Protein 5FRF (pdb70)

Foldseek 3Di:
DDDDDDDDDAVPDDVVVLVVLLVCLVVVDDLPVLVVVVSNVPPAPVHDDPDHRCLRVVLNVCQVDDSVDDPDCVNVVSSVVVVVVVVQQVVQDDDPPTHSDDDDDDDD

Nearest PDB structures (foldseek):
  5frf-assembly1_A  TM=7.522E-01  e=8.250E-15  Streptomyces coelicolor
  5frf-assembly1_A  TM=7.547E-01  e=1.580E-13  Streptomyces coelicolor
  5frf-assembly1_A  TM=8.088E-01  e=1.129E-13  Streptomyces coelicolor
  5frf-assembly1_A  TM=7.939E-01  e=5.176E-14  Streptomyces coelicolor
  5frf-assembly1_A  TM=7.568E-01  e=3.259E-13  Streptomyces coelicolor

Sequence (108 aa):
GSHMSAGEPHETDCSEILDHLYEFLDKEMPDSDAVKFEHHFEESSPCLEKYGLEQAVKKLVKRAAGQDDVPGDLRAKVMGRLDLIRSGQSVPEHDVAAAPSSSAPQESGSHMSAGEPHETDCSEILDHLYEFLDKEMPDSDAVKFEHHFEESSPCLEKYGLEQAVKKLVKRAAGQDDVPGDLRAKVMGRLDLIRSGQSVPEHDVAAAPSSSAPQESGSHMSAGEPHETDCSEILDHLYEFLDKEMPDSDAVKFEHHFEESSPCLEKYGLEQAVKKLVKRAAGQDDVPGDLRAKVMGRLDLIRSGQSVPEHDVAAAPSSSAPQESGSHMSAGEPHETDCSEILDHLYEFLDKEMPDSDAVKFEHHFEESSPCLEKYGLEQAVKKLVKRAAGQDDVPGDLRAKVMGRLDLIRSGQSVPEHDVAAAPSSSAPQESGSHMSAGEPHETDCSEILDHLYEFLDKEMPDSDAVKFEHHFEESSPCLEKYGLEQAVKKLVKRAAGQDDVPGDLRAKVMGRLDLIRSGQSVPEHDVAAAPSSSAPQESGSHMSAGEPHETDCSEILDHLYEFLDKEMPDSDAVKFEHHFEESSPCLEKYGLEQAVKKLVKRAAGQDDVPGDLRAKVMGRLDLIRSGQSVPEHDVAAAPSSSAPQESGSHMSAGEPHETDCSEILDHLYEFLDKEMPDSDAVKFEHHFEESSPCLEKYGLEQAVKKLVKRAAGQDDVPGDLRAKVMGRLDLIRSGQSVPEHDVAAAPSSSAPQESGSHMSAGEPHETDCSEILDHLYEFLDKEMPDSDAVKFEHHFEESSPCLEKYGLEQAVKKLVKRAAGQDDVPGDLRAKVMGRLDLIRSGQSVPEHDVAAAPSSSAPQESGSHMSAGEPHETDCSEILDHLYEFLDKEMPDSDAVKFEHHFEESSPCLEKYGLEQAVKKLVKRAAGQDDVPGDLRAKVMGRLDLIRSGQSVPEHDVAAAPSSSAPQESGSHMSAGEPHETDCSEILDHLYEFLDKEMPDSDAVKFEHHFEESSPCLEKYGLEQAVKKLVKRAAGQDDVPGDLRAKVMGRLDLIRSGQSVPEHDVAAAPSSSAPQES

GO terms:
  GO:0016989 sigma factor antagonist activity (F, IDA)
  GO:0051775 response to redox state (P, IDA)
  GO:0043934 sporulation (P, IMP)
  GO:0008270 zinc ion binding (F, IMP)
  GO:0051776 detection of redox state (P, IMP)

Solvent-accessible surface area: 8862 Å² total; per-residue (Å²): 128,95,185,186,86,119,65,113,60,74,43,128,66,21,73,77,14,28,71,70,6,21,92,21,8,100,123,91,102,84,37,78,95,8,92,105,14,84,94,21,124,132,122,9,96,110,45,156,117,207,150,27,17,91,44,0,17,111,18,10,82,134,44,51,73,68,65,83,82,138,50,72,92,116,102,66,130,27,43,36,152,14,65,61,62,164,70,18,114,70,73,39,98,157,117,161,102,67,58,62,58,123,100,89,132,171,168,170

InterPro domains:
  IPR024020 Anti sigma-R factor, mycothiol system,RsrA [TIGR03988] (10-84)
  IPR027383 Putative zinc-finger [PF13490] (11-44)

Secondary structure (DSSP, 8-state):
-----SS----S-HHHHHHHHHHHHHHT--HHHHTTSGGGGT-SSPPPSSSS-HHHHHHHHHHSSSTTS---SHHHHHTHHHHHHHHTSTTT-SSSSS-S-SSPPP--

Structure (mmCIF, N/CA/C/O backbone):
data_5FRF
#
_entry.id   5FRF
#
_cell.length_a   1.000
_cell.length_b   1.000
_cell.length_c   1.000
_cell.angle_alpha   90.00
_cell.angle_beta   90.00
_cell.angle_gamma   90.00
#
_symmetry.space_group_name_H-M   'P 1'
#
loop_
_entity.id
_entity.type
_entity.pdbx_description
1 polymer 'ANTI-SIGMA FACTOR RSRA'
2 non-polymer 'ZINC ION'
#
loop_
_atom_site.group_PDB
_atom_site.id
_atom_site.type_symbol
_atom_site.label_atom_id
_atom_site.label_alt_id
_atom_site.label_comp_id
_atom_site.label_asym_id
_atom_site.label_entity_id
_atom_site.label_seq_id
_atom_site.pdbx_PDB_ins_code
_atom_site.Cartn_x
_atom_site.Cartn_y
_atom_site.Cartn_z
_atom_site.occupancy
_atom_site.B_iso_or_equiv
_atom_site.auth_seq_id
_atom_site.auth_comp_id
_atom_site.auth_asym_id
_atom_site.auth_atom_id
_atom_site.pdbx_PDB_model_num
ATOM 1 N N . GLY A 1 1 ? 6.611 -137.433 -140.945 1.00 0.00 -2 GLY A N 1
ATOM 2 C CA . GLY A 1 1 ? 7.953 -138.061 -140.789 1.00 0.00 -2 GLY A CA 1
ATOM 3 C C . GLY A 1 1 ? 7.904 -139.349 -139.987 1.00 0.00 -2 GLY A C 1
ATOM 4 O O . GLY A 1 1 ? 7.989 -140.441 -140.552 1.00 0.00 -2 GLY A O 1
ATOM 10 N N . SER A 1 2 ? 7.766 -139.221 -138.666 1.00 0.00 -1 SER A N 1
ATOM 11 C CA . SER A 1 2 ? 7.704 -140.381 -137.777 1.00 0.00 -1 SER A CA 1
ATOM 12 C C . SER A 1 2 ? 6.260 -140.690 -137.380 1.00 0.00 -1 SER A C 1
ATOM 13 O O . SER A 1 2 ? 5.478 -139.780 -137.100 1.00 0.00 -1 SER A O 1
ATOM 21 N N . HIS A 1 3 ? 5.916 -141.980 -137.359 1.00 0.00 0 HIS A N 1
ATOM 22 C CA . HIS A 1 3 ? 4.566 -142.416 -136.997 1.00 0.00 0 HIS A CA 1
ATOM 23 C C . HIS A 1 3 ? 4.518 -142.897 -135.546 1.00 0.00 0 HIS A C 1
ATOM 24 O O . HIS A 1 3 ? 3.683 -142.441 -134.762 1.00 0.00 0 HIS A O 1
ATOM 39 N N . MET A 1 4 ? 5.418 -143.819 -135.196 1.00 0.00 1 MET A N 1
ATOM 40 C CA . MET A 1 4 ? 5.481 -144.364 -133.839 1.00 0.00 1 MET A CA 1
ATOM 41 C C . MET A 1 4 ? 6.593 -143.692 -133.033 1.00 0.00 1 MET A C 1
ATOM 42 O O . MET A 1 4 ? 7.683 -143.443 -133.552 1.00 0.00 1 MET A O 1
ATOM 56 N N . SER A 1 5 ? 6.307 -143.400 -131.761 1.00 0.00 2 SER A N 1
ATOM 57 C CA . SER A 1 5 ? 7.280 -142.755 -130.878 1.00 0.00 2 SER A CA 1
ATOM 58 C C . SER A 1 5 ? 7.250 -143.382 -129.484 1.00 0.00 2 SER A C 1
ATOM 59 O O . SER A 1 5 ? 6.181 -143.703 -128.962 1.00 0.00 2 SER A O 1
ATOM 67 N N . ALA A 1 6 ? 8.432 -143.551 -128.886 1.00 0.00 3 ALA A N 1
ATOM 68 C CA . ALA A 1 6 ? 8.548 -144.138 -127.551 1.00 0.00 3 ALA A CA 1
ATOM 69 C C . ALA A 1 6 ? 8.707 -143.056 -126.483 1.00 0.00 3 ALA A C 1
ATOM 70 O O . ALA A 1 6 ? 7.968 -143.036 -125.497 1.00 0.00 3 ALA A O 1
ATOM 77 N N . GLY A 1 7 ? 9.674 -142.158 -126.686 1.00 0.00 4 GLY A N 1
ATOM 78 C CA . GLY A 1 7 ? 9.911 -141.086 -125.732 1.00 0.00 4 GLY A CA 1
ATOM 79 C C . GLY A 1 7 ? 11.006 -140.135 -126.180 1.00 0.00 4 GLY A C 1
ATOM 80 O O . GLY A 1 7 ? 12.132 -140.201 -125.686 1.00 0.00 4 GLY A O 1
ATOM 84 N N . GLU A 1 8 ? 10.673 -139.247 -127.121 1.00 0.00 5 GLU A N 1
ATOM 85 C CA . GLU A 1 8 ? 11.633 -138.273 -127.642 1.00 0.00 5 GLU A CA 1
ATOM 86 C C . GLU A 1 8 ? 11.379 -136.886 -127.046 1.00 0.00 5 GLU A C 1
ATOM 87 O O . GLU A 1 8 ? 10.245 -136.553 -126.695 1.00 0.00 5 GLU A O 1
ATOM 99 N N . PRO A 1 9 ? 12.436 -136.052 -126.921 1.00 0.00 6 PRO A N 1
ATOM 100 C CA . PRO A 1 9 ? 12.315 -134.698 -126.363 1.00 0.00 6 PRO A CA 1
ATOM 101 C C . PRO A 1 9 ? 11.651 -133.721 -127.335 1.00 0.00 6 PRO A C 1
ATOM 102 O O . PRO A 1 9 ? 11.679 -133.925 -128.550 1.00 0.00 6 PRO A O 1
ATOM 113 N N . HIS A 1 10 ? 11.055 -132.658 -126.789 1.00 0.00 7 HIS A N 1
ATOM 114 C CA . HIS A 1 10 ? 10.382 -131.645 -127.603 1.00 0.00 7 HIS A CA 1
ATOM 115 C C . HIS A 1 10 ? 11.336 -130.497 -127.940 1.00 0.00 7 HIS A C 1
ATOM 116 O O . HIS A 1 10 ? 11.310 -129.445 -127.298 1.00 0.00 7 HIS A O 1
ATOM 131 N N . GLU A 1 11 ? 12.181 -130.712 -128.951 1.00 0.00 8 GLU A N 1
ATOM 132 C CA . GLU A 1 11 ? 13.152 -129.701 -129.380 1.00 0.00 8 GLU A CA 1
ATOM 133 C C . GLU A 1 11 ? 12.839 -129.181 -130.781 1.00 0.00 8 GLU A C 1
ATOM 134 O O . GLU A 1 11 ? 13.444 -128.202 -131.223 1.00 0.00 8 GLU A O 1
ATOM 146 N N . THR A 1 12 ? 11.879 -129.811 -131.473 1.00 0.00 9 THR A N 1
ATOM 147 C CA . THR A 1 12 ? 11.492 -129.361 -132.812 1.00 0.00 9 THR A CA 1
ATOM 148 C C . THR A 1 12 ? 11.211 -127.862 -132.769 1.00 0.00 9 THR A C 1
ATOM 149 O O . THR A 1 12 ? 11.690 -127.100 -133.610 1.00 0.00 9 THR A O 1
ATOM 160 N N . ASP A 1 13 ? 10.453 -127.454 -131.749 1.00 0.00 10 ASP A N 1
ATOM 161 C CA . ASP A 1 13 ? 10.118 -126.062 -131.533 1.00 0.00 10 ASP A CA 1
ATOM 162 C C . ASP A 1 13 ? 10.182 -125.721 -130.049 1.00 0.00 10 ASP A C 1
ATOM 163 O O . ASP A 1 13 ? 9.523 -126.354 -129.221 1.00 0.00 10 ASP A O 1
ATOM 172 N N . CYS A 1 14 ? 10.987 -124.716 -129.733 1.00 0.00 11 CYS A N 1
ATOM 173 C CA . CYS A 1 14 ? 11.170 -124.254 -128.352 1.00 0.00 11 CYS A CA 1
ATOM 174 C C . CYS A 1 14 ? 9.842 -123.937 -127.683 1.00 0.00 11 CYS A C 1
ATOM 175 O O . CYS A 1 14 ? 9.623 -124.297 -126.531 1.00 0.00 11 CYS A O 1
ATOM 182 N N . SER A 1 15 ? 8.969 -123.249 -128.409 1.00 0.00 12 SER A N 1
ATOM 183 C CA . SER A 1 15 ? 7.657 -122.865 -127.881 1.00 0.00 12 SER A CA 1
ATOM 184 C C . SER A 1 15 ? 7.029 -124.001 -127.063 1.00 0.00 12 SER A C 1
ATOM 185 O O . SER A 1 15 ? 6.667 -123.808 -125.906 1.00 0.00 12 SER A O 1
ATOM 193 N N . GLU A 1 16 ? 6.874 -125.170 -127.687 1.00 0.00 13 GLU A N 1
ATOM 194 C CA . GLU A 1 16 ? 6.258 -126.328 -127.036 1.00 0.00 13 GLU A CA 1
ATOM 195 C C . GLU A 1 16 ? 6.885 -126.627 -125.677 1.00 0.00 13 GLU A C 1
ATOM 196 O O . GLU A 1 16 ? 6.178 -126.721 -124.675 1.00 0.00 13 GLU A O 1
ATOM 208 N N . ILE A 1 17 ? 8.207 -126.766 -125.641 1.00 0.00 14 ILE A N 1
ATOM 209 C CA . ILE A 1 17 ? 8.901 -127.046 -124.379 1.00 0.00 14 ILE A CA 1
ATOM 210 C C . ILE A 1 17 ? 8.907 -125.800 -123.486 1.00 0.00 14 ILE A C 1
ATOM 211 O O . ILE A 1 17 ? 8.812 -125.894 -122.263 1.00 0.00 14 ILE A O 1
ATOM 227 N N . LEU A 1 18 ? 8.994 -124.635 -124.122 1.00 0.00 15 LEU A N 1
ATOM 228 C CA . LEU A 1 18 ? 8.978 -123.357 -123.423 1.00 0.00 15 LEU A CA 1
ATOM 229 C C . LEU A 1 18 ? 7.623 -123.150 -122.742 1.00 0.00 15 LEU A C 1
ATOM 230 O O . LEU A 1 18 ? 7.549 -122.682 -121.605 1.00 0.00 15 LEU A O 1
ATOM 246 N N . ASP A 1 19 ? 6.559 -123.560 -123.437 1.00 0.00 16 ASP A N 1
ATOM 247 C CA . ASP A 1 19 ? 5.206 -123.482 -122.893 1.00 0.00 16 ASP A CA 1
ATOM 248 C C . ASP A 1 19 ? 5.072 -124.515 -121.776 1.00 0.00 16 ASP A C 1
ATOM 249 O O . ASP A 1 19 ? 4.344 -124.310 -120.804 1.00 0.00 16 ASP A O 1
ATOM 258 N N . HIS A 1 20 ? 5.828 -125.614 -121.916 1.00 0.00 17 HIS A N 1
ATOM 259 C CA . HIS A 1 20 ? 5.857 -126.679 -120.918 1.00 0.00 17 HIS A CA 1
ATOM 260 C C . HIS A 1 20 ? 6.467 -126.147 -119.624 1.00 0.00 17 HIS A C 1
ATOM 261 O O . HIS A 1 20 ? 6.047 -126.518 -118.528 1.00 0.00 17 HIS A O 1
ATOM 276 N N . LEU A 1 21 ? 7.463 -125.265 -119.772 1.00 0.00 18 LEU A N 1
ATOM 277 C CA . LEU A 1 21 ? 8.145 -124.660 -118.631 1.00 0.00 18 LEU A CA 1
ATOM 278 C C . LEU A 1 21 ? 7.183 -123.799 -117.814 1.00 0.00 18 LEU A C 1
ATOM 279 O O . LEU A 1 21 ? 7.268 -123.758 -116.586 1.00 0.00 18 LEU A O 1
ATOM 295 N N . TYR A 1 22 ? 6.265 -123.116 -118.504 1.00 0.00 19 TYR A N 1
ATOM 296 C CA . TYR A 1 22 ? 5.290 -122.266 -117.847 1.00 0.00 19 TYR A CA 1
ATOM 297 C C . TYR A 1 22 ? 4.138 -123.090 -117.290 1.00 0.00 19 TYR A C 1
ATOM 298 O O . TYR A 1 22 ? 3.779 -122.958 -116.119 1.00 0.00 19 TYR A O 1
ATOM 316 N N . GLU A 1 23 ? 3.567 -123.948 -118.137 1.00 0.00 20 GLU A N 1
ATOM 317 C CA . GLU A 1 23 ? 2.456 -124.811 -117.726 1.00 0.00 20 GLU A CA 1
ATOM 318 C C . GLU A 1 23 ? 2.831 -125.569 -116.452 1.00 0.00 20 GLU A C 1
ATOM 319 O O . GLU A 1 23 ? 2.007 -125.748 -115.554 1.00 0.00 20 GLU A O 1
ATOM 331 N N . PHE A 1 24 ? 4.101 -125.977 -116.382 1.00 0.00 21 PHE A N 1
ATOM 332 C CA . PHE A 1 24 ? 4.644 -126.683 -115.224 1.00 0.00 21 PHE A CA 1
ATOM 333 C C . PHE A 1 24 ? 4.564 -125.789 -113.986 1.00 0.00 21 PHE A C 1
ATOM 334 O O . PHE A 1 24 ? 4.095 -126.207 -112.927 1.00 0.00 21 PHE A O 1
ATOM 351 N N . LEU A 1 25 ? 5.028 -124.549 -114.151 1.00 0.00 22 LEU A N 1
ATOM 352 C CA . LEU A 1 25 ? 5.026 -123.551 -113.077 1.00 0.00 22 LEU A CA 1
ATOM 353 C C . LEU A 1 25 ? 3.604 -123.248 -112.581 1.00 0.00 22 LEU A C 1
ATOM 354 O O . LEU A 1 25 ? 3.409 -122.925 -111.408 1.00 0.00 22 LEU A O 1
ATOM 370 N N . ASP A 1 26 ? 2.621 -123.342 -113.483 1.00 0.00 23 ASP A N 1
ATOM 371 C CA . ASP A 1 26 ? 1.220 -123.065 -113.141 1.00 0.00 23 ASP A CA 1
ATOM 372 C C . ASP A 1 26 ? 0.720 -123.969 -112.010 1.00 0.00 23 ASP A C 1
ATOM 373 O O . ASP A 1 26 ? 0.344 -123.484 -110.941 1.00 0.00 23 ASP A O 1
ATOM 382 N N . LYS A 1 27 ? 0.714 -125.279 -112.253 1.00 0.00 24 LYS A N 1
ATOM 383 C CA . LYS A 1 27 ? 0.258 -126.250 -111.257 1.00 0.00 24 LYS A CA 1
ATOM 384 C C . LYS A 1 27 ? 1.316 -126.491 -110.179 1.00 0.00 24 LYS A C 1
ATOM 385 O O . LYS A 1 27 ? 1.011 -127.018 -109.107 1.00 0.00 24 LYS A O 1
ATOM 404 N N . GLU A 1 28 ? 2.559 -126.111 -110.481 1.00 0.00 25 GLU A N 1
ATOM 405 C CA . GLU A 1 28 ? 3.679 -126.289 -109.563 1.00 0.00 25 GLU A CA 1
ATOM 406 C C . GLU A 1 28 ? 3.757 -127.730 -109.049 1.00 0.00 25 GLU A C 1
ATOM 407 O O . GLU A 1 28 ? 3.536 -127.996 -107.865 1.00 0.00 25 GLU A O 1
ATOM 419 N N . MET A 1 29 ? 4.079 -128.654 -109.956 1.00 0.00 26 MET A N 1
ATOM 420 C CA . MET A 1 29 ? 4.198 -130.072 -109.616 1.00 0.00 26 MET A CA 1
ATOM 421 C C . MET A 1 29 ? 5.619 -130.391 -109.138 1.00 0.00 26 MET A C 1
ATOM 422 O O . MET A 1 29 ? 6.516 -129.554 -109.257 1.00 0.00 26 MET A O 1
ATOM 436 N N . PRO A 1 30 ? 5.847 -131.606 -108.584 1.00 0.00 27 PRO A N 1
ATOM 437 C CA . PRO A 1 30 ? 7.171 -132.019 -108.088 1.00 0.00 27 PRO A CA 1
ATOM 438 C C . PRO A 1 30 ? 8.290 -131.784 -109.108 1.00 0.00 27 PRO A C 1
ATOM 439 O O . PRO A 1 30 ? 8.027 -131.502 -110.276 1.00 0.00 27 PRO A O 1
ATOM 450 N N . ASP A 1 3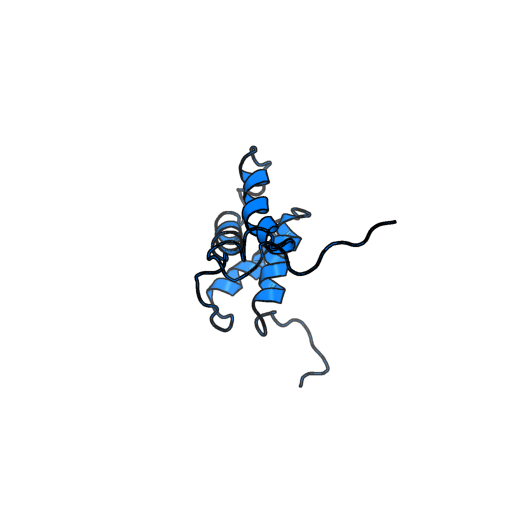1 ? 9.538 -131.908 -108.653 1.00 0.00 28 ASP A N 1
ATOM 451 C CA . ASP A 1 31 ? 10.713 -131.712 -109.513 1.00 0.00 28 ASP A CA 1
ATOM 452 C C . ASP A 1 31 ? 11.048 -132.976 -110.310 1.00 0.00 28 ASP A C 1
ATOM 453 O O . ASP A 1 31 ? 12.190 -133.170 -110.735 1.00 0.00 28 ASP A O 1
ATOM 462 N N . SER A 1 32 ? 10.050 -133.823 -110.512 1.00 0.00 29 SER A N 1
ATOM 463 C CA . SER A 1 32 ? 10.217 -135.069 -111.257 1.00 0.00 29 SER A CA 1
ATOM 464 C C . SER A 1 32 ? 10.221 -134.813 -112.758 1.00 0.00 29 SER A C 1
ATOM 465 O O . SER A 1 32 ? 11.225 -135.057 -113.428 1.00 0.00 29 SER A O 1
ATOM 473 N N . ASP A 1 33 ? 9.106 -134.293 -113.282 1.00 0.00 30 ASP A N 1
ATOM 474 C CA . ASP A 1 33 ? 9.021 -133.982 -114.704 1.00 0.00 30 ASP A CA 1
ATOM 475 C C . ASP A 1 33 ? 10.046 -132.904 -115.014 1.00 0.00 30 ASP A C 1
ATOM 476 O O . ASP A 1 33 ? 10.799 -133.010 -115.983 1.00 0.00 30 ASP A O 1
ATOM 485 N N . ALA A 1 34 ? 10.062 -131.866 -114.166 1.00 0.00 31 ALA A N 1
ATOM 486 C CA . ALA A 1 34 ? 10.989 -130.745 -114.303 1.00 0.00 31 ALA A CA 1
ATOM 487 C C . ALA A 1 34 ? 12.334 -131.190 -114.878 1.00 0.00 31 ALA A C 1
ATOM 488 O O . ALA A 1 34 ? 12.884 -130.528 -115.756 1.00 0.00 31 ALA A O 1
ATOM 495 N N . VAL A 1 35 ? 12.876 -132.299 -114.352 1.00 0.00 32 VAL A N 1
ATOM 496 C CA . VAL A 1 35 ? 14.174 -132.842 -114.769 1.00 0.00 32 VAL A CA 1
ATOM 497 C C . VAL A 1 35 ? 14.380 -132.948 -116.292 1.00 0.00 32 VAL A C 1
ATOM 498 O O . VAL A 1 35 ? 15.520 -133.082 -116.740 1.00 0.00 32 VAL A O 1
ATOM 511 N N . LYS A 1 36 ? 13.312 -132.861 -117.095 1.00 0.00 33 LYS A N 1
ATOM 512 C CA . LYS A 1 36 ? 13.449 -132.920 -118.550 1.00 0.00 33 LYS A CA 1
ATOM 513 C C . LYS A 1 36 ? 13.616 -131.511 -119.127 1.00 0.00 33 LYS A C 1
ATOM 514 O O . LYS A 1 36 ? 13.592 -131.315 -120.344 1.00 0.00 33 LYS A O 1
ATOM 533 N N . PHE A 1 37 ? 13.813 -130.543 -118.232 1.00 0.00 34 PHE A N 1
ATOM 534 C CA . PHE A 1 37 ? 14.019 -129.158 -118.611 1.00 0.00 34 PHE A CA 1
ATOM 535 C C . PHE A 1 37 ? 15.514 -128.849 -118.640 1.00 0.00 34 PHE A C 1
ATOM 536 O O . PHE A 1 37 ? 15.960 -127.975 -119.385 1.00 0.00 34 PHE A O 1
ATOM 553 N N . GLU A 1 38 ? 16.289 -129.593 -117.836 1.00 0.00 35 GLU A N 1
ATOM 554 C CA . GLU A 1 38 ? 17.741 -129.417 -117.786 1.00 0.00 35 GLU A CA 1
ATOM 555 C C . GLU A 1 38 ? 18.370 -129.745 -119.142 1.00 0.00 35 GLU A C 1
ATOM 556 O O . GLU A 1 38 ? 19.413 -129.195 -119.499 1.00 0.00 35 GLU A O 1
ATOM 568 N N . HIS A 1 39 ? 17.722 -130.642 -119.897 1.00 0.00 36 HIS A N 1
ATOM 569 C CA . HIS A 1 39 ? 18.211 -131.039 -121.219 1.00 0.00 36 HIS A CA 1
ATOM 570 C C . HIS A 1 39 ? 18.120 -129.883 -122.226 1.00 0.00 36 HIS A C 1
ATOM 571 O O . HIS A 1 39 ? 18.795 -129.901 -123.257 1.00 0.00 36 HIS A O 1
ATOM 586 N N . HIS A 1 40 ? 17.278 -128.883 -121.930 1.00 0.00 37 HIS A N 1
ATOM 587 C CA . HIS A 1 40 ? 17.099 -127.730 -122.819 1.00 0.00 37 HIS A CA 1
ATOM 588 C C . HIS A 1 40 ? 18.351 -126.844 -122.897 1.00 0.00 37 HIS A C 1
ATOM 589 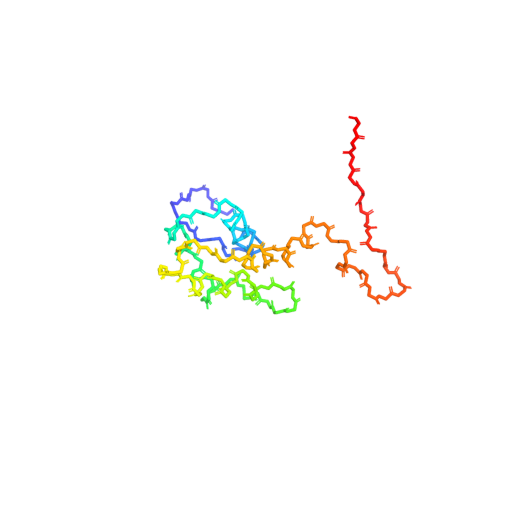O O . HIS A 1 40 ? 18.438 -125.975 -123.766 1.00 0.00 37 HIS A O 1
ATOM 603 N N . PHE A 1 41 ? 19.323 -127.061 -122.008 1.00 0.00 38 PHE A N 1
ATOM 604 C CA . PHE A 1 41 ? 20.560 -126.275 -122.008 1.00 0.00 38 PHE A CA 1
ATOM 605 C C . PHE A 1 41 ? 21.584 -126.856 -122.989 1.00 0.00 38 PHE A C 1
ATOM 606 O O . PHE A 1 41 ? 22.660 -126.292 -123.197 1.00 0.00 38 PHE A O 1
ATOM 623 N N . GLU A 1 42 ? 21.217 -127.979 -123.588 1.00 0.00 39 GLU A N 1
ATOM 624 C CA . GLU A 1 42 ? 22.052 -128.668 -124.557 1.00 0.00 39 GLU A CA 1
ATOM 625 C C . GLU A 1 42 ? 21.673 -128.272 -125.988 1.00 0.00 39 GLU A C 1
ATOM 626 O O . GLU A 1 42 ? 22.403 -127.527 -126.644 1.00 0.00 39 GLU A O 1
ATOM 638 N N . GLU A 1 43 ? 20.532 -128.781 -126.465 1.00 0.00 40 GLU A N 1
ATOM 639 C CA . GLU A 1 43 ? 20.055 -128.488 -127.821 1.00 0.00 40 GLU A CA 1
ATOM 640 C C . GLU A 1 43 ? 18.611 -127.975 -127.804 1.00 0.00 40 GLU A C 1
ATOM 641 O O . GLU A 1 43 ? 17.879 -128.184 -126.834 1.00 0.00 40 GLU A O 1
ATOM 653 N N . SER A 1 44 ? 18.209 -127.313 -128.894 1.00 0.00 41 SER A N 1
ATOM 654 C CA . SER A 1 44 ? 16.848 -126.771 -129.029 1.00 0.00 41 SER A CA 1
ATOM 655 C C . SER A 1 44 ? 16.601 -126.211 -130.433 1.00 0.00 41 SER A C 1
ATOM 656 O O . SER A 1 44 ? 15.478 -126.263 -130.936 1.00 0.00 41 SER A O 1
ATOM 663 N N . SER A 1 45 ? 17.651 -125.666 -131.058 1.00 0.00 42 SER A N 1
ATOM 664 C CA . SER A 1 45 ? 17.536 -125.088 -132.400 1.00 0.00 42 SER A CA 1
ATOM 665 C C . SER A 1 45 ? 18.895 -124.632 -132.965 1.00 0.00 42 SER A C 1
ATOM 666 O O . SER A 1 45 ? 19.244 -125.003 -134.086 1.00 0.00 42 SER A O 1
ATOM 674 N N . PRO A 1 46 ? 19.684 -123.813 -132.222 1.00 0.00 43 PRO A N 1
ATOM 675 C CA . PRO A 1 46 ? 19.345 -123.327 -130.882 1.00 0.00 43 PRO A CA 1
ATOM 676 C C . PRO A 1 46 ? 18.549 -122.022 -130.889 1.00 0.00 43 PRO A C 1
ATOM 677 O O . PRO A 1 46 ? 18.659 -121.214 -131.813 1.00 0.00 43 PRO A O 1
ATOM 688 N N . CYS A 1 47 ? 17.744 -121.835 -129.841 1.00 0.00 44 CYS A N 1
ATOM 689 C CA . CYS A 1 47 ? 16.914 -120.644 -129.694 1.00 0.00 44 CYS A CA 1
ATOM 690 C C . CYS A 1 47 ? 17.755 -119.427 -129.301 1.00 0.00 44 CYS A C 1
ATOM 691 O O . CYS A 1 47 ? 18.674 -119.534 -128.486 1.00 0.00 44 CYS A O 1
ATOM 698 N N . LEU A 1 48 ? 17.437 -118.274 -129.894 1.00 0.00 45 LEU A N 1
ATOM 699 C CA . LEU A 1 48 ? 18.164 -117.032 -129.619 1.00 0.00 45 LEU A CA 1
ATOM 700 C C . LEU A 1 48 ? 17.563 -116.287 -128.424 1.00 0.00 45 LEU A C 1
ATOM 701 O O . LEU A 1 48 ? 16.492 -116.645 -127.930 1.00 0.00 45 LEU A O 1
ATOM 717 N N . GLU A 1 49 ? 18.267 -115.247 -127.968 1.00 0.00 46 GLU A N 1
ATOM 718 C CA . GLU A 1 49 ? 17.818 -114.439 -126.831 1.00 0.00 46 GLU A CA 1
ATOM 719 C C . GLU A 1 49 ? 16.861 -113.332 -127.292 1.00 0.00 46 GLU A C 1
ATOM 720 O O . GLU A 1 49 ? 16.430 -113.320 -128.446 1.00 0.00 46 GLU A O 1
ATOM 732 N N . LYS A 1 50 ? 16.530 -112.407 -126.378 1.00 0.00 47 LYS A N 1
ATOM 733 C CA . LYS A 1 50 ? 15.622 -111.293 -126.675 1.00 0.00 47 LYS A CA 1
ATOM 734 C C . LYS A 1 50 ? 14.195 -111.794 -126.915 1.00 0.00 47 LYS A C 1
ATOM 735 O O . LYS A 1 50 ? 13.664 -111.692 -128.023 1.00 0.00 47 LYS A O 1
ATOM 754 N N . TYR A 1 51 ? 13.581 -112.334 -125.859 1.00 0.00 48 TYR A N 1
ATOM 755 C CA . TYR A 1 51 ? 12.214 -112.856 -125.934 1.00 0.00 48 TYR A CA 1
ATOM 756 C C . TYR A 1 51 ? 11.648 -113.123 -124.536 1.00 0.00 48 TYR A C 1
ATOM 757 O O . TYR A 1 51 ? 10.489 -112.812 -124.259 1.00 0.00 48 TYR A O 1
ATOM 775 N N . GLY A 1 52 ? 12.479 -113.699 -123.664 1.00 0.00 49 GLY A N 1
ATOM 776 C CA . GLY A 1 52 ? 12.057 -114.001 -122.304 1.00 0.00 49 GLY A CA 1
ATOM 777 C C . GLY A 1 52 ? 12.152 -115.480 -121.980 1.00 0.00 49 GLY A C 1
ATOM 778 O O . GLY A 1 52 ? 11.152 -116.107 -121.625 1.00 0.00 49 GLY A O 1
ATOM 782 N N . LEU A 1 53 ? 13.358 -116.040 -122.102 1.00 0.00 50 LEU A N 1
ATOM 783 C CA . LEU A 1 53 ? 13.585 -117.458 -121.820 1.00 0.00 50 LEU A CA 1
ATOM 784 C C . LEU A 1 53 ? 14.309 -117.651 -120.485 1.00 0.00 50 LEU A C 1
ATOM 785 O O . LEU A 1 53 ? 14.060 -118.630 -119.781 1.00 0.00 50 LEU A O 1
ATOM 801 N N . GLU A 1 54 ? 15.202 -116.712 -120.141 1.00 0.00 51 GLU A N 1
ATOM 802 C CA . GLU A 1 54 ? 15.961 -116.777 -118.884 1.00 0.00 51 GLU A CA 1
ATOM 803 C C . GLU A 1 54 ? 15.047 -117.116 -117.701 1.00 0.00 51 GLU A C 1
ATOM 804 O O . GLU A 1 54 ? 15.394 -117.933 -116.852 1.00 0.00 51 GLU A O 1
ATOM 816 N N . GLN A 1 55 ? 13.882 -116.473 -117.664 1.00 0.00 52 GLN A N 1
ATOM 817 C CA . GLN A 1 55 ? 12.903 -116.689 -116.597 1.00 0.00 52 GLN A CA 1
ATOM 818 C C . GLN A 1 55 ? 12.592 -118.176 -116.387 1.00 0.00 52 GLN A C 1
ATOM 819 O O . GLN A 1 55 ? 12.837 -118.727 -115.312 1.00 0.00 52 GLN A O 1
ATOM 833 N N . ALA A 1 56 ? 12.018 -118.800 -117.411 1.00 0.00 53 ALA A N 1
ATOM 834 C CA . ALA A 1 56 ? 11.622 -120.210 -117.353 1.00 0.00 53 ALA A CA 1
ATOM 835 C C . ALA A 1 56 ? 12.806 -121.188 -117.297 1.00 0.00 53 ALA A C 1
ATOM 836 O O . ALA A 1 56 ? 12.680 -122.267 -116.718 1.00 0.00 53 ALA A O 1
ATOM 843 N N . VAL A 1 57 ? 13.939 -120.839 -117.913 1.00 0.00 54 VAL A N 1
ATOM 844 C CA . VAL A 1 57 ? 15.097 -121.735 -117.929 1.00 0.00 54 VAL A CA 1
ATOM 845 C C . VAL A 1 57 ? 15.967 -121.615 -116.674 1.00 0.00 54 VAL A C 1
ATOM 846 O O . VAL A 1 57 ? 16.547 -122.605 -116.231 1.00 0.00 54 VAL A O 1
ATOM 859 N N . LYS A 1 58 ? 16.053 -120.420 -116.092 1.00 0.00 55 LYS A N 1
ATOM 860 C CA . LYS A 1 58 ? 16.851 -120.228 -114.878 1.00 0.00 55 LYS A CA 1
ATOM 861 C C . LYS A 1 58 ? 16.182 -120.935 -113.697 1.00 0.00 55 LYS A C 1
ATOM 862 O O . LYS A 1 58 ? 16.853 -121.517 -112.845 1.00 0.00 55 LYS A O 1
ATOM 881 N N . LYS A 1 59 ? 14.847 -120.877 -113.672 1.00 0.00 56 LYS A N 1
ATOM 882 C CA . LYS A 1 59 ? 14.041 -121.503 -112.625 1.00 0.00 56 LYS A CA 1
ATOM 883 C C . LYS A 1 59 ? 14.342 -122.996 -112.479 1.00 0.00 56 LYS A C 1
ATOM 884 O O . LYS A 1 59 ? 14.559 -123.492 -111.373 1.00 0.00 56 LYS A O 1
ATOM 903 N N . LEU A 1 60 ? 14.343 -123.697 -113.610 1.00 0.00 57 LEU A N 1
ATOM 904 C CA . LEU A 1 60 ? 14.605 -125.136 -113.635 1.00 0.00 57 LEU A CA 1
ATOM 905 C C . LEU A 1 60 ? 15.965 -125.463 -113.016 1.00 0.00 57 LEU A C 1
ATOM 906 O O . LEU A 1 60 ? 16.096 -126.422 -112.253 1.00 0.00 57 LEU A O 1
ATOM 922 N N . VAL A 1 61 ? 16.970 -124.654 -113.348 1.00 0.00 58 VAL A N 1
ATOM 923 C CA . VAL A 1 61 ? 18.325 -124.846 -112.826 1.00 0.00 58 VAL A CA 1
ATOM 924 C C . VAL A 1 61 ? 18.397 -124.493 -111.339 1.00 0.00 58 VAL A C 1
ATOM 925 O O . VAL A 1 61 ? 19.053 -125.188 -110.561 1.00 0.00 58 VAL A O 1
ATOM 938 N N . LYS A 1 62 ? 17.713 -123.414 -110.952 1.00 0.00 59 LYS A N 1
ATOM 939 C CA . LYS A 1 62 ? 17.689 -122.969 -109.560 1.00 0.00 59 LYS A CA 1
ATOM 940 C C . LYS A 1 62 ? 16.978 -123.991 -108.671 1.00 0.00 59 LYS A C 1
ATOM 941 O O . LYS A 1 62 ? 17.341 -124.170 -107.507 1.00 0.00 59 LYS A O 1
ATOM 960 N N . ARG A 1 63 ? 15.966 -124.662 -109.230 1.00 0.00 60 ARG A N 1
ATOM 961 C CA . ARG A 1 63 ? 15.206 -125.668 -108.499 1.00 0.00 60 ARG A CA 1
ATOM 962 C C . ARG A 1 63 ? 16.054 -126.917 -108.252 1.00 0.00 60 ARG A C 1
ATOM 963 O O . ARG A 1 63 ? 16.874 -126.945 -107.333 1.00 0.00 60 ARG A O 1
ATOM 984 N N . ALA A 1 64 ? 15.853 -127.945 -109.086 1.00 0.00 61 ALA A N 1
ATOM 985 C CA . ALA A 1 64 ? 16.598 -129.204 -108.975 1.00 0.00 61 ALA A CA 1
ATOM 986 C C . ALA A 1 64 ? 16.655 -129.704 -107.527 1.00 0.00 61 ALA A C 1
ATOM 987 O O . ALA A 1 64 ? 17.735 -129.957 -106.989 1.00 0.00 61 ALA A O 1
ATOM 994 N N . ALA A 1 65 ? 15.479 -129.837 -106.901 1.00 0.00 62 ALA A N 1
ATOM 995 C CA . ALA A 1 65 ? 15.372 -130.299 -105.512 1.00 0.00 62 ALA A CA 1
ATOM 996 C C . ALA A 1 65 ? 15.948 -129.272 -104.536 1.00 0.00 62 ALA A C 1
ATOM 997 O O . ALA A 1 65 ? 16.853 -128.510 -104.882 1.00 0.00 62 ALA A O 1
ATOM 1004 N N . GLY A 1 66 ? 15.409 -129.253 -103.315 1.00 0.00 63 GLY A N 1
ATOM 1005 C CA . GLY A 1 66 ? 15.869 -128.312 -102.305 1.00 0.00 63 GLY A CA 1
ATOM 1006 C C . GLY A 1 66 ? 15.000 -127.069 -102.246 1.00 0.00 63 GLY A C 1
ATOM 1007 O O . GLY A 1 66 ? 14.503 -126.703 -101.180 1.00 0.00 63 GLY A O 1
ATOM 1011 N N . GLN A 1 67 ? 14.814 -126.422 -103.400 1.00 0.00 64 GLN A N 1
ATOM 1012 C CA . GLN A 1 67 ? 13.994 -125.213 -103.491 1.00 0.00 64 GLN A CA 1
ATOM 1013 C C . GLN A 1 67 ? 12.504 -125.549 -103.576 1.00 0.00 64 GLN A C 1
ATOM 1014 O O . GLN A 1 67 ? 11.656 -124.670 -103.410 1.00 0.00 64 GLN A O 1
ATOM 1028 N N . ASP A 1 68 ? 12.193 -126.825 -103.832 1.00 0.00 65 ASP A N 1
ATOM 1029 C CA . ASP A 1 68 ? 10.804 -127.289 -103.934 1.00 0.00 65 ASP A CA 1
ATOM 1030 C C . ASP A 1 68 ? 9.938 -126.760 -102.785 1.00 0.00 65 ASP A C 1
ATOM 1031 O O . ASP A 1 68 ? 8.738 -126.543 -102.957 1.00 0.00 65 ASP A O 1
ATOM 1040 N N . ASP A 1 69 ? 10.558 -126.569 -101.613 1.00 0.00 66 ASP A N 1
ATOM 1041 C CA . ASP A 1 69 ? 9.866 -126.080 -100.423 1.00 0.00 66 ASP A CA 1
ATOM 1042 C C . ASP A 1 69 ? 8.931 -124.903 -100.737 1.00 0.00 66 ASP A C 1
ATOM 1043 O O . ASP A 1 69 ? 9.029 -124.283 -101.798 1.00 0.00 66 ASP A O 1
ATOM 1052 N N . VAL A 1 70 ? 8.028 -124.600 -99.799 1.00 0.00 67 VAL A N 1
ATOM 1053 C CA . VAL A 1 70 ? 7.074 -123.500 -99.966 1.00 0.00 67 VAL A CA 1
ATOM 1054 C C . VAL A 1 70 ? 7.801 -122.172 -100.227 1.00 0.00 67 VAL A C 1
ATOM 1055 O O . VAL A 1 70 ? 8.656 -121.764 -99.440 1.00 0.00 67 VAL A O 1
ATOM 1068 N N . PRO A 1 71 ? 7.473 -121.483 -101.344 1.00 0.00 68 PRO A N 1
ATOM 1069 C CA . PRO A 1 71 ? 8.105 -120.205 -101.701 1.00 0.00 68 PRO A CA 1
ATOM 1070 C C . PRO A 1 71 ? 7.598 -119.036 -100.853 1.00 0.00 68 PRO A C 1
ATOM 1071 O O . PRO A 1 71 ? 6.643 -119.181 -100.087 1.00 0.00 68 PRO A O 1
ATOM 1082 N N . GLY A 1 72 ? 8.247 -117.877 -100.998 1.00 0.00 69 GLY A N 1
ATOM 1083 C CA . GLY A 1 72 ? 7.854 -116.696 -100.245 1.00 0.00 69 GLY A CA 1
ATOM 1084 C C . GLY A 1 72 ? 6.636 -116.004 -100.833 1.00 0.00 69 GLY A C 1
ATOM 1085 O O . GLY A 1 72 ? 5.501 -116.381 -100.537 1.00 0.00 69 GLY A O 1
ATOM 1089 N N . ASP A 1 73 ? 6.872 -114.989 -101.669 1.00 0.00 70 ASP A N 1
ATOM 1090 C CA . ASP A 1 73 ? 5.782 -114.242 -102.301 1.00 0.00 70 ASP A CA 1
ATOM 1091 C C . ASP A 1 73 ? 6.179 -113.747 -103.690 1.00 0.00 70 ASP A C 1
ATOM 1092 O O . ASP A 1 73 ? 5.426 -113.925 -104.648 1.00 0.00 70 ASP A O 1
ATOM 1101 N N . LEU A 1 74 ? 7.363 -113.135 -103.803 1.00 0.00 71 LEU A N 1
ATOM 1102 C CA . LEU A 1 74 ? 7.839 -112.639 -105.093 1.00 0.00 71 LEU A CA 1
ATOM 1103 C C . LEU A 1 74 ? 7.828 -113.754 -106.127 1.00 0.00 71 LEU A C 1
ATOM 1104 O O . LEU A 1 74 ? 7.379 -113.556 -107.254 1.00 0.00 71 LEU A O 1
ATOM 1120 N N . ARG A 1 75 ? 8.313 -114.927 -105.723 1.00 0.00 72 ARG A N 1
ATOM 1121 C CA . ARG A 1 75 ? 8.344 -116.097 -106.605 1.00 0.00 72 ARG A CA 1
ATOM 1122 C C . ARG A 1 75 ? 7.038 -116.161 -107.388 1.00 0.00 72 ARG A C 1
ATOM 1123 O O . ARG A 1 75 ? 7.029 -116.274 -108.614 1.00 0.00 72 ARG A O 1
ATOM 1144 N N . ALA A 1 76 ? 5.937 -116.095 -106.640 1.00 0.00 73 ALA A N 1
ATOM 1145 C CA . ALA A 1 76 ? 4.597 -116.147 -107.208 1.00 0.00 73 ALA A CA 1
ATOM 1146 C C . ALA A 1 76 ? 4.377 -115.043 -108.242 1.00 0.00 73 ALA A C 1
ATOM 1147 O O . ALA A 1 76 ? 3.610 -115.216 -109.192 1.00 0.00 73 ALA A O 1
ATOM 1154 N N . LYS A 1 77 ? 5.055 -113.909 -108.052 1.00 0.00 74 LYS A N 1
ATOM 1155 C CA . LYS A 1 77 ? 4.938 -112.772 -108.967 1.00 0.00 74 LYS A CA 1
ATOM 1156 C C . LYS A 1 77 ? 5.900 -112.887 -110.158 1.00 0.00 74 LYS A C 1
ATOM 1157 O O . LYS A 1 77 ? 5.752 -112.168 -111.149 1.00 0.00 74 LYS A O 1
ATOM 1176 N N . VAL A 1 78 ? 6.876 -113.796 -110.064 1.00 0.00 75 VAL A N 1
ATOM 1177 C CA . VAL A 1 78 ? 7.850 -114.012 -111.130 1.00 0.00 75 VAL A CA 1
ATOM 1178 C C . VAL A 1 78 ? 7.190 -114.629 -112.358 1.00 0.00 75 VAL A C 1
ATOM 1179 O O . VAL A 1 78 ? 7.554 -114.330 -113.495 1.00 0.00 75 VAL A O 1
ATOM 1192 N N . MET A 1 79 ? 6.210 -115.488 -112.103 1.00 0.00 76 MET A N 1
ATOM 1193 C CA . MET A 1 79 ? 5.466 -116.167 -113.163 1.00 0.00 76 MET A CA 1
ATOM 1194 C C . MET A 1 79 ? 4.666 -115.184 -114.034 1.00 0.00 76 MET A C 1
ATOM 1195 O O . MET A 1 79 ? 4.258 -115.532 -115.141 1.00 0.00 76 MET A O 1
ATOM 1209 N N . GLY A 1 80 ? 4.429 -113.964 -113.533 1.00 0.00 77 GLY A N 1
ATOM 1210 C CA . GLY A 1 80 ? 3.666 -112.983 -114.295 1.00 0.00 77 GLY A CA 1
ATOM 1211 C C . GLY A 1 80 ? 4.455 -112.332 -115.426 1.00 0.00 77 GLY A C 1
ATOM 1212 O O . GLY A 1 80 ? 3.862 -111.867 -116.400 1.00 0.00 77 GLY A O 1
ATOM 1216 N N . ARG A 1 81 ? 5.790 -112.299 -115.311 1.00 0.00 78 ARG A N 1
ATOM 1217 C CA . ARG A 1 81 ? 6.637 -111.700 -116.354 1.00 0.00 78 ARG A CA 1
ATOM 1218 C C . ARG A 1 81 ? 6.580 -112.528 -117.641 1.00 0.00 78 ARG A C 1
ATOM 1219 O O . ARG A 1 81 ? 6.847 -112.021 -118.731 1.00 0.00 78 ARG A O 1
ATOM 1240 N N . LEU A 1 82 ? 6.148 -113.777 -117.511 1.00 0.00 79 LEU A N 1
ATOM 1241 C CA . LEU A 1 82 ? 5.958 -114.648 -118.661 1.00 0.00 79 LEU A CA 1
ATOM 1242 C C . LEU A 1 82 ? 4.489 -114.563 -119.070 1.00 0.00 79 LEU A C 1
ATOM 1243 O O . LEU A 1 82 ? 4.141 -114.691 -120.245 1.00 0.00 79 LEU A O 1
ATOM 1259 N N . ASP A 1 83 ? 3.638 -114.324 -118.060 1.00 0.00 80 ASP A N 1
ATOM 1260 C CA . ASP A 1 83 ? 2.206 -114.189 -118.238 1.00 0.00 80 ASP A CA 1
ATOM 1261 C C . ASP A 1 83 ? 1.860 -113.036 -119.184 1.00 0.00 80 ASP A C 1
ATOM 1262 O O . ASP A 1 83 ? 0.846 -113.087 -119.881 1.00 0.00 80 ASP A O 1
ATOM 1271 N N . LEU A 1 84 ? 2.697 -111.987 -119.200 1.00 0.00 81 LEU A N 1
ATOM 1272 C CA . LEU A 1 84 ? 2.452 -110.830 -120.061 1.00 0.00 81 LEU A CA 1
ATOM 1273 C C . LEU A 1 84 ? 2.329 -111.241 -121.534 1.00 0.00 81 LEU A C 1
ATOM 1274 O O . LEU A 1 84 ? 1.542 -110.658 -122.280 1.00 0.00 81 LEU A O 1
ATOM 1290 N N . ILE A 1 85 ? 3.112 -112.243 -121.947 1.00 0.00 82 ILE A N 1
ATOM 1291 C CA . ILE A 1 85 ? 3.092 -112.729 -123.329 1.00 0.00 82 ILE A CA 1
ATOM 1292 C C . ILE A 1 85 ? 1.766 -113.418 -123.647 1.00 0.00 82 ILE A C 1
ATOM 1293 O O . ILE A 1 85 ? 1.240 -113.284 -124.753 1.00 0.00 82 ILE A O 1
ATOM 1309 N N . ARG A 1 86 ? 1.233 -114.158 -122.667 1.00 0.00 83 ARG A N 1
ATOM 1310 C CA . ARG A 1 86 ? -0.030 -114.872 -122.829 1.00 0.00 83 ARG A CA 1
ATOM 1311 C C . ARG A 1 86 ? -1.151 -113.953 -123.330 1.00 0.00 83 ARG A C 1
ATOM 1312 O O . ARG A 1 86 ? -2.119 -114.419 -123.934 1.00 0.00 83 ARG A O 1
ATOM 1333 N N . SER A 1 87 ? -1.000 -112.646 -123.093 1.00 0.00 84 SER A N 1
ATOM 1334 C CA . SER A 1 87 ? -1.978 -111.654 -123.535 1.00 0.00 84 SER A CA 1
ATOM 1335 C C . SER A 1 87 ? -1.384 -110.779 -124.641 1.00 0.00 84 SER A C 1
ATOM 1336 O O . SER A 1 87 ? -2.088 -110.373 -125.568 1.00 0.00 84 SER A O 1
ATOM 1344 N N . GLY A 1 88 ? -0.078 -110.504 -124.538 1.00 0.00 85 GLY A N 1
ATOM 1345 C CA . GLY A 1 88 ? 0.609 -109.692 -125.531 1.00 0.00 85 GLY A CA 1
ATOM 1346 C C . GLY A 1 88 ? 0.079 -108.269 -125.612 1.00 0.00 85 GLY A C 1
ATOM 1347 O O . GLY A 1 88 ? -0.020 -107.702 -126.701 1.00 0.00 85 GLY A O 1
ATOM 1351 N N . GLN A 1 89 ? -0.264 -107.693 -124.458 1.00 0.00 86 GLN A N 1
ATOM 1352 C CA . GLN A 1 89 ? -0.787 -106.330 -124.399 1.00 0.00 86 GLN A CA 1
ATOM 1353 C C . GLN A 1 89 ? 0.341 -105.297 -124.440 1.00 0.00 86 GLN A C 1
ATOM 1354 O O . GLN A 1 89 ? 0.240 -104.286 -125.137 1.00 0.00 86 GLN A O 1
ATOM 1368 N N . SER A 1 90 ? 1.410 -105.554 -123.682 1.00 0.00 87 SER A N 1
ATOM 1369 C CA . SER A 1 90 ? 2.555 -104.648 -123.621 1.00 0.00 87 SER A CA 1
ATOM 1370 C C . SER A 1 90 ? 3.633 -105.018 -124.645 1.00 0.00 87 SER A C 1
ATOM 1371 O O . SER A 1 90 ? 4.431 -104.166 -125.038 1.00 0.00 87 SER A O 1
ATOM 1379 N N . VAL A 1 91 ? 3.666 -106.292 -125.062 1.00 0.00 88 VAL A N 1
ATOM 1380 C CA . VAL A 1 91 ? 4.657 -106.767 -126.025 1.00 0.00 88 VAL A CA 1
ATOM 1381 C C . VAL A 1 91 ? 4.796 -105.822 -127.230 1.00 0.00 88 VAL A C 1
ATOM 1382 O O . VAL A 1 91 ? 5.910 -105.420 -127.569 1.00 0.00 88 VAL A O 1
ATOM 1395 N N . PRO A 1 92 ? 3.676 -105.442 -127.896 1.00 0.00 89 PRO A N 1
ATOM 1396 C CA . PRO A 1 92 ? 3.718 -104.536 -129.054 1.00 0.00 89 PRO A CA 1
ATOM 1397 C C . PRO A 1 92 ? 4.107 -103.111 -128.653 1.00 0.00 89 PRO A C 1
ATOM 1398 O O . PRO A 1 92 ? 5.058 -102.550 -129.200 1.00 0.00 89 PRO A O 1
ATOM 1409 N N . GLU A 1 93 ? 3.363 -102.536 -127.696 1.00 0.00 90 GLU A N 1
ATOM 1410 C CA . GLU A 1 93 ? 3.609 -101.183 -127.204 1.00 0.00 90 GLU A CA 1
ATOM 1411 C C . GLU A 1 93 ? 5.102 -100.836 -127.177 1.00 0.00 90 GLU A C 1
ATOM 1412 O O . GLU A 1 93 ? 5.831 -101.261 -126.279 1.00 0.00 90 GLU A O 1
ATOM 1424 N N . HIS A 1 94 ? 5.547 -100.058 -128.169 1.00 0.00 91 HIS A N 1
ATOM 1425 C CA . HIS A 1 94 ? 6.951 -99.648 -128.264 1.00 0.00 91 HIS A CA 1
ATOM 1426 C C . HIS A 1 94 ? 7.089 -98.369 -129.093 1.00 0.00 91 HIS A C 1
ATOM 1427 O O . HIS A 1 94 ? 7.608 -97.361 -128.610 1.00 0.00 91 HIS A O 1
ATOM 1442 N N . ASP A 1 95 ? 6.622 -98.422 -130.343 1.00 0.00 92 ASP A N 1
ATOM 1443 C CA . ASP A 1 95 ? 6.689 -97.273 -131.248 1.00 0.00 92 ASP A CA 1
ATOM 1444 C C . ASP A 1 95 ? 5.287 -96.809 -131.643 1.00 0.00 92 ASP A C 1
ATOM 1445 O O . ASP A 1 95 ? 4.293 -97.459 -131.312 1.00 0.00 92 ASP A O 1
ATOM 1454 N N . VAL A 1 96 ? 5.214 -95.681 -132.354 1.00 0.00 93 VAL A N 1
ATOM 1455 C CA . VAL A 1 96 ? 3.934 -95.126 -132.798 1.00 0.00 93 VAL A CA 1
ATOM 1456 C C . VAL A 1 96 ? 3.521 -95.711 -134.158 1.00 0.00 93 VAL A C 1
ATOM 1457 O O . VAL A 1 96 ? 3.330 -94.984 -135.135 1.00 0.00 93 VAL A O 1
ATOM 1470 N N . ALA A 1 97 ? 3.384 -97.038 -134.206 1.00 0.00 94 ALA A N 1
ATOM 1471 C CA . ALA A 1 97 ? 2.994 -97.735 -135.432 1.00 0.00 94 ALA A CA 1
ATOM 1472 C C . ALA A 1 97 ? 2.078 -98.921 -135.125 1.00 0.00 94 ALA A C 1
ATOM 1473 O O . ALA A 1 97 ? 0.980 -99.023 -135.675 1.00 0.00 94 ALA A O 1
ATOM 1480 N N . ALA A 1 98 ? 2.535 -99.812 -134.240 1.00 0.00 95 ALA A N 1
ATOM 1481 C CA . ALA A 1 98 ? 1.757 -100.990 -133.856 1.00 0.00 95 ALA A CA 1
ATOM 1482 C C . ALA A 1 98 ? 0.853 -100.686 -132.661 1.00 0.00 95 ALA A C 1
ATOM 1483 O O . ALA A 1 98 ? 1.152 -99.803 -131.855 1.00 0.00 95 ALA A O 1
ATOM 1490 N N . ALA A 1 99 ? -0.255 -101.423 -132.555 1.00 0.00 96 ALA A N 1
ATOM 1491 C CA . ALA A 1 99 ? -1.207 -101.234 -131.461 1.00 0.00 96 ALA A CA 1
ATOM 1492 C C . ALA A 1 99 ? -0.900 -102.172 -130.290 1.00 0.00 96 ALA A C 1
ATOM 1493 O O . ALA A 1 99 ? -0.369 -103.266 -130.489 1.00 0.00 96 ALA A O 1
ATOM 1500 N N . PRO A 1 100 ? -1.235 -101.756 -129.046 1.00 0.00 97 PRO A N 1
ATOM 1501 C CA . PRO A 1 100 ? -0.994 -102.567 -127.838 1.00 0.00 97 PRO A CA 1
ATOM 1502 C C . PRO A 1 100 ? -1.639 -103.954 -127.919 1.00 0.00 97 PRO A C 1
ATOM 1503 O O . PRO A 1 100 ? -1.080 -104.934 -127.424 1.00 0.00 97 PRO A O 1
ATOM 1514 N N . SER A 1 101 ? -2.820 -104.027 -128.540 1.00 0.00 98 SER A N 1
ATOM 1515 C CA . SER A 1 101 ? -3.542 -105.292 -128.683 1.00 0.00 98 SER A CA 1
ATOM 1516 C C . SER A 1 101 ? -4.125 -105.431 -130.090 1.00 0.00 98 SER A C 1
ATOM 1517 O O . SER A 1 101 ? -4.646 -104.466 -130.653 1.00 0.00 98 SER A O 1
ATOM 1525 N N . SER A 1 102 ? -4.034 -106.639 -130.651 1.00 0.00 99 SER A N 1
ATOM 1526 C CA . SER A 1 102 ? -4.551 -106.911 -131.993 1.00 0.00 99 SER A CA 1
ATOM 1527 C C . SER A 1 102 ? -5.926 -107.577 -131.925 1.00 0.00 99 SER A C 1
ATOM 1528 O O . SER A 1 102 ? -6.879 -107.111 -132.552 1.00 0.00 99 SER A O 1
ATOM 1536 N N . SER A 1 103 ? -6.020 -108.670 -131.162 1.00 0.00 100 SER A N 1
ATOM 1537 C CA . SER A 1 103 ? -7.277 -109.403 -131.010 1.00 0.00 100 SER A CA 1
ATOM 1538 C C . SER A 1 103 ? -7.840 -109.234 -129.599 1.00 0.00 100 SER A C 1
ATOM 1539 O O . SER A 1 103 ? -7.097 -109.279 -128.616 1.00 0.00 100 SER A O 1
ATOM 1547 N N . ALA A 1 104 ? -9.158 -109.042 -129.507 1.00 0.00 101 ALA A N 1
ATOM 1548 C CA . ALA A 1 104 ? -9.828 -108.867 -128.218 1.00 0.00 101 ALA A CA 1
ATOM 1549 C C . ALA A 1 104 ? -10.571 -110.141 -127.807 1.00 0.00 101 ALA A C 1
ATOM 1550 O O . ALA A 1 104 ? -11.025 -110.903 -128.662 1.00 0.00 101 ALA A O 1
ATOM 1557 N N . PRO A 1 105 ? -10.705 -110.391 -126.485 1.00 0.00 102 PRO A N 1
ATOM 1558 C CA . PRO A 1 105 ? -11.397 -111.582 -125.972 1.00 0.00 102 PRO A CA 1
ATOM 1559 C C . PRO A 1 105 ? -12.917 -111.485 -126.119 1.00 0.00 102 PRO A C 1
ATOM 1560 O O . PRO A 1 105 ? -13.490 -110.398 -126.017 1.00 0.00 102 PRO A O 1
ATOM 1571 N N . GLN A 1 106 ? -13.562 -112.629 -126.358 1.00 0.00 103 GLN A N 1
ATOM 1572 C CA . GLN A 1 106 ? -15.015 -112.681 -126.520 1.00 0.00 103 GLN A CA 1
ATOM 1573 C C . GLN A 1 106 ? -15.687 -113.200 -125.248 1.00 0.00 103 GLN A C 1
ATOM 1574 O O . GLN A 1 106 ? -15.204 -114.146 -124.623 1.00 0.00 103 GLN A O 1
ATOM 1588 N N . GLU A 1 107 ? -16.806 -112.575 -124.874 1.00 0.00 104 GLU A N 1
ATOM 1589 C CA . GLU A 1 107 ? -17.551 -112.973 -123.681 1.00 0.00 104 GLU A CA 1
ATOM 1590 C C . GLU A 1 107 ? -19.014 -112.535 -123.775 1.00 0.00 104 GLU A C 1
ATOM 1591 O O . GLU A 1 107 ? -19.309 -111.423 -124.217 1.00 0.00 104 GLU A O 1
ATOM 1603 N N . SER A 1 108 ? -19.923 -113.418 -123.355 1.00 0.00 105 SER A N 1
ATOM 1604 C CA . SER A 1 108 ? -21.357 -113.128 -123.388 1.00 0.00 105 SER A CA 1
ATOM 1605 C C . SER A 1 108 ? -22.029 -113.546 -122.082 1.00 0.00 105 SER A C 1
ATOM 1606 O O . SER A 1 108 ? -21.780 -114.682 -121.625 1.00 0.00 105 SER A O 1
ATOM 1616 N N . GLY A 1 1 ? -11.811 -126.317 -118.318 1.00 0.00 -2 GLY A N 2
ATOM 1617 C CA . GLY A 1 1 ? -10.528 -126.570 -119.034 1.00 0.00 -2 GLY A CA 2
ATOM 1618 C C . GLY A 1 1 ? -9.887 -127.885 -118.632 1.00 0.00 -2 GLY A C 2
ATOM 1619 O O . GLY A 1 1 ? -8.914 -127.901 -117.877 1.00 0.00 -2 GLY A O 2
ATOM 1625 N N . SER A 1 2 ? -10.433 -128.992 -119.142 1.00 0.00 -1 SER A N 2
ATOM 1626 C CA . SER A 1 2 ? -9.911 -130.324 -118.837 1.00 0.00 -1 SER A CA 2
ATOM 1627 C C . SER A 1 2 ? -9.015 -130.832 -119.966 1.00 0.00 -1 SER A C 2
ATOM 1628 O O . SER A 1 2 ? -9.332 -130.662 -121.144 1.00 0.00 -1 SER A O 2
ATOM 1636 N N . HIS A 1 3 ? -7.894 -131.457 -119.596 1.00 0.00 0 HIS A N 2
ATOM 1637 C CA . HIS A 1 3 ? -6.945 -131.993 -120.573 1.00 0.00 0 HIS A CA 2
ATOM 1638 C C . HIS A 1 3 ? -6.884 -133.519 -120.491 1.00 0.00 0 HIS A C 2
ATOM 1639 O O . HIS A 1 3 ? -6.945 -134.093 -119.402 1.00 0.00 0 HIS A O 2
ATOM 1654 N N . MET A 1 4 ? -6.762 -134.168 -121.652 1.00 0.00 1 MET A N 2
ATOM 1655 C CA . MET A 1 4 ? -6.691 -135.629 -121.717 1.00 0.00 1 MET A CA 2
ATOM 1656 C C . MET A 1 4 ? -5.240 -136.103 -121.795 1.00 0.00 1 MET A C 2
ATOM 1657 O O . MET A 1 4 ? -4.816 -136.954 -121.012 1.00 0.00 1 MET A O 2
ATOM 1671 N N . SER A 1 5 ? -4.483 -135.546 -122.745 1.00 0.00 2 SER A N 2
ATOM 1672 C CA . SER A 1 5 ? -3.078 -135.910 -122.930 1.00 0.00 2 SER A CA 2
ATOM 1673 C C . SER A 1 5 ? -2.213 -134.664 -123.129 1.00 0.00 2 SER A C 2
ATOM 1674 O O . SER A 1 5 ? -2.607 -133.733 -123.835 1.00 0.00 2 SER A O 2
ATOM 1682 N N . ALA A 1 6 ? -1.034 -134.656 -122.504 1.00 0.00 3 ALA A N 2
ATOM 1683 C CA . ALA A 1 6 ? -0.110 -133.528 -122.609 1.00 0.00 3 ALA A CA 2
ATOM 1684 C C . ALA A 1 6 ? 0.999 -133.815 -123.622 1.00 0.00 3 ALA A C 2
ATOM 1685 O O . ALA A 1 6 ? 1.238 -133.020 -124.533 1.00 0.00 3 ALA A O 2
ATOM 1692 N N . GLY A 1 7 ? 1.676 -134.956 -123.456 1.00 0.00 4 GLY A N 2
ATOM 1693 C CA . GLY A 1 7 ? 2.752 -135.330 -124.361 1.00 0.00 4 GLY A CA 2
ATOM 1694 C C . GLY A 1 7 ? 4.101 -134.786 -123.923 1.00 0.00 4 GLY A C 2
ATOM 1695 O O . GLY A 1 7 ? 4.181 -133.989 -122.986 1.00 0.00 4 GLY A O 2
ATOM 1699 N N . GLU A 1 8 ? 5.163 -135.219 -124.604 1.00 0.00 5 GLU A N 2
ATOM 1700 C CA . GLU A 1 8 ? 6.522 -134.775 -124.285 1.00 0.00 5 GLU A CA 2
ATOM 1701 C C . GLU A 1 8 ? 6.929 -133.583 -125.160 1.00 0.00 5 GLU A C 2
ATOM 1702 O O . GLU A 1 8 ? 6.473 -133.459 -126.298 1.00 0.00 5 GLU A O 2
ATOM 1714 N N . PRO A 1 9 ? 7.796 -132.687 -124.640 1.00 0.00 6 PRO A N 2
ATOM 1715 C CA . PRO A 1 9 ? 8.257 -131.508 -125.383 1.00 0.00 6 PRO A CA 2
ATOM 1716 C C . PRO A 1 9 ? 9.284 -131.855 -126.462 1.00 0.00 6 PRO A C 2
ATOM 1717 O O . PRO A 1 9 ? 9.949 -132.891 -126.387 1.00 0.00 6 PRO A O 2
ATOM 1728 N N . HIS A 1 10 ? 9.406 -130.982 -127.463 1.00 0.00 7 HIS A N 2
ATOM 1729 C CA . HIS A 1 10 ? 10.350 -131.188 -128.562 1.00 0.00 7 HIS A CA 2
ATOM 1730 C C . HIS A 1 10 ? 11.157 -129.917 -128.837 1.00 0.00 7 HIS A C 2
ATOM 1731 O O . HIS A 1 10 ? 10.737 -128.815 -128.478 1.00 0.00 7 HIS A O 2
ATOM 1746 N N . GLU A 1 11 ? 12.315 -130.081 -129.481 1.00 0.00 8 GLU A N 2
ATOM 1747 C CA . GLU A 1 11 ? 13.185 -128.949 -129.814 1.00 0.00 8 GLU A CA 2
ATOM 1748 C C . GLU A 1 11 ? 12.768 -128.294 -131.127 1.00 0.00 8 GLU A C 2
ATOM 1749 O O . GLU A 1 11 ? 13.232 -127.198 -131.444 1.00 0.00 8 GLU A O 2
ATOM 1761 N N . THR A 1 12 ? 11.870 -128.947 -131.880 1.00 0.00 9 THR A N 2
ATOM 1762 C CA . THR A 1 12 ? 11.383 -128.382 -133.139 1.00 0.00 9 THR A CA 2
ATOM 1763 C C . THR A 1 12 ? 10.948 -126.940 -132.901 1.00 0.00 9 THR A C 2
ATOM 1764 O O . THR A 1 12 ? 11.249 -126.044 -133.691 1.00 0.00 9 THR A O 2
ATOM 1775 N N . ASP A 1 13 ? 10.257 -126.731 -131.776 1.00 0.00 10 ASP A N 2
ATOM 1776 C CA . ASP A 1 13 ? 9.796 -125.417 -131.378 1.00 0.00 10 ASP A CA 2
ATOM 1777 C C . ASP A 1 13 ? 10.003 -125.196 -129.884 1.00 0.00 10 ASP A C 2
ATOM 1778 O O . ASP A 1 13 ? 9.513 -125.959 -129.050 1.00 0.00 10 ASP A O 2
ATOM 1787 N N . CYS A 1 14 ? 10.731 -124.135 -129.570 1.00 0.00 11 CYS A N 2
ATOM 1788 C CA . CYS A 1 14 ? 11.031 -123.755 -128.187 1.00 0.00 11 CYS A CA 2
ATOM 1789 C C . CYS A 1 14 ? 9.758 -123.420 -127.420 1.00 0.00 11 CYS A C 2
ATOM 1790 O O . CYS A 1 14 ? 9.657 -123.702 -126.229 1.00 0.00 11 CYS A O 2
ATOM 1797 N N . SER A 1 15 ? 8.788 -122.822 -128.111 1.00 0.00 12 SER A N 2
ATOM 1798 C CA . SER A 1 15 ? 7.515 -122.454 -127.489 1.00 0.00 12 SER A CA 2
ATOM 1799 C C . SER A 1 15 ? 6.922 -123.631 -126.706 1.00 0.00 12 SER A C 2
ATOM 1800 O O . SER A 1 15 ? 6.565 -123.487 -125.541 1.00 0.00 12 SER A O 2
ATOM 1808 N N . GLU A 1 16 ? 6.792 -124.781 -127.372 1.00 0.00 13 GLU A N 2
ATOM 1809 C CA . GLU A 1 16 ? 6.212 -125.979 -126.761 1.00 0.00 13 GLU A CA 2
ATOM 1810 C C . GLU A 1 16 ? 6.852 -126.299 -125.415 1.00 0.00 13 GLU A C 2
ATOM 1811 O O . GLU A 1 16 ? 6.154 -126.427 -124.410 1.00 0.00 13 GLU A O 2
ATOM 1823 N N . ILE A 1 17 ? 8.175 -126.413 -125.392 1.00 0.00 14 ILE A N 2
ATOM 1824 C CA . ILE A 1 17 ? 8.884 -126.708 -124.144 1.00 0.00 14 ILE A CA 2
ATOM 1825 C C . ILE A 1 17 ? 8.853 -125.487 -123.218 1.00 0.00 14 ILE A C 2
ATOM 1826 O O . ILE A 1 17 ? 8.766 -125.616 -121.997 1.00 0.00 14 ILE A O 2
ATOM 1842 N N . LEU A 1 18 ? 8.902 -124.306 -123.827 1.00 0.00 15 LEU A N 2
ATOM 1843 C CA . LEU A 1 18 ? 8.850 -123.043 -123.102 1.00 0.00 15 LEU A CA 2
ATOM 1844 C C . LEU A 1 18 ? 7.504 -122.898 -122.390 1.00 0.00 15 LEU A C 2
ATOM 1845 O O . LEU A 1 18 ? 7.437 -122.452 -121.244 1.00 0.00 15 LEU A O 2
ATOM 1861 N N . ASP A 1 19 ? 6.441 -123.336 -123.069 1.00 0.00 16 ASP A N 2
ATOM 1862 C CA . ASP A 1 19 ? 5.099 -123.318 -122.497 1.00 0.00 16 ASP A CA 2
ATOM 1863 C C . ASP A 1 19 ? 5.017 -124.393 -121.417 1.00 0.00 16 ASP A C 2
ATOM 1864 O O . ASP A 1 19 ? 4.310 -124.242 -120.422 1.00 0.00 16 ASP A O 2
ATOM 1873 N N . HIS A 1 20 ? 5.793 -125.467 -121.618 1.00 0.00 17 HIS A N 2
ATOM 1874 C CA . HIS A 1 20 ? 5.871 -126.567 -120.662 1.00 0.00 17 HIS A CA 2
ATOM 1875 C C . HIS A 1 20 ? 6.517 -126.076 -119.371 1.00 0.00 17 HIS A C 2
ATOM 1876 O O . HIS A 1 20 ? 6.149 -126.506 -118.279 1.00 0.00 17 HIS A O 2
ATOM 1891 N N . LEU A 1 21 ? 7.484 -125.161 -119.514 1.00 0.00 18 LEU A N 2
ATOM 1892 C CA . LEU A 1 21 ? 8.191 -124.594 -118.369 1.00 0.00 18 LEU A CA 2
ATOM 1893 C C . LEU A 1 21 ? 7.245 -123.764 -117.506 1.00 0.00 18 LEU A C 2
ATOM 1894 O O . LEU A 1 21 ? 7.354 -123.765 -116.278 1.00 0.00 18 LEU A O 2
ATOM 1910 N N . TYR A 1 22 ? 6.312 -123.061 -118.153 1.00 0.00 19 TYR A N 2
ATOM 1911 C CA . TYR A 1 22 ? 5.350 -122.240 -117.444 1.00 0.00 19 TYR A CA 2
ATOM 1912 C C . TYR A 1 22 ? 4.213 -123.092 -116.895 1.00 0.00 19 TYR A C 2
ATOM 1913 O O . TYR A 1 22 ? 3.873 -123.000 -115.715 1.00 0.00 19 TYR A O 2
ATOM 1931 N N . GLU A 1 23 ? 3.638 -123.930 -117.759 1.00 0.00 20 GLU A N 2
ATOM 1932 C CA . GLU A 1 23 ? 2.544 -124.819 -117.357 1.00 0.00 20 GLU A CA 2
ATOM 1933 C C . GLU A 1 23 ? 2.950 -125.613 -116.116 1.00 0.00 20 GLU A C 2
ATOM 1934 O O . GLU A 1 23 ? 2.147 -125.831 -115.209 1.00 0.00 20 GLU A O 2
ATOM 1946 N N . PHE A 1 24 ? 4.225 -126.011 -116.083 1.00 0.00 21 PHE A N 2
ATOM 1947 C CA . PHE A 1 24 ? 4.797 -126.748 -114.960 1.00 0.00 21 PHE A CA 2
ATOM 1948 C C . PHE A 1 24 ? 4.736 -125.892 -113.694 1.00 0.00 21 PHE A C 2
ATOM 1949 O O . PHE A 1 24 ? 4.285 -126.343 -112.640 1.00 0.00 21 PHE A O 2
ATOM 1966 N N . LEU A 1 25 ? 5.192 -124.644 -113.830 1.00 0.00 22 LEU A N 2
ATOM 1967 C CA . LEU A 1 25 ? 5.202 -123.677 -112.726 1.00 0.00 22 LEU A CA 2
ATOM 1968 C C . LEU A 1 25 ? 3.789 -123.412 -112.185 1.00 0.00 22 LEU A C 2
ATOM 1969 O O . LEU A 1 25 ? 3.619 -123.130 -110.997 1.00 0.00 22 LEU A O 2
ATOM 1985 N N . ASP A 1 26 ? 2.784 -123.489 -113.065 1.00 0.00 23 ASP A N 2
ATOM 1986 C CA . ASP A 1 26 ? 1.389 -123.242 -112.682 1.00 0.00 23 ASP A CA 2
ATOM 1987 C C . ASP A 1 26 ? 0.924 -124.186 -111.569 1.00 0.00 23 ASP A C 2
ATOM 1988 O O . ASP A 1 26 ? 0.584 -123.740 -110.472 1.00 0.00 23 ASP A O 2
ATOM 1997 N N . LYS A 1 27 ? 0.908 -125.487 -111.859 1.00 0.00 24 LYS A N 2
ATOM 1998 C CA . LYS A 1 27 ? 0.481 -126.491 -110.884 1.00 0.00 24 LYS A CA 2
ATOM 1999 C C . LYS A 1 27 ? 1.550 -126.733 -109.818 1.00 0.00 24 LYS A C 2
ATOM 2000 O O . LYS A 1 27 ? 1.264 -127.293 -108.758 1.00 0.00 24 LYS A O 2
ATOM 2019 N N . GLU A 1 28 ? 2.782 -126.316 -110.116 1.00 0.00 25 GLU A N 2
ATOM 2020 C CA . GLU A 1 28 ? 3.911 -126.488 -109.208 1.00 0.00 25 GLU A CA 2
ATOM 2021 C C . GLU A 1 28 ? 4.025 -127.939 -108.729 1.00 0.00 25 GLU A C 2
ATOM 2022 O O . GLU A 1 28 ? 3.958 -128.219 -107.529 1.00 0.00 25 GLU A O 2
ATOM 2034 N N . MET A 1 29 ? 4.204 -128.854 -109.682 1.00 0.00 26 MET A N 2
ATOM 2035 C CA . MET A 1 29 ? 4.337 -130.279 -109.378 1.00 0.00 26 MET A CA 2
ATOM 2036 C C . MET A 1 29 ? 5.778 -130.606 -108.972 1.00 0.00 26 MET A C 2
ATOM 2037 O O . MET A 1 29 ? 6.667 -129.763 -109.107 1.00 0.00 26 MET A O 2
ATOM 2051 N N . PRO A 1 30 ? 6.033 -131.834 -108.460 1.00 0.00 27 PRO A N 2
ATOM 2052 C CA . PRO A 1 30 ? 7.378 -132.254 -108.033 1.00 0.00 27 PRO A CA 2
ATOM 2053 C C . PRO A 1 30 ? 8.457 -131.951 -109.077 1.00 0.00 27 PRO A C 2
ATOM 2054 O O . PRO A 1 30 ? 8.152 -131.678 -110.237 1.00 0.00 27 PRO A O 2
ATOM 2065 N N . ASP A 1 31 ? 9.721 -132.008 -108.651 1.00 0.00 28 ASP A N 2
ATOM 2066 C CA . ASP A 1 31 ? 10.863 -131.743 -109.535 1.00 0.00 28 ASP A CA 2
ATOM 2067 C C . ASP A 1 31 ? 11.248 -132.983 -110.345 1.00 0.00 28 ASP A C 2
ATOM 2068 O O . ASP A 1 31 ? 12.394 -133.125 -110.778 1.00 0.00 28 ASP A O 2
ATOM 2077 N N . SER A 1 32 ? 10.284 -133.869 -110.548 1.00 0.00 29 SER A N 2
ATOM 2078 C CA . SER A 1 32 ? 10.497 -135.101 -111.304 1.00 0.00 29 SER A CA 2
ATOM 2079 C C . SER A 1 32 ? 10.461 -134.837 -112.804 1.00 0.00 29 SER A C 2
ATOM 2080 O O . SER A 1 32 ? 11.462 -135.032 -113.493 1.00 0.00 29 SER A O 2
ATOM 2088 N N . ASP A 1 33 ? 9.313 -134.369 -113.305 1.00 0.00 30 ASP A N 2
ATOM 2089 C CA . ASP A 1 33 ? 9.187 -134.056 -114.723 1.00 0.00 30 ASP A CA 2
ATOM 2090 C C . ASP A 1 33 ? 10.188 -132.963 -115.056 1.00 0.00 30 ASP A C 2
ATOM 2091 O O . ASP A 1 33 ? 10.915 -133.053 -116.047 1.00 0.00 30 ASP A O 2
ATOM 2100 N N . ALA A 1 34 ? 10.214 -131.929 -114.203 1.00 0.00 31 ALA A N 2
ATOM 2101 C CA . ALA A 1 34 ? 11.121 -130.795 -114.359 1.00 0.00 31 ALA A CA 2
ATOM 2102 C C . ALA A 1 34 ? 12.453 -131.215 -114.982 1.00 0.00 31 ALA A C 2
ATOM 2103 O O . ALA A 1 34 ? 12.962 -130.543 -115.877 1.00 0.00 31 ALA A O 2
ATOM 2110 N N . VAL A 1 35 ? 13.030 -132.313 -114.474 1.00 0.00 32 VAL A N 2
ATOM 2111 C CA . VAL A 1 35 ? 14.321 -132.834 -114.935 1.00 0.00 32 VAL A CA 2
ATOM 2112 C C . VAL A 1 35 ? 14.475 -132.945 -116.463 1.00 0.00 32 VAL A C 2
ATOM 2113 O O . VAL A 1 35 ? 15.603 -133.065 -116.948 1.00 0.00 32 VAL A O 2
ATOM 2126 N N . LYS A 1 36 ? 13.381 -132.881 -117.231 1.00 0.00 33 LYS A N 2
ATOM 2127 C CA . LYS A 1 36 ? 13.476 -132.953 -118.689 1.00 0.00 33 LYS A CA 2
ATOM 2128 C C . LYS A 1 36 ? 13.621 -131.549 -119.286 1.00 0.00 33 LYS A C 2
ATOM 2129 O O . LYS A 1 36 ? 13.536 -131.363 -120.502 1.00 0.00 33 LYS A O 2
ATOM 2148 N N . PHE A 1 37 ? 13.870 -130.573 -118.411 1.00 0.00 34 PHE A N 2
ATOM 2149 C CA . PHE A 1 37 ? 14.064 -129.192 -118.812 1.00 0.00 34 PHE A CA 2
ATOM 2150 C C . PHE A 1 37 ? 15.558 -128.889 -118.920 1.00 0.00 34 PHE A C 2
ATOM 2151 O O . PHE A 1 37 ? 15.972 -128.049 -119.722 1.00 0.00 34 PHE A O 2
ATOM 2168 N N . GLU A 1 38 ? 16.366 -129.594 -118.115 1.00 0.00 35 GLU A N 2
ATOM 2169 C CA . GLU A 1 38 ? 17.819 -129.418 -118.127 1.00 0.00 35 GLU A CA 2
ATOM 2170 C C . GLU A 1 38 ? 18.424 -129.893 -119.453 1.00 0.00 35 GLU A C 2
ATOM 2171 O O . GLU A 1 38 ? 19.501 -129.442 -119.846 1.00 0.00 35 GLU A O 2
ATOM 2183 N N . HIS A 1 39 ? 17.727 -130.809 -120.135 1.00 0.00 36 HIS A N 2
ATOM 2184 C CA . HIS A 1 39 ? 18.200 -131.349 -121.414 1.00 0.00 36 HIS A CA 2
ATOM 2185 C C . HIS A 1 39 ? 18.141 -130.304 -122.537 1.00 0.00 36 HIS A C 2
ATOM 2186 O O . HIS A 1 39 ? 18.829 -130.444 -123.550 1.00 0.00 36 HIS A O 2
ATOM 2201 N N . HIS A 1 40 ? 17.319 -129.262 -122.361 1.00 0.00 37 HIS A N 2
ATOM 2202 C CA . HIS A 1 40 ? 17.185 -128.212 -123.376 1.00 0.00 37 HIS A CA 2
ATOM 2203 C C . HIS A 1 40 ? 18.269 -127.132 -123.242 1.00 0.00 37 HIS A C 2
ATOM 2204 O O . HIS A 1 40 ? 18.327 -126.208 -124.055 1.00 0.00 37 HIS A O 2
ATOM 2218 N N . PHE A 1 41 ? 19.146 -127.257 -122.237 1.00 0.00 38 PHE A N 2
ATOM 2219 C CA . PHE A 1 41 ? 20.241 -126.301 -122.030 1.00 0.00 38 PHE A CA 2
ATOM 2220 C C . PHE A 1 41 ? 21.454 -126.686 -122.883 1.00 0.00 38 PHE A C 2
ATOM 2221 O O . PHE A 1 41 ? 22.462 -125.976 -122.922 1.00 0.00 38 PHE A O 2
ATOM 2238 N N . GLU A 1 42 ? 21.324 -127.816 -123.565 1.00 0.00 39 GLU A N 2
ATOM 2239 C CA . GLU A 1 42 ? 22.367 -128.339 -124.437 1.00 0.00 39 GLU A CA 2
ATOM 2240 C C . GLU A 1 42 ? 22.377 -127.599 -125.776 1.00 0.00 39 GLU A C 2
ATOM 2241 O O . GLU A 1 42 ? 23.312 -126.853 -126.074 1.00 0.00 39 GLU A O 2
ATOM 2253 N N . GLU A 1 43 ? 21.330 -127.812 -126.575 1.00 0.00 40 GLU A N 2
ATOM 2254 C CA . GLU A 1 43 ? 21.208 -127.171 -127.884 1.00 0.00 40 GLU A CA 2
ATOM 2255 C C . GLU A 1 43 ? 19.800 -126.603 -128.085 1.00 0.00 40 GLU A C 2
ATOM 2256 O O . GLU A 1 43 ? 18.844 -127.352 -128.291 1.00 0.00 40 GLU A O 2
ATOM 2268 N N . SER A 1 44 ? 19.681 -125.273 -128.025 1.00 0.00 41 SER A N 2
ATOM 2269 C CA . SER A 1 44 ? 18.391 -124.603 -128.205 1.00 0.00 41 SER A CA 2
ATOM 2270 C C . SER A 1 44 ? 18.420 -123.696 -129.433 1.00 0.00 41 SER A C 2
ATOM 2271 O O . SER A 1 44 ? 17.732 -123.956 -130.420 1.00 0.00 41 SER A O 2
ATOM 2278 N N . SER A 1 45 ? 19.221 -122.634 -129.366 1.00 0.00 42 SER A N 2
ATOM 2279 C CA . SER A 1 45 ? 19.341 -121.685 -130.472 1.00 0.00 42 SER A CA 2
ATOM 2280 C C . SER A 1 45 ? 20.283 -122.221 -131.558 1.00 0.00 42 SER A C 2
ATOM 2281 O O . SER A 1 45 ? 21.386 -122.676 -131.251 1.00 0.00 42 SER A O 2
ATOM 2289 N N . PRO A 1 46 ? 19.867 -122.180 -132.846 1.00 0.00 43 PRO A N 2
ATOM 2290 C CA . PRO A 1 46 ? 18.566 -121.650 -133.272 1.00 0.00 43 PRO A CA 2
ATOM 2291 C C . PRO A 1 46 ? 17.440 -122.683 -133.147 1.00 0.00 43 PRO A C 2
ATOM 2292 O O . PRO A 1 46 ? 17.498 -123.752 -133.758 1.00 0.00 43 PRO A O 2
ATOM 2303 N N . CYS A 1 47 ? 16.417 -122.354 -132.353 1.00 0.00 44 CYS A N 2
ATOM 2304 C CA . CYS A 1 47 ? 15.280 -123.247 -132.148 1.00 0.00 44 CYS A CA 2
ATOM 2305 C C . CYS A 1 47 ? 14.199 -123.003 -133.204 1.00 0.00 44 CYS A C 2
ATOM 2306 O O . CYS A 1 47 ? 13.823 -123.917 -133.939 1.00 0.00 44 CYS A O 2
ATOM 2313 N N . LEU A 1 48 ? 13.706 -121.762 -133.273 1.00 0.00 45 LEU A N 2
ATOM 2314 C CA . LEU A 1 48 ? 12.669 -121.396 -134.240 1.00 0.00 45 LEU A CA 2
ATOM 2315 C C . LEU A 1 48 ? 12.636 -119.881 -134.469 1.00 0.00 45 LEU A C 2
ATOM 2316 O O . LEU A 1 48 ? 12.790 -119.415 -135.599 1.00 0.00 45 LEU A O 2
ATOM 2332 N N . GLU A 1 49 ? 12.428 -119.119 -133.390 1.00 0.00 46 GLU A N 2
ATOM 2333 C CA . GLU A 1 49 ? 12.368 -117.656 -133.473 1.00 0.00 46 GLU A CA 2
ATOM 2334 C C . GLU A 1 49 ? 13.200 -117.008 -132.363 1.00 0.00 46 GLU A C 2
ATOM 2335 O O . GLU A 1 49 ? 13.666 -117.688 -131.447 1.00 0.00 46 GLU A O 2
ATOM 2347 N N . LYS A 1 50 ? 13.380 -115.687 -132.454 1.00 0.00 47 LYS A N 2
ATOM 2348 C CA . LYS A 1 50 ? 14.154 -114.941 -131.461 1.00 0.00 47 LYS A CA 2
ATOM 2349 C C . LYS A 1 50 ? 13.297 -114.606 -130.237 1.00 0.00 47 LYS A C 2
ATOM 2350 O O . LYS A 1 50 ? 12.350 -113.823 -130.327 1.00 0.00 47 LYS A O 2
ATOM 2369 N N . TYR A 1 51 ? 13.637 -115.212 -129.097 1.00 0.00 48 TYR A N 2
ATOM 2370 C CA . TYR A 1 51 ? 12.906 -114.989 -127.848 1.00 0.00 48 TYR A CA 2
ATOM 2371 C C . TYR A 1 51 ? 13.859 -115.063 -126.649 1.00 0.00 48 TYR A C 2
ATOM 2372 O O . TYR A 1 51 ? 15.073 -115.186 -126.824 1.00 0.00 48 TYR A O 2
ATOM 2390 N N . GLY A 1 52 ? 13.306 -114.998 -125.434 1.00 0.00 49 GLY A N 2
ATOM 2391 C CA . GLY A 1 52 ? 14.121 -115.070 -124.229 1.00 0.00 49 GLY A CA 2
ATOM 2392 C C . GLY A 1 52 ? 13.524 -116.015 -123.200 1.00 0.00 49 GLY A C 2
ATOM 2393 O O . GLY A 1 52 ? 12.453 -115.742 -122.654 1.00 0.00 49 GLY A O 2
ATOM 2397 N N . LEU A 1 53 ? 14.203 -117.136 -122.951 1.00 0.00 50 LEU A N 2
ATOM 2398 C CA . LEU A 1 53 ? 13.719 -118.137 -121.998 1.00 0.00 50 LEU A CA 2
ATOM 2399 C C . LEU A 1 53 ? 14.387 -118.011 -120.624 1.00 0.00 50 LEU A C 2
ATOM 2400 O O . LEU A 1 53 ? 14.152 -118.847 -119.752 1.00 0.00 50 LEU A O 2
ATOM 2416 N N . GLU A 1 54 ? 15.214 -116.976 -120.431 1.00 0.00 51 GLU A N 2
ATOM 2417 C CA . GLU A 1 54 ? 15.911 -116.763 -119.153 1.00 0.00 51 GLU A CA 2
ATOM 2418 C C . GLU A 1 54 ? 15.024 -117.125 -117.955 1.00 0.00 51 GLU A C 2
ATOM 2419 O O . GLU A 1 54 ? 15.397 -117.951 -117.126 1.00 0.00 51 GLU A O 2
ATOM 2431 N N . GLN A 1 55 ? 13.853 -116.492 -117.874 1.00 0.00 52 GLN A N 2
ATOM 2432 C CA . GLN A 1 55 ? 12.912 -116.740 -116.777 1.00 0.00 52 GLN A CA 2
ATOM 2433 C C . GLN A 1 55 ? 12.585 -118.229 -116.618 1.00 0.00 52 GLN A C 2
ATOM 2434 O O . GLN A 1 55 ? 12.836 -118.822 -115.567 1.00 0.00 52 GLN A O 2
ATOM 2448 N N . ALA A 1 56 ? 11.994 -118.806 -117.660 1.00 0.00 53 ALA A N 2
ATOM 2449 C CA . ALA A 1 56 ? 11.582 -120.213 -117.656 1.00 0.00 53 ALA A CA 2
ATOM 2450 C C . ALA A 1 56 ? 12.738 -121.200 -117.447 1.00 0.00 53 ALA A C 2
ATOM 2451 O O . ALA A 1 56 ? 12.547 -122.243 -116.819 1.00 0.00 53 ALA A O 2
ATOM 2458 N N . VAL A 1 57 ? 13.923 -120.904 -117.989 1.00 0.00 54 VAL A N 2
ATOM 2459 C CA . VAL A 1 57 ? 15.061 -121.815 -117.864 1.00 0.00 54 VAL A CA 2
ATOM 2460 C C . VAL A 1 57 ? 15.863 -121.612 -116.576 1.00 0.00 54 VAL A C 2
ATOM 2461 O O . VAL A 1 57 ? 16.416 -122.571 -116.039 1.00 0.00 54 VAL A O 2
ATOM 2474 N N . LYS A 1 58 ? 15.930 -120.381 -116.074 1.00 0.00 55 LYS A N 2
ATOM 2475 C CA . LYS A 1 58 ? 16.670 -120.106 -114.841 1.00 0.00 55 LYS A CA 2
ATOM 2476 C C . LYS A 1 58 ? 16.000 -120.798 -113.648 1.00 0.00 55 LYS A C 2
ATOM 2477 O O . LYS A 1 58 ? 16.674 -121.314 -112.756 1.00 0.00 55 LYS A O 2
ATOM 2496 N N . LYS A 1 59 ? 14.664 -120.798 -113.651 1.00 0.00 56 LYS A N 2
ATOM 2497 C CA . LYS A 1 59 ? 13.864 -121.415 -112.592 1.00 0.00 56 LYS A CA 2
ATOM 2498 C C . LYS A 1 59 ? 14.187 -122.900 -112.408 1.00 0.00 56 LYS A C 2
ATOM 2499 O O . LYS A 1 59 ? 14.418 -123.364 -111.291 1.00 0.00 56 LYS A O 2
ATOM 2518 N N . LEU A 1 60 ? 14.185 -123.631 -113.520 1.00 0.00 57 LEU A N 2
ATOM 2519 C CA . LEU A 1 60 ? 14.463 -125.068 -113.510 1.00 0.00 57 LEU A CA 2
ATOM 2520 C C . LEU A 1 60 ? 15.827 -125.367 -112.883 1.00 0.00 57 LEU A C 2
ATOM 2521 O O . LEU A 1 60 ? 15.965 -126.304 -112.094 1.00 0.00 57 LEU A O 2
ATOM 2537 N N . VAL A 1 61 ? 16.826 -124.559 -113.236 1.00 0.00 58 VAL A N 2
ATOM 2538 C CA . VAL A 1 61 ? 18.181 -124.727 -112.708 1.00 0.00 58 VAL A CA 2
ATOM 2539 C C . VAL A 1 61 ? 18.249 -124.339 -111.230 1.00 0.00 58 VAL A C 2
ATOM 2540 O O . VAL A 1 61 ? 18.901 -125.016 -110.434 1.00 0.00 58 VAL A O 2
ATOM 2553 N N . LYS A 1 62 ? 17.566 -123.249 -110.871 1.00 0.00 59 LYS A N 2
ATOM 2554 C CA . LYS A 1 62 ? 17.538 -122.774 -109.489 1.00 0.00 59 LYS A CA 2
ATOM 2555 C C . LYS A 1 62 ? 16.867 -123.803 -108.575 1.00 0.00 59 LYS A C 2
ATOM 2556 O O . LYS A 1 62 ? 17.266 -123.973 -107.422 1.00 0.00 59 LYS A O 2
ATOM 2575 N N . ARG A 1 63 ? 15.851 -124.489 -109.106 1.00 0.00 60 ARG A N 2
ATOM 2576 C CA . ARG A 1 63 ? 15.125 -125.505 -108.355 1.00 0.00 60 ARG A CA 2
ATOM 2577 C C . ARG A 1 63 ? 15.990 -126.752 -108.152 1.00 0.00 60 ARG A C 2
ATOM 2578 O O . ARG A 1 63 ? 16.946 -126.730 -107.375 1.00 0.00 60 ARG A O 2
ATOM 2599 N N . ALA A 1 64 ? 15.651 -127.833 -108.861 1.00 0.00 61 ALA A N 2
ATOM 2600 C CA . ALA A 1 64 ? 16.393 -129.093 -108.771 1.00 0.00 61 ALA A CA 2
ATOM 2601 C C . ALA A 1 64 ? 16.526 -129.567 -107.320 1.00 0.00 61 ALA A C 2
ATOM 2602 O O . ALA A 1 64 ? 17.635 -129.714 -106.803 1.00 0.00 61 ALA A O 2
ATOM 2609 N N . ALA A 1 65 ? 15.378 -129.798 -106.670 1.00 0.00 62 ALA A N 2
ATOM 2610 C CA . ALA A 1 65 ? 15.340 -130.253 -105.274 1.00 0.00 62 ALA A CA 2
ATOM 2611 C C . ALA A 1 65 ? 15.845 -129.170 -104.319 1.00 0.00 62 ALA A C 2
ATOM 2612 O O . ALA A 1 65 ? 16.682 -128.344 -104.686 1.00 0.00 62 ALA A O 2
ATOM 2619 N N . GLY A 1 66 ? 15.320 -129.178 -103.090 1.00 0.00 63 GLY A N 2
ATOM 2620 C CA . GLY A 1 66 ? 15.719 -128.191 -102.098 1.00 0.00 63 GLY A CA 2
ATOM 2621 C C . GLY A 1 66 ? 14.778 -127.000 -102.068 1.00 0.00 63 GLY A C 2
ATOM 2622 O O . GLY A 1 66 ? 14.238 -126.654 -101.015 1.00 0.00 63 GLY A O 2
ATOM 2626 N N . GLN A 1 67 ? 14.579 -126.374 -103.231 1.00 0.00 64 GLN A N 2
ATOM 2627 C CA . GLN A 1 67 ? 13.693 -125.215 -103.348 1.00 0.00 64 GLN A CA 2
ATOM 2628 C C . GLN A 1 67 ? 12.227 -125.635 -103.470 1.00 0.00 64 GLN A C 2
ATOM 2629 O O . GLN A 1 67 ? 11.328 -124.803 -103.332 1.00 0.00 64 GLN A O 2
ATOM 2643 N N . ASP A 1 68 ? 11.993 -126.926 -103.725 1.00 0.00 65 ASP A N 2
ATOM 2644 C CA . ASP A 1 68 ? 10.635 -127.467 -103.860 1.00 0.00 65 ASP A CA 2
ATOM 2645 C C . ASP A 1 68 ? 9.705 -126.954 -102.755 1.00 0.00 65 ASP A C 2
ATOM 2646 O O . ASP A 1 68 ? 8.504 -126.789 -102.976 1.00 0.00 65 ASP A O 2
ATOM 2655 N N . ASP A 1 69 ? 10.271 -126.717 -101.565 1.00 0.00 66 ASP A N 2
ATOM 2656 C CA . ASP A 1 69 ? 9.516 -126.234 -100.413 1.00 0.00 66 ASP A CA 2
ATOM 2657 C C . ASP A 1 69 ? 8.575 -125.081 -100.784 1.00 0.00 66 ASP A C 2
ATOM 2658 O O . ASP A 1 69 ? 8.714 -124.469 -101.845 1.00 0.00 66 ASP A O 2
ATOM 2667 N N . VAL A 1 70 ? 7.619 -124.790 -99.896 1.00 0.00 67 VAL A N 2
ATOM 2668 C CA . VAL A 1 70 ? 6.650 -123.712 -100.123 1.00 0.00 67 VAL A CA 2
ATOM 2669 C C . VAL A 1 70 ? 7.359 -122.364 -100.326 1.00 0.00 67 VAL A C 2
ATOM 2670 O O . VAL A 1 70 ? 8.146 -121.940 -99.477 1.00 0.00 67 VAL A O 2
ATOM 2683 N N . PRO A 1 71 ? 7.092 -121.675 -101.459 1.00 0.00 68 PRO A N 2
ATOM 2684 C CA . PRO A 1 71 ? 7.713 -120.379 -101.764 1.00 0.00 68 PRO A CA 2
ATOM 2685 C C . PRO A 1 71 ? 7.097 -119.226 -100.968 1.00 0.00 68 PRO A C 2
ATOM 2686 O O . PRO A 1 71 ? 6.100 -119.407 -100.265 1.00 0.00 68 PRO A O 2
ATOM 2697 N N . GLY A 1 72 ? 7.702 -118.040 -101.085 1.00 0.00 69 GLY A N 2
ATOM 2698 C CA . GLY A 1 72 ? 7.205 -116.870 -100.375 1.00 0.00 69 GLY A CA 2
ATOM 2699 C C . GLY A 1 72 ? 6.042 -116.203 -101.087 1.00 0.00 69 GLY A C 2
ATOM 2700 O O . GLY A 1 72 ? 4.899 -116.647 -100.965 1.00 0.00 69 GLY A O 2
ATOM 2704 N N . ASP A 1 73 ? 6.331 -115.132 -101.832 1.00 0.00 70 ASP A N 2
ATOM 2705 C CA . ASP A 1 73 ? 5.297 -114.400 -102.567 1.00 0.00 70 ASP A CA 2
ATOM 2706 C C . ASP A 1 73 ? 5.824 -113.896 -103.909 1.00 0.00 70 ASP A C 2
ATOM 2707 O O . ASP A 1 73 ? 5.192 -114.114 -104.944 1.00 0.00 70 ASP A O 2
ATOM 2716 N N . LEU A 1 74 ? 6.984 -113.229 -103.896 1.00 0.00 71 LEU A N 2
ATOM 2717 C CA . LEU A 1 74 ? 7.582 -112.713 -105.128 1.00 0.00 71 LEU A CA 2
ATOM 2718 C C . LEU A 1 74 ? 7.733 -113.821 -106.166 1.00 0.00 71 LEU A C 2
ATOM 2719 O O . LEU A 1 74 ? 7.510 -113.595 -107.354 1.00 0.00 71 LEU A O 2
ATOM 2735 N N . ARG A 1 75 ? 8.073 -115.023 -105.700 1.00 0.00 72 ARG A N 2
ATOM 2736 C CA . ARG A 1 75 ? 8.210 -116.180 -106.587 1.00 0.00 72 ARG A CA 2
ATOM 2737 C C . ARG A 1 75 ? 6.985 -116.247 -107.492 1.00 0.00 72 ARG A C 2
ATOM 2738 O O . ARG A 1 75 ? 7.092 -116.286 -108.718 1.00 0.00 72 ARG A O 2
ATOM 2759 N N . ALA A 1 76 ? 5.819 -116.267 -106.847 1.00 0.00 73 ALA A N 2
ATOM 2760 C CA . ALA A 1 76 ? 4.539 -116.332 -107.533 1.00 0.00 73 ALA A CA 2
ATOM 2761 C C . ALA A 1 76 ? 4.376 -115.189 -108.532 1.00 0.00 73 ALA A C 2
ATOM 2762 O O . ALA A 1 76 ? 3.662 -115.323 -109.528 1.00 0.00 73 ALA A O 2
ATOM 2769 N N . LYS A 1 77 ? 5.042 -114.063 -108.263 1.00 0.00 74 LYS A N 2
ATOM 2770 C CA . LYS A 1 77 ? 4.972 -112.895 -109.143 1.00 0.00 74 LYS A CA 2
ATOM 2771 C C . LYS A 1 77 ? 5.997 -112.969 -110.283 1.00 0.00 74 LYS A C 2
ATOM 2772 O O . LYS A 1 77 ? 5.876 -112.247 -111.274 1.00 0.00 74 LYS A O 2
ATOM 2791 N N . VAL A 1 78 ? 6.997 -113.848 -110.145 1.00 0.00 75 VAL A N 2
ATOM 2792 C CA . VAL A 1 78 ? 8.029 -114.024 -111.163 1.00 0.00 75 VAL A CA 2
ATOM 2793 C C . VAL A 1 78 ? 7.431 -114.569 -112.455 1.00 0.00 75 VAL A C 2
ATOM 2794 O O . VAL A 1 78 ? 7.836 -114.189 -113.555 1.00 0.00 75 VAL A O 2
ATOM 2807 N N . MET A 1 79 ? 6.454 -115.456 -112.296 1.00 0.00 76 MET A N 2
ATOM 2808 C CA . MET A 1 79 ? 5.756 -116.073 -113.425 1.00 0.00 76 MET A CA 2
ATOM 2809 C C . MET A 1 79 ? 5.082 -115.026 -114.327 1.00 0.00 76 MET A C 2
ATOM 2810 O O . MET A 1 79 ? 4.815 -115.295 -115.496 1.00 0.00 76 MET A O 2
ATOM 2824 N N . GLY A 1 80 ? 4.802 -113.833 -113.790 1.00 0.00 77 GLY A N 2
ATOM 2825 C CA . GLY A 1 80 ? 4.155 -112.795 -114.585 1.00 0.00 77 GLY A CA 2
ATOM 2826 C C . GLY A 1 80 ? 4.957 -112.371 -115.811 1.00 0.00 77 GLY A C 2
ATOM 2827 O O . GLY A 1 80 ? 4.375 -111.926 -116.802 1.00 0.00 77 GLY A O 2
ATOM 2831 N N . ARG A 1 81 ? 6.290 -112.515 -115.762 1.00 0.00 78 ARG A N 2
ATOM 2832 C CA . ARG A 1 81 ? 7.144 -112.147 -116.903 1.00 0.00 78 ARG A CA 2
ATOM 2833 C C . ARG A 1 81 ? 6.840 -113.032 -118.110 1.00 0.00 78 ARG A C 2
ATOM 2834 O O . ARG A 1 81 ? 7.063 -112.640 -119.256 1.00 0.00 78 ARG A O 2
ATOM 2855 N N . LEU A 1 82 ? 6.274 -114.200 -117.839 1.00 0.00 79 LEU A N 2
ATOM 2856 C CA . LEU A 1 82 ? 5.868 -115.122 -118.885 1.00 0.00 79 LEU A CA 2
ATOM 2857 C C . LEU A 1 82 ? 4.405 -114.843 -119.209 1.00 0.00 79 LEU A C 2
ATOM 2858 O O . LEU A 1 82 ? 3.970 -114.938 -120.357 1.00 0.00 79 LEU A O 2
ATOM 2874 N N . ASP A 1 83 ? 3.662 -114.484 -118.154 1.00 0.00 80 ASP A N 2
ATOM 2875 C CA . ASP A 1 83 ? 2.254 -114.165 -118.239 1.00 0.00 80 ASP A CA 2
ATOM 2876 C C . ASP A 1 83 ? 1.989 -113.003 -119.203 1.00 0.00 80 ASP A C 2
ATOM 2877 O O . ASP A 1 83 ? 0.943 -112.962 -119.851 1.00 0.00 80 ASP A O 2
ATOM 2886 N N . LEU A 1 84 ? 2.932 -112.053 -119.287 1.00 0.00 81 LEU A N 2
ATOM 2887 C CA . LEU A 1 84 ? 2.769 -110.896 -120.169 1.00 0.00 81 LEU A CA 2
ATOM 2888 C C . LEU A 1 84 ? 2.571 -111.320 -121.630 1.00 0.00 81 LEU A C 2
ATOM 2889 O O . LEU A 1 84 ? 1.776 -110.715 -122.351 1.00 0.00 81 LEU A O 2
ATOM 2905 N N . ILE A 1 85 ? 3.295 -112.358 -122.060 1.00 0.00 82 ILE A N 2
ATOM 2906 C CA . ILE A 1 85 ? 3.194 -112.852 -123.432 1.00 0.00 82 ILE A CA 2
ATOM 2907 C C . ILE A 1 85 ? 1.823 -113.479 -123.683 1.00 0.00 82 ILE A C 2
ATOM 2908 O O . ILE A 1 85 ? 1.225 -113.281 -124.741 1.00 0.00 82 ILE A O 2
ATOM 2924 N N . ARG A 1 86 ? 1.340 -114.243 -122.700 1.00 0.00 83 ARG A N 2
ATOM 2925 C CA . ARG A 1 86 ? 0.050 -114.914 -122.794 1.00 0.00 83 ARG A CA 2
ATOM 2926 C C . ARG A 1 86 ? -1.096 -113.945 -123.109 1.00 0.00 83 ARG A C 2
ATOM 2927 O O . ARG A 1 86 ? -2.112 -114.346 -123.680 1.00 0.00 83 ARG A O 2
ATOM 2948 N N . SER A 1 87 ? -0.929 -112.671 -122.738 1.00 0.00 84 SER A N 2
ATOM 2949 C CA . SER A 1 87 ? -1.952 -111.653 -122.988 1.00 0.00 84 SER A CA 2
ATOM 2950 C C . SER A 1 87 ? -1.680 -110.907 -124.297 1.00 0.00 84 SER A C 2
ATOM 2951 O O . SER A 1 87 ? -2.614 -110.523 -125.003 1.00 0.00 84 SER A O 2
ATOM 2959 N N . GLY A 1 88 ? -0.398 -110.706 -124.613 1.00 0.00 85 GLY A N 2
ATOM 2960 C CA . GLY A 1 88 ? -0.024 -110.010 -125.834 1.00 0.00 85 GLY A CA 2
ATOM 2961 C C . GLY A 1 88 ? -0.211 -108.504 -125.740 1.00 0.00 85 GLY A C 2
ATOM 2962 O O . GLY A 1 88 ? -0.628 -107.867 -126.706 1.00 0.00 85 GLY A O 2
ATOM 2966 N N . GLN A 1 89 ? 0.089 -107.938 -124.569 1.00 0.00 86 GLN A N 2
ATOM 2967 C CA . GLN A 1 89 ? -0.050 -106.515 -124.335 1.00 0.00 86 GLN A CA 2
ATOM 2968 C C . GLN A 1 89 ? 1.110 -105.722 -124.948 1.00 0.00 86 GLN A C 2
ATOM 2969 O O . GLN A 1 89 ? 0.888 -104.769 -125.697 1.00 0.00 86 GLN A O 2
ATOM 2983 N N . SER A 1 90 ? 2.343 -106.114 -124.613 1.00 0.00 87 SER A N 2
ATOM 2984 C CA . SER A 1 90 ? 3.535 -105.435 -125.116 1.00 0.00 87 SER A CA 2
ATOM 2985 C C . SER A 1 90 ? 4.149 -106.160 -126.318 1.00 0.00 87 SER A C 2
ATOM 2986 O O . SER A 1 90 ? 4.835 -105.538 -127.130 1.00 0.00 87 SER A O 2
ATOM 2994 N N . VAL A 1 91 ? 3.916 -107.475 -126.422 1.00 0.00 88 VAL A N 2
ATOM 2995 C CA . VAL A 1 91 ? 4.461 -108.274 -127.517 1.00 0.00 88 VAL A CA 2
ATOM 2996 C C . VAL A 1 91 ? 4.262 -107.601 -128.885 1.00 0.00 88 VAL A C 2
ATOM 2997 O O . VAL A 1 91 ? 5.213 -107.489 -129.660 1.00 0.00 88 VAL A O 2
ATOM 3010 N N . PRO A 1 92 ? 3.029 -107.132 -129.208 1.00 0.00 89 PRO A N 2
ATOM 3011 C CA . PRO A 1 92 ? 2.750 -106.469 -130.490 1.00 0.00 89 PRO A CA 2
ATOM 3012 C C . PRO A 1 92 ? 3.433 -105.102 -130.589 1.00 0.00 89 PRO A C 2
ATOM 3013 O O . PRO A 1 92 ? 4.109 -104.810 -131.576 1.00 0.00 89 PRO A O 2
ATOM 3024 N N . GLU A 1 93 ? 3.244 -104.273 -129.554 1.00 0.00 90 GLU A N 2
ATOM 3025 C CA . GLU A 1 93 ? 3.825 -102.934 -129.486 1.00 0.00 90 GLU A CA 2
ATOM 3026 C C . GLU A 1 93 ? 5.240 -102.877 -130.075 1.00 0.00 90 GLU A C 2
ATOM 3027 O O . GLU A 1 93 ? 5.561 -101.968 -130.842 1.00 0.00 90 GLU A O 2
ATOM 3039 N N . HIS A 1 94 ? 6.081 -103.850 -129.708 1.00 0.00 91 HIS A N 2
ATOM 3040 C CA . HIS A 1 94 ? 7.463 -103.907 -130.196 1.00 0.00 91 HIS A CA 2
ATOM 3041 C C . HIS A 1 94 ? 7.508 -104.217 -131.694 1.00 0.00 91 HIS A C 2
ATOM 3042 O O . HIS A 1 94 ? 6.709 -105.010 -132.195 1.00 0.00 91 HIS A O 2
ATOM 3057 N N . ASP A 1 95 ? 8.455 -103.586 -132.399 1.00 0.00 92 ASP A N 2
ATOM 3058 C CA . ASP A 1 95 ? 8.625 -103.785 -133.844 1.00 0.00 92 ASP A CA 2
ATOM 3059 C C . ASP A 1 95 ? 7.440 -103.213 -134.629 1.00 0.00 92 ASP A C 2
ATOM 3060 O O . ASP A 1 95 ? 6.344 -103.051 -134.089 1.00 0.00 92 ASP A O 2
ATOM 3069 N N . VAL A 1 96 ? 7.672 -102.910 -135.909 1.00 0.00 93 VAL A N 2
ATOM 3070 C CA . VAL A 1 96 ? 6.630 -102.357 -136.776 1.00 0.00 93 VAL A CA 2
ATOM 3071 C C . VAL A 1 96 ? 6.046 -103.441 -137.687 1.00 0.00 93 VAL A C 2
ATOM 3072 O O . VAL A 1 96 ? 6.175 -103.377 -138.912 1.00 0.00 93 VAL A O 2
ATOM 3085 N N . ALA A 1 97 ? 5.404 -104.438 -137.075 1.00 0.00 94 ALA A N 2
ATOM 3086 C CA . ALA A 1 97 ? 4.796 -105.542 -137.818 1.00 0.00 94 ALA A CA 2
ATOM 3087 C C . ALA A 1 97 ? 3.384 -105.836 -137.310 1.00 0.00 94 ALA A C 2
ATOM 3088 O O . ALA A 1 97 ? 2.428 -105.834 -138.086 1.00 0.00 94 ALA A O 2
ATOM 3095 N N . ALA A 1 98 ? 3.263 -106.082 -136.003 1.00 0.00 95 ALA A N 2
ATOM 3096 C CA . ALA A 1 98 ? 1.968 -106.372 -135.387 1.00 0.00 95 ALA A CA 2
ATOM 3097 C C . ALA A 1 98 ? 1.306 -105.094 -134.871 1.00 0.00 95 ALA A C 2
ATOM 3098 O O . ALA A 1 98 ? 1.953 -104.050 -134.768 1.00 0.00 95 ALA A O 2
ATOM 3105 N N . ALA A 1 99 ? 0.014 -105.185 -134.550 1.00 0.00 96 ALA A N 2
ATOM 3106 C CA . ALA A 1 99 ? -0.739 -104.036 -134.045 1.00 0.00 96 ALA A CA 2
ATOM 3107 C C . ALA A 1 99 ? -0.575 -103.888 -132.529 1.00 0.00 96 ALA A C 2
ATOM 3108 O O . ALA A 1 99 ? -0.995 -104.765 -131.771 1.00 0.00 96 ALA A O 2
ATOM 3115 N N . PRO A 1 100 ? 0.037 -102.774 -132.061 1.00 0.00 97 PRO A N 2
ATOM 3116 C CA . PRO A 1 100 ? 0.249 -102.520 -130.624 1.00 0.00 97 PRO A CA 2
ATOM 3117 C C . PRO A 1 100 ? -1.040 -102.645 -129.809 1.00 0.00 97 PRO A C 2
ATOM 3118 O O . PRO A 1 100 ? -2.093 -102.155 -130.221 1.00 0.00 97 PRO A O 2
ATOM 3129 N N . SER A 1 101 ? -0.949 -103.306 -128.652 1.00 0.00 98 SER A N 2
ATOM 3130 C CA . SER A 1 101 ? -2.107 -103.497 -127.777 1.00 0.00 98 SER A CA 2
ATOM 3131 C C . SER A 1 101 ? -2.002 -102.616 -126.532 1.00 0.00 98 SER A C 2
ATOM 3132 O O . SER A 1 101 ? -0.921 -102.462 -125.959 1.00 0.00 98 SER A O 2
ATOM 3140 N N . SER A 1 102 ? -3.133 -102.038 -126.121 1.00 0.00 99 SER A N 2
ATOM 3141 C CA . SER A 1 102 ? -3.177 -101.170 -124.943 1.00 0.00 99 SER A CA 2
ATOM 3142 C C . SER A 1 102 ? -4.372 -101.516 -124.056 1.00 0.00 99 SER A C 2
ATOM 3143 O O . SER A 1 102 ? -5.495 -101.665 -124.543 1.00 0.00 99 SER A O 2
ATOM 3151 N N . SER A 1 103 ? -4.123 -101.641 -122.750 1.00 0.00 100 SER A N 2
ATOM 3152 C CA . SER A 1 103 ? -5.177 -101.969 -121.789 1.00 0.00 100 SER A CA 2
ATOM 3153 C C . SER A 1 103 ? -5.574 -100.740 -120.969 1.00 0.00 100 SER A C 2
ATOM 3154 O O . SER A 1 103 ? -6.752 -100.386 -120.903 1.00 0.00 100 SER A O 2
ATOM 3162 N N . ALA A 1 104 ? -4.583 -100.095 -120.347 1.00 0.00 101 ALA A N 2
ATOM 3163 C CA . ALA A 1 104 ? -4.825 -98.905 -119.532 1.00 0.00 101 ALA A CA 2
ATOM 3164 C C . ALA A 1 104 ? -4.266 -97.650 -120.208 1.00 0.00 101 ALA A C 2
ATOM 3165 O O . ALA A 1 104 ? -3.337 -97.738 -121.015 1.00 0.00 101 ALA A O 2
ATOM 3172 N N . PRO A 1 105 ? -4.823 -96.458 -119.890 1.00 0.00 102 PRO A N 2
ATOM 3173 C CA . PRO A 1 105 ? -4.371 -95.186 -120.475 1.00 0.00 102 PRO A CA 2
ATOM 3174 C C . PRO A 1 105 ? -2.893 -94.903 -120.197 1.00 0.00 102 PRO A C 2
ATOM 3175 O O . PRO A 1 105 ? -2.362 -95.302 -119.159 1.00 0.00 102 PRO A O 2
ATOM 3186 N N . GLN A 1 106 ? -2.237 -94.212 -121.132 1.00 0.00 103 GLN A N 2
ATOM 3187 C CA . GLN A 1 106 ? -0.820 -93.872 -120.991 1.00 0.00 103 GLN A CA 2
ATOM 3188 C C . GLN A 1 106 ? -0.645 -92.475 -120.395 1.00 0.00 103 GLN A C 2
ATOM 3189 O O . GLN A 1 106 ? 0.117 -92.291 -119.444 1.00 0.00 103 GLN A O 2
ATOM 3203 N N . GLU A 1 107 ? -1.350 -91.498 -120.964 1.00 0.00 104 GLU A N 2
ATOM 3204 C CA . GLU A 1 107 ? -1.270 -90.116 -120.495 1.00 0.00 104 GLU A CA 2
ATOM 3205 C C . GLU A 1 107 ? -1.991 -89.944 -119.156 1.00 0.00 104 GLU A C 2
ATOM 3206 O O . GLU A 1 107 ? -3.061 -90.518 -118.941 1.00 0.00 104 GLU A O 2
ATOM 3218 N N . SER A 1 108 ? -1.398 -89.149 -118.262 1.00 0.00 105 SER A N 2
ATOM 3219 C CA . SER A 1 108 ? -1.980 -88.898 -116.943 1.00 0.00 105 SER A CA 2
ATOM 3220 C C . SER A 1 108 ? -2.710 -87.557 -116.916 1.00 0.00 105 SER A C 2
ATOM 3221 O O . SER A 1 108 ? -3.859 -87.519 -116.429 1.00 0.00 105 SER A O 2
ATOM 3231 N N . GLY A 1 1 ? 6.662 -151.340 -138.078 1.00 0.00 -2 GLY A N 3
ATOM 3232 C CA . GLY A 1 1 ? 5.227 -151.721 -137.950 1.00 0.00 -2 GLY A CA 3
ATOM 3233 C C . GLY A 1 1 ? 4.315 -150.516 -137.800 1.00 0.00 -2 GLY A C 3
ATOM 3234 O O . GLY A 1 1 ? 3.616 -150.141 -138.743 1.00 0.00 -2 GLY A O 3
ATOM 3240 N N . SER A 1 2 ? 4.321 -149.911 -136.610 1.00 0.00 -1 SER A N 3
ATOM 3241 C CA . SER A 1 2 ? 3.490 -148.740 -136.333 1.00 0.00 -1 SER A CA 3
ATOM 3242 C C . SER A 1 2 ? 4.303 -147.451 -136.451 1.00 0.00 -1 SER A C 3
ATOM 3243 O O . SER A 1 2 ? 5.463 -147.400 -136.035 1.00 0.00 -1 SER A O 3
ATOM 3251 N N . HIS A 1 3 ? 3.687 -146.413 -137.021 1.00 0.00 0 HIS A N 3
ATOM 3252 C CA . HIS A 1 3 ? 4.351 -145.120 -137.196 1.00 0.00 0 HIS A CA 3
ATOM 3253 C C . HIS A 1 3 ? 3.936 -144.143 -136.096 1.00 0.00 0 HIS A C 3
ATOM 3254 O O . HIS A 1 3 ? 2.757 -144.048 -135.750 1.00 0.00 0 HIS A O 3
ATOM 3269 N N . MET A 1 4 ? 4.916 -143.417 -135.550 1.00 0.00 1 MET A N 3
ATOM 3270 C CA . MET A 1 4 ? 4.659 -142.444 -134.487 1.00 0.00 1 MET A CA 3
ATOM 3271 C C . MET A 1 4 ? 4.842 -141.016 -135.003 1.00 0.00 1 MET A C 3
ATOM 3272 O O . MET A 1 4 ? 5.754 -140.742 -135.785 1.00 0.00 1 MET A O 3
ATOM 3286 N N . SER A 1 5 ? 3.970 -140.109 -134.556 1.00 0.00 2 SER A N 3
ATOM 3287 C CA . SER A 1 5 ? 4.031 -138.707 -134.969 1.00 0.00 2 SER A CA 3
ATOM 3288 C C . SER A 1 5 ? 4.759 -137.859 -133.925 1.00 0.00 2 SER A C 3
ATOM 3289 O O . SER A 1 5 ? 5.679 -137.110 -134.257 1.00 0.00 2 SER A O 3
ATOM 3297 N N . ALA A 1 6 ? 4.341 -137.981 -132.662 1.00 0.00 3 ALA A N 3
ATOM 3298 C CA . ALA A 1 6 ? 4.951 -137.227 -131.568 1.00 0.00 3 ALA A CA 3
ATOM 3299 C C . ALA A 1 6 ? 4.924 -138.029 -130.266 1.00 0.00 3 ALA A C 3
ATOM 3300 O O . ALA A 1 6 ? 4.003 -137.890 -129.458 1.00 0.00 3 ALA A O 3
ATOM 3307 N N . GLY A 1 7 ? 5.942 -138.869 -130.072 1.00 0.00 4 GLY A N 3
ATOM 3308 C CA . GLY A 1 7 ? 6.023 -139.686 -128.870 1.00 0.00 4 GLY A CA 3
ATOM 3309 C C . GLY A 1 7 ? 6.733 -138.978 -127.729 1.00 0.00 4 GLY A C 3
ATOM 3310 O O . GLY A 1 7 ? 6.100 -138.593 -126.743 1.00 0.00 4 GLY A O 3
ATOM 3314 N N . GLU A 1 8 ? 8.049 -138.807 -127.863 1.00 0.00 5 GLU A N 3
ATOM 3315 C CA . GLU A 1 8 ? 8.854 -138.141 -126.838 1.00 0.00 5 GLU A CA 3
ATOM 3316 C C . GLU A 1 8 ? 9.718 -137.037 -127.457 1.00 0.00 5 GLU A C 3
ATOM 3317 O O . GLU A 1 8 ? 10.909 -137.237 -127.707 1.00 0.00 5 GLU A O 3
ATOM 3329 N N . PRO A 1 9 ? 9.125 -135.850 -127.717 1.00 0.00 6 PRO A N 3
ATOM 3330 C CA . PRO A 1 9 ? 9.849 -134.719 -128.312 1.00 0.00 6 PRO A CA 3
ATOM 3331 C C . PRO A 1 9 ? 10.775 -134.024 -127.312 1.00 0.00 6 PRO A C 3
ATOM 3332 O O . PRO A 1 9 ? 10.476 -133.960 -126.118 1.00 0.00 6 PRO A O 3
ATOM 3343 N N . HIS A 1 10 ? 11.899 -133.503 -127.810 1.00 0.00 7 HIS A N 3
ATOM 3344 C CA . HIS A 1 10 ? 12.874 -132.808 -126.967 1.00 0.00 7 HIS A CA 3
ATOM 3345 C C . HIS A 1 10 ? 13.177 -131.413 -127.515 1.00 0.00 7 HIS A C 3
ATOM 3346 O O . HIS A 1 10 ? 12.974 -130.412 -126.826 1.00 0.00 7 HIS A O 3
ATOM 3361 N N . GLU A 1 11 ? 13.666 -131.357 -128.757 1.00 0.00 8 GLU A N 3
ATOM 3362 C CA . GLU A 1 11 ? 14.003 -130.086 -129.405 1.00 0.00 8 GLU A CA 3
ATOM 3363 C C . GLU A 1 11 ? 13.236 -129.903 -130.713 1.00 0.00 8 GLU A C 3
ATOM 3364 O O . GLU A 1 11 ? 13.513 -128.965 -131.463 1.00 0.00 8 GLU A O 3
ATOM 3376 N N . THR A 1 12 ? 12.249 -130.772 -130.975 1.00 0.00 9 THR A N 3
ATOM 3377 C CA . THR A 1 12 ? 11.436 -130.645 -132.185 1.00 0.00 9 THR A CA 3
ATOM 3378 C C . THR A 1 12 ? 10.916 -129.214 -132.263 1.00 0.00 9 THR A C 3
ATOM 3379 O O . THR A 1 12 ? 11.002 -128.559 -133.303 1.00 0.00 9 THR A O 3
ATOM 3390 N N . ASP A 1 13 ? 10.417 -128.734 -131.123 1.00 0.00 10 ASP A N 3
ATOM 3391 C CA . ASP A 1 13 ? 9.922 -127.384 -130.993 1.00 0.00 10 ASP A CA 3
ATOM 3392 C C . ASP A 1 13 ? 10.253 -126.828 -129.614 1.00 0.00 10 ASP A C 3
ATOM 3393 O O . ASP A 1 13 ? 10.011 -127.470 -128.589 1.00 0.00 10 ASP A O 3
ATOM 3402 N N . CYS A 1 14 ? 10.805 -125.630 -129.613 1.00 0.00 11 CYS A N 3
ATOM 3403 C CA . CYS A 1 14 ? 11.190 -124.935 -128.390 1.00 0.00 11 CYS A CA 3
ATOM 3404 C C . CYS A 1 14 ? 9.978 -124.341 -127.690 1.00 0.00 11 CYS A C 3
ATOM 3405 O O . CYS A 1 14 ? 9.865 -124.421 -126.469 1.00 0.00 11 CYS A O 3
ATOM 3412 N N . SER A 1 15 ? 9.068 -123.761 -128.465 1.00 0.00 12 SER A N 3
ATOM 3413 C CA . SER A 1 15 ? 7.851 -123.174 -127.906 1.00 0.00 12 SER A CA 3
ATOM 3414 C C . SER A 1 15 ? 7.131 -124.193 -127.015 1.00 0.00 12 SER A C 3
ATOM 3415 O O . SER A 1 15 ? 6.862 -123.924 -125.847 1.00 0.00 12 SER A O 3
ATOM 3423 N N . GLU A 1 16 ? 6.798 -125.352 -127.592 1.00 0.00 13 GLU A N 3
ATOM 3424 C CA . GLU A 1 16 ? 6.086 -126.412 -126.874 1.00 0.00 13 GLU A CA 3
ATOM 3425 C C . GLU A 1 16 ? 6.725 -126.711 -125.522 1.00 0.00 13 GLU A C 3
ATOM 3426 O O . GLU A 1 16 ? 6.039 -126.727 -124.500 1.00 0.00 13 GLU A O 3
ATOM 3438 N N . ILE A 1 17 ? 8.038 -126.933 -125.514 1.00 0.00 14 ILE A N 3
ATOM 3439 C CA . ILE A 1 17 ? 8.748 -127.218 -124.263 1.00 0.00 14 ILE A CA 3
ATOM 3440 C C . ILE A 1 17 ? 8.853 -125.947 -123.410 1.00 0.00 14 ILE A C 3
ATOM 3441 O O . ILE A 1 17 ? 8.808 -126.000 -122.181 1.00 0.00 14 ILE A O 3
ATOM 3457 N N . LEU A 1 18 ? 8.962 -124.806 -124.088 1.00 0.00 15 LEU A N 3
ATOM 3458 C CA . LEU A 1 18 ? 9.033 -123.504 -123.435 1.00 0.00 15 LEU A CA 3
ATOM 3459 C C . LEU A 1 18 ? 7.711 -123.207 -122.725 1.00 0.00 15 LEU A C 3
ATOM 3460 O O . LEU A 1 18 ? 7.692 -122.704 -121.601 1.00 0.00 15 LEU A O 3
ATOM 3476 N N . ASP A 1 19 ? 6.610 -123.584 -123.378 1.00 0.00 16 ASP A N 3
ATOM 3477 C CA . ASP A 1 19 ? 5.277 -123.426 -122.805 1.00 0.00 16 ASP A CA 3
ATOM 3478 C C . ASP A 1 19 ? 5.131 -124.414 -121.652 1.00 0.00 16 ASP A C 3
ATOM 3479 O O . ASP A 1 19 ? 4.482 -124.126 -120.647 1.00 0.00 16 ASP A O 3
ATOM 3488 N N . HIS A 1 20 ? 5.790 -125.572 -121.802 1.00 0.00 17 HIS A N 3
ATOM 3489 C CA . HIS A 1 20 ? 5.798 -126.609 -120.774 1.00 0.00 17 HIS A CA 3
ATOM 3490 C C . HIS A 1 20 ? 6.451 -126.061 -119.508 1.00 0.00 17 HIS A C 3
ATOM 3491 O O . HIS A 1 20 ? 6.041 -126.388 -118.395 1.00 0.00 17 HIS A O 3
ATOM 3506 N N . LEU A 1 21 ? 7.472 -125.215 -119.698 1.00 0.00 18 LEU A N 3
ATOM 3507 C CA . LEU A 1 21 ? 8.193 -124.604 -118.585 1.00 0.00 18 LEU A CA 3
ATOM 3508 C C . LEU A 1 21 ? 7.265 -123.724 -117.752 1.00 0.00 18 LEU A C 3
ATOM 3509 O O . LEU A 1 21 ? 7.393 -123.658 -116.528 1.00 0.00 18 LEU A O 3
ATOM 3525 N N . TYR A 1 22 ? 6.325 -123.053 -118.422 1.00 0.00 19 TYR A N 3
ATOM 3526 C CA . TYR A 1 22 ? 5.375 -122.188 -117.749 1.00 0.00 19 TYR A CA 3
ATOM 3527 C C . TYR A 1 22 ? 4.232 -123.000 -117.152 1.00 0.00 19 TYR A C 3
ATOM 3528 O O . TYR A 1 22 ? 3.927 -122.876 -115.965 1.00 0.00 19 TYR A O 3
ATOM 3546 N N . GLU A 1 23 ? 3.611 -123.837 -117.984 1.00 0.00 20 GLU A N 3
ATOM 3547 C CA . GLU A 1 23 ? 2.505 -124.687 -117.538 1.00 0.00 20 GLU A CA 3
ATOM 3548 C C . GLU A 1 23 ? 2.913 -125.459 -116.284 1.00 0.00 20 GLU A C 3
ATOM 3549 O O . GLU A 1 23 ? 2.123 -125.620 -115.352 1.00 0.00 20 GLU A O 3
ATOM 3561 N N . PHE A 1 24 ? 4.175 -125.899 -116.264 1.00 0.00 21 PHE A N 3
ATOM 3562 C CA . PHE A 1 24 ? 4.745 -126.621 -115.129 1.00 0.00 21 PHE A CA 3
ATOM 3563 C C . PHE A 1 24 ? 4.697 -125.738 -113.882 1.00 0.00 21 PHE A C 3
ATOM 3564 O O . PHE A 1 24 ? 4.252 -126.164 -112.814 1.00 0.00 21 PHE A O 3
ATOM 3581 N N . LEU A 1 25 ? 5.158 -124.497 -114.049 1.00 0.00 22 LEU A N 3
ATOM 3582 C CA . LEU A 1 25 ? 5.181 -123.505 -112.969 1.00 0.00 22 LEU A CA 3
ATOM 3583 C C . LEU A 1 25 ? 3.770 -123.198 -112.445 1.00 0.00 22 LEU A C 3
ATOM 3584 O O . LEU A 1 25 ? 3.600 -122.858 -111.273 1.00 0.00 22 LEU A O 3
ATOM 3600 N N . ASP A 1 26 ? 2.766 -123.306 -113.324 1.00 0.00 23 ASP A N 3
ATOM 3601 C CA . ASP A 1 26 ? 1.373 -123.025 -112.954 1.00 0.00 23 ASP A CA 3
ATOM 3602 C C . ASP A 1 26 ? 0.879 -123.953 -111.840 1.00 0.00 23 ASP A C 3
ATOM 3603 O O . ASP A 1 26 ? 0.537 -123.494 -110.748 1.00 0.00 23 ASP A O 3
ATOM 3612 N N . LYS A 1 27 ? 0.839 -125.256 -112.123 1.00 0.00 24 LYS A N 3
ATOM 3613 C CA . LYS A 1 27 ? 0.383 -126.246 -111.147 1.00 0.00 24 LYS A CA 3
ATOM 3614 C C . LYS A 1 27 ? 1.438 -126.507 -110.071 1.00 0.00 24 LYS A C 3
ATOM 3615 O O . LYS A 1 27 ? 1.132 -127.056 -109.010 1.00 0.00 24 LYS A O 3
ATOM 3634 N N . GLU A 1 28 ? 2.682 -126.119 -110.362 1.00 0.00 25 GLU A N 3
ATOM 3635 C CA . GLU A 1 28 ? 3.798 -126.313 -109.445 1.00 0.00 25 GLU A CA 3
ATOM 3636 C C . GLU A 1 28 ? 3.883 -127.766 -108.966 1.00 0.00 25 GLU A C 3
ATOM 3637 O O . GLU A 1 28 ? 3.706 -128.057 -107.781 1.00 0.00 25 GLU A O 3
ATOM 3649 N N . MET A 1 29 ? 4.164 -128.672 -109.905 1.00 0.00 26 MET A N 3
ATOM 3650 C CA . MET A 1 29 ? 4.285 -130.097 -109.601 1.00 0.00 26 MET A CA 3
ATOM 3651 C C . MET A 1 29 ? 5.716 -130.431 -109.166 1.00 0.00 26 MET A C 3
ATOM 3652 O O . MET A 1 29 ? 6.612 -129.593 -109.284 1.00 0.00 26 MET A O 3
ATOM 3666 N N . PRO A 1 30 ? 5.955 -131.660 -108.649 1.00 0.00 27 PRO A N 3
ATOM 3667 C CA . PRO A 1 30 ? 7.290 -132.087 -108.196 1.00 0.00 27 PRO A CA 3
ATOM 3668 C C . PRO A 1 30 ? 8.388 -131.794 -109.221 1.00 0.00 27 PRO A C 3
ATOM 3669 O O . PRO A 1 30 ? 8.105 -131.529 -110.388 1.00 0.00 27 PRO A O 3
ATOM 3680 N N . ASP A 1 31 ? 9.644 -131.852 -108.772 1.00 0.00 28 ASP A N 3
ATOM 3681 C CA . ASP A 1 31 ? 10.803 -131.596 -109.638 1.00 0.00 28 ASP A CA 3
ATOM 3682 C C . ASP A 1 31 ? 11.200 -132.841 -110.436 1.00 0.00 28 ASP A C 3
ATOM 3683 O O . ASP A 1 31 ? 12.352 -132.985 -110.851 1.00 0.00 28 ASP A O 3
ATOM 3692 N N . SER A 1 32 ? 10.239 -133.728 -110.647 1.00 0.00 29 SER A N 3
ATOM 3693 C CA . SER A 1 32 ? 10.464 -134.965 -111.393 1.00 0.00 29 SER A CA 3
ATOM 3694 C C . SER A 1 32 ? 10.441 -134.711 -112.895 1.00 0.00 29 SER A C 3
ATOM 3695 O O . SER A 1 32 ? 11.451 -134.906 -113.573 1.00 0.00 29 SER A O 3
ATOM 3703 N N . ASP A 1 33 ? 9.297 -134.249 -113.410 1.00 0.00 30 ASP A N 3
ATOM 3704 C CA . ASP A 1 33 ? 9.185 -133.944 -114.831 1.00 0.00 30 ASP A CA 3
ATOM 3705 C C . ASP A 1 33 ? 10.183 -132.845 -115.159 1.00 0.00 30 ASP A C 3
ATOM 3706 O O . ASP A 1 33 ? 10.921 -132.936 -116.141 1.00 0.00 30 ASP A O 3
ATOM 3715 N N . ALA A 1 34 ? 10.191 -131.808 -114.311 1.00 0.00 31 ALA A N 3
ATOM 3716 C CA . ALA A 1 34 ? 11.091 -130.667 -114.463 1.00 0.00 31 ALA A CA 3
ATOM 3717 C C . ALA A 1 34 ? 12.433 -131.080 -115.068 1.00 0.00 31 ALA A C 3
ATOM 3718 O O . ALA A 1 34 ? 12.953 -130.402 -115.951 1.00 0.00 31 ALA A O 3
ATOM 3725 N N . VAL A 1 35 ? 13.007 -132.180 -114.559 1.00 0.00 32 VAL A N 3
ATOM 3726 C CA . VAL A 1 35 ? 14.307 -132.693 -115.004 1.00 0.00 32 VAL A CA 3
ATOM 3727 C C . VAL A 1 35 ? 14.483 -132.798 -116.530 1.00 0.00 32 VAL A C 3
ATOM 3728 O O . VAL A 1 35 ? 15.617 -132.908 -117.001 1.00 0.00 32 VAL A O 3
ATOM 3741 N N . LYS A 1 36 ? 13.396 -132.739 -117.313 1.00 0.00 33 LYS A N 3
ATOM 3742 C CA . LYS A 1 36 ? 13.507 -132.801 -118.770 1.00 0.00 33 LYS A CA 3
ATOM 3743 C C . LYS A 1 36 ? 13.636 -131.392 -119.355 1.00 0.00 33 LYS A C 3
ATOM 3744 O O . LYS A 1 36 ? 13.570 -131.198 -120.571 1.00 0.00 33 LYS A O 3
ATOM 3763 N N . PHE A 1 37 ? 13.848 -130.418 -118.469 1.00 0.00 34 PHE A N 3
ATOM 3764 C CA . PHE A 1 37 ? 14.021 -129.031 -118.855 1.00 0.00 34 PHE A CA 3
ATOM 3765 C C . PHE A 1 37 ? 15.510 -128.703 -118.939 1.00 0.00 34 PHE A C 3
ATOM 3766 O O . PHE A 1 37 ? 15.920 -127.833 -119.711 1.00 0.00 34 PHE A O 3
ATOM 3783 N N . GLU A 1 38 ? 16.319 -129.423 -118.148 1.00 0.00 35 GLU A N 3
ATOM 3784 C CA . GLU A 1 38 ? 17.769 -129.228 -118.142 1.00 0.00 35 GLU A CA 3
ATOM 3785 C C . GLU A 1 38 ? 18.377 -129.584 -119.503 1.00 0.00 35 GLU A C 3
ATOM 3786 O O . GLU A 1 38 ? 19.429 -129.062 -119.873 1.00 0.00 35 GLU A O 3
ATOM 3798 N N . HIS A 1 39 ? 17.707 -130.478 -120.242 1.00 0.00 36 HIS A N 3
ATOM 3799 C CA . HIS A 1 39 ? 18.184 -130.904 -121.562 1.00 0.00 36 HIS A CA 3
ATOM 3800 C C . HIS A 1 39 ? 18.109 -129.770 -122.595 1.00 0.00 36 HIS A C 3
ATOM 3801 O O . HIS A 1 39 ? 18.793 -129.820 -123.620 1.00 0.00 36 HIS A O 3
ATOM 3816 N N . HIS A 1 40 ? 17.275 -128.756 -122.332 1.00 0.00 37 HIS A N 3
ATOM 3817 C CA . HIS A 1 40 ? 17.121 -127.625 -123.255 1.00 0.00 37 HIS A CA 3
ATOM 3818 C C . HIS A 1 40 ? 18.249 -126.591 -123.097 1.00 0.00 37 HIS A C 3
ATOM 3819 O O . HIS A 1 40 ? 18.308 -125.620 -123.852 1.00 0.00 37 HIS A O 3
ATOM 3833 N N . PHE A 1 41 ? 19.154 -126.799 -122.133 1.00 0.00 38 PHE A N 3
ATOM 3834 C CA . PHE A 1 41 ? 20.281 -125.883 -121.908 1.00 0.00 38 PHE A CA 3
ATOM 3835 C C . PHE A 1 41 ? 21.485 -126.278 -122.771 1.00 0.00 38 PHE A C 3
ATOM 3836 O O . PHE A 1 41 ? 22.502 -125.583 -122.803 1.00 0.00 38 PHE A O 3
ATOM 3853 N N . GLU A 1 42 ? 21.338 -127.396 -123.468 1.00 0.00 39 GLU A N 3
ATOM 3854 C CA . GLU A 1 42 ? 22.374 -127.916 -124.346 1.00 0.00 39 GLU A CA 3
ATOM 3855 C C . GLU A 1 42 ? 22.258 -127.294 -125.746 1.00 0.00 39 GLU A C 3
ATOM 3856 O O . GLU A 1 42 ? 22.679 -126.153 -125.953 1.00 0.00 39 GLU A O 3
ATOM 3868 N N . GLU A 1 43 ? 21.690 -128.038 -126.702 1.00 0.00 40 GLU A N 3
ATOM 3869 C CA . GLU A 1 43 ? 21.522 -127.552 -128.067 1.00 0.00 40 GLU A CA 3
ATOM 3870 C C . GLU A 1 43 ? 20.103 -127.829 -128.571 1.00 0.00 40 GLU A C 3
ATOM 3871 O O . GLU A 1 43 ? 19.528 -128.876 -128.269 1.00 0.00 40 GLU A O 3
ATOM 3883 N N . SER A 1 44 ? 19.541 -126.890 -129.336 1.00 0.00 41 SER A N 3
ATOM 3884 C CA . SER A 1 44 ? 18.189 -127.053 -129.870 1.00 0.00 41 SER A CA 3
ATOM 3885 C C . SER A 1 44 ? 18.069 -126.462 -131.285 1.00 0.00 41 SER A C 3
ATOM 3886 O O . SER A 1 44 ? 18.619 -127.020 -132.234 1.00 0.00 41 SER A O 3
ATOM 3893 N N . SER A 1 45 ? 17.344 -125.344 -131.430 1.00 0.00 42 SER A N 3
ATOM 3894 C CA . SER A 1 45 ? 17.158 -124.710 -132.740 1.00 0.00 42 SER A CA 3
ATOM 3895 C C . SER A 1 45 ? 18.472 -124.155 -133.317 1.00 0.00 42 SER A C 3
ATOM 3896 O O . SER A 1 45 ? 18.807 -124.444 -134.467 1.00 0.00 42 SER A O 3
ATOM 3904 N N . PRO A 1 46 ? 19.238 -123.345 -132.546 1.00 0.00 43 PRO A N 3
ATOM 3905 C CA . PRO A 1 46 ? 18.905 -122.958 -131.176 1.00 0.00 43 PRO A CA 3
ATOM 3906 C C . PRO A 1 46 ? 18.044 -121.695 -131.100 1.00 0.00 43 PRO A C 3
ATOM 3907 O O . PRO A 1 46 ? 18.330 -120.697 -131.764 1.00 0.00 43 PRO A O 3
ATOM 3918 N N . CYS A 1 47 ? 16.989 -121.755 -130.282 1.00 0.00 44 CYS A N 3
ATOM 3919 C CA . CYS A 1 47 ? 16.070 -120.629 -130.099 1.00 0.00 44 CYS A CA 3
ATOM 3920 C C . CYS A 1 47 ? 16.821 -119.332 -129.776 1.00 0.00 44 CYS A C 3
ATOM 3921 O O . CYS A 1 47 ? 17.925 -119.361 -129.230 1.00 0.00 44 CYS A O 3
ATOM 3928 N N . LEU A 1 48 ? 16.210 -118.195 -130.121 1.00 0.00 45 LEU A N 3
ATOM 3929 C CA . LEU A 1 48 ? 16.812 -116.883 -129.875 1.00 0.00 45 LEU A CA 3
ATOM 3930 C C . LEU A 1 48 ? 16.745 -116.510 -128.393 1.00 0.00 45 LEU A C 3
ATOM 3931 O O . LEU A 1 48 ? 15.981 -117.103 -127.628 1.00 0.00 45 LEU A O 3
ATOM 3947 N N . GLU A 1 49 ? 17.553 -115.523 -127.997 1.00 0.00 46 GLU A N 3
ATOM 3948 C CA . GLU A 1 49 ? 17.594 -115.064 -126.606 1.00 0.00 46 GLU A CA 3
ATOM 3949 C C . GLU A 1 49 ? 16.587 -113.937 -126.363 1.00 0.00 46 GLU A C 3
ATOM 3950 O O . GLU A 1 49 ? 15.966 -113.873 -125.300 1.00 0.00 46 GLU A O 3
ATOM 3962 N N . LYS A 1 50 ? 16.431 -113.050 -127.350 1.00 0.00 47 LYS A N 3
ATOM 3963 C CA . LYS A 1 50 ? 15.500 -111.924 -127.237 1.00 0.00 47 LYS A CA 3
ATOM 3964 C C . LYS A 1 50 ? 14.052 -112.392 -127.405 1.00 0.00 47 LYS A C 3
ATOM 3965 O O . LYS A 1 50 ? 13.486 -112.319 -12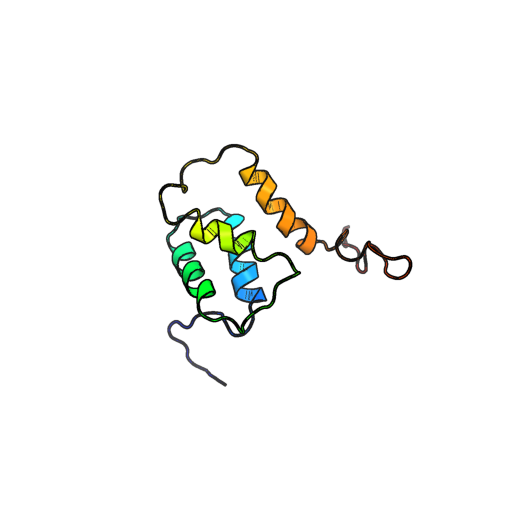8.498 1.00 0.00 47 LYS A O 3
ATOM 3984 N N . TYR A 1 51 ? 13.461 -112.875 -126.309 1.00 0.00 48 TYR A N 3
ATOM 3985 C CA . TYR A 1 51 ? 12.077 -113.361 -126.320 1.00 0.00 48 TYR A CA 3
ATOM 3986 C C . TYR A 1 51 ? 11.558 -113.599 -124.898 1.00 0.00 48 TYR A C 3
ATOM 3987 O O . TYR A 1 51 ? 10.396 -113.318 -124.602 1.00 0.00 48 TYR A O 3
ATOM 4005 N N . GLY A 1 52 ? 12.429 -114.115 -124.026 1.00 0.00 49 GLY A N 3
ATOM 4006 C CA . GLY A 1 52 ? 12.048 -114.383 -122.648 1.00 0.00 49 GLY A CA 3
ATOM 4007 C C . GLY A 1 52 ? 12.231 -115.840 -122.265 1.00 0.00 49 GLY A C 3
ATOM 4008 O O . GLY A 1 52 ? 11.262 -116.526 -121.940 1.00 0.00 49 GLY A O 3
ATOM 4012 N N . LEU A 1 53 ? 13.480 -116.311 -122.307 1.00 0.00 50 LEU A N 3
ATOM 4013 C CA . LEU A 1 53 ? 13.795 -117.700 -121.963 1.00 0.00 50 LEU A CA 3
ATOM 4014 C C . LEU A 1 53 ? 14.447 -117.795 -120.582 1.00 0.00 50 LEU A C 3
ATOM 4015 O O . LEU A 1 53 ? 14.189 -118.743 -119.840 1.00 0.00 50 LEU A O 3
ATOM 4031 N N . GLU A 1 54 ? 15.293 -116.812 -120.248 1.00 0.00 51 GLU A N 3
ATOM 4032 C CA . GLU A 1 54 ? 15.991 -116.784 -118.955 1.00 0.00 51 GLU A CA 3
ATOM 4033 C C . GLU A 1 54 ? 15.049 -117.127 -117.797 1.00 0.00 51 GLU A C 3
ATOM 4034 O O . GLU A 1 54 ? 15.374 -117.953 -116.951 1.00 0.00 51 GLU A O 3
ATOM 4046 N N . GLN A 1 55 ? 13.884 -116.482 -117.772 1.00 0.00 52 GLN A N 3
ATOM 4047 C CA . GLN A 1 55 ? 12.892 -116.715 -116.720 1.00 0.00 52 GLN A CA 3
ATOM 4048 C C . GLN A 1 55 ? 12.552 -118.200 -116.564 1.00 0.00 52 GLN A C 3
ATOM 4049 O O . GLN A 1 55 ? 12.755 -118.787 -115.501 1.00 0.00 52 GLN A O 3
ATOM 4063 N N . ALA A 1 56 ? 12.004 -118.783 -117.627 1.00 0.00 53 ALA A N 3
ATOM 4064 C CA . ALA A 1 56 ? 11.589 -120.187 -117.631 1.00 0.00 53 ALA A CA 3
ATOM 4065 C C . ALA A 1 56 ? 12.746 -121.173 -117.417 1.00 0.00 53 ALA A C 3
ATOM 4066 O O . ALA A 1 56 ? 12.554 -122.217 -116.795 1.00 0.00 53 ALA A O 3
ATOM 4073 N N . VAL A 1 57 ? 13.933 -120.866 -117.946 1.00 0.00 54 VAL A N 3
ATOM 4074 C CA . VAL A 1 57 ? 15.077 -121.770 -117.816 1.00 0.00 54 VAL A CA 3
ATOM 4075 C C . VAL A 1 57 ? 15.851 -121.580 -116.506 1.00 0.00 54 VAL A C 3
ATOM 4076 O O . VAL A 1 57 ? 16.381 -122.547 -115.960 1.00 0.00 54 VAL A O 3
ATOM 4089 N N . LYS A 1 58 ? 15.913 -120.352 -115.996 1.00 0.00 55 LYS A N 3
ATOM 4090 C CA . LYS A 1 58 ? 16.622 -120.086 -114.744 1.00 0.00 55 LYS A CA 3
ATOM 4091 C C . LYS A 1 58 ? 15.907 -120.765 -113.571 1.00 0.00 55 LYS A C 3
ATOM 4092 O O . LYS A 1 58 ? 16.547 -121.278 -112.653 1.00 0.00 55 LYS A O 3
ATOM 4111 N N . LYS A 1 59 ? 14.574 -120.759 -113.622 1.00 0.00 56 LYS A N 3
ATOM 4112 C CA . LYS A 1 59 ? 13.735 -121.365 -112.588 1.00 0.00 56 LYS A CA 3
ATOM 4113 C C . LYS A 1 59 ? 14.019 -122.857 -112.405 1.00 0.00 56 LYS A C 3
ATOM 4114 O O . LYS A 1 59 ? 14.224 -123.327 -111.288 1.00 0.00 56 LYS A O 3
ATOM 4133 N N . LEU A 1 60 ? 14.011 -123.589 -113.517 1.00 0.00 57 LEU A N 3
ATOM 4134 C CA . LEU A 1 60 ? 14.248 -125.033 -113.501 1.00 0.00 57 LEU A CA 3
ATOM 4135 C C . LEU A 1 60 ? 15.556 -125.381 -112.785 1.00 0.00 57 LEU A C 3
ATOM 4136 O O . LEU A 1 60 ? 15.603 -126.313 -111.980 1.00 0.00 57 LEU A O 3
ATOM 4152 N N . VAL A 1 61 ? 16.610 -124.622 -113.081 1.00 0.00 58 VAL A N 3
ATOM 4153 C CA . VAL A 1 61 ? 17.919 -124.843 -112.464 1.00 0.00 58 VAL A CA 3
ATOM 4154 C C . VAL A 1 61 ? 17.930 -124.353 -111.017 1.00 0.00 58 VAL A C 3
ATOM 4155 O O . VAL A 1 61 ? 18.447 -125.033 -110.128 1.00 0.00 58 VAL A O 3
ATOM 4168 N N . LYS A 1 62 ? 17.346 -123.175 -110.786 1.00 0.00 59 LYS A N 3
ATOM 4169 C CA . LYS A 1 62 ? 17.274 -122.597 -109.445 1.00 0.00 59 LYS A CA 3
ATOM 4170 C C . LYS A 1 62 ? 16.476 -123.503 -108.507 1.00 0.00 59 LYS A C 3
ATOM 4171 O O . LYS A 1 62 ? 16.776 -123.597 -107.316 1.00 0.00 59 LYS A O 3
ATOM 4190 N N . ARG A 1 63 ? 15.458 -124.172 -109.060 1.00 0.00 60 ARG A N 3
ATOM 4191 C CA . ARG A 1 63 ? 14.617 -125.077 -108.290 1.00 0.00 60 ARG A CA 3
ATOM 4192 C C . ARG A 1 63 ? 15.391 -126.338 -107.898 1.00 0.00 60 ARG A C 3
ATOM 4193 O O . ARG A 1 63 ? 16.305 -126.276 -107.074 1.00 0.00 60 ARG A O 3
ATOM 4214 N N . ALA A 1 64 ? 15.023 -127.477 -108.493 1.00 0.00 61 ALA A N 3
ATOM 4215 C CA . ALA A 1 64 ? 15.684 -128.753 -108.207 1.00 0.00 61 ALA A CA 3
ATOM 4216 C C . ALA A 1 64 ? 15.791 -128.993 -106.696 1.00 0.00 61 ALA A C 3
ATOM 4217 O O . ALA A 1 64 ? 16.833 -129.419 -106.193 1.00 0.00 61 ALA A O 3
ATOM 4224 N N . ALA A 1 65 ? 14.701 -128.699 -105.980 1.00 0.00 62 ALA A N 3
ATOM 4225 C CA . ALA A 1 65 ? 14.653 -128.857 -104.527 1.00 0.00 62 ALA A CA 3
ATOM 4226 C C . ALA A 1 65 ? 13.511 -129.773 -104.102 1.00 0.00 62 ALA A C 3
ATOM 4227 O O . ALA A 1 65 ? 13.744 -130.830 -103.514 1.00 0.00 62 ALA A O 3
ATOM 4234 N N . GLY A 1 66 ? 12.274 -129.356 -104.386 1.00 0.00 63 GLY A N 3
ATOM 4235 C CA . GLY A 1 66 ? 11.117 -130.147 -104.004 1.00 0.00 63 GLY A CA 3
ATOM 4236 C C . GLY A 1 66 ? 10.830 -130.027 -102.519 1.00 0.00 63 GLY A C 3
ATOM 4237 O O . GLY A 1 66 ? 9.857 -129.386 -102.120 1.00 0.00 63 GLY A O 3
ATOM 4241 N N . GLN A 1 67 ? 11.690 -130.640 -101.701 1.00 0.00 64 GLN A N 3
ATOM 4242 C CA . GLN A 1 67 ? 11.545 -130.597 -100.252 1.00 0.00 64 GLN A CA 3
ATOM 4243 C C . GLN A 1 67 ? 12.386 -129.477 -99.647 1.00 0.00 64 GLN A C 3
ATOM 4244 O O . GLN A 1 67 ? 11.990 -128.865 -98.654 1.00 0.00 64 GLN A O 3
ATOM 4258 N N . ASP A 1 68 ? 13.538 -129.197 -100.260 1.00 0.00 65 ASP A N 3
ATOM 4259 C CA . ASP A 1 68 ? 14.417 -128.130 -99.790 1.00 0.00 65 ASP A CA 3
ATOM 4260 C C . ASP A 1 68 ? 13.739 -126.768 -99.943 1.00 0.00 65 ASP A C 3
ATOM 4261 O O . ASP A 1 68 ? 14.126 -125.793 -99.296 1.00 0.00 65 ASP A O 3
ATOM 4270 N N . ASP A 1 69 ? 12.739 -126.723 -100.830 1.00 0.00 66 ASP A N 3
ATOM 4271 C CA . ASP A 1 69 ? 11.985 -125.503 -101.131 1.00 0.00 66 ASP A CA 3
ATOM 4272 C C . ASP A 1 69 ? 11.818 -124.587 -99.911 1.00 0.00 66 ASP A C 3
ATOM 4273 O O . ASP A 1 69 ? 11.664 -125.059 -98.782 1.00 0.00 66 ASP A O 3
ATOM 4282 N N . VAL A 1 70 ? 11.842 -123.276 -100.160 1.00 0.00 67 VAL A N 3
ATOM 4283 C CA . VAL A 1 70 ? 11.691 -122.279 -99.106 1.00 0.00 67 VAL A CA 3
ATOM 4284 C C . VAL A 1 70 ? 10.525 -121.333 -99.421 1.00 0.00 67 VAL A C 3
ATOM 4285 O O . VAL A 1 70 ? 10.420 -120.829 -100.541 1.00 0.00 67 VAL A O 3
ATOM 4298 N N . PRO A 1 71 ? 9.628 -121.082 -98.439 1.00 0.00 68 PRO A N 3
ATOM 4299 C CA . PRO A 1 71 ? 8.467 -120.195 -98.625 1.00 0.00 68 PRO A CA 3
ATOM 4300 C C . PRO A 1 71 ? 8.840 -118.840 -99.235 1.00 0.00 68 PRO A C 3
ATOM 4301 O O . PRO A 1 71 ? 9.895 -118.281 -98.930 1.00 0.00 68 PRO A O 3
ATOM 4312 N N . GLY A 1 72 ? 7.962 -118.322 -100.098 1.00 0.00 69 GLY A N 3
ATOM 4313 C CA . GLY A 1 72 ? 8.208 -117.039 -100.741 1.00 0.00 69 GLY A CA 3
ATOM 4314 C C . GLY A 1 72 ? 6.976 -116.488 -101.440 1.00 0.00 69 GLY A C 3
ATOM 4315 O O . GLY A 1 72 ? 6.091 -117.248 -101.836 1.00 0.00 69 GLY A O 3
ATOM 4319 N N . ASP A 1 73 ? 6.917 -115.162 -101.589 1.00 0.00 70 ASP A N 3
ATOM 4320 C CA . ASP A 1 73 ? 5.781 -114.507 -102.243 1.00 0.00 70 ASP A CA 3
ATOM 4321 C C . ASP A 1 73 ? 6.167 -113.968 -103.618 1.00 0.00 70 ASP A C 3
ATOM 4322 O O . ASP A 1 73 ? 5.409 -114.120 -104.577 1.00 0.00 70 ASP A O 3
ATOM 4331 N N . LEU A 1 74 ? 7.347 -113.347 -103.719 1.00 0.00 71 LEU A N 3
ATOM 4332 C CA . LEU A 1 74 ? 7.814 -112.807 -104.995 1.00 0.00 71 LEU A CA 3
ATOM 4333 C C . LEU A 1 74 ? 7.808 -113.891 -106.067 1.00 0.00 71 LEU A C 3
ATOM 4334 O O . LEU A 1 74 ? 7.359 -113.656 -107.186 1.00 0.00 71 LEU A O 3
ATOM 4350 N N . ARG A 1 75 ? 8.297 -115.080 -105.708 1.00 0.00 72 ARG A N 3
ATOM 4351 C CA . ARG A 1 75 ? 8.331 -116.216 -106.635 1.00 0.00 72 ARG A CA 3
ATOM 4352 C C . ARG A 1 75 ? 7.026 -116.262 -107.422 1.00 0.00 72 ARG A C 3
ATOM 4353 O O . ARG A 1 75 ? 7.023 -116.344 -108.652 1.00 0.00 72 ARG A O 3
ATOM 4374 N N . ALA A 1 76 ? 5.918 -116.219 -106.681 1.00 0.00 73 ALA A N 3
ATOM 4375 C CA . ALA A 1 76 ? 4.582 -116.260 -107.259 1.00 0.00 73 ALA A CA 3
ATOM 4376 C C . ALA A 1 76 ? 4.363 -115.125 -108.260 1.00 0.00 73 ALA A C 3
ATOM 4377 O O . ALA A 1 76 ? 3.593 -115.266 -109.212 1.00 0.00 73 ALA A O 3
ATOM 4384 N N . LYS A 1 77 ? 5.046 -114.000 -108.036 1.00 0.00 74 LYS A N 3
ATOM 4385 C CA . LYS A 1 77 ? 4.933 -112.835 -108.914 1.00 0.00 74 LYS A CA 3
ATOM 4386 C C . LYS A 1 77 ? 5.907 -112.906 -110.097 1.00 0.00 74 LYS A C 3
ATOM 4387 O O . LYS A 1 77 ? 5.755 -112.171 -111.073 1.00 0.00 74 LYS A O 3
ATOM 4406 N N . VAL A 1 78 ? 6.900 -113.799 -110.012 1.00 0.00 75 VAL A N 3
ATOM 4407 C CA . VAL A 1 78 ? 7.887 -113.976 -111.072 1.00 0.00 75 VAL A CA 3
ATOM 4408 C C . VAL A 1 78 ? 7.245 -114.561 -112.323 1.00 0.00 75 VAL A C 3
ATOM 4409 O O . VAL A 1 78 ? 7.625 -114.233 -113.449 1.00 0.00 75 VAL A O 3
ATOM 4422 N N . MET A 1 79 ? 6.264 -115.429 -112.102 1.00 0.00 76 MET A N 3
ATOM 4423 C CA . MET A 1 79 ? 5.535 -116.086 -113.187 1.00 0.00 76 MET A CA 3
ATOM 4424 C C . MET A 1 79 ? 4.796 -115.080 -114.085 1.00 0.00 76 MET A C 3
ATOM 4425 O O . MET A 1 79 ? 4.477 -115.396 -115.231 1.00 0.00 76 MET A O 3
ATOM 4439 N N . GLY A 1 80 ? 4.516 -113.875 -113.572 1.00 0.00 77 GLY A N 3
ATOM 4440 C CA . GLY A 1 80 ? 3.809 -112.876 -114.369 1.00 0.00 77 GLY A CA 3
ATOM 4441 C C . GLY A 1 80 ? 4.636 -112.318 -115.523 1.00 0.00 77 GLY A C 3
ATOM 4442 O O . GLY A 1 80 ? 4.074 -111.872 -116.524 1.00 0.00 77 GLY A O 3
ATOM 4446 N N . ARG A 1 81 ? 5.968 -112.342 -115.393 1.00 0.00 78 ARG A N 3
ATOM 4447 C CA . ARG A 1 81 ? 6.859 -111.834 -116.446 1.00 0.00 78 ARG A CA 3
ATOM 4448 C C . ARG A 1 81 ? 6.748 -112.682 -117.717 1.00 0.00 78 ARG A C 3
ATOM 4449 O O . ARG A 1 81 ? 6.994 -112.193 -118.822 1.00 0.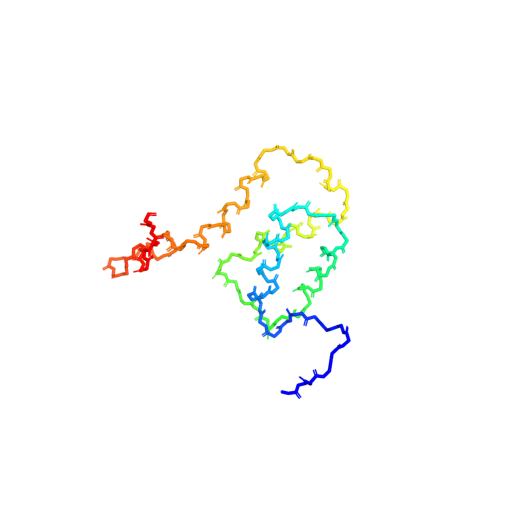00 78 ARG A O 3
ATOM 4470 N N . LEU A 1 82 ? 6.302 -113.922 -117.558 1.00 0.00 79 LEU A N 3
ATOM 4471 C CA . LEU A 1 82 ? 6.075 -114.806 -118.695 1.00 0.00 79 LEU A CA 3
ATOM 4472 C C . LEU A 1 82 ? 4.608 -114.687 -119.091 1.00 0.00 79 LEU A C 3
ATOM 4473 O O . LEU A 1 82 ? 4.252 -114.789 -120.267 1.00 0.00 79 LEU A O 3
ATOM 4489 N N . ASP A 1 83 ? 3.771 -114.424 -118.079 1.00 0.00 80 ASP A N 3
ATOM 4490 C CA . ASP A 1 83 ? 2.348 -114.228 -118.255 1.00 0.00 80 ASP A CA 3
ATOM 4491 C C . ASP A 1 83 ? 2.085 -113.055 -119.195 1.00 0.00 80 ASP A C 3
ATOM 4492 O O . ASP A 1 83 ? 1.067 -113.014 -119.887 1.00 0.00 80 ASP A O 3
ATOM 4501 N N . LEU A 1 84 ? 3.025 -112.104 -119.210 1.00 0.00 81 LEU A N 3
ATOM 4502 C CA . LEU A 1 84 ? 2.927 -110.918 -120.061 1.00 0.00 81 LEU A CA 3
ATOM 4503 C C . LEU A 1 84 ? 2.695 -111.302 -121.525 1.00 0.00 81 LEU A C 3
ATOM 4504 O O . LEU A 1 84 ? 1.893 -110.671 -122.217 1.00 0.00 81 LEU A O 3
ATOM 4520 N N . ILE A 1 85 ? 3.402 -112.335 -121.992 1.00 0.00 82 ILE A N 3
ATOM 4521 C CA . ILE A 1 85 ? 3.274 -112.798 -123.374 1.00 0.00 82 ILE A CA 3
ATOM 4522 C C . ILE A 1 85 ? 1.893 -113.406 -123.618 1.00 0.00 82 ILE A C 3
ATOM 4523 O O . ILE A 1 85 ? 1.284 -113.186 -124.665 1.00 0.00 82 ILE A O 3
ATOM 4539 N N . ARG A 1 86 ? 1.414 -114.182 -122.642 1.00 0.00 83 ARG A N 3
ATOM 4540 C CA . ARG A 1 86 ? 0.117 -114.841 -122.733 1.00 0.00 83 ARG A CA 3
ATOM 4541 C C . ARG A 1 86 ? -1.026 -113.858 -123.025 1.00 0.00 83 ARG A C 3
ATOM 4542 O O . ARG A 1 86 ? -2.044 -114.242 -123.603 1.00 0.00 83 ARG A O 3
ATOM 4563 N N . SER A 1 87 ? -0.851 -112.593 -122.627 1.00 0.00 84 SER A N 3
ATOM 4564 C CA . SER A 1 87 ? -1.871 -111.567 -122.856 1.00 0.00 84 SER A CA 3
ATOM 4565 C C . SER A 1 87 ? -1.726 -110.948 -124.248 1.00 0.00 84 SER A C 3
ATOM 4566 O O . SER A 1 87 ? -2.721 -110.598 -124.885 1.00 0.00 84 SER A O 3
ATOM 4574 N N . GLY A 1 88 ? -0.480 -110.821 -124.715 1.00 0.00 85 GLY A N 3
ATOM 4575 C CA . GLY A 1 88 ? -0.219 -110.254 -126.025 1.00 0.00 85 GLY A CA 3
ATOM 4576 C C . GLY A 1 88 ? 0.384 -108.857 -125.967 1.00 0.00 85 GLY A C 3
ATOM 4577 O O . GLY A 1 88 ? 0.868 -108.350 -126.979 1.00 0.00 85 GLY A O 3
ATOM 4581 N N . GLN A 1 89 ? 0.352 -108.231 -124.786 1.00 0.00 86 GLN A N 3
ATOM 4582 C CA . GLN A 1 89 ? 0.895 -106.891 -124.609 1.00 0.00 86 GLN A CA 3
ATOM 4583 C C . GLN A 1 89 ? 2.344 -106.939 -124.122 1.00 0.00 86 GLN A C 3
ATOM 4584 O O . GLN A 1 89 ? 2.867 -108.009 -123.806 1.00 0.00 86 GLN A O 3
ATOM 4598 N N . SER A 1 90 ? 2.983 -105.765 -124.068 1.00 0.00 87 SER A N 3
ATOM 4599 C CA . SER A 1 90 ? 4.372 -105.635 -123.623 1.00 0.00 87 SER A CA 3
ATOM 4600 C C . SER A 1 90 ? 5.350 -106.229 -124.639 1.00 0.00 87 SER A C 3
ATOM 4601 O O . SER A 1 90 ? 6.544 -106.358 -124.361 1.00 0.00 87 SER A O 3
ATOM 4609 N N . VAL A 1 91 ? 4.837 -106.587 -125.818 1.00 0.00 88 VAL A N 3
ATOM 4610 C CA . VAL A 1 91 ? 5.653 -107.163 -126.871 1.00 0.00 88 VAL A CA 3
ATOM 4611 C C . VAL A 1 91 ? 6.543 -106.108 -127.545 1.00 0.00 88 VAL A C 3
ATOM 4612 O O . VAL A 1 91 ? 7.752 -106.310 -127.671 1.00 0.00 88 VAL A O 3
ATOM 4625 N N . PRO A 1 92 ? 5.966 -104.966 -127.994 1.00 0.00 89 PRO A N 3
ATOM 4626 C CA . PRO A 1 92 ? 6.739 -103.906 -128.654 1.00 0.00 89 PRO A CA 3
ATOM 4627 C C . PRO A 1 92 ? 7.537 -103.047 -127.665 1.00 0.00 89 PRO A C 3
ATOM 4628 O O . PRO A 1 92 ? 8.665 -102.647 -127.959 1.00 0.00 89 PRO A O 3
ATOM 4639 N N . GLU A 1 93 ? 6.937 -102.765 -126.501 1.00 0.00 90 GLU A N 3
ATOM 4640 C CA . GLU A 1 93 ? 7.562 -101.958 -125.455 1.00 0.00 90 GLU A CA 3
ATOM 4641 C C . GLU A 1 93 ? 9.085 -102.131 -125.407 1.00 0.00 90 GLU A C 3
ATOM 4642 O O . GLU A 1 93 ? 9.828 -101.151 -125.480 1.00 0.00 90 GLU A O 3
ATOM 4654 N N . HIS A 1 94 ? 9.542 -103.382 -125.285 1.00 0.00 91 HIS A N 3
ATOM 4655 C CA . HIS A 1 94 ? 10.976 -103.679 -125.230 1.00 0.00 91 HIS A CA 3
ATOM 4656 C C . HIS A 1 94 ? 11.426 -104.454 -126.473 1.00 0.00 91 HIS A C 3
ATOM 4657 O O . HIS A 1 94 ? 11.982 -105.550 -126.370 1.00 0.00 91 HIS A O 3
ATOM 4672 N N . ASP A 1 95 ? 11.179 -103.872 -127.649 1.00 0.00 92 ASP A N 3
ATOM 4673 C CA . ASP A 1 95 ? 11.556 -104.497 -128.918 1.00 0.00 92 ASP A CA 3
ATOM 4674 C C . ASP A 1 95 ? 11.786 -103.441 -129.999 1.00 0.00 92 ASP A C 3
ATOM 4675 O O . ASP A 1 95 ? 11.169 -102.374 -129.977 1.00 0.00 92 ASP A O 3
ATOM 4684 N N . VAL A 1 96 ? 12.679 -103.745 -130.945 1.00 0.00 93 VAL A N 3
ATOM 4685 C CA . VAL A 1 96 ? 12.995 -102.823 -132.038 1.00 0.00 93 VAL A CA 3
ATOM 4686 C C . VAL A 1 96 ? 12.238 -103.204 -133.319 1.00 0.00 93 VAL A C 3
ATOM 4687 O O . VAL A 1 96 ? 12.840 -103.507 -134.350 1.00 0.00 93 VAL A O 3
ATOM 4700 N N . ALA A 1 97 ? 10.905 -103.185 -133.240 1.00 0.00 94 ALA A N 3
ATOM 4701 C CA . ALA A 1 97 ? 10.056 -103.523 -134.382 1.00 0.00 94 ALA A CA 3
ATOM 4702 C C . ALA A 1 97 ? 8.836 -102.605 -134.458 1.00 0.00 94 ALA A C 3
ATOM 4703 O O . ALA A 1 97 ? 8.611 -101.944 -135.474 1.00 0.00 94 ALA A O 3
ATOM 4710 N N . ALA A 1 98 ? 8.052 -102.568 -133.377 1.00 0.00 95 ALA A N 3
ATOM 4711 C CA . ALA A 1 98 ? 6.853 -101.732 -133.316 1.00 0.00 95 ALA A CA 3
ATOM 4712 C C . ALA A 1 98 ? 6.891 -100.804 -132.100 1.00 0.00 95 ALA A C 3
ATOM 4713 O O . ALA A 1 98 ? 7.736 -100.959 -131.217 1.00 0.00 95 ALA A O 3
ATOM 4720 N N . ALA A 1 99 ? 5.971 -99.836 -132.064 1.00 0.00 96 ALA A N 3
ATOM 4721 C CA . ALA A 1 99 ? 5.899 -98.880 -130.958 1.00 0.00 96 ALA A CA 3
ATOM 4722 C C . ALA A 1 99 ? 5.254 -99.509 -129.719 1.00 0.00 96 ALA A C 3
ATOM 4723 O O . ALA A 1 99 ? 4.345 -100.333 -129.839 1.00 0.00 96 ALA A O 3
ATOM 4730 N N . PRO A 1 100 ? 5.716 -99.126 -128.505 1.00 0.00 97 PRO A N 3
ATOM 4731 C CA . PRO A 1 100 ? 5.180 -99.655 -127.237 1.00 0.00 97 PRO A CA 3
ATOM 4732 C C . PRO A 1 100 ? 3.652 -99.589 -127.166 1.00 0.00 97 PRO A C 3
ATOM 4733 O O . PRO A 1 100 ? 3.035 -98.677 -127.719 1.00 0.00 97 PRO A O 3
ATOM 4744 N N . SER A 1 101 ? 3.050 -100.563 -126.479 1.00 0.00 98 SER A N 3
ATOM 4745 C CA . SER A 1 101 ? 1.595 -100.620 -126.330 1.00 0.00 98 SER A CA 3
ATOM 4746 C C . SER A 1 101 ? 1.170 -100.138 -124.943 1.00 0.00 98 SER A C 3
ATOM 4747 O O . SER A 1 101 ? 1.730 -100.565 -123.931 1.00 0.00 98 SER A O 3
ATOM 4755 N N . SER A 1 102 ? 0.177 -99.246 -124.905 1.00 0.00 99 SER A N 3
ATOM 4756 C CA . SER A 1 102 ? -0.325 -98.701 -123.643 1.00 0.00 99 SER A CA 3
ATOM 4757 C C . SER A 1 102 ? -1.843 -98.515 -123.694 1.00 0.00 99 SER A C 3
ATOM 4758 O O . SER A 1 102 ? -2.387 -98.066 -124.705 1.00 0.00 99 SER A O 3
ATOM 4766 N N . SER A 1 103 ? -2.517 -98.861 -122.594 1.00 0.00 100 SER A N 3
ATOM 4767 C CA . SER A 1 103 ? -3.972 -98.734 -122.506 1.00 0.00 100 SER A CA 3
ATOM 4768 C C . SER A 1 103 ? -4.363 -97.619 -121.536 1.00 0.00 100 SER A C 3
ATOM 4769 O O . SER A 1 103 ? -3.757 -97.468 -120.474 1.00 0.00 100 SER A O 3
ATOM 4777 N N . ALA A 1 104 ? -5.379 -96.838 -121.911 1.00 0.00 101 ALA A N 3
ATOM 4778 C CA . ALA A 1 104 ? -5.856 -95.734 -121.078 1.00 0.00 101 ALA A CA 3
ATOM 4779 C C . ALA A 1 104 ? -7.384 -95.735 -120.981 1.00 0.00 101 ALA A C 3
ATOM 4780 O O . ALA A 1 104 ? -8.068 -96.168 -121.910 1.00 0.00 101 ALA A O 3
ATOM 4787 N N . PRO A 1 105 ? -7.943 -95.250 -119.851 1.00 0.00 102 PRO A N 3
ATOM 4788 C CA . PRO A 1 105 ? -9.398 -95.202 -119.644 1.00 0.00 102 PRO A CA 3
ATOM 4789 C C . PRO A 1 105 ? -10.068 -94.090 -120.453 1.00 0.00 102 PRO A C 3
ATOM 4790 O O . PRO A 1 105 ? -9.437 -93.083 -120.782 1.00 0.00 102 PRO A O 3
ATOM 4801 N N . GLN A 1 106 ? -11.351 -94.281 -120.769 1.00 0.00 103 GLN A N 3
ATOM 4802 C CA . GLN A 1 106 ? -12.113 -93.296 -121.539 1.00 0.00 103 GLN A CA 3
ATOM 4803 C C . GLN A 1 106 ? -12.883 -92.355 -120.611 1.00 0.00 103 GLN A C 3
ATOM 4804 O O . GLN A 1 106 ? -13.445 -92.788 -119.602 1.00 0.00 103 GLN A O 3
ATOM 4818 N N . GLU A 1 107 ? -12.908 -91.068 -120.964 1.00 0.00 104 GLU A N 3
ATOM 4819 C CA . GLU A 1 107 ? -13.612 -90.062 -120.169 1.00 0.00 104 GLU A CA 3
ATOM 4820 C C . GLU A 1 107 ? -13.913 -88.814 -121.001 1.00 0.00 104 GLU A C 3
ATOM 4821 O O . GLU A 1 107 ? -13.256 -88.560 -122.013 1.00 0.00 104 GLU A O 3
ATOM 4833 N N . SER A 1 108 ? -14.910 -88.040 -120.565 1.00 0.00 105 SER A N 3
ATOM 4834 C CA . SER A 1 108 ? -15.303 -86.816 -121.265 1.00 0.00 105 SER A CA 3
ATOM 4835 C C . SER A 1 108 ? -14.689 -85.586 -120.600 1.00 0.00 105 SER A C 3
ATOM 4836 O O . SER A 1 108 ? -14.780 -85.476 -119.359 1.00 0.00 105 SER A O 3
ATOM 4846 N N . GLY A 1 1 ? 32.235 -137.717 -136.998 1.00 0.00 -2 GLY A N 4
ATOM 4847 C CA . GLY A 1 1 ? 32.905 -138.492 -135.916 1.00 0.00 -2 GLY A CA 4
ATOM 4848 C C . GLY A 1 1 ? 32.155 -139.763 -135.560 1.00 0.00 -2 GLY A C 4
ATOM 4849 O O . GLY A 1 1 ? 32.586 -140.862 -135.912 1.00 0.00 -2 GLY A O 4
ATOM 4855 N N . SER A 1 2 ? 31.030 -139.612 -134.858 1.00 0.00 -1 SER A N 4
ATOM 4856 C CA . SER A 1 2 ? 30.212 -140.755 -134.450 1.00 0.00 -1 SER A CA 4
ATOM 4857 C C . SER A 1 2 ? 29.031 -140.950 -135.402 1.00 0.00 -1 SER A C 4
ATOM 4858 O O . SER A 1 2 ? 28.439 -139.978 -135.876 1.00 0.00 -1 SER A O 4
ATOM 4866 N N . HIS A 1 3 ? 28.695 -142.212 -135.675 1.00 0.00 0 HIS A N 4
ATOM 4867 C CA . HIS A 1 3 ? 27.583 -142.540 -136.570 1.00 0.00 0 HIS A CA 4
ATOM 4868 C C . HIS A 1 3 ? 26.302 -142.802 -135.778 1.00 0.00 0 HIS A C 4
ATOM 4869 O O . HIS A 1 3 ? 25.258 -142.213 -136.063 1.00 0.00 0 HIS A O 4
ATOM 4884 N N . MET A 1 4 ? 26.389 -143.688 -134.781 1.00 0.00 1 MET A N 4
ATOM 4885 C CA . MET A 1 4 ? 25.237 -144.028 -133.945 1.00 0.00 1 MET A CA 4
ATOM 4886 C C . MET A 1 4 ? 25.250 -143.220 -132.647 1.00 0.00 1 MET A C 4
ATOM 4887 O O . MET A 1 4 ? 26.284 -143.106 -131.988 1.00 0.00 1 MET A O 4
ATOM 4901 N N . SER A 1 5 ? 24.091 -142.661 -132.287 1.00 0.00 2 SER A N 4
ATOM 4902 C CA . SER A 1 5 ? 23.963 -141.862 -131.068 1.00 0.00 2 SER A CA 4
ATOM 4903 C C . SER A 1 5 ? 22.623 -142.124 -130.380 1.00 0.00 2 SER A C 4
ATOM 4904 O O . SER A 1 5 ? 21.592 -142.253 -131.043 1.00 0.00 2 SER A O 4
ATOM 4912 N N . ALA A 1 6 ? 22.649 -142.202 -129.047 1.00 0.00 3 ALA A N 4
ATOM 4913 C CA . ALA A 1 6 ? 21.439 -142.448 -128.264 1.00 0.00 3 ALA A CA 4
ATOM 4914 C C . ALA A 1 6 ? 20.888 -141.151 -127.671 1.00 0.00 3 ALA A C 4
ATOM 4915 O O . ALA A 1 6 ? 19.707 -140.839 -127.834 1.00 0.00 3 ALA A O 4
ATOM 4922 N N . GLY A 1 7 ? 21.754 -140.397 -126.986 1.00 0.00 4 GLY A N 4
ATOM 4923 C CA . GLY A 1 7 ? 21.339 -139.142 -126.379 1.00 0.00 4 GLY A CA 4
ATOM 4924 C C . GLY A 1 7 ? 21.423 -137.971 -127.344 1.00 0.00 4 GLY A C 4
ATOM 4925 O O . GLY A 1 7 ? 22.467 -137.327 -127.455 1.00 0.00 4 GLY A O 4
ATOM 4929 N N . GLU A 1 8 ? 20.318 -137.696 -128.042 1.00 0.00 5 GLU A N 4
ATOM 4930 C CA . GLU A 1 8 ? 20.265 -136.594 -129.004 1.00 0.00 5 GLU A CA 4
ATOM 4931 C C . GLU A 1 8 ? 19.723 -135.321 -128.346 1.00 0.00 5 GLU A C 4
ATOM 4932 O O . GLU A 1 8 ? 18.938 -135.393 -127.399 1.00 0.00 5 GLU A O 4
ATOM 4944 N N . PRO A 1 9 ? 20.136 -134.134 -128.841 1.00 0.00 6 PRO A N 4
ATOM 4945 C CA . PRO A 1 9 ? 19.685 -132.847 -128.293 1.00 0.00 6 PRO A CA 4
ATOM 4946 C C . PRO A 1 9 ? 18.243 -132.517 -128.682 1.00 0.00 6 PRO A C 4
ATOM 4947 O O . PRO A 1 9 ? 17.782 -132.896 -129.760 1.00 0.00 6 PRO A O 4
ATOM 4958 N N . HIS A 1 10 ? 17.539 -131.808 -127.797 1.00 0.00 7 HIS A N 4
ATOM 4959 C CA . HIS A 1 10 ? 16.149 -131.422 -128.043 1.00 0.00 7 HIS A CA 4
ATOM 4960 C C . HIS A 1 10 ? 16.055 -129.940 -128.411 1.00 0.00 7 HIS A C 4
ATOM 4961 O O . HIS A 1 10 ? 16.274 -129.067 -127.569 1.00 0.00 7 HIS A O 4
ATOM 4976 N N . GLU A 1 11 ? 15.732 -129.663 -129.677 1.00 0.00 8 GLU A N 4
ATOM 4977 C CA . GLU A 1 11 ? 15.611 -128.286 -130.163 1.00 0.00 8 GLU A CA 4
ATOM 4978 C C . GLU A 1 11 ? 14.650 -128.192 -131.350 1.00 0.00 8 GLU A C 4
ATOM 4979 O O . GLU A 1 11 ? 14.737 -127.256 -132.150 1.00 0.00 8 GLU A O 4
ATOM 4991 N N . THR A 1 12 ? 13.712 -129.140 -131.447 1.00 0.00 9 THR A N 4
ATOM 4992 C CA . THR A 1 12 ? 12.723 -129.119 -132.524 1.00 0.00 9 THR A CA 4
ATOM 4993 C C . THR A 1 12 ? 11.916 -127.831 -132.423 1.00 0.00 9 THR A C 4
ATOM 4994 O O . THR A 1 12 ? 11.824 -127.060 -133.379 1.00 0.00 9 THR A O 4
ATOM 5005 N N . ASP A 1 13 ? 11.361 -127.598 -131.233 1.00 0.00 10 ASP A N 4
ATOM 5006 C CA . ASP A 1 13 ? 10.591 -126.405 -130.955 1.00 0.00 10 ASP A CA 4
ATOM 5007 C C . ASP A 1 13 ? 10.804 -125.939 -129.521 1.00 0.00 10 ASP A C 4
ATOM 5008 O O . ASP A 1 13 ? 10.536 -126.669 -128.565 1.00 0.00 10 ASP A O 4
ATOM 5017 N N . CYS A 1 14 ? 11.281 -124.712 -129.396 1.00 0.00 11 CYS A N 4
ATOM 5018 C CA . CYS A 1 14 ? 11.539 -124.098 -128.090 1.00 0.00 11 CYS A CA 4
ATOM 5019 C C . CYS A 1 14 ? 10.246 -123.633 -127.444 1.00 0.00 11 CYS A C 4
ATOM 5020 O O . CYS A 1 14 ? 10.077 -123.756 -126.234 1.00 0.00 11 CYS A O 4
ATOM 5027 N N . SER A 1 15 ? 9.331 -123.112 -128.255 1.00 0.00 12 SER A N 4
ATOM 5028 C CA . SER A 1 15 ? 8.040 -122.645 -127.750 1.00 0.00 12 SER A CA 4
ATOM 5029 C C . SER A 1 15 ? 7.350 -123.750 -126.941 1.00 0.00 12 SER A C 4
ATOM 5030 O O . SER A 1 15 ? 7.028 -123.561 -125.771 1.00 0.00 12 SER A O 4
ATOM 5038 N N . GLU A 1 16 ? 7.099 -124.889 -127.591 1.00 0.00 13 GLU A N 4
ATOM 5039 C CA . GLU A 1 16 ? 6.420 -126.024 -126.959 1.00 0.00 13 GLU A CA 4
ATOM 5040 C C . GLU A 1 16 ? 7.007 -126.357 -125.591 1.00 0.00 13 GLU A C 4
ATOM 5041 O O . GLU A 1 16 ? 6.270 -126.489 -124.615 1.00 0.00 13 GLU A O 4
ATOM 5053 N N . ILE A 1 17 ? 8.330 -126.478 -125.518 1.00 0.00 14 ILE A N 4
ATOM 5054 C CA . ILE A 1 17 ? 8.987 -126.784 -124.244 1.00 0.00 14 ILE A CA 4
ATOM 5055 C C . ILE A 1 17 ? 8.974 -125.552 -123.332 1.00 0.00 14 ILE A C 4
ATOM 5056 O O . ILE A 1 17 ? 8.871 -125.665 -122.111 1.00 0.00 14 ILE A O 4
ATOM 5072 N N . LEU A 1 18 ? 9.051 -124.377 -123.953 1.00 0.00 15 LEU A N 4
ATOM 5073 C CA . LEU A 1 18 ? 9.015 -123.108 -123.239 1.00 0.00 15 LEU A CA 4
ATOM 5074 C C . LEU A 1 18 ? 7.654 -122.926 -122.564 1.00 0.00 15 LEU A C 4
ATOM 5075 O O . LEU A 1 18 ? 7.570 -122.485 -121.417 1.00 0.00 15 LEU A O 4
ATOM 5091 N N . ASP A 1 19 ? 6.599 -123.330 -123.274 1.00 0.00 16 ASP A N 4
ATOM 5092 C CA . ASP A 1 19 ? 5.242 -123.274 -122.736 1.00 0.00 16 ASP A CA 4
ATOM 5093 C C . ASP A 1 19 ? 5.113 -124.327 -121.638 1.00 0.00 16 ASP A C 4
ATOM 5094 O O . ASP A 1 19 ? 4.385 -124.142 -120.662 1.00 0.00 16 ASP A O 4
ATOM 5103 N N . HIS A 1 20 ? 5.874 -125.419 -121.797 1.00 0.00 17 HIS A N 4
ATOM 5104 C CA . HIS A 1 20 ? 5.909 -126.502 -120.817 1.00 0.00 17 HIS A CA 4
ATOM 5105 C C . HIS A 1 20 ? 6.512 -125.988 -119.514 1.00 0.00 17 HIS A C 4
ATOM 5106 O O . HIS A 1 20 ? 6.089 -126.374 -118.424 1.00 0.00 17 HIS A O 4
ATOM 5121 N N . LEU A 1 21 ? 7.508 -125.104 -119.647 1.00 0.00 18 LEU A N 4
ATOM 5122 C CA . LEU A 1 21 ? 8.187 -124.517 -118.496 1.00 0.00 18 LEU A CA 4
ATOM 5123 C C . LEU A 1 21 ? 7.227 -123.655 -117.677 1.00 0.00 18 LEU A C 4
ATOM 5124 O O . LEU A 1 21 ? 7.311 -123.624 -116.449 1.00 0.00 18 LEU A O 4
ATOM 5140 N N . TYR A 1 22 ? 6.305 -122.968 -118.361 1.00 0.00 19 TYR A N 4
ATOM 5141 C CA . TYR A 1 22 ? 5.333 -122.130 -117.684 1.00 0.00 19 TYR A CA 4
ATOM 5142 C C . TYR A 1 22 ? 4.197 -122.975 -117.121 1.00 0.00 19 TYR A C 4
ATOM 5143 O O . TYR A 1 22 ? 3.851 -122.858 -115.946 1.00 0.00 19 TYR A O 4
ATOM 5161 N N . GLU A 1 23 ? 3.633 -123.837 -117.969 1.00 0.00 20 GLU A N 4
ATOM 5162 C CA . GLU A 1 23 ? 2.541 -124.726 -117.554 1.00 0.00 20 GLU A CA 4
ATOM 5163 C C . GLU A 1 23 ? 2.935 -125.467 -116.278 1.00 0.00 20 GLU A C 4
ATOM 5164 O O . GLU A 1 23 ? 2.133 -125.614 -115.356 1.00 0.00 20 GLU A O 4
ATOM 5176 N N . PHE A 1 24 ? 4.197 -125.897 -116.232 1.00 0.00 21 PHE A N 4
ATOM 5177 C CA . PHE A 1 24 ? 4.755 -126.590 -115.072 1.00 0.00 21 PHE A CA 4
ATOM 5178 C C . PHE A 1 24 ? 4.648 -125.698 -113.834 1.00 0.00 21 PHE A C 4
ATOM 5179 O O . PHE A 1 24 ? 4.201 -126.133 -112.772 1.00 0.00 21 PHE A O 4
ATOM 5196 N N . LEU A 1 25 ? 5.057 -124.439 -114.003 1.00 0.00 22 LEU A N 4
ATOM 5197 C CA . LEU A 1 25 ? 5.015 -123.440 -112.929 1.00 0.00 22 LEU A CA 4
ATOM 5198 C C . LEU A 1 25 ? 3.573 -123.129 -112.506 1.00 0.00 22 LEU A C 4
ATOM 5199 O O . LEU A 1 25 ? 3.320 -122.794 -111.347 1.00 0.00 22 LEU A O 4
ATOM 5215 N N . ASP A 1 26 ? 2.636 -123.228 -113.456 1.00 0.00 23 ASP A N 4
ATOM 5216 C CA . ASP A 1 26 ? 1.221 -122.944 -113.191 1.00 0.00 23 ASP A CA 4
ATOM 5217 C C . ASP A 1 26 ? 0.642 -123.879 -112.124 1.00 0.00 23 ASP A C 4
ATOM 5218 O O . ASP A 1 26 ? 0.228 -123.427 -111.055 1.00 0.00 23 ASP A O 4
ATOM 5227 N N . LYS A 1 27 ? 0.616 -125.179 -112.419 1.00 0.00 24 LYS A N 4
ATOM 5228 C CA . LYS A 1 27 ? 0.085 -126.173 -111.484 1.00 0.00 24 LYS A CA 4
ATOM 5229 C C . LYS A 1 27 ? 1.064 -126.447 -110.340 1.00 0.00 24 LYS A C 4
ATOM 5230 O O . LYS A 1 27 ? 0.682 -126.997 -109.305 1.00 0.00 24 LYS A O 4
ATOM 5249 N N . GLU A 1 28 ? 2.327 -126.067 -110.545 1.00 0.00 25 GLU A N 4
ATOM 5250 C CA . GLU A 1 28 ? 3.381 -126.269 -109.559 1.00 0.00 25 GLU A CA 4
ATOM 5251 C C . GLU A 1 28 ? 3.456 -127.731 -109.104 1.00 0.00 25 GLU A C 4
ATOM 5252 O O . GLU A 1 28 ? 2.847 -128.117 -108.104 1.00 0.00 25 GLU A O 4
ATOM 5264 N N . MET A 1 29 ? 4.213 -128.533 -109.854 1.00 0.00 26 MET A N 4
ATOM 5265 C CA . MET A 1 29 ? 4.389 -129.953 -109.549 1.00 0.00 26 MET A CA 4
ATOM 5266 C C . MET A 1 29 ? 5.803 -130.216 -109.019 1.00 0.00 26 MET A C 4
ATOM 5267 O O . MET A 1 29 ? 6.680 -129.359 -109.143 1.00 0.00 26 MET A O 4
ATOM 5281 N N . PRO A 1 30 ? 6.047 -131.403 -108.415 1.00 0.00 27 PRO A N 4
ATOM 5282 C CA . PRO A 1 30 ? 7.367 -131.763 -107.866 1.00 0.00 27 PRO A CA 4
ATOM 5283 C C . PRO A 1 30 ? 8.509 -131.543 -108.864 1.00 0.00 27 PRO A C 4
ATOM 5284 O O . PRO A 1 30 ? 8.275 -131.248 -110.034 1.00 0.00 27 PRO A O 4
ATOM 5295 N N . ASP A 1 31 ? 9.747 -131.693 -108.387 1.00 0.00 28 ASP A N 4
ATOM 5296 C CA . ASP A 1 31 ? 10.940 -131.511 -109.225 1.00 0.00 28 ASP A CA 4
ATOM 5297 C C . ASP A 1 31 ? 11.264 -132.769 -110.038 1.00 0.00 28 ASP A C 4
ATOM 5298 O O . ASP A 1 31 ? 12.397 -132.953 -110.488 1.00 0.00 28 ASP A O 4
ATOM 5307 N N . SER A 1 32 ? 10.266 -133.623 -110.226 1.00 0.00 29 SER A N 4
ATOM 5308 C CA . SER A 1 32 ? 10.429 -134.863 -110.986 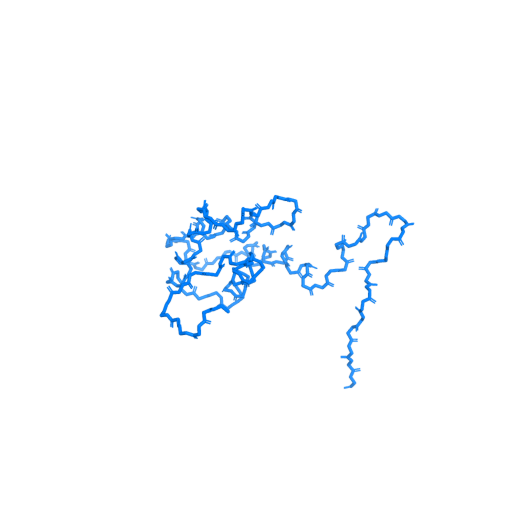1.00 0.00 29 SER A CA 4
ATOM 5309 C C . SER A 1 32 ? 10.399 -134.596 -112.484 1.00 0.00 29 SER A C 4
ATOM 5310 O O . SER A 1 32 ? 11.388 -134.831 -113.179 1.00 0.00 29 SER A O 4
ATOM 5318 N N . ASP A 1 33 ? 9.269 -134.081 -112.979 1.00 0.00 30 ASP A N 4
ATOM 5319 C CA . ASP A 1 33 ? 9.144 -133.763 -114.396 1.00 0.00 30 ASP A CA 4
ATOM 5320 C C . ASP A 1 33 ? 10.191 -132.716 -114.742 1.00 0.00 30 ASP A C 4
ATOM 5321 O O . ASP A 1 33 ? 10.898 -132.839 -115.743 1.00 0.00 30 ASP A O 4
ATOM 5330 N N . ALA A 1 34 ? 10.276 -131.687 -113.888 1.00 0.00 31 ALA A N 4
ATOM 5331 C CA . ALA A 1 34 ? 11.232 -130.596 -114.059 1.00 0.00 31 ALA A CA 4
ATOM 5332 C C . ALA A 1 34 ? 12.538 -131.082 -114.687 1.00 0.00 31 ALA A C 4
ATOM 5333 O O . ALA A 1 34 ? 13.058 -130.451 -115.605 1.00 0.00 31 ALA A O 4
ATOM 5340 N N . VAL A 1 35 ? 13.083 -132.190 -114.163 1.00 0.00 32 VAL A N 4
ATOM 5341 C CA . VAL A 1 35 ? 14.348 -132.770 -114.628 1.00 0.00 32 VAL A CA 4
ATOM 5342 C C . VAL A 1 35 ? 14.493 -132.894 -116.157 1.00 0.00 32 VAL A C 4
ATOM 5343 O O . VAL A 1 35 ? 15.614 -133.039 -116.647 1.00 0.00 32 VAL A O 4
ATOM 5356 N N . LYS A 1 36 ? 13.394 -132.816 -116.919 1.00 0.00 33 LYS A N 4
ATOM 5357 C CA . LYS A 1 36 ? 13.477 -132.902 -118.378 1.00 0.00 33 LYS A CA 4
ATOM 5358 C C . LYS A 1 36 ? 13.647 -131.505 -118.990 1.00 0.00 33 LYS A C 4
ATOM 5359 O O . LYS A 1 36 ? 13.582 -131.334 -120.208 1.00 0.00 33 LYS A O 4
ATOM 5378 N N . PHE A 1 37 ? 13.892 -130.522 -118.122 1.00 0.00 34 PHE A N 4
ATOM 5379 C CA . PHE A 1 37 ? 14.105 -129.147 -118.538 1.00 0.00 34 PHE A CA 4
ATOM 5380 C C . PHE A 1 37 ? 15.603 -128.848 -118.609 1.00 0.00 34 PHE A C 4
ATOM 5381 O O . PHE A 1 37 ? 16.038 -128.016 -119.408 1.00 0.00 34 PHE A O 4
ATOM 5398 N N . GLU A 1 38 ? 16.390 -129.544 -117.775 1.00 0.00 35 GLU A N 4
ATOM 5399 C CA . GLU A 1 38 ? 17.843 -129.365 -117.752 1.00 0.00 35 GLU A CA 4
ATOM 5400 C C . GLU A 1 38 ? 18.482 -129.886 -119.042 1.00 0.00 35 GLU A C 4
ATOM 5401 O O . GLU A 1 38 ? 19.546 -129.417 -119.446 1.00 0.00 35 GLU A O 4
ATOM 5413 N N . HIS A 1 39 ? 17.825 -130.859 -119.685 1.00 0.00 36 HIS A N 4
ATOM 5414 C CA . HIS A 1 39 ? 18.331 -131.440 -120.931 1.00 0.00 36 HIS A CA 4
ATOM 5415 C C . HIS A 1 39 ? 18.294 -130.425 -122.082 1.00 0.00 36 HIS A C 4
ATOM 5416 O O . HIS A 1 39 ? 19.032 -130.562 -123.058 1.00 0.00 36 HIS A O 4
ATOM 5431 N N . HIS A 1 40 ? 17.431 -129.409 -121.961 1.00 0.00 37 HIS A N 4
ATOM 5432 C CA . HIS A 1 40 ? 17.301 -128.377 -122.993 1.00 0.00 37 HIS A CA 4
ATOM 5433 C C . HIS A 1 40 ? 18.319 -127.241 -122.801 1.00 0.00 37 HIS A C 4
ATOM 5434 O O . HIS A 1 40 ? 18.374 -126.316 -123.612 1.00 0.00 37 HIS A O 4
ATOM 5448 N N . PHE A 1 41 ? 19.140 -127.316 -121.745 1.00 0.00 38 PHE A N 4
ATOM 5449 C CA . PHE A 1 41 ? 20.160 -126.309 -121.469 1.00 0.00 38 PHE A CA 4
ATOM 5450 C C . PHE A 1 41 ? 21.454 -126.641 -122.219 1.00 0.00 38 PHE A C 4
ATOM 5451 O O . PHE A 1 41 ? 22.432 -125.893 -122.172 1.00 0.00 38 PHE A O 4
ATOM 5468 N N . GLU A 1 42 ? 21.421 -127.769 -122.916 1.00 0.00 39 GLU A N 4
ATOM 5469 C CA . GLU A 1 42 ? 22.552 -128.244 -123.706 1.00 0.00 39 GLU A CA 4
ATOM 5470 C C . GLU A 1 42 ? 22.737 -127.372 -124.951 1.00 0.00 39 GLU A C 4
ATOM 5471 O O . GLU A 1 42 ? 23.695 -126.603 -125.044 1.00 0.00 39 GLU A O 4
ATOM 5483 N N . GLU A 1 43 ? 21.804 -127.496 -125.897 1.00 0.00 40 GLU A N 4
ATOM 5484 C CA . GLU A 1 43 ? 21.837 -126.722 -127.137 1.00 0.00 40 GLU A CA 4
ATOM 5485 C C . GLU A 1 43 ? 20.453 -126.136 -127.424 1.00 0.00 40 GLU A C 4
ATOM 5486 O O . GLU A 1 43 ? 19.573 -126.830 -127.939 1.00 0.00 40 GLU A O 4
ATOM 5498 N N . SER A 1 44 ? 20.256 -124.863 -127.068 1.00 0.00 41 SER A N 4
ATOM 5499 C CA . SER A 1 44 ? 18.967 -124.202 -127.272 1.00 0.00 41 SER A CA 4
ATOM 5500 C C . SER A 1 44 ? 19.084 -122.990 -128.200 1.00 0.00 41 SER A C 4
ATOM 5501 O O . SER A 1 44 ? 18.870 -123.105 -129.407 1.00 0.00 41 SER A O 4
ATOM 5508 N N . SER A 1 45 ? 19.403 -121.826 -127.626 1.00 0.00 42 SER A N 4
ATOM 5509 C CA . SER A 1 45 ? 19.520 -120.587 -128.395 1.00 0.00 42 SER A CA 4
ATOM 5510 C C . SER A 1 45 ? 20.601 -120.691 -129.477 1.00 0.00 42 SER A C 4
ATOM 5511 O O . SER A 1 45 ? 21.756 -120.995 -129.175 1.00 0.00 42 SER A O 4
ATOM 5519 N N . PRO A 1 46 ? 20.247 -120.444 -130.761 1.00 0.00 43 PRO A N 4
ATOM 5520 C CA . PRO A 1 46 ? 18.896 -120.079 -131.194 1.00 0.00 43 PRO A CA 4
ATOM 5521 C C . PRO A 1 46 ? 18.083 -121.288 -131.676 1.00 0.00 43 PRO A C 4
ATOM 5522 O O . PRO A 1 46 ? 18.483 -121.968 -132.624 1.00 0.00 43 PRO A O 4
ATOM 5533 N N . CYS A 1 47 ? 16.938 -121.551 -131.034 1.00 0.00 44 CYS A N 4
ATOM 5534 C CA . CYS A 1 47 ? 16.089 -122.673 -131.426 1.00 0.00 44 CYS A CA 4
ATOM 5535 C C . CYS A 1 47 ? 15.235 -122.297 -132.637 1.00 0.00 44 CYS A C 4
ATOM 5536 O O . CYS A 1 47 ? 15.122 -123.066 -133.593 1.00 0.00 44 CYS A O 4
ATOM 5543 N N . LEU A 1 48 ? 14.639 -121.103 -132.585 1.00 0.00 45 LEU A N 4
ATOM 5544 C CA . LEU A 1 48 ? 13.795 -120.602 -133.671 1.00 0.00 45 LEU A CA 4
ATOM 5545 C C . LEU A 1 48 ? 13.816 -119.072 -133.707 1.00 0.00 45 LEU A C 4
ATOM 5546 O O . LEU A 1 48 ? 14.134 -118.472 -134.736 1.00 0.00 45 LEU A O 4
ATOM 5562 N N . GLU A 1 49 ? 13.475 -118.447 -132.575 1.00 0.00 46 GLU A N 4
ATOM 5563 C CA . GLU A 1 49 ? 13.454 -116.985 -132.468 1.00 0.00 46 GLU A CA 4
ATOM 5564 C C . GLU A 1 49 ? 13.404 -116.549 -131.001 1.00 0.00 46 GLU A C 4
ATOM 5565 O O . GLU A 1 49 ? 12.929 -117.295 -130.142 1.00 0.00 46 GLU A O 4
ATOM 5577 N N . LYS A 1 50 ? 13.892 -115.337 -130.721 1.00 0.00 47 LYS A N 4
ATOM 5578 C CA . LYS A 1 50 ? 13.896 -114.801 -129.356 1.00 0.00 47 LYS A CA 4
ATOM 5579 C C . LYS A 1 50 ? 12.465 -114.597 -128.855 1.00 0.00 47 LYS A C 4
ATOM 5580 O O . LYS A 1 50 ? 11.743 -113.730 -129.351 1.00 0.00 47 LYS A O 4
ATOM 5599 N N . TYR A 1 51 ? 12.057 -115.413 -127.880 1.00 0.00 48 TYR A N 4
ATOM 5600 C CA . TYR A 1 51 ? 10.705 -115.336 -127.323 1.00 0.00 48 TYR A CA 4
ATOM 5601 C C . TYR A 1 51 ? 10.711 -115.116 -125.804 1.00 0.00 48 TYR A C 4
ATOM 5602 O O . TYR A 1 51 ? 9.670 -114.804 -125.223 1.00 0.00 48 TYR A O 4
ATOM 5620 N N . GLY A 1 52 ? 11.872 -115.282 -125.158 1.00 0.00 49 GLY A N 4
ATOM 5621 C CA . GLY A 1 52 ? 11.957 -115.102 -123.716 1.00 0.00 49 GLY A CA 4
ATOM 5622 C C . GLY A 1 52 ? 12.111 -116.420 -122.980 1.00 0.00 49 GLY A C 4
ATOM 5623 O O . GLY A 1 52 ? 11.125 -116.995 -122.517 1.00 0.00 49 GLY A O 4
ATOM 5627 N N . LEU A 1 53 ? 13.352 -116.906 -122.885 1.00 0.00 50 LEU A N 4
ATOM 5628 C CA . LEU A 1 53 ? 13.636 -118.180 -122.216 1.00 0.00 50 LEU A CA 4
ATOM 5629 C C . LEU A 1 53 ? 14.185 -117.973 -120.802 1.00 0.00 50 LEU A C 4
ATOM 5630 O O . LEU A 1 53 ? 13.873 -118.751 -119.902 1.00 0.00 50 LEU A O 4
ATOM 5646 N N . GLU A 1 54 ? 15.012 -116.936 -120.618 1.00 0.00 51 GLU A N 4
ATOM 5647 C CA . GLU A 1 54 ? 15.626 -116.633 -119.313 1.00 0.00 51 GLU A CA 4
ATOM 5648 C C . GLU A 1 54 ? 14.714 -117.011 -118.139 1.00 0.00 51 GLU A C 4
ATOM 5649 O O . GLU A 1 54 ? 15.090 -117.818 -117.290 1.00 0.00 51 GLU A O 4
ATOM 5661 N N . GLN A 1 55 ? 13.523 -116.415 -118.095 1.00 0.00 52 GLN A N 4
ATOM 5662 C CA . GLN A 1 55 ? 12.562 -116.684 -117.018 1.00 0.00 52 GLN A CA 4
ATOM 5663 C C . GLN A 1 55 ? 12.286 -118.179 -116.850 1.00 0.00 52 GLN A C 4
ATOM 5664 O O . GLN A 1 55 ? 12.475 -118.740 -115.769 1.00 0.00 52 GLN A O 4
ATOM 5678 N N . ALA A 1 56 ? 11.800 -118.799 -117.919 1.00 0.00 53 ALA A N 4
ATOM 5679 C CA . ALA A 1 56 ? 11.445 -120.220 -117.911 1.00 0.00 53 ALA A CA 4
ATOM 5680 C C . ALA A 1 56 ? 12.636 -121.156 -117.675 1.00 0.00 53 ALA A C 4
ATOM 5681 O O . ALA A 1 56 ? 12.480 -122.202 -117.046 1.00 0.00 53 ALA A O 4
ATOM 5688 N N . VAL A 1 57 ? 13.813 -120.811 -118.199 1.00 0.00 54 VAL A N 4
ATOM 5689 C CA . VAL A 1 57 ? 14.988 -121.667 -118.055 1.00 0.00 54 VAL A CA 4
ATOM 5690 C C . VAL A 1 57 ? 15.739 -121.446 -116.738 1.00 0.00 54 VAL A C 4
ATOM 5691 O O . VAL A 1 57 ? 16.224 -122.402 -116.137 1.00 0.00 54 VAL A O 4
ATOM 5704 N N . LYS A 1 58 ? 15.833 -120.198 -116.287 1.00 0.00 55 LYS A N 4
ATOM 5705 C CA . LYS A 1 58 ? 16.525 -119.891 -115.036 1.00 0.00 55 LYS A CA 4
ATOM 5706 C C . LYS A 1 58 ? 15.832 -120.575 -113.850 1.00 0.00 55 LYS A C 4
ATOM 5707 O O . LYS A 1 58 ? 16.486 -121.007 -112.900 1.00 0.00 55 LYS A O 4
ATOM 5726 N N . LYS A 1 59 ? 14.501 -120.661 -113.923 1.00 0.00 56 LYS A N 4
ATOM 5727 C CA . LYS A 1 59 ? 13.685 -121.278 -112.879 1.00 0.00 56 LYS A CA 4
ATOM 5728 C C . LYS A 1 59 ? 14.000 -122.765 -112.687 1.00 0.00 56 LYS A C 4
ATOM 5729 O O . LYS A 1 59 ? 14.245 -123.215 -111.569 1.00 0.00 56 LYS A O 4
ATOM 5748 N N . LEU A 1 60 ? 13.976 -123.512 -113.790 1.00 0.00 57 LEU A N 4
ATOM 5749 C CA . LEU A 1 60 ? 14.240 -124.953 -113.766 1.00 0.00 57 LEU A CA 4
ATOM 5750 C C . LEU A 1 60 ? 15.531 -125.270 -113.009 1.00 0.00 57 LEU A C 4
ATOM 5751 O O . LEU A 1 60 ? 15.585 -126.219 -112.225 1.00 0.00 57 LEU A O 4
ATOM 5767 N N . VAL A 1 61 ? 16.560 -124.461 -113.249 1.00 0.00 58 VAL A N 4
ATOM 5768 C CA . VAL A 1 61 ? 17.856 -124.640 -112.590 1.00 0.00 58 VAL A CA 4
ATOM 5769 C C . VAL A 1 61 ? 17.749 -124.379 -111.083 1.00 0.00 58 VAL A C 4
ATOM 5770 O O . VAL A 1 61 ? 18.351 -125.091 -110.278 1.00 0.00 58 VAL A O 4
ATOM 5783 N N . LYS A 1 62 ? 16.977 -123.354 -110.715 1.00 0.00 59 LYS A N 4
ATOM 5784 C CA . LYS A 1 62 ? 16.781 -122.991 -109.311 1.00 0.00 59 LYS A CA 4
ATOM 5785 C C . LYS A 1 62 ? 15.903 -124.014 -108.583 1.00 0.00 59 LYS A C 4
ATOM 5786 O O . LYS A 1 62 ? 16.094 -124.269 -107.393 1.00 0.00 59 LYS A O 4
ATOM 5805 N N . ARG A 1 63 ? 14.941 -124.597 -109.305 1.00 0.00 60 ARG A N 4
ATOM 5806 C CA . ARG A 1 63 ? 14.034 -125.589 -108.738 1.00 0.00 60 ARG A CA 4
ATOM 5807 C C . ARG A 1 63 ? 14.772 -126.883 -108.418 1.00 0.00 60 ARG A C 4
ATOM 5808 O O . ARG A 1 63 ? 14.820 -127.319 -107.266 1.00 0.00 60 ARG A O 4
ATOM 5829 N N . ALA A 1 64 ? 15.341 -127.490 -109.456 1.00 0.00 61 ALA A N 4
ATOM 5830 C CA . ALA A 1 64 ? 16.083 -128.744 -109.315 1.00 0.00 61 ALA A CA 4
ATOM 5831 C C . ALA A 1 64 ? 17.424 -128.522 -108.610 1.00 0.00 61 ALA A C 4
ATOM 5832 O O . ALA A 1 64 ? 18.467 -128.411 -109.259 1.00 0.00 61 ALA A O 4
ATOM 5839 N N . ALA A 1 65 ? 17.385 -128.460 -107.273 1.00 0.00 62 ALA A N 4
ATOM 5840 C CA . ALA A 1 65 ? 18.586 -128.254 -106.458 1.00 0.00 62 ALA A CA 4
ATOM 5841 C C . ALA A 1 65 ? 19.277 -126.928 -106.790 1.00 0.00 62 ALA A C 4
ATOM 5842 O O . ALA A 1 65 ? 18.810 -126.168 -107.640 1.00 0.00 62 ALA A O 4
ATOM 5849 N N . GLY A 1 66 ? 20.388 -126.653 -106.099 1.00 0.00 63 GLY A N 4
ATOM 5850 C CA . GLY A 1 66 ? 21.123 -125.416 -106.319 1.00 0.00 63 GLY A CA 4
ATOM 5851 C C . GLY A 1 66 ? 20.755 -124.351 -105.303 1.00 0.00 63 GLY A C 4
ATOM 5852 O O . GLY A 1 66 ? 21.632 -123.717 -104.713 1.00 0.00 63 GLY A O 4
ATOM 5856 N N . GLN A 1 67 ? 19.450 -124.160 -105.096 1.00 0.00 64 GLN A N 4
ATOM 5857 C CA . GLN A 1 67 ? 18.950 -123.174 -104.143 1.00 0.00 64 GLN A CA 4
ATOM 5858 C C . GLN A 1 67 ? 18.677 -123.813 -102.790 1.00 0.00 64 GLN A C 4
ATOM 5859 O O . GLN A 1 67 ? 19.181 -123.344 -101.769 1.00 0.00 64 GLN A O 4
ATOM 5873 N N . ASP A 1 68 ? 17.890 -124.896 -102.789 1.00 0.00 65 ASP A N 4
ATOM 5874 C CA . ASP A 1 68 ? 17.547 -125.623 -101.570 1.00 0.00 65 ASP A CA 4
ATOM 5875 C C . ASP A 1 68 ? 16.769 -124.763 -100.558 1.00 0.00 65 ASP A C 4
ATOM 5876 O O . ASP A 1 68 ? 15.819 -125.247 -99.940 1.00 0.00 65 ASP A O 4
ATOM 5885 N N . ASP A 1 69 ? 17.179 -123.499 -100.382 1.00 0.00 66 ASP A N 4
ATOM 5886 C CA . ASP A 1 69 ? 16.532 -122.588 -99.446 1.00 0.00 66 ASP A CA 4
ATOM 5887 C C . ASP A 1 69 ? 15.010 -122.553 -99.629 1.00 0.00 66 ASP A C 4
ATOM 5888 O O . ASP A 1 69 ? 14.491 -122.940 -100.677 1.00 0.00 66 ASP A O 4
ATOM 5897 N N . VAL A 1 70 ? 14.305 -122.077 -98.599 1.00 0.00 67 VAL A N 4
ATOM 5898 C CA . VAL A 1 70 ? 12.845 -121.982 -98.637 1.00 0.00 67 VAL A CA 4
ATOM 5899 C C . VAL A 1 70 ? 12.397 -120.852 -99.574 1.00 0.00 67 VAL A C 4
ATOM 5900 O O . VAL A 1 70 ? 12.892 -119.728 -99.476 1.00 0.00 67 VAL A O 4
ATOM 5913 N N . PRO A 1 71 ? 11.453 -121.135 -100.503 1.00 0.00 68 PRO A N 4
ATOM 5914 C CA . PRO A 1 71 ? 10.953 -120.130 -101.454 1.00 0.00 68 PRO A CA 4
ATOM 5915 C C . PRO A 1 71 ? 10.046 -119.091 -100.791 1.00 0.00 68 PRO A C 4
ATOM 5916 O O . PRO A 1 71 ? 9.368 -119.386 -99.805 1.00 0.00 68 PRO A O 4
ATOM 5927 N N . GLY A 1 72 ? 10.042 -117.875 -101.344 1.00 0.00 69 GLY A N 4
ATOM 5928 C CA . GLY A 1 72 ? 9.218 -116.805 -100.802 1.00 0.00 69 GLY A CA 4
ATOM 5929 C C . GLY A 1 72 ? 7.890 -116.660 -101.527 1.00 0.00 69 GLY A C 4
ATOM 5930 O O . GLY A 1 72 ? 7.355 -117.640 -102.050 1.00 0.00 69 GLY A O 4
ATOM 5934 N N . ASP A 1 73 ? 7.357 -115.436 -101.554 1.00 0.00 70 ASP A N 4
ATOM 5935 C CA . ASP A 1 73 ? 6.080 -115.161 -102.216 1.00 0.00 70 ASP A CA 4
ATOM 5936 C C . ASP A 1 73 ? 6.287 -114.453 -103.555 1.00 0.00 70 ASP A C 4
ATOM 5937 O O . ASP A 1 73 ? 5.468 -114.596 -104.464 1.00 0.00 70 ASP A O 4
ATOM 5946 N N . LEU A 1 74 ? 7.385 -113.698 -103.682 1.00 0.00 71 LEU A N 4
ATOM 5947 C CA . LEU A 1 74 ? 7.682 -112.991 -104.925 1.00 0.00 71 LEU A CA 4
ATOM 5948 C C . LEU A 1 74 ? 7.759 -113.970 -106.089 1.00 0.00 71 LEU A C 4
ATOM 5949 O O . LEU A 1 74 ? 7.172 -113.729 -107.139 1.00 0.00 71 LEU A O 4
ATOM 5965 N N . ARG A 1 75 ? 8.488 -115.071 -105.893 1.00 0.00 72 ARG A N 4
ATOM 5966 C CA . ARG A 1 75 ? 8.635 -116.099 -106.931 1.00 0.00 72 ARG A CA 4
ATOM 5967 C C . ARG A 1 75 ? 7.307 -116.282 -107.660 1.00 0.00 72 ARG A C 4
ATOM 5968 O O . ARG A 1 75 ? 7.253 -116.302 -108.890 1.00 0.00 72 ARG A O 4
ATOM 5989 N N . ALA A 1 76 ? 6.242 -116.419 -106.871 1.00 0.00 73 ALA A N 4
ATOM 5990 C CA . ALA A 1 76 ? 4.896 -116.606 -107.398 1.00 0.00 73 ALA A CA 4
ATOM 5991 C C . ALA A 1 76 ? 4.493 -115.454 -108.320 1.00 0.00 73 ALA A C 4
ATOM 5992 O O . ALA A 1 76 ? 3.738 -115.646 -109.276 1.00 0.00 73 ALA A O 4
ATOM 5999 N N . LYS A 1 77 ? 5.011 -114.260 -108.026 1.00 0.00 74 LYS A N 4
ATOM 6000 C CA . LYS A 1 77 ? 4.724 -113.064 -108.820 1.00 0.00 74 LYS A CA 4
ATOM 6001 C C . LYS A 1 77 ? 5.682 -112.926 -110.013 1.00 0.00 74 LYS A C 4
ATOM 6002 O O . LYS A 1 77 ? 5.408 -112.172 -110.948 1.00 0.00 74 LYS A O 4
ATOM 6021 N N . VAL A 1 78 ? 6.794 -113.667 -109.979 1.00 0.00 75 VAL A N 4
ATOM 6022 C CA . VAL A 1 78 ? 7.783 -113.648 -111.049 1.00 0.00 75 VAL A CA 4
ATOM 6023 C C . VAL A 1 78 ? 7.232 -114.297 -112.313 1.00 0.00 75 VAL A C 4
ATOM 6024 O O . VAL A 1 78 ? 7.578 -113.913 -113.432 1.00 0.00 75 VAL A O 4
ATOM 6037 N N . MET A 1 79 ? 6.357 -115.273 -112.108 1.00 0.00 76 MET A N 4
ATOM 6038 C CA . MET A 1 79 ? 5.712 -115.995 -113.205 1.00 0.00 76 MET A CA 4
ATOM 6039 C C . MET A 1 79 ? 4.924 -115.047 -114.119 1.00 0.00 76 MET A C 4
ATOM 6040 O O . MET A 1 79 ? 4.761 -115.325 -115.305 1.00 0.00 76 MET A O 4
ATOM 6054 N N . GLY A 1 80 ? 4.430 -113.930 -113.570 1.00 0.00 77 GLY A N 4
ATOM 6055 C CA . GLY A 1 80 ? 3.662 -112.982 -114.372 1.00 0.00 77 GLY A CA 4
ATOM 6056 C C . GLY A 1 80 ? 4.433 -112.413 -115.560 1.00 0.00 77 GLY A C 4
ATOM 6057 O O . GLY A 1 80 ? 3.820 -111.975 -116.534 1.00 0.00 77 GLY A O 4
ATOM 6061 N N . ARG A 1 81 ? 5.773 -112.427 -115.496 1.00 0.00 78 ARG A N 4
ATOM 6062 C CA . ARG A 1 81 ? 6.598 -111.916 -116.602 1.00 0.00 78 ARG A CA 4
ATOM 6063 C C . ARG A 1 81 ? 6.428 -112.786 -117.844 1.00 0.00 78 ARG A C 4
ATOM 6064 O O . ARG A 1 81 ? 6.661 -112.337 -118.968 1.00 0.00 78 ARG A O 4
ATOM 6085 N N . LEU A 1 82 ? 5.968 -114.011 -117.631 1.00 0.00 79 LEU A N 4
ATOM 6086 C CA . LEU A 1 82 ? 5.698 -114.932 -118.721 1.00 0.00 79 LEU A CA 4
ATOM 6087 C C . LEU A 1 82 ? 4.220 -114.804 -119.081 1.00 0.00 79 LEU A C 4
ATOM 6088 O O . LEU A 1 82 ? 3.825 -114.954 -120.237 1.00 0.00 79 LEU A O 4
ATOM 6104 N N . ASP A 1 83 ? 3.416 -114.495 -118.052 1.00 0.00 80 ASP A N 4
ATOM 6105 C CA . ASP A 1 83 ? 1.988 -114.303 -118.186 1.00 0.00 80 ASP A CA 4
ATOM 6106 C C . ASP A 1 83 ? 1.667 -113.131 -119.118 1.00 0.00 80 ASP A C 4
ATOM 6107 O O . ASP A 1 83 ? 0.638 -113.139 -119.796 1.00 0.00 80 ASP A O 4
ATOM 6116 N N . LEU A 1 84 ? 2.548 -112.118 -119.144 1.00 0.00 81 LEU A N 4
ATOM 6117 C CA . LEU A 1 84 ? 2.340 -110.947 -119.992 1.00 0.00 81 LEU A CA 4
ATOM 6118 C C . LEU A 1 84 ? 2.347 -111.325 -121.476 1.00 0.00 81 LEU A C 4
ATOM 6119 O O . LEU A 1 84 ? 1.538 -110.817 -122.253 1.00 0.00 81 LEU A O 4
ATOM 6135 N N . ILE A 1 85 ? 3.260 -112.218 -121.862 1.00 0.00 82 ILE A N 4
ATOM 6136 C CA . ILE A 1 85 ? 3.366 -112.664 -123.251 1.00 0.00 82 ILE A CA 4
ATOM 6137 C C . ILE A 1 85 ? 2.149 -113.501 -123.645 1.00 0.00 82 ILE A C 4
ATOM 6138 O O . ILE A 1 85 ? 1.638 -113.387 -124.760 1.00 0.00 82 ILE A O 4
ATOM 6154 N N . ARG A 1 86 ? 1.702 -114.352 -122.716 1.00 0.00 83 ARG A N 4
ATOM 6155 C CA . ARG A 1 86 ? 0.559 -115.227 -122.938 1.00 0.00 83 ARG A CA 4
ATOM 6156 C C . ARG A 1 86 ? -0.729 -114.455 -123.265 1.00 0.00 83 ARG A C 4
ATOM 6157 O O . ARG A 1 86 ? -1.674 -115.028 -123.811 1.00 0.00 83 ARG A O 4
ATOM 6178 N N . SER A 1 87 ? -0.760 -113.160 -122.936 1.00 0.00 84 SER A N 4
ATOM 6179 C CA . SER A 1 87 ? -1.933 -112.324 -123.205 1.00 0.00 84 SER A CA 4
ATOM 6180 C C . SER A 1 87 ? -1.828 -111.651 -124.575 1.00 0.00 84 SER A C 4
ATOM 6181 O O . SER A 1 87 ? -2.835 -111.464 -125.261 1.00 0.00 84 SER A O 4
ATOM 6189 N N . GLY A 1 88 ? -0.602 -111.294 -124.969 1.00 0.00 85 GLY A N 4
ATOM 6190 C CA . GLY A 1 88 ? -0.381 -110.652 -126.253 1.00 0.00 85 GLY A CA 4
ATOM 6191 C C . GLY A 1 88 ? -0.687 -109.162 -126.233 1.00 0.00 85 GLY A C 4
ATOM 6192 O O . GLY A 1 88 ? -1.212 -108.622 -127.208 1.00 0.00 85 GLY A O 4
ATOM 6196 N N . GLN A 1 89 ? -0.357 -108.499 -125.122 1.00 0.00 86 GLN A N 4
ATOM 6197 C CA . GLN A 1 89 ? -0.596 -107.068 -124.977 1.00 0.00 86 GLN A CA 4
ATOM 6198 C C . GLN A 1 89 ? 0.668 -106.263 -125.277 1.00 0.00 86 GLN A C 4
ATOM 6199 O O . GLN A 1 89 ? 0.606 -105.223 -125.935 1.00 0.00 86 GLN A O 4
ATOM 6213 N N . SER A 1 90 ? 1.813 -106.751 -124.796 1.00 0.00 87 SER A N 4
ATOM 6214 C CA . SER A 1 90 ? 3.092 -106.081 -125.020 1.00 0.00 87 SER A CA 4
ATOM 6215 C C . SER A 1 90 ? 3.622 -106.362 -126.428 1.00 0.00 87 SER A C 4
ATOM 6216 O O . SER A 1 90 ? 4.282 -105.511 -127.029 1.00 0.00 87 SER A O 4
ATOM 6224 N N . VAL A 1 91 ? 3.334 -107.564 -126.945 1.00 0.00 88 VAL A N 4
ATOM 6225 C CA . VAL A 1 91 ? 3.778 -107.968 -128.273 1.00 0.00 88 VAL A CA 4
ATOM 6226 C C . VAL A 1 91 ? 3.465 -106.901 -129.335 1.00 0.00 88 VAL A C 4
ATOM 6227 O O . VAL A 1 91 ? 4.371 -106.451 -130.040 1.00 0.00 88 VAL A O 4
ATOM 6240 N N . PRO A 1 92 ? 2.184 -106.470 -129.471 1.00 0.00 89 PRO A N 4
ATOM 6241 C CA . PRO A 1 92 ? 1.807 -105.448 -130.458 1.00 0.00 89 PRO A CA 4
ATOM 6242 C C . PRO A 1 92 ? 2.408 -104.076 -130.130 1.00 0.00 89 PRO A C 4
ATOM 6243 O O . PRO A 1 92 ? 3.108 -103.489 -130.958 1.00 0.00 89 PRO A O 4
ATOM 6254 N N . GLU A 1 93 ? 2.131 -103.573 -128.919 1.00 0.00 90 GLU A N 4
ATOM 6255 C CA . GLU A 1 93 ? 2.637 -102.282 -128.466 1.00 0.00 90 GLU A CA 4
ATOM 6256 C C . GLU A 1 93 ? 4.110 -102.083 -128.835 1.00 0.00 90 GLU A C 4
ATOM 6257 O O . GLU A 1 93 ? 4.983 -102.788 -128.326 1.00 0.00 90 GLU A O 4
ATOM 6269 N N . HIS A 1 94 ? 4.377 -101.121 -129.723 1.00 0.00 91 HIS A N 4
ATOM 6270 C CA . HIS A 1 94 ? 5.746 -100.834 -130.158 1.00 0.00 91 HIS A CA 4
ATOM 6271 C C . HIS A 1 94 ? 5.883 -99.388 -130.643 1.00 0.00 91 HIS A C 4
ATOM 6272 O O . HIS A 1 94 ? 6.670 -98.616 -130.091 1.00 0.00 91 HIS A O 4
ATOM 6287 N N . ASP A 1 95 ? 5.121 -99.030 -131.680 1.00 0.00 92 ASP A N 4
ATOM 6288 C CA . ASP A 1 95 ? 5.165 -97.678 -132.242 1.00 0.00 92 ASP A CA 4
ATOM 6289 C C . ASP A 1 95 ? 3.779 -97.230 -132.713 1.00 0.00 92 ASP A C 4
ATOM 6290 O O . ASP A 1 95 ? 2.821 -98.001 -132.663 1.00 0.00 92 ASP A O 4
ATOM 6299 N N . VAL A 1 96 ? 3.693 -95.971 -133.165 1.00 0.00 93 VAL A N 4
ATOM 6300 C CA . VAL A 1 96 ? 2.451 -95.372 -133.654 1.00 0.00 93 VAL A CA 4
ATOM 6301 C C . VAL A 1 96 ? 1.264 -95.659 -132.726 1.00 0.00 93 VAL A C 4
ATOM 6302 O O . VAL A 1 96 ? 0.641 -96.720 -132.782 1.00 0.00 93 VAL A O 4
ATOM 6315 N N . ALA A 1 97 ? 0.973 -94.686 -131.861 1.00 0.00 94 ALA A N 4
ATOM 6316 C CA . ALA A 1 97 ? -0.124 -94.785 -130.893 1.00 0.00 94 ALA A CA 4
ATOM 6317 C C . ALA A 1 97 ? 0.190 -95.802 -129.795 1.00 0.00 94 ALA A C 4
ATOM 6318 O O . ALA A 1 97 ? 0.612 -96.925 -130.077 1.00 0.00 94 ALA A O 4
ATOM 6325 N N . ALA A 1 98 ? -0.021 -95.398 -128.539 1.00 0.00 95 ALA A N 4
ATOM 6326 C CA . ALA A 1 98 ? 0.237 -96.269 -127.394 1.00 0.00 95 ALA A CA 4
ATOM 6327 C C . ALA A 1 98 ? -0.939 -97.216 -127.145 1.00 0.00 95 ALA A C 4
ATOM 6328 O O . ALA A 1 98 ? -1.716 -97.026 -126.207 1.00 0.00 95 ALA A O 4
ATOM 6335 N N . ALA A 1 99 ? -1.062 -98.236 -127.997 1.00 0.00 96 ALA A N 4
ATOM 6336 C CA . ALA A 1 99 ? -2.138 -99.219 -127.879 1.00 0.00 96 ALA A CA 4
ATOM 6337 C C . ALA A 1 99 ? -1.719 -100.566 -128.473 1.00 0.00 96 ALA A C 4
ATOM 6338 O O . ALA A 1 99 ? -0.956 -100.611 -129.439 1.00 0.00 96 ALA A O 4
ATOM 6345 N N . PRO A 1 100 ? -2.212 -101.688 -127.903 1.00 0.00 97 PRO A N 4
ATOM 6346 C CA . PRO A 1 100 ? -1.880 -103.034 -128.387 1.00 0.00 97 PRO A CA 4
ATOM 6347 C C . PRO A 1 100 ? -2.609 -103.382 -129.689 1.00 0.00 97 PRO A C 4
ATOM 6348 O O . PRO A 1 100 ? -3.650 -104.044 -129.672 1.00 0.00 97 PRO A O 4
ATOM 6359 N N . SER A 1 101 ? -2.054 -102.929 -130.814 1.00 0.00 98 SER A N 4
ATOM 6360 C CA . SER A 1 101 ? -2.644 -103.185 -132.128 1.00 0.00 98 SER A CA 4
ATOM 6361 C C . SER A 1 101 ? -1.617 -103.809 -133.074 1.00 0.00 98 SER A C 4
ATOM 6362 O O . SER A 1 101 ? -0.448 -103.419 -133.078 1.00 0.00 98 SER A O 4
ATOM 6370 N N . SER A 1 102 ? -2.063 -104.780 -133.875 1.00 0.00 99 SER A N 4
ATOM 6371 C CA . SER A 1 102 ? -1.186 -105.462 -134.828 1.00 0.00 99 SER A CA 4
ATOM 6372 C C . SER A 1 102 ? -1.315 -104.850 -136.223 1.00 0.00 99 SER A C 4
ATOM 6373 O O . SER A 1 102 ? -2.422 -104.565 -136.684 1.00 0.00 99 SER A O 4
ATOM 6381 N N . SER A 1 103 ? -0.176 -104.651 -136.889 1.00 0.00 100 SER A N 4
ATOM 6382 C CA . SER A 1 103 ? -0.155 -104.073 -138.233 1.00 0.00 100 SER A CA 4
ATOM 6383 C C . SER A 1 103 ? 0.911 -104.743 -139.101 1.00 0.00 100 SER A C 4
ATOM 6384 O O . SER A 1 103 ? 2.027 -104.995 -138.642 1.00 0.00 100 SER A O 4
ATOM 6392 N N . ALA A 1 104 ? 0.558 -105.029 -140.355 1.00 0.00 101 ALA A N 4
ATOM 6393 C CA . ALA A 1 104 ? 1.480 -105.671 -141.293 1.00 0.00 101 ALA A CA 4
ATOM 6394 C C . ALA A 1 104 ? 2.035 -104.660 -142.298 1.00 0.00 101 ALA A C 4
ATOM 6395 O O . ALA A 1 104 ? 1.364 -103.684 -142.640 1.00 0.00 101 ALA A O 4
ATOM 6402 N N . PRO A 1 105 ? 3.276 -104.876 -142.790 1.00 0.00 102 PRO A N 4
ATOM 6403 C CA . PRO A 1 105 ? 3.912 -103.974 -143.759 1.00 0.00 102 PRO A CA 4
ATOM 6404 C C . PRO A 1 105 ? 3.312 -104.101 -145.161 1.00 0.00 102 PRO A C 4
ATOM 6405 O O . PRO A 1 105 ? 2.836 -105.171 -145.546 1.00 0.00 102 PRO A O 4
ATOM 6416 N N . GLN A 1 106 ? 3.339 -103.002 -145.918 1.00 0.00 103 GLN A N 4
ATOM 6417 C CA . GLN A 1 106 ? 2.798 -102.985 -147.279 1.00 0.00 103 GLN A CA 4
ATOM 6418 C C . GLN A 1 106 ? 3.900 -103.218 -148.318 1.00 0.00 103 GLN A C 4
ATOM 6419 O O . GLN A 1 106 ? 3.658 -103.833 -149.359 1.00 0.00 103 GLN A O 4
ATOM 6433 N N . GLU A 1 107 ? 5.107 -102.724 -148.030 1.00 0.00 104 GLU A N 4
ATOM 6434 C CA . GLU A 1 107 ? 6.241 -102.879 -148.941 1.00 0.00 104 GLU A CA 4
ATOM 6435 C C . GLU A 1 107 ? 6.881 -104.259 -148.795 1.00 0.00 104 GLU A C 4
ATOM 6436 O O . GLU A 1 107 ? 7.010 -104.778 -147.683 1.00 0.00 104 GLU A O 4
ATOM 6448 N N . SER A 1 108 ? 7.279 -104.849 -149.924 1.00 0.00 105 SER A N 4
ATOM 6449 C CA . SER A 1 108 ? 7.907 -106.171 -149.928 1.00 0.00 105 SER A CA 4
ATOM 6450 C C . SER A 1 108 ? 9.100 -106.206 -150.881 1.00 0.00 105 SER A C 4
ATOM 6451 O O . SER A 1 108 ? 8.952 -105.744 -152.032 1.00 0.00 105 SER A O 4
ATOM 6461 N N . GLY A 1 1 ? 25.516 -151.000 -134.658 1.00 0.00 -2 GLY A N 5
ATOM 6462 C CA . GLY A 1 1 ? 26.514 -151.819 -135.402 1.00 0.00 -2 GLY A CA 5
ATOM 6463 C C . GLY A 1 1 ? 27.588 -150.972 -136.063 1.00 0.00 -2 GLY A C 5
ATOM 6464 O O . GLY A 1 1 ? 28.722 -150.917 -135.585 1.00 0.00 -2 GLY A O 5
ATOM 6470 N N . SER A 1 2 ? 27.228 -150.310 -137.165 1.00 0.00 -1 SER A N 5
ATOM 6471 C CA . SER A 1 2 ? 28.165 -149.458 -137.898 1.00 0.00 -1 SER A CA 5
ATOM 6472 C C . SER A 1 2 ? 28.016 -147.993 -137.484 1.00 0.00 -1 SER A C 5
ATOM 6473 O O . SER A 1 2 ? 29.003 -147.329 -137.162 1.00 0.00 -1 SER A O 5
ATOM 6481 N N . HIS A 1 3 ? 26.775 -147.497 -137.493 1.00 0.00 0 HIS A N 5
ATOM 6482 C CA . HIS A 1 3 ? 26.492 -146.110 -137.118 1.00 0.00 0 HIS A CA 5
ATOM 6483 C C . HIS A 1 3 ? 25.532 -146.054 -135.929 1.00 0.00 0 HIS A C 5
ATOM 6484 O O . HIS A 1 3 ? 24.546 -146.792 -135.883 1.00 0.00 0 HIS A O 5
ATOM 6499 N N . MET A 1 4 ? 25.830 -145.172 -134.971 1.00 0.00 1 MET A N 5
ATOM 6500 C CA . MET A 1 4 ? 24.996 -145.014 -133.778 1.00 0.00 1 MET A CA 5
ATOM 6501 C C . MET A 1 4 ? 24.190 -143.716 -133.846 1.00 0.00 1 MET A C 5
ATOM 6502 O O . MET A 1 4 ? 24.697 -142.685 -134.291 1.00 0.00 1 MET A O 5
ATOM 6516 N N . SER A 1 5 ? 22.933 -143.778 -133.400 1.00 0.00 2 SER A N 5
ATOM 6517 C CA . SER A 1 5 ? 22.051 -142.610 -133.407 1.00 0.00 2 SER A CA 5
ATOM 6518 C C . SER A 1 5 ? 21.302 -142.486 -132.079 1.00 0.00 2 SER A C 5
ATOM 6519 O O . SER A 1 5 ? 20.741 -143.463 -131.581 1.00 0.00 2 SER A O 5
ATOM 6527 N N . ALA A 1 6 ? 21.298 -141.276 -131.514 1.00 0.00 3 ALA A N 5
ATOM 6528 C CA . ALA A 1 6 ? 20.619 -141.016 -130.244 1.00 0.00 3 ALA A CA 5
ATOM 6529 C C . ALA A 1 6 ? 19.343 -140.202 -130.455 1.00 0.00 3 ALA A C 5
ATOM 6530 O O . ALA A 1 6 ? 18.266 -140.595 -130.003 1.00 0.00 3 ALA A O 5
ATOM 6537 N N . GLY A 1 7 ? 19.472 -139.063 -131.143 1.00 0.00 4 GLY A N 5
ATOM 6538 C CA . GLY A 1 7 ? 18.324 -138.210 -131.403 1.00 0.00 4 GLY A CA 5
ATOM 6539 C C . GLY A 1 7 ? 18.065 -137.223 -130.278 1.00 0.00 4 GLY A C 5
ATOM 6540 O O . GLY A 1 7 ? 17.162 -137.426 -129.464 1.00 0.00 4 GLY A O 5
ATOM 6544 N N . GLU A 1 8 ? 18.859 -136.151 -130.234 1.00 0.00 5 GLU A N 5
ATOM 6545 C CA . GLU A 1 8 ? 18.717 -135.123 -129.201 1.00 0.00 5 GLU A CA 5
ATOM 6546 C C . GLU A 1 8 ? 17.905 -133.935 -129.723 1.00 0.00 5 GLU A C 5
ATOM 6547 O O . GLU A 1 8 ? 17.913 -133.649 -130.921 1.00 0.00 5 GLU A O 5
ATOM 6559 N N . PRO A 1 9 ? 17.188 -133.221 -128.826 1.00 0.00 6 PRO A N 5
ATOM 6560 C CA . PRO A 1 9 ? 16.370 -132.062 -129.209 1.00 0.00 6 PRO A CA 5
ATOM 6561 C C . PRO A 1 9 ? 17.221 -130.842 -129.573 1.00 0.00 6 PRO A C 5
ATOM 6562 O O . PRO A 1 9 ? 17.775 -130.177 -128.696 1.00 0.00 6 PRO A O 5
ATOM 6573 N N . HIS A 1 10 ? 17.320 -130.558 -130.874 1.00 0.00 7 HIS A N 5
ATOM 6574 C CA . HIS A 1 10 ? 18.103 -129.421 -131.362 1.00 0.00 7 HIS A CA 5
ATOM 6575 C C . HIS A 1 10 ? 17.196 -128.242 -131.718 1.00 0.00 7 HIS A C 5
ATOM 6576 O O . HIS A 1 10 ? 17.427 -127.117 -131.273 1.00 0.00 7 HIS A O 5
ATOM 6591 N N . GLU A 1 11 ? 16.166 -128.509 -132.525 1.00 0.00 8 GLU A N 5
ATOM 6592 C CA . GLU A 1 11 ? 15.221 -127.472 -132.949 1.00 0.00 8 GLU A CA 5
ATOM 6593 C C . GLU A 1 11 ? 13.802 -127.780 -132.488 1.00 0.00 8 GLU A C 5
ATOM 6594 O O . GLU A 1 11 ? 12.854 -127.144 -132.952 1.00 0.00 8 GLU A O 5
ATOM 6606 N N . THR A 1 12 ? 13.653 -128.715 -131.539 1.00 0.00 9 THR A N 5
ATOM 6607 C CA . THR A 1 12 ? 12.331 -129.023 -131.005 1.00 0.00 9 THR A CA 5
ATOM 6608 C C . THR A 1 12 ? 11.738 -127.709 -130.519 1.00 0.00 9 THR A C 5
ATOM 6609 O O . THR A 1 12 ? 12.199 -127.154 -129.519 1.00 0.00 9 THR A O 5
ATOM 6620 N N . ASP A 1 13 ? 10.781 -127.174 -131.279 1.00 0.00 10 ASP A N 5
ATOM 6621 C CA . ASP A 1 13 ? 10.194 -125.872 -130.977 1.00 0.00 10 ASP A CA 5
ATOM 6622 C C . ASP A 1 13 ? 10.307 -125.505 -129.508 1.00 0.00 10 ASP A C 5
ATOM 6623 O O . ASP A 1 13 ? 9.705 -126.131 -128.633 1.00 0.00 10 ASP A O 5
ATOM 6632 N N . CYS A 1 14 ? 11.092 -124.467 -129.273 1.00 0.00 11 CYS A N 5
ATOM 6633 C CA . CYS A 1 14 ? 11.331 -123.944 -127.927 1.00 0.00 11 CYS A CA 5
ATOM 6634 C C . CYS A 1 14 ? 10.026 -123.516 -127.269 1.00 0.00 11 CYS A C 5
ATOM 6635 O O . CYS A 1 14 ? 9.869 -123.651 -126.058 1.00 0.00 11 CYS A O 5
ATOM 6642 N N . SER A 1 15 ? 9.088 -123.015 -128.071 1.00 0.00 12 SER A N 5
ATOM 6643 C CA . SER A 1 15 ? 7.791 -122.586 -127.560 1.00 0.00 12 SER A CA 5
ATOM 6644 C C . SER A 1 15 ? 7.119 -123.721 -126.781 1.00 0.00 12 SER A C 5
ATOM 6645 O O . SER A 1 15 ? 6.732 -123.544 -125.629 1.00 0.00 12 SER A O 5
ATOM 6653 N N . GLU A 1 16 ? 6.959 -124.875 -127.435 1.00 0.00 13 GLU A N 5
ATOM 6654 C CA . GLU A 1 16 ? 6.309 -126.037 -126.828 1.00 0.00 13 GLU A CA 5
ATOM 6655 C C . GLU A 1 16 ? 6.872 -126.346 -125.446 1.00 0.00 13 GLU A C 5
ATOM 6656 O O . GLU A 1 16 ? 6.119 -126.464 -124.480 1.00 0.00 13 GLU A O 5
ATOM 6668 N N . ILE A 1 17 ? 8.193 -126.459 -125.349 1.00 0.00 14 ILE A N 5
ATOM 6669 C CA . ILE A 1 17 ? 8.832 -126.740 -124.060 1.00 0.00 14 ILE A CA 5
ATOM 6670 C C . ILE A 1 17 ? 8.758 -125.506 -123.154 1.00 0.00 14 ILE A C 5
ATOM 6671 O O . ILE A 1 17 ? 8.596 -125.618 -121.940 1.00 0.00 14 ILE A O 5
ATOM 6687 N N . LEU A 1 18 ? 8.850 -124.331 -123.773 1.00 0.00 15 LEU A N 5
ATOM 6688 C CA . LEU A 1 18 ? 8.760 -123.060 -123.064 1.00 0.00 15 LEU A CA 5
ATOM 6689 C C . LEU A 1 18 ? 7.375 -122.908 -122.434 1.00 0.00 15 LEU A C 5
ATOM 6690 O O . LEU A 1 18 ? 7.239 -122.446 -121.300 1.00 0.00 15 LEU A O 5
ATOM 6706 N N . ASP A 1 19 ? 6.356 -123.36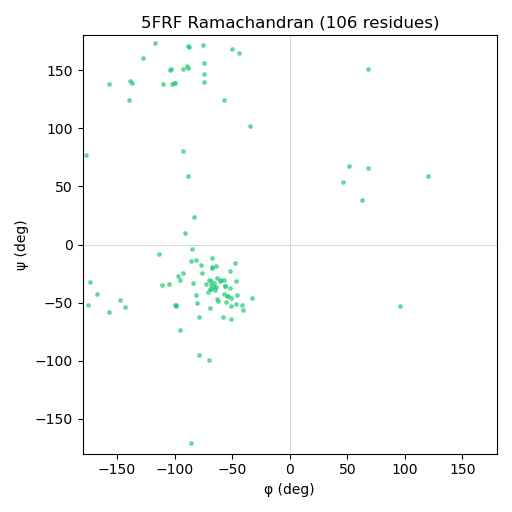1 -123.169 1.00 0.00 16 ASP A N 5
ATOM 6707 C CA . ASP A 1 19 ? 4.980 -123.341 -122.682 1.00 0.00 16 ASP A CA 5
ATOM 6708 C C . ASP A 1 19 ? 4.842 -124.389 -121.580 1.00 0.00 16 ASP A C 5
ATOM 6709 O O . ASP A 1 19 ? 4.071 -124.221 -120.634 1.00 0.00 16 ASP A O 5
ATOM 6718 N N . HIS A 1 20 ? 5.640 -125.458 -121.705 1.00 0.00 17 HIS A N 5
ATOM 6719 C CA . HIS A 1 20 ? 5.672 -126.534 -120.720 1.00 0.00 17 HIS A CA 5
ATOM 6720 C C . HIS A 1 20 ? 6.268 -126.016 -119.416 1.00 0.00 17 HIS A C 5
ATOM 6721 O O . HIS A 1 20 ? 5.836 -126.398 -118.329 1.00 0.00 17 HIS A O 5
ATOM 6736 N N . LEU A 1 21 ? 7.267 -125.135 -119.543 1.00 0.00 18 LEU A N 5
ATOM 6737 C CA . LEU A 1 21 ? 7.936 -124.550 -118.384 1.00 0.00 18 LEU A CA 5
ATOM 6738 C C . LEU A 1 21 ? 6.973 -123.674 -117.585 1.00 0.00 18 LEU A C 5
ATOM 6739 O O . LEU A 1 21 ? 7.070 -123.597 -116.360 1.00 0.00 18 LEU A O 5
ATOM 6755 N N . TYR A 1 22 ? 6.039 -123.022 -118.283 1.00 0.00 19 TYR A N 5
ATOM 6756 C CA . TYR A 1 22 ? 5.064 -122.167 -117.633 1.00 0.00 19 TYR A CA 5
ATOM 6757 C C . TYR A 1 22 ? 3.931 -122.992 -117.041 1.00 0.00 19 TYR A C 5
ATOM 6758 O O . TYR A 1 22 ? 3.610 -122.860 -115.859 1.00 0.00 19 TYR A O 5
ATOM 6776 N N . GLU A 1 23 ? 3.336 -123.852 -117.870 1.00 0.00 20 GLU A N 5
ATOM 6777 C CA . GLU A 1 23 ? 2.243 -124.717 -117.418 1.00 0.00 20 GLU A CA 5
ATOM 6778 C C . GLU A 1 23 ? 2.678 -125.487 -116.174 1.00 0.00 20 GLU A C 5
ATOM 6779 O O . GLU A 1 23 ? 1.905 -125.655 -115.230 1.00 0.00 20 GLU A O 5
ATOM 6791 N N . PHE A 1 24 ? 3.944 -125.914 -116.176 1.00 0.00 21 PHE A N 5
ATOM 6792 C CA . PHE A 1 24 ? 4.530 -126.626 -115.048 1.00 0.00 21 PHE A CA 5
ATOM 6793 C C . PHE A 1 24 ? 4.581 -125.699 -113.837 1.00 0.00 21 PHE A C 5
ATOM 6794 O O . PHE A 1 24 ? 4.131 -126.052 -112.750 1.00 0.00 21 PHE A O 5
ATOM 6811 N N . LEU A 1 25 ? 5.129 -124.500 -114.060 1.00 0.00 22 LEU A N 5
ATOM 6812 C CA . LEU A 1 25 ? 5.252 -123.475 -113.016 1.00 0.00 22 LEU A CA 5
ATOM 6813 C C . LEU A 1 25 ? 3.898 -123.165 -112.362 1.00 0.00 22 LEU A C 5
ATOM 6814 O O . LEU A 1 25 ? 3.843 -122.794 -111.188 1.00 0.00 22 LEU A O 5
ATOM 6830 N N . ASP A 1 26 ? 2.811 -123.315 -113.128 1.00 0.00 23 ASP A N 5
ATOM 6831 C CA . ASP A 1 26 ? 1.461 -123.049 -112.625 1.00 0.00 23 ASP A CA 5
ATOM 6832 C C . ASP A 1 26 ? 1.124 -123.950 -111.431 1.00 0.00 23 ASP A C 5
ATOM 6833 O O . ASP A 1 26 ? 0.884 -123.462 -110.325 1.00 0.00 23 ASP A O 5
ATOM 6842 N N . LYS A 1 27 ? 1.113 -125.262 -111.666 1.00 0.00 24 LYS A N 5
ATOM 6843 C CA . LYS A 1 27 ? 0.813 -126.244 -110.628 1.00 0.00 24 LYS A CA 5
ATOM 6844 C C . LYS A 1 27 ? 2.080 -126.981 -110.188 1.00 0.00 24 LYS A C 5
ATOM 6845 O O . LYS A 1 27 ? 2.019 -128.139 -109.769 1.00 0.00 24 LYS A O 5
ATOM 6864 N N . GLU A 1 28 ? 3.227 -126.316 -110.317 1.00 0.00 25 GLU A N 5
ATOM 6865 C CA . GLU A 1 28 ? 4.516 -126.913 -109.971 1.00 0.00 25 GLU A CA 5
ATOM 6866 C C . GLU A 1 28 ? 4.537 -127.483 -108.550 1.00 0.00 25 GLU A C 5
ATOM 6867 O O . GLU A 1 28 ? 4.785 -126.757 -107.584 1.00 0.00 25 GLU A O 5
ATOM 6879 N N . MET A 1 29 ? 4.300 -128.791 -108.439 1.00 0.00 26 MET A N 5
ATOM 6880 C CA . MET A 1 29 ? 4.322 -129.470 -107.147 1.00 0.00 26 MET A CA 5
ATOM 6881 C C . MET A 1 29 ? 5.518 -130.431 -107.080 1.00 0.00 26 MET A C 5
ATOM 6882 O O . MET A 1 29 ? 6.426 -130.226 -106.274 1.00 0.00 26 MET A O 5
ATOM 6896 N N . PRO A 1 30 ? 5.555 -131.494 -107.929 1.00 0.00 27 PRO A N 5
ATOM 6897 C CA . PRO A 1 30 ? 6.656 -132.453 -107.946 1.00 0.00 27 PRO A CA 5
ATOM 6898 C C . PRO A 1 30 ? 7.822 -131.999 -108.821 1.00 0.00 27 PRO A C 5
ATOM 6899 O O . PRO A 1 30 ? 7.627 -131.529 -109.942 1.00 0.00 27 PRO A O 5
ATOM 6910 N N . ASP A 1 31 ? 9.034 -132.171 -108.301 1.00 0.00 28 ASP A N 5
ATOM 6911 C CA . ASP A 1 31 ? 10.262 -131.811 -109.026 1.00 0.00 28 ASP A CA 5
ATOM 6912 C C . ASP A 1 31 ? 10.731 -132.953 -109.933 1.00 0.00 28 ASP A C 5
ATOM 6913 O O . ASP A 1 31 ? 11.911 -133.036 -110.282 1.00 0.00 28 ASP A O 5
ATOM 6922 N N . SER A 1 32 ? 9.806 -133.829 -110.303 1.00 0.00 29 SER A N 5
ATOM 6923 C CA . SER A 1 32 ? 10.107 -134.974 -111.158 1.00 0.00 29 SER A CA 5
ATOM 6924 C C . SER A 1 32 ? 10.154 -134.579 -112.625 1.00 0.00 29 SER A C 5
ATOM 6925 O O . SER A 1 32 ? 11.199 -134.691 -113.267 1.00 0.00 29 SER A O 5
ATOM 6933 N N . ASP A 1 33 ? 9.023 -134.098 -113.154 1.00 0.00 30 ASP A N 5
ATOM 6934 C CA . ASP A 1 33 ? 8.970 -133.672 -114.547 1.00 0.00 30 ASP A CA 5
ATOM 6935 C C . ASP A 1 33 ? 10.038 -132.612 -114.768 1.00 0.00 30 ASP A C 5
ATOM 6936 O O . ASP A 1 33 ? 10.790 -132.672 -115.740 1.00 0.00 30 ASP A O 5
ATOM 6945 N N . ALA A 1 34 ? 10.088 -131.641 -113.845 1.00 0.00 31 ALA A N 5
ATOM 6946 C CA . ALA A 1 34 ? 11.058 -130.552 -113.903 1.00 0.00 31 ALA A CA 5
ATOM 6947 C C . ALA A 1 34 ? 12.383 -131.011 -114.516 1.00 0.00 31 ALA A C 5
ATOM 6948 O O . ALA A 1 34 ? 12.904 -130.369 -115.427 1.00 0.00 31 ALA A O 5
ATOM 6955 N N . VAL A 1 35 ? 12.941 -132.107 -113.983 1.00 0.00 32 VAL A N 5
ATOM 6956 C CA . VAL A 1 35 ? 14.226 -132.663 -114.424 1.00 0.00 32 VAL A CA 5
ATOM 6957 C C . VAL A 1 35 ? 14.401 -132.811 -115.945 1.00 0.00 32 VAL A C 5
ATOM 6958 O O . VAL A 1 35 ? 15.538 -132.915 -116.410 1.00 0.00 32 VAL A O 5
ATOM 6971 N N . LYS A 1 36 ? 13.319 -132.809 -116.732 1.00 0.00 33 LYS A N 5
ATOM 6972 C CA . LYS A 1 36 ? 13.444 -132.931 -118.187 1.00 0.00 33 LYS A CA 5
ATOM 6973 C C . LYS A 1 36 ? 13.572 -131.549 -118.837 1.00 0.00 33 LYS A C 5
ATOM 6974 O O . LYS A 1 36 ? 13.526 -131.418 -120.062 1.00 0.00 33 LYS A O 5
ATOM 6993 N N . PHE A 1 37 ? 13.762 -130.532 -117.998 1.00 0.00 34 PHE A N 5
ATOM 6994 C CA . PHE A 1 37 ? 13.933 -129.166 -118.454 1.00 0.00 34 PHE A CA 5
ATOM 6995 C C . PHE A 1 37 ? 15.420 -128.815 -118.511 1.00 0.00 34 PHE A C 5
ATOM 6996 O O . PHE A 1 37 ? 15.835 -127.971 -119.308 1.00 0.00 34 PHE A O 5
ATOM 7013 N N . GLU A 1 38 ? 16.222 -129.482 -117.668 1.00 0.00 35 GLU A N 5
ATOM 7014 C CA . GLU A 1 38 ? 17.668 -129.254 -117.633 1.00 0.00 35 GLU A CA 5
ATOM 7015 C C . GLU A 1 38 ? 18.346 -129.791 -118.898 1.00 0.00 35 GLU A C 5
ATOM 7016 O O . GLU A 1 38 ? 19.427 -129.331 -119.270 1.00 0.00 35 GLU A O 5
ATOM 7028 N N . HIS A 1 39 ? 17.709 -130.771 -119.552 1.00 0.00 36 HIS A N 5
ATOM 7029 C CA . HIS A 1 39 ? 18.257 -131.372 -120.772 1.00 0.00 36 HIS A CA 5
ATOM 7030 C C . HIS A 1 39 ? 18.197 -130.410 -121.966 1.00 0.00 36 HIS A C 5
ATOM 7031 O O . HIS A 1 39 ? 18.931 -130.584 -122.940 1.00 0.00 36 HIS A O 5
ATOM 7046 N N . HIS A 1 40 ? 17.324 -129.398 -121.892 1.00 0.00 37 HIS A N 5
ATOM 7047 C CA . HIS A 1 40 ? 17.182 -128.423 -122.979 1.00 0.00 37 HIS A CA 5
ATOM 7048 C C . HIS A 1 40 ? 18.239 -127.310 -122.900 1.00 0.00 37 HIS A C 5
ATOM 7049 O O . HIS A 1 40 ? 18.286 -126.438 -123.769 1.00 0.00 37 HIS A O 5
ATOM 7063 N N . PHE A 1 41 ? 19.103 -127.349 -121.879 1.00 0.00 38 PHE A N 5
ATOM 7064 C CA . PHE A 1 41 ? 20.170 -126.352 -121.721 1.00 0.00 38 PHE A CA 5
ATOM 7065 C C . PHE A 1 41 ? 21.414 -126.766 -122.511 1.00 0.00 38 PHE A C 5
ATOM 7066 O O . PHE A 1 41 ? 22.402 -126.033 -122.578 1.00 0.00 38 PHE A O 5
ATOM 7083 N N . GLU A 1 42 ? 21.332 -127.946 -123.109 1.00 0.00 39 GLU A N 5
ATOM 7084 C CA . GLU A 1 42 ? 22.415 -128.497 -123.913 1.00 0.00 39 GLU A CA 5
ATOM 7085 C C . GLU A 1 42 ? 22.500 -127.788 -125.267 1.00 0.00 39 GLU A C 5
ATOM 7086 O O . GLU A 1 42 ? 23.377 -126.949 -125.479 1.00 0.00 39 GLU A O 5
ATOM 7098 N N . GLU A 1 43 ? 21.590 -128.136 -126.180 1.00 0.00 40 GLU A N 5
ATOM 7099 C CA . GLU A 1 43 ? 21.560 -127.547 -127.512 1.00 0.00 40 GLU A CA 5
ATOM 7100 C C . GLU A 1 43 ? 20.176 -126.964 -127.836 1.00 0.00 40 GLU A C 5
ATOM 7101 O O . GLU A 1 43 ? 19.332 -127.635 -128.432 1.00 0.00 40 GLU A O 5
ATOM 7113 N N . SER A 1 44 ? 19.955 -125.705 -127.444 1.00 0.00 41 SER A N 5
ATOM 7114 C CA . SER A 1 44 ? 18.680 -125.029 -127.699 1.00 0.00 41 SER A CA 5
ATOM 7115 C C . SER A 1 44 ? 18.765 -124.174 -128.961 1.00 0.00 41 SER A C 5
ATOM 7116 O O . SER A 1 44 ? 18.082 -124.443 -129.949 1.00 0.00 41 SER A O 5
ATOM 7123 N N . SER A 1 45 ? 19.612 -123.147 -128.923 1.00 0.00 42 SER A N 5
ATOM 7124 C CA . SER A 1 45 ? 19.790 -122.250 -130.066 1.00 0.00 42 SER A CA 5
ATOM 7125 C C . SER A 1 45 ? 20.704 -122.884 -131.122 1.00 0.00 42 SER A C 5
ATOM 7126 O O . SER A 1 45 ? 21.756 -123.430 -130.786 1.00 0.00 42 SER A O 5
ATOM 7134 N N . PRO A 1 46 ? 20.318 -122.827 -132.420 1.00 0.00 43 PRO A N 5
ATOM 7135 C CA . PRO A 1 46 ? 19.078 -122.192 -132.879 1.00 0.00 43 PRO A CA 5
ATOM 7136 C C . PRO A 1 46 ? 17.864 -123.123 -132.778 1.00 0.00 43 PRO A C 5
ATOM 7137 O O . PRO A 1 46 ? 17.854 -124.208 -133.362 1.00 0.00 43 PRO A O 5
ATOM 7148 N N . CYS A 1 47 ? 16.843 -122.688 -132.033 1.00 0.00 44 CYS A N 5
ATOM 7149 C CA . CYS A 1 47 ? 15.625 -123.473 -131.855 1.00 0.00 44 CYS A CA 5
ATOM 7150 C C . CYS A 1 47 ? 14.568 -123.075 -132.888 1.00 0.00 44 CYS A C 5
ATOM 7151 O O . CYS A 1 47 ? 14.241 -123.854 -133.784 1.00 0.00 44 CYS A O 5
ATOM 7158 N N . LEU A 1 48 ? 14.041 -121.852 -132.755 1.00 0.00 45 LEU A N 5
ATOM 7159 C CA . LEU A 1 48 ? 13.023 -121.337 -133.672 1.00 0.00 45 LEU A CA 5
ATOM 7160 C C . LEU A 1 48 ? 12.812 -119.835 -133.459 1.00 0.00 45 LEU A C 5
ATOM 7161 O O . LEU A 1 48 ? 12.343 -119.414 -132.400 1.00 0.00 45 LEU A O 5
ATOM 7177 N N . GLU A 1 49 ? 13.167 -119.035 -134.472 1.00 0.00 46 GLU A N 5
ATOM 7178 C CA . GLU A 1 49 ? 13.023 -117.574 -134.410 1.00 0.00 46 GLU A CA 5
ATOM 7179 C C . GLU A 1 49 ? 13.892 -116.970 -133.301 1.00 0.00 46 GLU A C 5
ATOM 7180 O O . GLU A 1 49 ? 14.467 -117.693 -132.485 1.00 0.00 46 GLU A O 5
ATOM 7192 N N . LYS A 1 50 ? 13.985 -115.637 -133.280 1.00 0.00 47 LYS A N 5
ATOM 7193 C CA . LYS A 1 50 ? 14.783 -114.931 -132.277 1.00 0.00 47 LYS A CA 5
ATOM 7194 C C . LYS A 1 50 ? 13.930 -114.565 -131.060 1.00 0.00 47 LYS A C 5
ATOM 7195 O O . LYS A 1 50 ? 12.905 -113.895 -131.189 1.00 0.00 47 LYS A O 5
ATOM 7214 N N . TYR A 1 51 ? 14.364 -115.013 -129.878 1.00 0.00 48 TYR A N 5
ATOM 7215 C CA . TYR A 1 51 ? 13.646 -114.739 -128.632 1.00 0.00 48 TYR A CA 5
ATOM 7216 C C . TYR A 1 51 ? 14.610 -114.739 -127.439 1.00 0.00 48 TYR A C 5
ATOM 7217 O O . TYR A 1 51 ? 15.826 -114.828 -127.617 1.00 0.00 48 TYR A O 5
ATOM 7235 N N . GLY A 1 52 ? 14.059 -114.647 -126.226 1.00 0.00 49 GLY A N 5
ATOM 7236 C CA . GLY A 1 52 ? 14.872 -114.645 -125.020 1.00 0.00 49 GLY A CA 5
ATOM 7237 C C . GLY A 1 52 ? 14.065 -115.061 -123.804 1.00 0.00 49 GLY A C 5
ATOM 7238 O O . GLY A 1 52 ? 13.427 -114.224 -123.164 1.00 0.00 49 GLY A O 5
ATOM 7242 N N . LEU A 1 53 ? 14.071 -116.361 -123.503 1.00 0.00 50 LEU A N 5
ATOM 7243 C CA . LEU A 1 53 ? 13.308 -116.897 -122.375 1.00 0.00 50 LEU A CA 5
ATOM 7244 C C . LEU A 1 53 ? 14.210 -117.272 -121.195 1.00 0.00 50 LEU A C 5
ATOM 7245 O O . LEU A 1 53 ? 14.539 -118.443 -121.000 1.00 0.00 50 LEU A O 5
ATOM 7261 N N . GLU A 1 54 ? 14.587 -116.269 -120.398 1.00 0.00 51 GLU A N 5
ATOM 7262 C CA . GLU A 1 54 ? 15.428 -116.491 -119.216 1.00 0.00 51 GLU A CA 5
ATOM 7263 C C . GLU A 1 54 ? 14.567 -116.920 -118.022 1.00 0.00 51 GLU A C 5
ATOM 7264 O O . GLU A 1 54 ? 14.981 -117.741 -117.205 1.00 0.00 51 GLU A O 5
ATOM 7276 N N . GLN A 1 55 ? 13.369 -116.340 -117.941 1.00 0.00 52 GLN A N 5
ATOM 7277 C CA . GLN A 1 55 ? 12.417 -116.629 -116.862 1.00 0.00 52 GLN A CA 5
ATOM 7278 C C . GLN A 1 55 ? 12.204 -118.132 -116.654 1.00 0.00 52 GLN A C 5
ATOM 7279 O O . GLN A 1 55 ? 12.505 -118.675 -115.590 1.00 0.00 52 GLN A O 5
ATOM 7293 N N . ALA A 1 56 ? 11.642 -118.779 -117.671 1.00 0.00 53 ALA A N 5
ATOM 7294 C CA . ALA A 1 56 ? 11.324 -120.209 -117.622 1.00 0.00 53 ALA A CA 5
ATOM 7295 C C . ALA A 1 56 ? 12.552 -121.121 -117.498 1.00 0.00 53 ALA A C 5
ATOM 7296 O O . ALA A 1 56 ? 12.446 -122.216 -116.944 1.00 0.00 53 ALA A O 5
ATOM 7303 N N . VAL A 1 57 ? 13.700 -120.703 -118.036 1.00 0.00 54 VAL A N 5
ATOM 7304 C CA . VAL A 1 57 ? 14.899 -121.537 -117.994 1.00 0.00 54 VAL A CA 5
ATOM 7305 C C . VAL A 1 57 ? 15.745 -121.325 -116.734 1.00 0.00 54 VAL A C 5
ATOM 7306 O O . VAL A 1 57 ? 16.307 -122.281 -116.202 1.00 0.00 54 VAL A O 5
ATOM 7319 N N . LYS A 1 58 ? 15.834 -120.088 -116.251 1.00 0.00 55 LYS A N 5
ATOM 7320 C CA . LYS A 1 58 ? 16.616 -119.800 -115.044 1.00 0.00 55 LYS A CA 5
ATOM 7321 C C . LYS A 1 58 ? 15.976 -120.468 -113.823 1.00 0.00 55 LYS A C 5
ATOM 7322 O O . LYS A 1 58 ? 16.672 -120.968 -112.939 1.00 0.00 55 LYS A O 5
ATOM 7341 N N . LYS A 1 59 ? 14.643 -120.465 -113.796 1.00 0.00 56 LYS A N 5
ATOM 7342 C CA . LYS A 1 59 ? 13.867 -121.058 -112.709 1.00 0.00 56 LYS A CA 5
ATOM 7343 C C . LYS A 1 59 ? 14.142 -122.553 -112.539 1.00 0.00 56 LYS A C 5
ATOM 7344 O O . LYS A 1 59 ? 14.383 -123.028 -111.429 1.00 0.00 56 LYS A O 5
ATOM 7363 N N . LEU A 1 60 ? 14.086 -123.283 -113.649 1.00 0.00 57 LEU A N 5
ATOM 7364 C CA . LEU A 1 60 ? 14.308 -124.729 -113.645 1.00 0.00 57 LEU A CA 5
ATOM 7365 C C . LEU A 1 60 ? 15.679 -125.086 -113.064 1.00 0.00 57 LEU A C 5
ATOM 7366 O O . LEU A 1 60 ? 15.801 -126.026 -112.276 1.00 0.00 57 LEU A O 5
ATOM 7382 N N . VAL A 1 61 ? 16.702 -124.332 -113.461 1.00 0.00 58 VAL A N 5
ATOM 7383 C CA . VAL A 1 61 ? 18.068 -124.566 -112.983 1.00 0.00 58 VAL A CA 5
ATOM 7384 C C . VAL A 1 61 ? 18.208 -124.204 -111.505 1.00 0.00 58 VAL A C 5
ATOM 7385 O O . VAL A 1 61 ? 18.826 -124.942 -110.735 1.00 0.00 58 VAL A O 5
ATOM 7398 N N . LYS A 1 62 ? 17.627 -123.069 -111.114 1.00 0.00 59 LYS A N 5
ATOM 7399 C CA . LYS A 1 62 ? 17.680 -122.610 -109.726 1.00 0.00 59 LYS A CA 5
ATOM 7400 C C . LYS A 1 62 ? 16.945 -123.583 -108.801 1.00 0.00 59 LYS A C 5
ATOM 7401 O O . LYS A 1 62 ? 17.348 -123.785 -107.655 1.00 0.00 59 LYS A O 5
ATOM 7420 N N . ARG A 1 63 ? 15.867 -124.184 -109.311 1.00 0.00 60 ARG A N 5
ATOM 7421 C CA . ARG A 1 63 ? 15.075 -125.136 -108.545 1.00 0.00 60 ARG A CA 5
ATOM 7422 C C . ARG A 1 63 ? 15.776 -126.493 -108.466 1.00 0.00 60 ARG A C 5
ATOM 7423 O O . ARG A 1 63 ? 16.742 -126.656 -107.719 1.00 0.00 60 ARG A O 5
ATOM 7444 N N . ALA A 1 64 ? 15.282 -127.456 -109.249 1.00 0.00 61 ALA A N 5
ATOM 7445 C CA . ALA A 1 64 ? 15.845 -128.809 -109.292 1.00 0.00 61 ALA A CA 5
ATOM 7446 C C . ALA A 1 64 ? 15.814 -129.479 -107.911 1.00 0.00 61 ALA A C 5
ATOM 7447 O O . ALA A 1 64 ? 14.865 -130.196 -107.590 1.00 0.00 61 ALA A O 5
ATOM 7454 N N . ALA A 1 65 ? 16.850 -129.243 -107.096 1.00 0.00 62 ALA A N 5
ATOM 7455 C CA . ALA A 1 65 ? 16.928 -129.824 -105.754 1.00 0.00 62 ALA A CA 5
ATOM 7456 C C . ALA A 1 65 ? 18.042 -129.174 -104.935 1.00 0.00 62 ALA A C 5
ATOM 7457 O O . ALA A 1 65 ? 19.051 -128.731 -105.486 1.00 0.00 62 ALA A O 5
ATOM 7464 N N . GLY A 1 66 ? 17.849 -129.118 -103.615 1.00 0.00 63 GLY A N 5
ATOM 7465 C CA . GLY A 1 66 ? 18.840 -128.517 -102.735 1.00 0.00 63 GLY A CA 5
ATOM 7466 C C . GLY A 1 66 ? 18.668 -127.013 -102.621 1.00 0.00 63 GLY A C 5
ATOM 7467 O O . GLY A 1 66 ? 18.370 -126.497 -101.543 1.00 0.00 63 GLY A O 5
ATOM 7471 N N . GLN A 1 67 ? 18.854 -126.309 -103.740 1.00 0.00 64 GLN A N 5
ATOM 7472 C CA . GLN A 1 67 ? 18.717 -124.853 -103.774 1.00 0.00 64 GLN A CA 5
ATOM 7473 C C . GLN A 1 67 ? 17.252 -124.428 -103.888 1.00 0.00 64 GLN A C 5
ATOM 7474 O O . GLN A 1 67 ? 16.927 -123.258 -103.679 1.00 0.00 64 GLN A O 5
ATOM 7488 N N . ASP A 1 68 ? 16.374 -125.381 -104.215 1.00 0.00 65 ASP A N 5
ATOM 7489 C CA . ASP A 1 68 ? 14.940 -125.106 -104.348 1.00 0.00 65 ASP A CA 5
ATOM 7490 C C . ASP A 1 68 ? 14.408 -124.298 -103.158 1.00 0.00 65 ASP A C 5
ATOM 7491 O O . ASP A 1 68 ? 13.513 -123.467 -103.318 1.00 0.00 65 ASP A O 5
ATOM 7500 N N . ASP A 1 69 ? 14.987 -124.537 -101.971 1.00 0.00 66 ASP A N 5
ATOM 7501 C CA . ASP A 1 69 ? 14.604 -123.834 -100.745 1.00 0.00 66 ASP A CA 5
ATOM 7502 C C . ASP A 1 69 ? 13.083 -123.798 -100.537 1.00 0.00 66 ASP A C 5
ATOM 7503 O O . ASP A 1 69 ? 12.314 -124.277 -101.373 1.00 0.00 66 ASP A O 5
ATOM 7512 N N . VAL A 1 70 ? 12.658 -123.233 -99.404 1.00 0.00 67 VAL A N 5
ATOM 7513 C CA . VAL A 1 70 ? 11.237 -123.135 -99.073 1.00 0.00 67 VAL A CA 5
ATOM 7514 C C . VAL A 1 70 ? 10.518 -122.150 -100.009 1.00 0.00 67 VAL A C 5
ATOM 7515 O O . VAL A 1 70 ? 10.984 -121.027 -100.211 1.00 0.00 67 VAL A O 5
ATOM 7528 N N . PRO A 1 71 ? 9.371 -122.562 -100.601 1.00 0.00 68 PRO A N 5
ATOM 7529 C CA . PRO A 1 71 ? 8.598 -121.711 -101.520 1.00 0.00 68 PRO A CA 5
ATOM 7530 C C . PRO A 1 71 ? 8.281 -120.334 -100.929 1.00 0.00 68 PRO A C 5
ATOM 7531 O O . PRO A 1 71 ? 7.723 -120.233 -99.835 1.00 0.00 68 PRO A O 5
ATOM 7542 N N . GLY A 1 72 ? 8.643 -119.279 -101.665 1.00 0.00 69 GLY A N 5
ATOM 7543 C CA . GLY A 1 72 ? 8.392 -117.921 -101.207 1.00 0.00 69 GLY A CA 5
ATOM 7544 C C . GLY A 1 72 ? 7.139 -117.319 -101.821 1.00 0.00 69 GLY A C 5
ATOM 7545 O O . GLY A 1 72 ? 6.215 -118.046 -102.194 1.00 0.00 69 GLY A O 5
ATOM 7549 N N . ASP A 1 73 ? 7.107 -115.988 -101.924 1.00 0.00 70 ASP A N 5
ATOM 7550 C CA . ASP A 1 73 ? 5.957 -115.284 -102.496 1.00 0.00 70 ASP A CA 5
ATOM 7551 C C . ASP A 1 73 ? 6.301 -114.678 -103.854 1.00 0.00 70 ASP A C 5
ATOM 7552 O O . ASP A 1 73 ? 5.494 -114.740 -104.783 1.00 0.00 70 ASP A O 5
ATOM 7561 N N . LEU A 1 74 ? 7.503 -114.103 -103.975 1.00 0.00 71 LEU A N 5
ATOM 7562 C CA . LEU A 1 74 ? 7.936 -113.509 -105.238 1.00 0.00 71 LEU A CA 5
ATOM 7563 C C . LEU A 1 74 ? 7.850 -114.538 -106.358 1.00 0.00 71 LEU A C 5
ATOM 7564 O O . LEU A 1 74 ? 7.321 -114.250 -107.428 1.00 0.00 71 LEU A O 5
ATOM 7580 N N . ARG A 1 75 ? 8.374 -115.736 -106.095 1.00 0.00 72 ARG A N 5
ATOM 7581 C CA . ARG A 1 75 ? 8.350 -116.829 -107.074 1.00 0.00 72 ARG A CA 5
ATOM 7582 C C . ARG A 1 75 ? 7.019 -116.823 -107.824 1.00 0.00 72 ARG A C 5
ATOM 7583 O O . ARG A 1 75 ? 6.971 -116.941 -109.048 1.00 0.00 72 ARG A O 5
ATOM 7604 N N . ALA A 1 76 ? 5.941 -116.704 -107.053 1.00 0.00 73 ALA A N 5
ATOM 7605 C CA . ALA A 1 76 ? 4.590 -116.698 -107.596 1.00 0.00 73 ALA A CA 5
ATOM 7606 C C . ALA A 1 76 ? 4.313 -115.468 -108.467 1.00 0.00 73 ALA A C 5
ATOM 7607 O O . ALA A 1 76 ? 3.482 -115.522 -109.375 1.00 0.00 73 ALA A O 5
ATOM 7614 N N . LYS A 1 77 ? 4.996 -114.359 -108.175 1.00 0.00 74 LYS A N 5
ATOM 7615 C CA . LYS A 1 77 ? 4.805 -113.111 -108.919 1.00 0.00 74 LYS A CA 5
ATOM 7616 C C . LYS A 1 77 ? 5.765 -112.967 -110.106 1.00 0.00 74 LYS A C 5
ATOM 7617 O O . LYS A 1 77 ? 5.418 -112.338 -111.107 1.00 0.00 74 LYS A O 5
ATOM 7636 N N . VAL A 1 78 ? 6.966 -113.543 -110.002 1.00 0.00 75 VAL A N 5
ATOM 7637 C CA . VAL A 1 78 ? 7.946 -113.465 -111.074 1.00 0.00 75 VAL A CA 5
ATOM 7638 C C . VAL A 1 78 ? 7.470 -114.205 -112.331 1.00 0.00 75 VAL A C 5
ATOM 7639 O O . VAL A 1 78 ? 7.847 -113.848 -113.449 1.00 0.00 75 VAL A O 5
ATOM 7652 N N . MET A 1 79 ? 6.624 -115.217 -112.139 1.00 0.00 76 MET A N 5
ATOM 7653 C CA . MET A 1 79 ? 6.071 -115.991 -113.247 1.00 0.00 76 MET A CA 5
ATOM 7654 C C . MET A 1 79 ? 5.244 -115.106 -114.186 1.00 0.00 76 MET A C 5
ATOM 7655 O O . MET A 1 79 ? 5.132 -115.402 -115.375 1.00 0.00 76 MET A O 5
ATOM 7669 N N . GLY A 1 80 ? 4.665 -114.018 -113.654 1.00 0.00 77 GLY A N 5
ATOM 7670 C CA . GLY A 1 80 ? 3.858 -113.125 -114.479 1.00 0.00 77 GLY A CA 5
ATOM 7671 C C . GLY A 1 80 ? 4.618 -112.529 -115.658 1.00 0.00 77 GLY A C 5
ATOM 7672 O O . GLY A 1 80 ? 4.009 -112.207 -116.674 1.00 0.00 77 GLY A O 5
ATOM 7676 N N . ARG A 1 81 ? 5.951 -112.405 -115.537 1.00 0.00 78 ARG A N 5
ATOM 7677 C CA . ARG A 1 81 ? 6.784 -111.864 -116.628 1.00 0.00 78 ARG A CA 5
ATOM 7678 C C . ARG A 1 81 ? 6.649 -112.726 -117.887 1.00 0.00 78 ARG A C 5
ATOM 7679 O O . ARG A 1 81 ? 6.937 -112.274 -118.997 1.00 0.00 78 ARG A O 5
ATOM 7700 N N . LEU A 1 82 ? 6.142 -113.945 -117.706 1.00 0.00 79 LEU A N 5
ATOM 7701 C CA . LEU A 1 82 ? 5.884 -114.851 -118.813 1.00 0.00 79 LEU A CA 5
ATOM 7702 C C . LEU A 1 82 ? 4.430 -114.669 -119.244 1.00 0.00 79 LEU A C 5
ATOM 7703 O O . LEU A 1 82 ? 4.091 -114.793 -120.422 1.00 0.00 79 LEU A O 5
ATOM 7719 N N . ASP A 1 83 ? 3.582 -114.348 -118.256 1.00 0.00 80 ASP A N 5
ATOM 7720 C CA . ASP A 1 83 ? 2.166 -114.110 -118.466 1.00 0.00 80 ASP A CA 5
ATOM 7721 C C . ASP A 1 83 ? 1.935 -112.977 -119.470 1.00 0.00 80 ASP A C 5
ATOM 7722 O O . ASP A 1 83 ? 0.983 -113.020 -120.251 1.00 0.00 80 ASP A O 5
ATOM 7731 N N . LEU A 1 84 ? 2.813 -111.963 -119.447 1.00 0.00 81 LEU A N 5
ATOM 7732 C CA . LEU A 1 84 ? 2.712 -110.823 -120.353 1.00 0.00 81 LEU A CA 5
ATOM 7733 C C . LEU A 1 84 ? 2.716 -111.260 -121.819 1.00 0.00 81 LEU A C 5
ATOM 7734 O O . LEU A 1 84 ? 1.908 -110.780 -122.615 1.00 0.00 81 LEU A O 5
ATOM 7750 N N . ILE A 1 85 ? 3.628 -112.166 -122.172 1.00 0.00 82 ILE A N 5
ATOM 7751 C CA . ILE A 1 85 ? 3.733 -112.662 -123.543 1.00 0.00 82 ILE A CA 5
ATOM 7752 C C . ILE A 1 85 ? 2.501 -113.485 -123.918 1.00 0.00 82 ILE A C 5
ATOM 7753 O O . ILE A 1 85 ? 1.992 -113.387 -125.037 1.00 0.00 82 ILE A O 5
ATOM 7769 N N . ARG A 1 86 ? 2.035 -114.305 -122.973 1.00 0.00 83 ARG A N 5
ATOM 7770 C CA . ARG A 1 86 ? 0.876 -115.162 -123.183 1.00 0.00 83 ARG A CA 5
ATOM 7771 C C . ARG A 1 86 ? -0.380 -114.378 -123.587 1.00 0.00 83 ARG A C 5
ATOM 7772 O O . ARG A 1 86 ? -1.295 -114.940 -124.193 1.00 0.00 83 ARG A O 5
ATOM 7793 N N . SER A 1 87 ? -0.423 -113.084 -123.253 1.00 0.00 84 SER A N 5
ATOM 7794 C CA . SER A 1 87 ? -1.571 -112.239 -123.589 1.00 0.00 84 SER A CA 5
ATOM 7795 C C . SER A 1 87 ? -1.433 -111.646 -124.993 1.00 0.00 84 SER A C 5
ATOM 7796 O O . SER A 1 87 ? -2.428 -111.481 -125.703 1.00 0.00 84 SER A O 5
ATOM 7804 N N . GLY A 1 88 ? -0.197 -111.334 -125.389 1.00 0.00 85 GLY A N 5
ATOM 7805 C CA . GLY A 1 88 ? 0.050 -110.768 -126.705 1.00 0.00 85 GLY A CA 5
ATOM 7806 C C . GLY A 1 88 ? -0.384 -109.316 -126.818 1.00 0.00 85 GLY A C 5
ATOM 7807 O O . GLY A 1 88 ? -0.902 -108.899 -127.856 1.00 0.00 85 GLY A O 5
ATOM 7811 N N . GLN A 1 89 ? -0.179 -108.544 -125.748 1.00 0.00 86 GLN A N 5
ATOM 7812 C CA . GLN A 1 89 ? -0.557 -107.134 -125.727 1.00 0.00 86 GLN A CA 5
ATOM 7813 C C . GLN A 1 89 ? 0.560 -106.249 -126.287 1.00 0.00 86 GLN A C 5
ATOM 7814 O O . GLN A 1 89 ? 0.323 -105.430 -127.176 1.00 0.00 86 GLN A O 5
ATOM 7828 N N . SER A 1 90 ? 1.774 -106.416 -125.755 1.00 0.00 87 SER A N 5
ATOM 7829 C CA . SER A 1 90 ? 2.927 -105.630 -126.191 1.00 0.00 87 SER A CA 5
ATOM 7830 C C . SER A 1 90 ? 3.738 -106.359 -127.269 1.00 0.00 87 SER A C 5
ATOM 7831 O O . SER A 1 90 ? 4.422 -105.718 -128.069 1.00 0.00 87 SER A O 5
ATOM 7839 N N . VAL A 1 91 ? 3.670 -107.696 -127.277 1.00 0.00 88 VAL A N 5
ATOM 7840 C CA . VAL A 1 91 ? 4.407 -108.505 -128.245 1.00 0.00 88 VAL A CA 5
ATOM 7841 C C . VAL A 1 91 ? 4.218 -108.006 -129.687 1.00 0.00 88 VAL A C 5
ATOM 7842 O O . VAL A 1 91 ? 5.198 -107.845 -130.415 1.00 0.00 88 VAL A O 5
ATOM 7855 N N . PRO A 1 92 ? 2.961 -107.752 -130.129 1.00 0.00 89 PRO A N 5
ATOM 7856 C CA . PRO A 1 92 ? 2.687 -107.272 -131.490 1.00 0.00 89 PRO A CA 5
ATOM 7857 C C . PRO A 1 92 ? 3.112 -105.816 -131.692 1.00 0.00 89 PRO A C 5
ATOM 7858 O O . PRO A 1 92 ? 3.799 -105.495 -132.663 1.00 0.00 89 PRO A O 5
ATOM 7869 N N . GLU A 1 93 ? 2.689 -104.939 -130.769 1.00 0.00 90 GLU A N 5
ATOM 7870 C CA . GLU A 1 93 ? 3.005 -103.515 -130.823 1.00 0.00 90 GLU A CA 5
ATOM 7871 C C . GLU A 1 93 ? 4.404 -103.246 -131.388 1.00 0.00 90 GLU A C 5
ATOM 7872 O O . GLU A 1 93 ? 4.539 -102.720 -132.494 1.00 0.00 90 GLU A O 5
ATOM 7884 N N . HIS A 1 94 ? 5.441 -103.606 -130.619 1.00 0.00 91 HIS A N 5
ATOM 7885 C CA . HIS A 1 94 ? 6.833 -103.401 -131.036 1.00 0.00 91 HIS A CA 5
ATOM 7886 C C . HIS A 1 94 ? 7.091 -101.932 -131.388 1.00 0.00 91 HIS A C 5
ATOM 7887 O O . HIS A 1 94 ? 6.851 -101.505 -132.520 1.00 0.00 91 HIS A O 5
ATOM 7902 N N . ASP A 1 95 ? 7.574 -101.164 -130.406 1.00 0.00 92 ASP A N 5
ATOM 7903 C CA . ASP A 1 95 ? 7.862 -99.737 -130.597 1.00 0.00 92 ASP A CA 5
ATOM 7904 C C . ASP A 1 95 ? 6.569 -98.937 -130.784 1.00 0.00 92 ASP A C 5
ATOM 7905 O O . ASP A 1 95 ? 5.487 -99.513 -130.921 1.00 0.00 92 ASP A O 5
ATOM 7914 N N . VAL A 1 96 ? 6.687 -97.607 -130.788 1.00 0.00 93 VAL A N 5
ATOM 7915 C CA . VAL A 1 96 ? 5.529 -96.727 -130.956 1.00 0.00 93 VAL A CA 5
ATOM 7916 C C . VAL A 1 96 ? 5.283 -96.415 -132.440 1.00 0.00 93 VAL A C 5
ATOM 7917 O O . VAL A 1 96 ? 5.315 -95.258 -132.863 1.00 0.00 93 VAL A O 5
ATOM 7930 N N . ALA A 1 97 ? 5.041 -97.467 -133.225 1.00 0.00 94 ALA A N 5
ATOM 7931 C CA . ALA A 1 97 ? 4.789 -97.322 -134.660 1.00 0.00 94 ALA A CA 5
ATOM 7932 C C . ALA A 1 97 ? 3.600 -98.176 -135.105 1.00 0.00 94 ALA A C 5
ATOM 7933 O O . ALA A 1 97 ? 2.658 -97.668 -135.715 1.00 0.00 94 ALA A O 5
ATOM 7940 N N . ALA A 1 98 ? 3.653 -99.476 -134.801 1.00 0.00 95 ALA A N 5
ATOM 7941 C CA . ALA A 1 98 ? 2.582 -100.402 -135.172 1.00 0.00 95 ALA A CA 5
ATOM 7942 C C . ALA A 1 98 ? 1.572 -100.571 -134.036 1.00 0.00 95 ALA A C 5
ATOM 7943 O O . ALA A 1 98 ? 1.857 -100.235 -132.885 1.00 0.00 95 ALA A O 5
ATOM 7950 N N . ALA A 1 99 ? 0.391 -101.094 -134.372 1.00 0.00 96 ALA A N 5
ATOM 7951 C CA . ALA A 1 99 ? -0.671 -101.313 -133.389 1.00 0.00 96 ALA A CA 5
ATOM 7952 C C . ALA A 1 99 ? -0.635 -102.744 -132.843 1.00 0.00 96 ALA A C 5
ATOM 7953 O O . ALA A 1 99 ? -0.133 -103.653 -133.508 1.00 0.00 96 ALA A O 5
ATOM 7960 N N . PRO A 1 100 ? -1.169 -102.968 -131.620 1.00 0.00 97 PRO A N 5
ATOM 7961 C CA . PRO A 1 100 ? -1.192 -104.300 -130.995 1.00 0.00 97 PRO A CA 5
ATOM 7962 C C . PRO A 1 100 ? -2.075 -105.294 -131.755 1.00 0.00 97 PRO A C 5
ATOM 7963 O O . PRO A 1 100 ? -1.735 -106.473 -131.873 1.00 0.00 97 PRO A O 5
ATOM 7974 N N . SER A 1 101 ? -3.211 -104.811 -132.267 1.00 0.00 98 SER A N 5
ATOM 7975 C CA . SER A 1 101 ? -4.143 -105.656 -133.015 1.00 0.00 98 SER A CA 5
ATOM 7976 C C . SER A 1 101 ? -3.958 -105.471 -134.522 1.00 0.00 98 SER A C 5
ATOM 7977 O O . SER A 1 101 ? -3.888 -104.342 -135.012 1.00 0.00 98 SER A O 5
ATOM 7985 N N . SER A 1 102 ? -3.879 -106.588 -135.249 1.00 0.00 99 SER A N 5
ATOM 7986 C CA . SER A 1 102 ? -3.702 -106.556 -136.702 1.00 0.00 99 SER A CA 5
ATOM 7987 C C . SER A 1 102 ? -4.980 -106.996 -137.415 1.00 0.00 99 SER A C 5
ATOM 7988 O O . SER A 1 102 ? -5.551 -108.038 -137.091 1.00 0.00 99 SER A O 5
ATOM 7996 N N . SER A 1 103 ? -5.421 -106.188 -138.389 1.00 0.00 100 SER A N 5
ATOM 7997 C CA . SER A 1 103 ? -6.633 -106.474 -139.165 1.00 0.00 100 SER A CA 5
ATOM 7998 C C . SER A 1 103 ? -7.887 -106.428 -138.285 1.00 0.00 100 SER A C 5
ATOM 7999 O O . SER A 1 103 ? -7.960 -107.105 -137.257 1.00 0.00 100 SER A O 5
ATOM 8007 N N . ALA A 1 104 ? -8.872 -105.624 -138.700 1.00 0.00 101 ALA A N 5
ATOM 8008 C CA . ALA A 1 104 ? -10.130 -105.479 -137.962 1.00 0.00 101 ALA A CA 5
ATOM 8009 C C . ALA A 1 104 ? -9.885 -105.006 -136.524 1.00 0.00 101 ALA A C 5
ATOM 8010 O O . ALA A 1 104 ? -9.991 -105.789 -135.577 1.00 0.00 101 ALA A O 5
ATOM 8017 N N . PRO A 1 105 ? -9.548 -103.711 -136.340 1.00 0.00 102 PRO A N 5
ATOM 8018 C CA . PRO A 1 105 ? -9.285 -103.141 -135.011 1.00 0.00 102 PRO A CA 5
ATOM 8019 C C . PRO A 1 105 ? -10.566 -102.938 -134.198 1.00 0.00 102 PRO A C 5
ATOM 8020 O O . PRO A 1 105 ? -11.633 -102.687 -134.759 1.00 0.00 102 PRO A O 5
ATOM 8031 N N . GLN A 1 106 ? -10.447 -103.048 -132.873 1.00 0.00 103 GLN A N 5
ATOM 8032 C CA . GLN A 1 106 ? -11.590 -102.877 -131.975 1.00 0.00 103 GLN A CA 5
ATOM 8033 C C . GLN A 1 106 ? -11.225 -101.978 -130.793 1.00 0.00 103 GLN A C 5
ATOM 8034 O O . GLN A 1 106 ? -10.144 -102.105 -130.216 1.00 0.00 103 GLN A O 5
ATOM 8048 N N . GLU A 1 107 ? -12.139 -101.072 -130.438 1.00 0.00 104 GLU A N 5
ATOM 8049 C CA . GLU A 1 107 ? -11.920 -100.152 -129.321 1.00 0.00 104 GLU A CA 5
ATOM 8050 C C . GLU A 1 107 ? -13.247 -99.597 -128.799 1.00 0.00 104 GLU A C 5
ATOM 8051 O O . GLU A 1 107 ? -14.181 -99.370 -129.571 1.00 0.00 104 GLU A O 5
ATOM 8063 N N . SER A 1 108 ? -13.321 -99.382 -127.483 1.00 0.00 105 SER A N 5
ATOM 8064 C CA . SER A 1 108 ? -14.530 -98.853 -126.851 1.00 0.00 105 SER A CA 5
ATOM 8065 C C . SER A 1 108 ? -14.186 -97.746 -125.857 1.00 0.00 105 SER A C 5
ATOM 8066 O O . SER A 1 108 ? -14.842 -96.683 -125.907 1.00 0.00 105 SER A O 5
ATOM 8076 N N . GLY A 1 1 ? 15.730 -139.473 -154.659 1.00 0.00 -2 GLY A N 6
ATOM 8077 C CA . GLY A 1 1 ? 14.392 -139.984 -155.070 1.00 0.00 -2 GLY A CA 6
ATOM 8078 C C . GLY A 1 1 ? 13.726 -140.812 -153.986 1.00 0.00 -2 GLY A C 6
ATOM 8079 O O . GLY A 1 1 ? 13.694 -142.041 -154.070 1.00 0.00 -2 GLY A O 6
ATOM 8085 N N . SER A 1 2 ? 13.193 -140.137 -152.965 1.00 0.00 -1 SER A N 6
ATOM 8086 C CA . SER A 1 2 ? 12.522 -140.814 -151.855 1.00 0.00 -1 SER A CA 6
ATOM 8087 C C . SER A 1 2 ? 11.004 -140.783 -152.034 1.00 0.00 -1 SER A C 6
ATOM 8088 O O . SER A 1 2 ? 10.444 -139.780 -152.483 1.00 0.00 -1 SER A O 6
ATOM 8096 N N . HIS A 1 3 ? 10.344 -141.888 -151.679 1.00 0.00 0 HIS A N 6
ATOM 8097 C CA . HIS A 1 3 ? 8.888 -141.993 -151.799 1.00 0.00 0 HIS A CA 6
ATOM 8098 C C . HIS A 1 3 ? 8.206 -141.676 -150.467 1.00 0.00 0 HIS A C 6
ATOM 8099 O O . HIS A 1 3 ? 7.304 -140.839 -150.409 1.00 0.00 0 HIS A O 6
ATOM 8114 N N . MET A 1 4 ? 8.644 -142.351 -149.400 1.00 0.00 1 MET A N 6
ATOM 8115 C CA . MET A 1 4 ? 8.077 -142.143 -148.066 1.00 0.00 1 MET A CA 6
ATOM 8116 C C . MET A 1 4 ? 8.968 -141.221 -147.234 1.00 0.00 1 MET A C 6
ATOM 8117 O O . MET A 1 4 ? 10.185 -141.411 -147.172 1.00 0.00 1 MET A O 6
ATOM 8131 N N . SER A 1 5 ? 8.354 -140.223 -146.595 1.00 0.00 2 SER A N 6
ATOM 8132 C CA . SER A 1 5 ? 9.088 -139.267 -145.764 1.00 0.00 2 SER A CA 6
ATOM 8133 C C . SER A 1 5 ? 8.256 -138.842 -144.554 1.00 0.00 2 SER A C 6
ATOM 8134 O O . SER A 1 5 ? 7.035 -138.699 -144.650 1.00 0.00 2 SER A O 6
ATOM 8142 N N . ALA A 1 6 ? 8.926 -138.641 -143.418 1.00 0.00 3 ALA A N 6
ATOM 8143 C CA . ALA A 1 6 ? 8.254 -138.233 -142.185 1.00 0.00 3 ALA A CA 6
ATOM 8144 C C . ALA A 1 6 ? 9.055 -137.152 -141.455 1.00 0.00 3 ALA A C 6
ATOM 8145 O O . ALA A 1 6 ? 9.788 -137.443 -140.506 1.00 0.00 3 ALA A O 6
ATOM 8152 N N . GLY A 1 7 ? 8.908 -135.906 -141.907 1.00 0.00 4 GLY A N 6
ATOM 8153 C CA . GLY A 1 7 ? 9.619 -134.794 -141.294 1.00 0.00 4 GLY A CA 6
ATOM 8154 C C . GLY A 1 7 ? 8.759 -134.024 -140.309 1.00 0.00 4 GLY A C 6
ATOM 8155 O O . GLY A 1 7 ? 8.006 -133.131 -140.702 1.00 0.00 4 GLY A O 6
ATOM 8159 N N . GLU A 1 8 ? 8.871 -134.369 -139.024 1.00 0.00 5 GLU A N 6
ATOM 8160 C CA . GLU A 1 8 ? 8.098 -133.705 -137.974 1.00 0.00 5 GLU A CA 6
ATOM 8161 C C . GLU A 1 8 ? 8.888 -132.542 -137.366 1.00 0.00 5 GLU A C 6
ATOM 8162 O O . GLU A 1 8 ? 10.119 -132.579 -137.323 1.00 0.00 5 GLU A O 6
ATOM 8174 N N . PRO A 1 9 ? 8.189 -131.489 -136.888 1.00 0.00 6 PRO A N 6
ATOM 8175 C CA . PRO A 1 9 ? 8.839 -130.317 -136.284 1.00 0.00 6 PRO A CA 6
ATOM 8176 C C . PRO A 1 9 ? 9.357 -130.596 -134.872 1.00 0.00 6 PRO A C 6
ATOM 8177 O O . PRO A 1 9 ? 8.731 -131.329 -134.106 1.00 0.00 6 PRO A O 6
ATOM 8188 N N . HIS A 1 10 ? 10.508 -130.005 -134.537 1.00 0.00 7 HIS A N 6
ATOM 8189 C CA . HIS A 1 10 ? 11.116 -130.186 -133.218 1.00 0.00 7 HIS A CA 6
ATOM 8190 C C . HIS A 1 10 ? 11.787 -128.894 -132.743 1.00 0.00 7 HIS A C 6
ATOM 8191 O O . HIS A 1 10 ? 11.468 -128.382 -131.669 1.00 0.00 7 HIS A O 6
ATOM 8206 N N . GLU A 1 11 ? 12.714 -128.373 -133.552 1.00 0.00 8 GLU A N 6
ATOM 8207 C CA . GLU A 1 11 ? 13.431 -127.140 -133.217 1.00 0.00 8 GLU A CA 6
ATOM 8208 C C . GLU A 1 11 ? 12.871 -125.942 -133.980 1.00 0.00 8 GLU A C 6
ATOM 8209 O O . GLU A 1 11 ? 13.201 -124.799 -133.657 1.00 0.00 8 GLU A O 6
ATOM 8221 N N . THR A 1 12 ? 12.008 -126.194 -134.976 1.00 0.00 9 THR A N 6
ATOM 8222 C CA . THR A 1 12 ? 11.398 -125.105 -135.743 1.00 0.00 9 THR A CA 6
ATOM 8223 C C . THR A 1 12 ? 10.846 -124.062 -134.775 1.00 0.00 9 THR A C 6
ATOM 8224 O O . THR A 1 12 ? 11.122 -122.869 -134.901 1.00 0.00 9 THR A O 6
ATOM 8235 N N . ASP A 1 13 ? 10.091 -124.546 -133.789 1.00 0.00 10 ASP A N 6
ATOM 8236 C CA . ASP A 1 13 ? 9.519 -123.702 -132.760 1.00 0.00 10 ASP A CA 6
ATOM 8237 C C . ASP A 1 13 ? 9.600 -124.387 -131.402 1.00 0.00 10 ASP A C 6
ATOM 8238 O O . ASP A 1 13 ? 9.111 -125.503 -131.219 1.00 0.00 10 ASP A O 6
ATOM 8247 N N . CYS A 1 14 ? 10.223 -123.698 -130.461 1.00 0.00 11 CYS A N 6
ATOM 8248 C CA . CYS A 1 14 ? 10.392 -124.201 -129.099 1.00 0.00 11 CYS A CA 6
ATOM 8249 C C . CYS A 1 14 ? 9.173 -123.914 -128.234 1.00 0.00 11 CYS A C 6
ATOM 8250 O O . CYS A 1 14 ? 9.056 -124.438 -127.129 1.00 0.00 11 CYS A O 6
ATOM 8257 N N . SER A 1 15 ? 8.275 -123.077 -128.742 1.00 0.00 12 SER A N 6
ATOM 8258 C CA . SER A 1 15 ? 7.055 -122.708 -128.018 1.00 0.00 12 SER A CA 6
ATOM 8259 C C . SER A 1 15 ? 6.446 -123.910 -127.279 1.00 0.00 12 SER A C 6
ATOM 8260 O O . SER A 1 15 ? 6.072 -123.793 -126.117 1.00 0.00 12 SER A O 6
ATOM 8268 N N . GLU A 1 16 ? 6.321 -125.050 -127.967 1.00 0.00 13 GLU A N 6
ATOM 8269 C CA . GLU A 1 16 ? 5.728 -126.255 -127.374 1.00 0.00 13 GLU A CA 6
ATOM 8270 C C . GLU A 1 16 ? 6.383 -126.614 -126.044 1.00 0.00 13 GLU A C 6
ATOM 8271 O O . GLU A 1 16 ? 5.709 -126.684 -125.016 1.00 0.00 13 GLU A O 6
ATOM 8283 N N . ILE A 1 17 ? 7.695 -126.822 -126.062 1.00 0.00 14 ILE A N 6
ATOM 8284 C CA . ILE A 1 17 ? 8.431 -127.153 -124.836 1.00 0.00 14 ILE A CA 6
ATOM 8285 C C . ILE A 1 17 ? 8.525 -125.915 -123.937 1.00 0.00 14 ILE A C 6
ATOM 8286 O O . ILE A 1 17 ? 8.495 -126.010 -122.711 1.00 0.00 14 ILE A O 6
ATOM 8302 N N . LEU A 1 18 ? 8.613 -124.756 -124.579 1.00 0.00 15 LEU A N 6
ATOM 8303 C CA . LEU A 1 18 ? 8.673 -123.475 -123.894 1.00 0.00 15 LEU A CA 6
ATOM 8304 C C . LEU A 1 18 ? 7.369 -123.222 -123.133 1.00 0.00 15 LEU A C 6
ATOM 8305 O O . LEU A 1 18 ? 7.377 -122.710 -122.012 1.00 0.00 15 LEU A O 6
ATOM 8321 N N . ASP A 1 19 ? 6.256 -123.643 -123.736 1.00 0.00 16 ASP A N 6
ATOM 8322 C CA . ASP A 1 19 ? 4.942 -123.527 -123.107 1.00 0.00 16 ASP A CA 6
ATOM 8323 C C . ASP A 1 19 ? 4.860 -124.552 -121.980 1.00 0.00 16 ASP A C 6
ATOM 8324 O O . ASP A 1 19 ? 4.202 -124.330 -120.963 1.00 0.00 16 ASP A O 6
ATOM 8333 N N . HIS A 1 20 ? 5.583 -125.665 -122.167 1.00 0.00 17 HIS A N 6
ATOM 8334 C CA . HIS A 1 20 ? 5.658 -126.729 -121.170 1.00 0.00 17 HIS A CA 6
ATOM 8335 C C . HIS A 1 20 ? 6.343 -126.198 -119.915 1.00 0.00 17 HIS A C 6
ATOM 8336 O O . HIS A 1 20 ? 5.980 -126.558 -118.796 1.00 0.00 17 HIS A O 6
ATOM 8351 N N . LEU A 1 21 ? 7.336 -125.325 -120.123 1.00 0.00 18 LEU A N 6
ATOM 8352 C CA . LEU A 1 21 ? 8.083 -124.719 -119.023 1.00 0.00 18 LEU A CA 6
ATOM 8353 C C . LEU A 1 21 ? 7.169 -123.853 -118.161 1.00 0.00 18 LEU A C 6
ATOM 8354 O O . LEU A 1 21 ? 7.309 -123.818 -116.937 1.00 0.00 18 LEU A O 6
ATOM 8370 N N . TYR A 1 22 ? 6.230 -123.157 -118.807 1.00 0.00 19 TYR A N 6
ATOM 8371 C CA . TYR A 1 22 ? 5.298 -122.300 -118.102 1.00 0.00 19 TYR A CA 6
ATOM 8372 C C . TYR A 1 22 ? 4.170 -123.112 -117.484 1.00 0.00 19 TYR A C 6
ATOM 8373 O O . TYR A 1 22 ? 3.884 -122.984 -116.292 1.00 0.00 19 TYR A O 6
ATOM 8391 N N . GLU A 1 23 ? 3.537 -123.953 -118.302 1.00 0.00 20 GLU A N 6
ATOM 8392 C CA . GLU A 1 23 ? 2.440 -124.801 -117.834 1.00 0.00 20 GLU A CA 6
ATOM 8393 C C . GLU A 1 23 ? 2.876 -125.582 -116.595 1.00 0.00 20 GLU A C 6
ATOM 8394 O O . GLU A 1 23 ? 2.096 -125.782 -115.664 1.00 0.00 20 GLU A O 6
ATOM 8406 N N . PHE A 1 24 ? 4.148 -125.992 -116.592 1.00 0.00 21 PHE A N 6
ATOM 8407 C CA . PHE A 1 24 ? 4.739 -126.721 -115.474 1.00 0.00 21 PHE A CA 6
ATOM 8408 C C . PHE A 1 24 ? 4.753 -125.839 -114.226 1.00 0.00 21 PHE A C 6
ATOM 8409 O O . PHE A 1 24 ? 4.330 -126.255 -113.147 1.00 0.00 21 PHE A O 6
ATOM 8426 N N . LEU A 1 25 ? 5.244 -124.611 -114.404 1.00 0.00 22 LEU A N 6
ATOM 8427 C CA . LEU A 1 25 ? 5.330 -123.627 -113.318 1.00 0.00 22 LEU A CA 6
ATOM 8428 C C . LEU A 1 25 ? 3.950 -123.314 -112.722 1.00 0.00 22 LEU A C 6
ATOM 8429 O O . LEU A 1 25 ? 3.844 -122.988 -111.538 1.00 0.00 22 LEU A O 6
ATOM 8445 N N . ASP A 1 26 ? 2.899 -123.406 -113.546 1.00 0.00 23 ASP A N 6
ATOM 8446 C CA . ASP A 1 26 ? 1.531 -123.124 -113.097 1.00 0.00 23 ASP A CA 6
ATOM 8447 C C . ASP A 1 26 ? 1.115 -124.049 -111.951 1.00 0.00 23 ASP A C 6
ATOM 8448 O O . ASP A 1 26 ? 0.807 -123.587 -110.851 1.00 0.00 23 ASP A O 6
ATOM 8457 N N . LYS A 1 27 ? 1.113 -125.355 -112.215 1.00 0.00 24 LYS A N 6
ATOM 8458 C CA . LYS A 1 27 ? 0.743 -126.353 -111.211 1.00 0.00 24 LYS A CA 6
ATOM 8459 C C . LYS A 1 27 ? 1.882 -126.596 -110.219 1.00 0.00 24 LYS A C 6
ATOM 8460 O O . LYS A 1 27 ? 1.674 -127.181 -109.156 1.00 0.00 24 LYS A O 6
ATOM 8479 N N . GLU A 1 28 ? 3.088 -126.155 -110.594 1.00 0.00 25 GLU A N 6
ATOM 8480 C CA . GLU A 1 28 ? 4.288 -126.320 -109.779 1.00 0.00 25 GLU A CA 6
ATOM 8481 C C . GLU A 1 28 ? 4.386 -127.727 -109.179 1.00 0.00 25 GLU A C 6
ATOM 8482 O O . GLU A 1 28 ? 4.436 -127.900 -107.959 1.00 0.00 25 GLU A O 6
ATOM 8494 N N . MET A 1 29 ? 4.429 -128.726 -110.062 1.00 0.00 26 MET A N 6
ATOM 8495 C CA . MET A 1 29 ? 4.538 -130.127 -109.652 1.00 0.00 26 MET A CA 6
ATOM 8496 C C . MET A 1 29 ? 5.983 -130.455 -109.260 1.00 0.00 26 MET A C 6
ATOM 8497 O O . MET A 1 29 ? 6.878 -129.628 -109.446 1.00 0.00 26 MET A O 6
ATOM 8511 N N . PRO A 1 30 ? 6.238 -131.664 -108.702 1.00 0.00 27 PRO A N 6
ATOM 8512 C CA . PRO A 1 30 ? 7.588 -132.079 -108.284 1.00 0.00 27 PRO A CA 6
ATOM 8513 C C . PRO A 1 30 ? 8.659 -131.801 -109.345 1.00 0.00 27 PRO A C 6
ATOM 8514 O O . PRO A 1 30 ? 8.344 -131.517 -110.501 1.00 0.00 27 PRO A O 6
ATOM 8525 N N . ASP A 1 31 ? 9.927 -131.890 -108.937 1.00 0.00 28 ASP A N 6
ATOM 8526 C CA . ASP A 1 31 ? 11.063 -131.651 -109.835 1.00 0.00 28 ASP A CA 6
ATOM 8527 C C . ASP A 1 31 ? 11.410 -132.896 -110.655 1.00 0.00 28 ASP A C 6
ATOM 8528 O O . ASP A 1 31 ? 12.542 -133.053 -111.119 1.00 0.00 28 ASP A O 6
ATOM 8537 N N . SER A 1 32 ? 10.430 -133.771 -110.835 1.00 0.00 29 SER A N 6
ATOM 8538 C CA . SER A 1 32 ? 10.612 -135.003 -111.601 1.00 0.00 29 SER A CA 6
ATOM 8539 C C . SER A 1 32 ? 10.574 -134.725 -113.098 1.00 0.00 29 SER A C 6
ATOM 8540 O O . SER A 1 32 ? 11.567 -134.937 -113.797 1.00 0.00 29 SER A O 6
ATOM 8548 N N . ASP A 1 33 ? 9.436 -134.224 -113.585 1.00 0.00 30 ASP A N 6
ATOM 8549 C CA . ASP A 1 33 ? 9.303 -133.893 -114.999 1.00 0.00 30 ASP A CA 6
ATOM 8550 C C . ASP A 1 33 ? 10.297 -132.790 -115.325 1.00 0.00 30 ASP A C 6
ATOM 8551 O O . ASP A 1 33 ? 11.030 -132.871 -116.311 1.00 0.00 30 ASP A O 6
ATOM 8560 N N . ALA A 1 34 ? 10.308 -131.759 -114.470 1.00 0.00 31 ALA A N 6
ATOM 8561 C CA . ALA A 1 34 ? 11.205 -130.615 -114.618 1.00 0.00 31 ALA A CA 6
ATOM 8562 C C . ALA A 1 34 ? 12.554 -131.022 -115.209 1.00 0.00 31 ALA A C 6
ATOM 8563 O O . ALA A 1 34 ? 13.074 -130.342 -116.090 1.00 0.00 31 ALA A O 6
ATOM 8570 N N . VAL A 1 35 ? 13.135 -132.118 -114.696 1.00 0.00 32 VAL A N 6
ATOM 8571 C CA . VAL A 1 35 ? 14.443 -132.619 -115.134 1.00 0.00 32 VAL A CA 6
ATOM 8572 C C . VAL A 1 35 ? 14.645 -132.681 -116.662 1.00 0.00 32 VAL A C 6
ATOM 8573 O O . VAL A 1 35 ? 15.788 -132.738 -117.118 1.00 0.00 32 VAL A O 6
ATOM 8586 N N . LYS A 1 36 ? 13.568 -132.638 -117.456 1.00 0.00 33 LYS A N 6
ATOM 8587 C CA . LYS A 1 36 ? 13.697 -132.658 -118.915 1.00 0.00 33 LYS A CA 6
ATOM 8588 C C . LYS A 1 36 ? 13.758 -131.231 -119.469 1.00 0.00 33 LYS A C 6
ATOM 8589 O O . LYS A 1 36 ? 13.754 -131.020 -120.684 1.00 0.00 33 LYS A O 6
ATOM 8608 N N . PHE A 1 37 ? 13.841 -130.263 -118.558 1.00 0.00 34 PHE A N 6
ATOM 8609 C CA . PHE A 1 37 ? 13.933 -128.858 -118.910 1.00 0.00 34 PHE A CA 6
ATOM 8610 C C . PHE A 1 37 ? 15.392 -128.404 -118.876 1.00 0.00 34 PHE A C 6
ATOM 8611 O O . PHE A 1 37 ? 15.792 -127.515 -119.628 1.00 0.00 34 PHE A O 6
ATOM 8628 N N . GLU A 1 38 ? 16.186 -129.036 -117.999 1.00 0.00 35 GLU A N 6
ATOM 8629 C CA . GLU A 1 38 ? 17.607 -128.713 -117.868 1.00 0.00 35 GLU A CA 6
ATOM 8630 C C . GLU A 1 38 ? 18.370 -129.076 -119.143 1.00 0.00 35 GLU A C 6
ATOM 8631 O O . GLU A 1 38 ? 19.391 -128.464 -119.458 1.00 0.00 35 GLU A O 6
ATOM 8643 N N . HIS A 1 39 ? 17.862 -130.072 -119.882 1.00 0.00 36 HIS A N 6
ATOM 8644 C CA . HIS A 1 39 ? 18.493 -130.507 -121.130 1.00 0.00 36 HIS A CA 6
ATOM 8645 C C . HIS A 1 39 ? 18.437 -129.406 -122.198 1.00 0.00 36 HIS A C 6
ATOM 8646 O O . HIS A 1 39 ? 19.206 -129.428 -123.160 1.00 0.00 36 HIS A O 6
ATOM 8661 N N . HIS A 1 40 ? 17.516 -128.448 -122.026 1.00 0.00 37 HIS A N 6
ATOM 8662 C CA . HIS A 1 40 ? 17.353 -127.344 -122.977 1.00 0.00 37 HIS A CA 6
ATOM 8663 C C . HIS A 1 40 ? 18.491 -126.313 -122.887 1.00 0.00 37 HIS A C 6
ATOM 8664 O O . HIS A 1 40 ? 18.533 -125.372 -123.683 1.00 0.00 37 HIS A O 6
ATOM 8678 N N . PHE A 1 41 ? 19.420 -126.487 -121.941 1.00 0.00 38 PHE A N 6
ATOM 8679 C CA . PHE A 1 41 ? 20.553 -125.567 -121.782 1.00 0.00 38 PHE A CA 6
ATOM 8680 C C . PHE A 1 41 ? 21.701 -125.933 -122.729 1.00 0.00 38 PHE A C 6
ATOM 8681 O O . PHE A 1 41 ? 22.732 -125.257 -122.773 1.00 0.00 38 PHE A O 6
ATOM 8698 N N . GLU A 1 42 ? 21.499 -127.006 -123.477 1.00 0.00 39 GLU A N 6
ATOM 8699 C CA . GLU A 1 42 ? 22.484 -127.498 -124.436 1.00 0.00 39 GLU A CA 6
ATOM 8700 C C . GLU A 1 42 ? 22.693 -126.495 -125.580 1.00 0.00 39 GLU A C 6
ATOM 8701 O O . GLU A 1 42 ? 23.508 -125.578 -125.458 1.00 0.00 39 GLU A O 6
ATOM 8713 N N . GLU A 1 43 ? 21.966 -126.672 -126.691 1.00 0.00 40 GLU A N 6
ATOM 8714 C CA . GLU A 1 43 ? 22.091 -125.781 -127.846 1.00 0.00 40 GLU A CA 6
ATOM 8715 C C . GLU A 1 43 ? 20.720 -125.450 -128.443 1.00 0.00 40 GLU A C 6
ATOM 8716 O O . GLU A 1 43 ? 20.149 -126.252 -129.186 1.00 0.00 40 GLU A O 6
ATOM 8728 N N . SER A 1 44 ? 20.198 -124.261 -128.122 1.00 0.00 41 SER A N 6
ATOM 8729 C CA . SER A 1 44 ? 18.896 -123.826 -128.639 1.00 0.00 41 SER A CA 6
ATOM 8730 C C . SER A 1 44 ? 18.655 -122.340 -128.374 1.00 0.00 41 SER A C 6
ATOM 8731 O O . SER A 1 44 ? 18.337 -121.583 -129.293 1.00 0.00 41 SER A O 6
ATOM 8738 N N . SER A 1 45 ? 18.799 -121.933 -127.113 1.00 0.00 42 SER A N 6
ATOM 8739 C CA . SER A 1 45 ? 18.588 -120.539 -126.718 1.00 0.00 42 SER A CA 6
ATOM 8740 C C . SER A 1 45 ? 19.631 -119.613 -127.359 1.00 0.00 42 SER A C 6
ATOM 8741 O O . SER A 1 45 ? 20.830 -119.889 -127.291 1.00 0.00 42 SER A O 6
ATOM 8749 N N . PRO A 1 46 ? 19.195 -118.498 -127.992 1.00 0.00 43 PRO A N 6
ATOM 8750 C CA . PRO A 1 46 ? 17.778 -118.119 -128.104 1.00 0.00 43 PRO A CA 6
ATOM 8751 C C . PRO A 1 46 ? 17.061 -118.861 -129.235 1.00 0.00 43 PRO A C 6
ATOM 8752 O O . PRO A 1 46 ? 17.595 -118.987 -130.339 1.00 0.00 43 PRO A O 6
ATOM 8763 N N . CYS A 1 47 ? 15.851 -119.352 -128.954 1.00 0.00 44 CYS A N 6
ATOM 8764 C CA . CYS A 1 47 ? 15.065 -120.080 -129.941 1.00 0.00 44 CYS A CA 6
ATOM 8765 C C . CYS A 1 47 ? 14.263 -119.112 -130.813 1.00 0.00 44 CYS A C 6
ATOM 8766 O O . CYS A 1 47 ? 13.131 -118.753 -130.482 1.00 0.00 44 CYS A O 6
ATOM 8773 N N . LEU A 1 48 ? 14.866 -118.689 -131.930 1.00 0.00 45 LEU A N 6
ATOM 8774 C CA . LEU A 1 48 ? 14.225 -117.757 -132.863 1.00 0.00 45 LEU A CA 6
ATOM 8775 C C . LEU A 1 48 ? 13.896 -116.428 -132.173 1.00 0.00 45 LEU A C 6
ATOM 8776 O O . LEU A 1 48 ? 12.752 -116.190 -131.777 1.00 0.00 45 LEU A O 6
ATOM 8792 N N . GLU A 1 49 ? 14.912 -115.568 -132.033 1.00 0.00 46 GLU A N 6
ATOM 8793 C CA . GLU A 1 49 ? 14.751 -114.257 -131.393 1.00 0.00 46 GLU A CA 6
ATOM 8794 C C . GLU A 1 49 ? 14.455 -114.402 -129.896 1.00 0.00 46 GLU A C 6
ATOM 8795 O O . GLU A 1 49 ? 14.000 -115.453 -129.442 1.00 0.00 46 GLU A O 6
ATOM 8807 N N . LYS A 1 50 ? 14.716 -113.336 -129.133 1.00 0.00 47 LYS A N 6
ATOM 8808 C CA . LYS A 1 50 ? 14.478 -113.341 -127.689 1.00 0.00 47 LYS A CA 6
ATOM 8809 C C . LYS A 1 50 ? 12.980 -113.423 -127.385 1.00 0.00 47 LYS A C 6
ATOM 8810 O O . LYS A 1 50 ? 12.235 -112.475 -127.637 1.00 0.00 47 LYS A O 6
ATOM 8829 N N . TYR A 1 51 ? 12.548 -114.568 -126.852 1.00 0.00 48 TYR A N 6
ATOM 8830 C CA . TYR A 1 51 ? 11.139 -114.787 -126.520 1.00 0.00 48 TYR A CA 6
ATOM 8831 C C . TYR A 1 51 ? 10.900 -114.759 -125.006 1.00 0.00 48 TYR A C 6
ATOM 8832 O O . TYR A 1 51 ? 9.778 -114.520 -124.559 1.00 0.00 48 TYR A O 6
ATOM 8850 N N . GLY A 1 52 ? 11.955 -115.008 -124.221 1.00 0.00 49 GLY A N 6
ATOM 8851 C CA . GLY A 1 52 ? 11.825 -115.009 -122.771 1.00 0.00 49 GLY A CA 6
ATOM 8852 C C . GLY A 1 52 ? 11.737 -116.413 -122.201 1.00 0.00 49 GLY A C 6
ATOM 8853 O O . GLY A 1 52 ? 10.654 -116.869 -121.829 1.00 0.00 49 GLY A O 6
ATOM 8857 N N . LEU A 1 53 ? 12.879 -117.102 -122.141 1.00 0.00 50 LEU A N 6
ATOM 8858 C CA . LEU A 1 53 ? 12.934 -118.470 -121.622 1.00 0.00 50 LEU A CA 6
ATOM 8859 C C . LEU A 1 53 ? 13.710 -118.543 -120.304 1.00 0.00 50 LEU A C 6
ATOM 8860 O O . LEU A 1 53 ? 13.326 -119.286 -119.400 1.00 0.00 50 LEU A O 6
ATOM 8876 N N . GLU A 1 54 ? 14.805 -117.775 -120.209 1.00 0.00 51 GLU A N 6
ATOM 8877 C CA . GLU A 1 54 ? 15.653 -117.751 -119.006 1.00 0.00 51 GLU A CA 6
ATOM 8878 C C . GLU A 1 54 ? 14.830 -117.869 -117.718 1.00 0.00 51 GLU A C 6
ATOM 8879 O O . GLU A 1 54 ? 15.143 -118.679 -116.849 1.00 0.00 51 GLU A O 6
ATOM 8891 N N . GLN A 1 55 ? 13.785 -117.049 -117.606 1.00 0.00 52 GLN A N 6
ATOM 8892 C CA . GLN A 1 55 ? 12.909 -117.043 -116.429 1.00 0.00 52 GLN A CA 6
ATOM 8893 C C . GLN A 1 55 ? 12.538 -118.457 -115.965 1.00 0.00 52 GLN A C 6
ATOM 8894 O O . GLN A 1 55 ? 12.932 -118.892 -114.882 1.00 0.00 52 GLN A O 6
ATOM 8908 N N . ALA A 1 56 ? 11.742 -119.140 -116.782 1.00 0.00 53 ALA A N 6
ATOM 8909 C CA . ALA A 1 56 ? 11.255 -120.489 -116.471 1.00 0.00 53 ALA A CA 6
ATOM 8910 C C . ALA A 1 56 ? 12.366 -121.516 -116.208 1.00 0.00 53 ALA A C 6
ATOM 8911 O O . ALA A 1 56 ? 12.158 -122.453 -115.436 1.00 0.00 53 ALA A O 6
ATOM 8918 N N . VAL A 1 57 ? 13.531 -121.369 -116.851 1.00 0.00 54 VAL A N 6
ATOM 8919 C CA . VAL A 1 57 ? 14.622 -122.329 -116.662 1.00 0.00 54 VAL A CA 6
ATOM 8920 C C . VAL A 1 57 ? 15.537 -121.959 -115.492 1.00 0.00 54 VAL A C 6
ATOM 8921 O O . VAL A 1 57 ? 16.010 -122.840 -114.773 1.00 0.00 54 VAL A O 6
ATOM 8934 N N . LYS A 1 58 ? 15.784 -120.666 -115.296 1.00 0.00 55 LYS A N 6
ATOM 8935 C CA . LYS A 1 58 ? 16.639 -120.208 -114.201 1.00 0.00 55 LYS A CA 6
ATOM 8936 C C . LYS A 1 58 ? 16.014 -120.559 -112.846 1.00 0.00 55 LYS A C 6
ATOM 8937 O O . LYS A 1 58 ? 16.716 -120.915 -111.898 1.00 0.00 55 LYS A O 6
ATOM 8956 N N . LYS A 1 59 ? 14.687 -120.450 -112.773 1.00 0.00 56 LYS A N 6
ATOM 8957 C CA . LYS A 1 59 ? 13.932 -120.743 -111.555 1.00 0.00 56 LYS A CA 6
ATOM 8958 C C . LYS A 1 59 ? 13.980 -122.227 -111.184 1.00 0.00 56 LYS A C 6
ATOM 8959 O O . LYS A 1 59 ? 14.329 -122.586 -110.059 1.00 0.00 56 LYS A O 6
ATOM 8978 N N . LEU A 1 60 ? 13.612 -123.074 -112.143 1.00 0.00 57 LEU A N 6
ATOM 8979 C CA . LEU A 1 60 ? 13.591 -124.522 -111.938 1.00 0.00 57 LEU A CA 6
ATOM 8980 C C . LEU A 1 60 ? 14.958 -125.037 -111.478 1.00 0.00 57 LEU A C 6
ATOM 8981 O O . LEU A 1 60 ? 15.045 -125.853 -110.560 1.00 0.00 57 LEU A O 6
ATOM 8997 N N . VAL A 1 61 ? 16.017 -124.545 -112.119 1.00 0.00 58 VAL A N 6
ATOM 8998 C CA . VAL A 1 61 ? 17.384 -124.944 -111.776 1.00 0.00 58 VAL A CA 6
ATOM 8999 C C . VAL A 1 61 ? 17.758 -124.477 -110.366 1.00 0.00 58 VAL A C 6
ATOM 9000 O O . VAL A 1 61 ? 18.375 -125.221 -109.602 1.00 0.00 58 VAL A O 6
ATOM 9013 N N . LYS A 1 62 ? 17.375 -123.244 -110.029 1.00 0.00 59 LYS A N 6
ATOM 9014 C CA . LYS A 1 62 ? 17.664 -122.676 -108.710 1.00 0.00 59 LYS A CA 6
ATOM 9015 C C . LYS A 1 62 ? 16.884 -123.399 -107.611 1.00 0.00 59 LYS A C 6
ATOM 9016 O O . LYS A 1 62 ? 17.404 -123.622 -106.516 1.00 0.00 59 LYS A O 6
ATOM 9035 N N . ARG A 1 63 ? 15.636 -123.767 -107.911 1.00 0.00 60 ARG A N 6
ATOM 9036 C CA . ARG A 1 63 ? 14.784 -124.467 -106.955 1.00 0.00 60 ARG A CA 6
ATOM 9037 C C . ARG A 1 63 ? 15.257 -125.905 -106.763 1.00 0.00 60 ARG A C 6
ATOM 9038 O O . ARG A 1 63 ? 15.863 -126.238 -105.742 1.00 0.00 60 ARG A O 6
ATOM 9059 N N . ALA A 1 64 ? 14.977 -126.747 -107.760 1.00 0.00 61 ALA A N 6
ATOM 9060 C CA . ALA A 1 64 ? 15.368 -128.160 -107.731 1.00 0.00 61 ALA A CA 6
ATOM 9061 C C . ALA A 1 64 ? 14.777 -128.888 -106.518 1.00 0.00 61 ALA A C 6
ATOM 9062 O O . ALA A 1 64 ? 14.107 -128.279 -105.682 1.00 0.00 61 ALA A O 6
ATOM 9069 N N . ALA A 1 65 ? 15.030 -130.196 -106.430 1.00 0.00 62 ALA A N 6
ATOM 9070 C CA . ALA A 1 65 ? 14.525 -131.009 -105.322 1.00 0.00 62 ALA A CA 6
ATOM 9071 C C . ALA A 1 65 ? 15.516 -131.035 -104.159 1.00 0.00 62 ALA A C 6
ATOM 9072 O O . ALA A 1 65 ? 16.596 -130.446 -104.239 1.00 0.00 62 ALA A O 6
ATOM 9079 N N . GLY A 1 66 ? 15.133 -131.710 -103.072 1.00 0.00 63 GLY A N 6
ATOM 9080 C CA . GLY A 1 66 ? 15.986 -131.793 -101.898 1.00 0.00 63 GLY A CA 6
ATOM 9081 C C . GLY A 1 66 ? 15.562 -130.805 -100.827 1.00 0.00 63 GLY A C 6
ATOM 9082 O O . GLY A 1 66 ? 15.359 -131.179 -99.671 1.00 0.00 63 GLY A O 6
ATOM 9086 N N . GLN A 1 67 ? 15.418 -129.538 -101.222 1.00 0.00 64 GLN A N 6
ATOM 9087 C CA . GLN A 1 67 ? 15.004 -128.480 -100.307 1.00 0.00 64 GLN A CA 6
ATOM 9088 C C . GLN A 1 67 ? 13.492 -128.454 -100.155 1.00 0.00 64 GLN A C 6
ATOM 9089 O O . GLN A 1 67 ? 12.981 -128.485 -99.036 1.00 0.00 64 GLN A O 6
ATOM 9103 N N . ASP A 1 68 ? 12.779 -128.418 -101.287 1.00 0.00 65 ASP A N 6
ATOM 9104 C CA . ASP A 1 68 ? 11.319 -128.403 -101.302 1.00 0.00 65 ASP A CA 6
ATOM 9105 C C . ASP A 1 68 ? 10.726 -127.169 -100.599 1.00 0.00 65 ASP A C 6
ATOM 9106 O O . ASP A 1 68 ? 9.766 -126.579 -101.097 1.00 0.00 65 ASP A O 6
ATOM 9115 N N . ASP A 1 69 ? 11.288 -126.789 -99.442 1.00 0.00 66 ASP A N 6
ATOM 9116 C CA . ASP A 1 69 ? 10.813 -125.647 -98.676 1.00 0.00 66 ASP A CA 6
ATOM 9117 C C . ASP A 1 69 ? 10.595 -124.413 -99.559 1.00 0.00 66 ASP A C 6
ATOM 9118 O O . ASP A 1 69 ? 11.329 -124.193 -100.524 1.00 0.00 66 ASP A O 6
ATOM 9127 N N . VAL A 1 70 ? 9.582 -123.613 -99.219 1.00 0.00 67 VAL A N 6
ATOM 9128 C CA . VAL A 1 70 ? 9.266 -122.403 -99.977 1.00 0.00 67 VAL A CA 6
ATOM 9129 C C . VAL A 1 70 ? 10.297 -121.297 -99.710 1.00 0.00 67 VAL A C 6
ATOM 9130 O O . VAL A 1 70 ? 10.527 -120.920 -98.560 1.00 0.00 67 VAL A O 6
ATOM 9143 N N . PRO A 1 71 ? 10.943 -120.766 -100.773 1.00 0.00 68 PRO A N 6
ATOM 9144 C CA . PRO A 1 71 ? 11.955 -119.710 -100.638 1.00 0.00 68 PRO A CA 6
ATOM 9145 C C . PRO A 1 71 ? 11.349 -118.328 -100.370 1.00 0.00 68 PRO A C 6
ATOM 9146 O O . PRO A 1 71 ? 11.906 -117.539 -99.605 1.00 0.00 68 PRO A O 6
ATOM 9157 N N . GLY A 1 72 ? 10.210 -118.043 -101.004 1.00 0.00 69 GLY A N 6
ATOM 9158 C CA . GLY A 1 72 ? 9.555 -116.756 -100.820 1.00 0.00 69 GLY A CA 6
ATOM 9159 C C . GLY A 1 72 ? 8.218 -116.666 -101.537 1.00 0.00 69 GLY A C 6
ATOM 9160 O O . GLY A 1 72 ? 7.635 -117.688 -101.904 1.00 0.00 69 GLY A O 6
ATOM 9164 N N . ASP A 1 73 ? 7.732 -115.438 -101.734 1.00 0.00 70 ASP A N 6
ATOM 9165 C CA . ASP A 1 73 ? 6.451 -115.208 -102.408 1.00 0.00 70 ASP A CA 6
ATOM 9166 C C . ASP A 1 73 ? 6.637 -114.502 -103.753 1.00 0.00 70 ASP A C 6
ATOM 9167 O O . ASP A 1 73 ? 5.816 -114.664 -104.656 1.00 0.00 70 ASP A O 6
ATOM 9176 N N . LEU A 1 74 ? 7.720 -113.727 -103.892 1.00 0.00 71 LEU A N 6
ATOM 9177 C CA . LEU A 1 74 ? 7.993 -113.019 -105.141 1.00 0.00 71 LEU A CA 6
ATOM 9178 C C . LEU A 1 74 ? 8.070 -114.001 -106.307 1.00 0.00 71 LEU A C 6
ATOM 9179 O O . LEU A 1 74 ? 7.466 -113.768 -107.349 1.00 0.00 71 LEU A O 6
ATOM 9195 N N . ARG A 1 75 ? 8.815 -115.095 -106.123 1.00 0.00 72 ARG A N 6
ATOM 9196 C CA . ARG A 1 75 ? 8.960 -116.120 -107.165 1.00 0.00 72 ARG A CA 6
ATOM 9197 C C . ARG A 1 75 ? 7.625 -116.326 -107.871 1.00 0.00 72 ARG A C 6
ATOM 9198 O O . ARG A 1 75 ? 7.550 -116.347 -109.100 1.00 0.00 72 ARG A O 6
ATOM 9219 N N . ALA A 1 76 ? 6.575 -116.483 -107.064 1.00 0.00 73 ALA A N 6
ATOM 9220 C CA . ALA A 1 76 ? 5.225 -116.692 -107.569 1.00 0.00 73 ALA A CA 6
ATOM 9221 C C . ALA A 1 76 ? 4.792 -115.552 -108.493 1.00 0.00 73 ALA A C 6
ATOM 9222 O O . ALA A 1 76 ? 4.032 -115.760 -109.440 1.00 0.00 73 ALA A O 6
ATOM 9229 N N . LYS A 1 77 ? 5.293 -114.349 -108.208 1.00 0.00 74 LYS A N 6
ATOM 9230 C CA . LYS A 1 77 ? 4.980 -113.159 -109.001 1.00 0.00 74 LYS A CA 6
ATOM 9231 C C . LYS A 1 77 ? 5.920 -113.013 -110.206 1.00 0.00 74 LYS A C 6
ATOM 9232 O O . LYS A 1 77 ? 5.619 -112.272 -111.143 1.00 0.00 74 LYS A O 6
ATOM 9251 N N . VAL A 1 78 ? 7.045 -113.733 -110.183 1.00 0.00 75 VAL A N 6
ATOM 9252 C CA . VAL A 1 78 ? 8.017 -113.702 -111.269 1.00 0.00 75 VAL A CA 6
ATOM 9253 C C . VAL A 1 78 ? 7.451 -114.358 -112.521 1.00 0.00 75 VAL A C 6
ATOM 9254 O O . VAL A 1 78 ? 7.767 -113.963 -113.642 1.00 0.00 75 VAL A O 6
ATOM 9267 N N . MET A 1 79 ? 6.597 -115.350 -112.301 1.00 0.00 76 MET A N 6
ATOM 9268 C CA . MET A 1 79 ? 5.945 -116.083 -113.385 1.00 0.00 76 MET A CA 6
ATOM 9269 C C . MET A 1 79 ? 5.137 -115.153 -114.302 1.00 0.00 76 MET A C 6
ATOM 9270 O O . MET A 1 79 ? 4.958 -115.452 -115.482 1.00 0.00 76 MET A O 6
ATOM 9284 N N . GLY A 1 80 ? 4.643 -114.031 -113.761 1.00 0.00 77 GLY A N 6
ATOM 9285 C CA . GLY A 1 80 ? 3.854 -113.102 -114.566 1.00 0.00 77 GLY A CA 6
ATOM 9286 C C . GLY A 1 80 ? 4.628 -112.463 -115.715 1.00 0.00 77 GLY A C 6
ATOM 9287 O O . GLY A 1 80 ? 4.022 -112.028 -116.695 1.00 0.00 77 GLY A O 6
ATOM 9291 N N . ARG A 1 81 ? 5.963 -112.410 -115.612 1.00 0.00 78 ARG A N 6
ATOM 9292 C CA . ARG A 1 81 ? 6.791 -111.824 -116.679 1.00 0.00 78 ARG A CA 6
ATOM 9293 C C . ARG A 1 81 ? 6.708 -112.671 -117.952 1.00 0.00 78 ARG A C 6
ATOM 9294 O O . ARG A 1 81 ? 6.961 -112.183 -119.054 1.00 0.00 78 ARG A O 6
ATOM 9315 N N . LEU A 1 82 ? 6.279 -113.919 -117.796 1.00 0.00 79 LEU A N 6
ATOM 9316 C CA . LEU A 1 82 ? 6.074 -114.810 -118.928 1.00 0.00 79 LEU A CA 6
ATOM 9317 C C . LEU A 1 82 ? 4.606 -114.717 -119.338 1.00 0.00 79 LEU A C 6
ATOM 9318 O O . LEU A 1 82 ? 4.256 -114.868 -120.510 1.00 0.00 79 LEU A O 6
ATOM 9334 N N . ASP A 1 83 ? 3.758 -114.449 -118.335 1.00 0.00 80 ASP A N 6
ATOM 9335 C CA . ASP A 1 83 ? 2.328 -114.305 -118.517 1.00 0.00 80 ASP A CA 6
ATOM 9336 C C . ASP A 1 83 ? 1.984 -113.158 -119.474 1.00 0.00 80 ASP A C 6
ATOM 9337 O O . ASP A 1 83 ? 0.949 -113.198 -120.141 1.00 0.00 80 ASP A O 6
ATOM 9346 N N . LEU A 1 84 ? 2.845 -112.129 -119.533 1.00 0.00 81 LEU A N 6
ATOM 9347 C CA . LEU A 1 84 ? 2.597 -110.981 -120.407 1.00 0.00 81 LEU A CA 6
ATOM 9348 C C . LEU A 1 84 ? 2.431 -111.406 -121.870 1.00 0.00 81 LEU A C 6
ATOM 9349 O O . LEU A 1 84 ? 1.603 -110.845 -122.590 1.00 0.00 81 LEU A O 6
ATOM 9365 N N . ILE A 1 85 ? 3.215 -112.398 -122.306 1.00 0.00 82 ILE A N 6
ATOM 9366 C CA . ILE A 1 85 ? 3.143 -112.887 -123.683 1.00 0.00 82 ILE A CA 6
ATOM 9367 C C . ILE A 1 85 ? 1.807 -113.583 -123.936 1.00 0.00 82 ILE A C 6
ATOM 9368 O O . ILE A 1 85 ? 1.194 -113.407 -124.990 1.00 0.00 82 ILE A O 6
ATOM 9384 N N . ARG A 1 86 ? 1.369 -114.380 -122.958 1.00 0.00 83 ARG A N 6
ATOM 9385 C CA . ARG A 1 86 ? 0.116 -115.118 -123.054 1.00 0.00 83 ARG A CA 6
ATOM 9386 C C . ARG A 1 86 ? -1.090 -114.202 -123.294 1.00 0.00 83 ARG A C 6
ATOM 9387 O O . ARG A 1 86 ? -2.109 -114.640 -123.830 1.00 0.00 83 ARG A O 6
ATOM 9408 N N . SER A 1 87 ? -0.969 -112.929 -122.900 1.00 0.00 84 SER A N 6
ATOM 9409 C CA . SER A 1 87 ? -2.050 -111.958 -123.079 1.00 0.00 84 SER A CA 6
ATOM 9410 C C . SER A 1 87 ? -1.965 -111.278 -124.447 1.00 0.00 84 SER A C 6
ATOM 9411 O O . SER A 1 87 ? -2.989 -110.964 -125.056 1.00 0.00 84 SER A O 6
ATOM 9419 N N . GLY A 1 88 ? -0.737 -111.054 -124.925 1.00 0.00 85 GLY A N 6
ATOM 9420 C CA . GLY A 1 88 ? -0.538 -110.416 -126.216 1.00 0.00 85 GLY A CA 6
ATOM 9421 C C . GLY A 1 88 ? -0.720 -108.908 -126.166 1.00 0.00 85 GLY A C 6
ATOM 9422 O O . GLY A 1 88 ? -1.259 -108.314 -127.101 1.00 0.00 85 GLY A O 6
ATOM 9426 N N . GLN A 1 89 ? -0.270 -108.287 -125.073 1.00 0.00 86 GLN A N 6
ATOM 9427 C CA . GLN A 1 89 ? -0.385 -106.841 -124.900 1.00 0.00 86 GLN A CA 6
ATOM 9428 C C . GLN A 1 89 ? 0.800 -106.109 -125.533 1.00 0.00 86 GLN A C 6
ATOM 9429 O O . GLN A 1 89 ? 0.613 -105.179 -126.318 1.00 0.00 86 GLN A O 6
ATOM 9443 N N . SER A 1 90 ? 2.017 -106.535 -125.182 1.00 0.00 87 SER A N 6
ATOM 9444 C CA . SER A 1 90 ? 3.235 -105.921 -125.706 1.00 0.00 87 SER A CA 6
ATOM 9445 C C . SER A 1 90 ? 3.754 -106.659 -126.944 1.00 0.00 87 SER A C 6
ATOM 9446 O O . SER A 1 90 ? 4.477 -106.079 -127.755 1.00 0.00 87 SER A O 6
ATOM 9454 N N . VAL A 1 91 ? 3.392 -107.943 -127.080 1.00 0.00 88 VAL A N 6
ATOM 9455 C CA . VAL A 1 91 ? 3.830 -108.758 -128.211 1.00 0.00 88 VAL A CA 6
ATOM 9456 C C . VAL A 1 91 ? 3.638 -108.036 -129.553 1.00 0.00 88 VAL A C 6
ATOM 9457 O O . VAL A 1 91 ? 4.563 -107.992 -130.366 1.00 0.00 88 VAL A O 6
ATOM 9470 N N . PRO A 1 92 ? 2.443 -107.450 -129.814 1.00 0.00 89 PRO A N 6
ATOM 9471 C CA . PRO A 1 92 ? 2.174 -106.731 -131.066 1.00 0.00 89 PRO A CA 6
ATOM 9472 C C . PRO A 1 92 ? 2.923 -105.397 -131.130 1.00 0.00 89 PRO A C 6
ATOM 9473 O O . PRO A 1 92 ? 3.678 -105.149 -132.071 1.00 0.00 89 PRO A O 6
ATOM 9484 N N . GLU A 1 93 ? 2.706 -104.545 -130.116 1.00 0.00 90 GLU A N 6
ATOM 9485 C CA . GLU A 1 93 ? 3.348 -103.238 -130.023 1.00 0.00 90 GLU A CA 6
ATOM 9486 C C . GLU A 1 93 ? 4.784 -103.259 -130.564 1.00 0.00 90 GLU A C 6
ATOM 9487 O O . GLU A 1 93 ? 5.079 -102.627 -131.579 1.00 0.00 90 GLU A O 6
ATOM 9499 N N . HIS A 1 94 ? 5.665 -104.004 -129.880 1.00 0.00 91 HIS A N 6
ATOM 9500 C CA . HIS A 1 94 ? 7.074 -104.137 -130.277 1.00 0.00 91 HIS A CA 6
ATOM 9501 C C . HIS A 1 94 ? 7.832 -102.805 -130.180 1.00 0.00 91 HIS A C 6
ATOM 9502 O O . HIS A 1 94 ? 8.647 -102.618 -129.275 1.00 0.00 91 HIS A O 6
ATOM 9517 N N . ASP A 1 95 ? 7.574 -101.889 -131.121 1.00 0.00 92 ASP A N 6
ATOM 9518 C CA . ASP A 1 95 ? 8.250 -100.589 -131.139 1.00 0.00 92 ASP A CA 6
ATOM 9519 C C . ASP A 1 95 ? 7.584 -99.594 -130.185 1.00 0.00 92 ASP A C 6
ATOM 9520 O O . ASP A 1 95 ? 6.871 -98.687 -130.620 1.00 0.00 92 ASP A O 6
ATOM 9529 N N . VAL A 1 96 ? 7.838 -99.770 -128.880 1.00 0.00 93 VAL A N 6
ATOM 9530 C CA . VAL A 1 96 ? 7.290 -98.898 -127.831 1.00 0.00 93 VAL A CA 6
ATOM 9531 C C . VAL A 1 96 ? 5.960 -98.250 -128.247 1.00 0.00 93 VAL A C 6
ATOM 9532 O O . VAL A 1 96 ? 5.905 -97.066 -128.583 1.00 0.00 93 VAL A O 6
ATOM 9545 N N . ALA A 1 97 ? 4.889 -99.047 -128.219 1.00 0.00 94 ALA A N 6
ATOM 9546 C CA . ALA A 1 97 ? 3.550 -98.577 -128.588 1.00 0.00 94 ALA A CA 6
ATOM 9547 C C . ALA A 1 97 ? 3.506 -98.094 -130.039 1.00 0.00 94 ALA A C 6
ATOM 9548 O O . ALA A 1 97 ? 3.713 -96.911 -130.318 1.00 0.00 94 ALA A O 6
ATOM 9555 N N . ALA A 1 98 ? 3.234 -99.023 -130.958 1.00 0.00 95 ALA A N 6
ATOM 9556 C CA . ALA A 1 98 ? 3.157 -98.704 -132.385 1.00 0.00 95 ALA A CA 6
ATOM 9557 C C . ALA A 1 98 ? 1.946 -99.373 -133.031 1.00 0.00 95 ALA A C 6
ATOM 9558 O O . ALA A 1 98 ? 1.133 -98.710 -133.680 1.00 0.00 95 ALA A O 6
ATOM 9565 N N . ALA A 1 99 ? 1.834 -100.688 -132.849 1.00 0.00 96 ALA A N 6
ATOM 9566 C CA . ALA A 1 99 ? 0.726 -101.459 -133.409 1.00 0.00 96 ALA A CA 6
ATOM 9567 C C . ALA A 1 99 ? 0.273 -102.556 -132.441 1.00 0.00 96 ALA A C 6
ATOM 9568 O O . ALA A 1 99 ? 0.604 -103.729 -132.622 1.00 0.00 96 ALA A O 6
ATOM 9575 N N . PRO A 1 100 ? -0.492 -102.185 -131.391 1.00 0.00 97 PRO A N 6
ATOM 9576 C CA . PRO A 1 100 ? -0.988 -103.143 -130.392 1.00 0.00 97 PRO A CA 6
ATOM 9577 C C . PRO A 1 100 ? -2.135 -104.004 -130.929 1.00 0.00 97 PRO A C 6
ATOM 9578 O O . PRO A 1 100 ? -2.592 -103.809 -132.057 1.00 0.00 97 PRO A O 6
ATOM 9589 N N . SER A 1 101 ? -2.599 -104.954 -130.113 1.00 0.00 98 SER A N 6
ATOM 9590 C CA . SER A 1 101 ? -3.695 -105.843 -130.504 1.00 0.00 98 SER A CA 6
ATOM 9591 C C . SER A 1 101 ? -4.624 -106.115 -129.321 1.00 0.00 98 SER A C 6
ATOM 9592 O O . SER A 1 101 ? -4.164 -106.375 -128.207 1.00 0.00 98 SER A O 6
ATOM 9600 N N . SER A 1 102 ? -5.934 -106.054 -129.571 1.00 0.00 99 SER A N 6
ATOM 9601 C CA . SER A 1 102 ? -6.933 -106.292 -128.529 1.00 0.00 99 SER A CA 6
ATOM 9602 C C . SER A 1 102 ? -8.114 -107.094 -129.078 1.00 0.00 99 SER A C 6
ATOM 9603 O O . SER A 1 102 ? -8.515 -106.913 -130.231 1.00 0.00 99 SER A O 6
ATOM 9611 N N . SER A 1 103 ? -8.669 -107.977 -128.245 1.00 0.00 100 SER A N 6
ATOM 9612 C CA . SER A 1 103 ? -9.805 -108.808 -128.642 1.00 0.00 100 SER A CA 6
ATOM 9613 C C . SER A 1 103 ? -11.125 -108.174 -128.202 1.00 0.00 100 SER A C 6
ATOM 9614 O O . SER A 1 103 ? -11.236 -107.664 -127.086 1.00 0.00 100 SER A O 6
ATOM 9622 N N . ALA A 1 104 ? -12.124 -108.211 -129.089 1.00 0.00 101 ALA A N 6
ATOM 9623 C CA . ALA A 1 104 ? -13.439 -107.642 -128.798 1.00 0.00 101 ALA A CA 6
ATOM 9624 C C . ALA A 1 104 ? -14.558 -108.602 -129.209 1.00 0.00 101 ALA A C 6
ATOM 9625 O O . ALA A 1 104 ? -14.397 -109.384 -130.146 1.00 0.00 101 ALA A O 6
ATOM 9632 N N . PRO A 1 105 ? -15.714 -108.557 -128.508 1.00 0.00 102 PRO A N 6
ATOM 9633 C CA . PRO A 1 105 ? -16.856 -109.431 -128.810 1.00 0.00 102 PRO A CA 6
ATOM 9634 C C . PRO A 1 105 ? -17.599 -109.007 -130.079 1.00 0.00 102 PRO A C 6
ATOM 9635 O O . PRO A 1 105 ? -17.684 -107.818 -130.389 1.00 0.00 102 PRO A O 6
ATOM 9646 N N . GLN A 1 106 ? -18.134 -109.991 -130.806 1.00 0.00 103 GLN A N 6
ATOM 9647 C CA . GLN A 1 106 ? -18.871 -109.727 -132.043 1.00 0.00 103 GLN A CA 6
ATOM 9648 C C . GLN A 1 106 ? -20.212 -110.459 -132.047 1.00 0.00 103 GLN A C 6
ATOM 9649 O O . GLN A 1 106 ? -21.269 -109.835 -132.160 1.00 0.00 103 GLN A O 6
ATOM 9663 N N . GLU A 1 107 ? -20.159 -111.785 -131.925 1.00 0.00 104 GLU A N 6
ATOM 9664 C CA . GLU A 1 107 ? -21.367 -112.609 -131.919 1.00 0.00 104 GLU A CA 6
ATOM 9665 C C . GLU A 1 107 ? -22.048 -112.577 -130.549 1.00 0.00 104 GLU A C 6
ATOM 9666 O O . GLU A 1 107 ? -21.443 -112.940 -129.538 1.00 0.00 104 GLU A O 6
ATOM 9678 N N . SER A 1 108 ? -23.309 -112.137 -130.525 1.00 0.00 105 SER A N 6
ATOM 9679 C CA . SER A 1 108 ? -24.076 -112.055 -129.281 1.00 0.00 105 SER A CA 6
ATOM 9680 C C . SER A 1 108 ? -25.521 -112.496 -129.503 1.00 0.00 105 SER A C 6
ATOM 9681 O O . SER A 1 108 ? -26.021 -113.306 -128.695 1.00 0.00 105 SER A O 6
ATOM 9691 N N . GLY A 1 1 ? 23.603 -150.834 -111.213 1.00 0.00 -2 GLY A N 7
ATOM 9692 C CA . GLY A 1 1 ? 23.665 -152.056 -112.063 1.00 0.00 -2 GLY A CA 7
ATOM 9693 C C . GLY A 1 1 ? 23.197 -151.802 -113.484 1.00 0.00 -2 GLY A C 7
ATOM 9694 O O . GLY A 1 1 ? 24.013 -151.701 -114.401 1.00 0.00 -2 GLY A O 7
ATOM 9700 N N . SER A 1 2 ? 21.878 -151.698 -113.666 1.00 0.00 -1 SER A N 7
ATOM 9701 C CA . SER A 1 2 ? 21.295 -151.453 -114.985 1.00 0.00 -1 SER A CA 7
ATOM 9702 C C . SER A 1 2 ? 20.901 -149.985 -115.144 1.00 0.00 -1 SER A C 7
ATOM 9703 O O . SER A 1 2 ? 20.366 -149.375 -114.216 1.00 0.00 -1 SER A O 7
ATOM 9711 N N . HIS A 1 3 ? 21.166 -149.426 -116.326 1.00 0.00 0 HIS A N 7
ATOM 9712 C CA . HIS A 1 3 ? 20.840 -148.028 -116.613 1.00 0.00 0 HIS A CA 7
ATOM 9713 C C . HIS A 1 3 ? 19.544 -147.926 -117.420 1.00 0.00 0 HIS A C 7
ATOM 9714 O O . HIS A 1 3 ? 19.334 -148.685 -118.369 1.00 0.00 0 HIS A O 7
ATOM 9729 N N . MET A 1 4 ? 18.681 -146.983 -117.036 1.00 0.00 1 MET A N 7
ATOM 9730 C CA . MET A 1 4 ? 17.404 -146.776 -117.720 1.00 0.00 1 MET A CA 7
ATOM 9731 C C . MET A 1 4 ? 17.439 -145.502 -118.565 1.00 0.00 1 MET A C 7
ATOM 9732 O O . MET A 1 4 ? 17.996 -144.485 -118.145 1.00 0.00 1 MET A O 7
ATOM 9746 N N . SER A 1 5 ? 16.840 -145.566 -119.756 1.00 0.00 2 SER A N 7
ATOM 9747 C CA . SER A 1 5 ? 16.800 -144.420 -120.666 1.00 0.00 2 SER A CA 7
ATOM 9748 C C . SER A 1 5 ? 15.401 -144.242 -121.257 1.00 0.00 2 SER A C 7
ATOM 9749 O O . SER A 1 5 ? 14.722 -145.221 -121.571 1.00 0.00 2 SER A O 7
ATOM 9757 N N . ALA A 1 6 ? 14.978 -142.983 -121.407 1.00 0.00 3 ALA A N 7
ATOM 9758 C CA . ALA A 1 6 ? 13.661 -142.672 -121.961 1.00 0.00 3 ALA A CA 7
ATOM 9759 C C . ALA A 1 6 ? 13.750 -142.356 -123.454 1.00 0.00 3 ALA A C 7
ATOM 9760 O O . ALA A 1 6 ? 13.035 -142.947 -124.265 1.00 0.00 3 ALA A O 7
ATOM 9767 N N . GLY A 1 7 ? 14.631 -141.418 -123.812 1.00 0.00 4 GLY A N 7
ATOM 9768 C CA . GLY A 1 7 ? 14.797 -141.041 -125.207 1.00 0.00 4 GLY A CA 7
ATOM 9769 C C . GLY A 1 7 ? 15.744 -139.867 -125.389 1.00 0.00 4 GLY A C 7
ATOM 9770 O O . GLY A 1 7 ? 16.645 -139.658 -124.575 1.00 0.00 4 GLY A O 7
ATOM 9774 N N . GLU A 1 8 ? 15.537 -139.100 -126.462 1.00 0.00 5 GLU A N 7
ATOM 9775 C CA . GLU A 1 8 ? 16.376 -137.937 -126.758 1.00 0.00 5 GLU A CA 7
ATOM 9776 C C . GLU A 1 8 ? 15.612 -136.634 -126.498 1.00 0.00 5 GLU A C 7
ATOM 9777 O O . GLU A 1 8 ? 14.381 -136.616 -126.530 1.00 0.00 5 GLU A O 7
ATOM 9789 N N . PRO A 1 9 ? 16.335 -135.521 -126.234 1.00 0.00 6 PRO A N 7
ATOM 9790 C CA . PRO A 1 9 ? 15.713 -134.213 -125.968 1.00 0.00 6 PRO A CA 7
ATOM 9791 C C . PRO A 1 9 ? 14.825 -133.739 -127.119 1.00 0.00 6 PRO A C 7
ATOM 9792 O O . PRO A 1 9 ? 15.092 -134.040 -128.284 1.00 0.00 6 PRO A O 7
ATOM 9803 N N . HIS A 1 10 ? 13.769 -132.994 -126.784 1.00 0.00 7 HIS A N 7
ATOM 9804 C CA . HIS A 1 10 ? 12.838 -132.475 -127.788 1.00 0.00 7 HIS A CA 7
ATOM 9805 C C . HIS A 1 10 ? 13.229 -131.059 -128.211 1.00 0.00 7 HIS A C 7
ATOM 9806 O O . HIS A 1 10 ? 13.274 -130.146 -127.384 1.00 0.00 7 HIS A O 7
ATOM 9821 N N . GLU A 1 11 ? 13.512 -130.884 -129.505 1.00 0.00 8 GLU A N 7
ATOM 9822 C CA . GLU A 1 11 ? 13.902 -129.580 -130.046 1.00 0.00 8 GLU A CA 7
ATOM 9823 C C . GLU A 1 11 ? 13.073 -129.212 -131.277 1.00 0.00 8 GLU A C 7
ATOM 9824 O O . GLU A 1 11 ? 13.417 -128.274 -132.000 1.00 0.00 8 GLU A O 7
ATOM 9836 N N . THR A 1 12 ? 11.962 -129.928 -131.501 1.00 0.00 9 THR A N 7
ATOM 9837 C CA . THR A 1 12 ? 11.086 -129.629 -132.632 1.00 0.00 9 THR A CA 7
ATOM 9838 C C . THR A 1 12 ? 10.649 -128.170 -132.542 1.00 0.00 9 THR A C 7
ATOM 9839 O O . THR A 1 12 ? 10.763 -127.411 -133.505 1.00 0.00 9 THR A O 7
ATOM 9850 N N . ASP A 1 13 ? 10.181 -127.790 -131.352 1.00 0.00 10 ASP A N 7
ATOM 9851 C CA . ASP A 1 13 ? 9.757 -126.432 -131.079 1.00 0.00 10 ASP A CA 7
ATOM 9852 C C . ASP A 1 13 ? 10.193 -126.007 -129.682 1.00 0.00 10 ASP A C 7
ATOM 9853 O O . ASP A 1 13 ? 9.853 -126.646 -128.685 1.00 0.00 10 ASP A O 7
ATOM 9862 N N . CYS A 1 14 ? 10.950 -124.922 -129.634 1.00 0.00 11 CYS A N 7
ATOM 9863 C CA . CYS A 1 14 ? 11.457 -124.375 -128.372 1.00 0.00 11 CYS A CA 7
ATOM 9864 C C . CYS A 1 14 ? 10.328 -123.808 -127.520 1.00 0.00 11 CYS A C 7
ATOM 9865 O O . CYS A 1 14 ? 10.257 -124.077 -126.322 1.00 0.00 11 CYS A O 7
ATOM 9872 N N . SER A 1 15 ? 9.445 -123.027 -128.143 1.00 0.00 12 SER A N 7
ATOM 9873 C CA . SER A 1 15 ? 8.315 -122.428 -127.440 1.00 0.00 12 SER A CA 7
ATOM 9874 C C . SER A 1 15 ? 7.600 -123.466 -126.574 1.00 0.00 12 SER A C 7
ATOM 9875 O O . SER A 1 15 ? 7.336 -123.228 -125.399 1.00 0.00 12 SER A O 7
ATOM 9883 N N . GLU A 1 16 ? 7.267 -124.606 -127.178 1.00 0.00 13 GLU A N 7
ATOM 9884 C CA . GLU A 1 16 ? 6.560 -125.681 -126.484 1.00 0.00 13 GLU A CA 7
ATOM 9885 C C . GLU A 1 16 ? 7.172 -125.977 -125.117 1.00 0.00 13 GLU A C 7
ATOM 9886 O O . GLU A 1 16 ? 6.448 -126.129 -124.137 1.00 0.00 13 GLU A O 7
ATOM 9898 N N . ILE A 1 17 ? 8.500 -126.042 -125.048 1.00 0.00 14 ILE A N 7
ATOM 9899 C CA . ILE A 1 17 ? 9.174 -126.309 -123.771 1.00 0.00 14 ILE A CA 7
ATOM 9900 C C . ILE A 1 17 ? 9.027 -125.104 -122.833 1.00 0.00 14 ILE A C 7
ATOM 9901 O O . ILE A 1 17 ? 8.821 -125.264 -121.631 1.00 0.00 14 ILE A O 7
ATOM 9917 N N . LEU A 1 18 ? 9.092 -123.902 -123.408 1.00 0.00 15 LEU A N 7
ATOM 9918 C CA . LEU A 1 18 ? 8.911 -122.658 -122.651 1.00 0.00 15 LEU A CA 7
ATOM 9919 C C . LEU A 1 18 ? 7.533 -122.665 -122.036 1.00 0.00 15 LEU A C 7
ATOM 9920 O O . LEU A 1 18 ? 7.343 -122.478 -120.832 1.00 0.00 15 LEU A O 7
ATOM 9936 N N . ASP A 1 19 ? 6.593 -122.944 -122.917 1.00 0.00 16 ASP A N 7
ATOM 9937 C CA . ASP A 1 19 ? 5.179 -123.063 -122.554 1.00 0.00 16 ASP A CA 7
ATOM 9938 C C . ASP A 1 19 ? 5.020 -124.154 -121.488 1.00 0.00 16 ASP A C 7
ATOM 9939 O O . ASP A 1 19 ? 4.198 -124.033 -120.579 1.00 0.00 16 ASP A O 7
ATOM 9948 N N . HIS A 1 20 ? 5.848 -125.203 -121.597 1.00 0.00 17 HIS A N 7
ATOM 9949 C CA . HIS A 1 20 ? 5.850 -126.308 -120.637 1.00 0.00 17 HIS A CA 7
ATOM 9950 C C . HIS A 1 20 ? 6.374 -125.817 -119.291 1.00 0.00 17 HIS A C 7
ATOM 9951 O O . HIS A 1 20 ? 5.784 -126.080 -118.243 1.00 0.00 17 HIS A O 7
ATOM 9966 N N . LEU A 1 21 ? 7.497 -125.093 -119.347 1.00 0.00 18 LEU A N 7
ATOM 9967 C CA . LEU A 1 21 ? 8.139 -124.537 -118.161 1.00 0.00 18 LEU A CA 7
ATOM 9968 C C . LEU A 1 21 ? 7.169 -123.665 -117.372 1.00 0.00 18 LEU A C 7
ATOM 9969 O O . LEU A 1 21 ? 7.184 -123.665 -116.139 1.00 0.00 18 LEU A O 7
ATOM 9985 N N . TYR A 1 22 ? 6.321 -122.925 -118.089 1.00 0.00 19 TYR A N 7
ATOM 9986 C CA . TYR A 1 22 ? 5.348 -122.060 -117.455 1.00 0.00 19 TYR A CA 7
ATOM 9987 C C . TYR A 1 22 ? 4.207 -122.873 -116.868 1.00 0.00 19 TYR A C 7
ATOM 9988 O O . TYR A 1 22 ? 3.892 -122.745 -115.685 1.00 0.00 19 TYR A O 7
ATOM 10006 N N . GLU A 1 23 ? 3.601 -123.723 -117.698 1.00 0.00 20 GLU A N 7
ATOM 10007 C CA . GLU A 1 23 ? 2.506 -124.580 -117.250 1.00 0.00 20 GLU A CA 7
ATOM 10008 C C . GLU A 1 23 ? 2.896 -125.257 -115.939 1.00 0.00 20 GLU A C 7
ATOM 10009 O O . GLU A 1 23 ? 2.156 -125.218 -114.955 1.00 0.00 20 GLU A O 7
ATOM 10021 N N . PHE A 1 24 ? 4.094 -125.840 -115.944 1.00 0.00 21 PHE A N 7
ATOM 10022 C CA . PHE A 1 24 ? 4.664 -126.502 -114.771 1.00 0.00 21 PHE A CA 7
ATOM 10023 C C . PHE A 1 24 ? 4.571 -125.584 -113.549 1.00 0.00 21 PHE A C 7
ATOM 10024 O O . PHE A 1 24 ? 4.127 -125.996 -112.477 1.00 0.00 21 PHE A O 7
ATOM 10041 N N . LEU A 1 25 ? 4.991 -124.330 -113.742 1.00 0.00 22 LEU A N 7
ATOM 10042 C CA . LEU A 1 25 ? 4.964 -123.315 -112.683 1.00 0.00 22 LEU A CA 7
ATOM 10043 C C . LEU A 1 25 ? 3.527 -122.991 -112.250 1.00 0.00 22 LEU A C 7
ATOM 10044 O O . LEU A 1 25 ? 3.276 -122.710 -111.077 1.00 0.00 22 LEU A O 7
ATOM 10060 N N . ASP A 1 26 ? 2.595 -123.017 -113.208 1.00 0.00 23 ASP A N 7
ATOM 10061 C CA . ASP A 1 26 ? 1.185 -122.713 -112.937 1.00 0.00 23 ASP A CA 7
ATOM 10062 C C . ASP A 1 26 ? 0.586 -123.660 -111.891 1.00 0.00 23 ASP A C 7
ATOM 10063 O O . ASP A 1 26 ? 0.165 -123.222 -110.820 1.00 0.00 23 ASP A O 7
ATOM 10072 N N . LYS A 1 27 ? 0.550 -124.954 -112.209 1.00 0.00 24 LYS A N 7
ATOM 10073 C CA . LYS A 1 27 ? 0.002 -125.959 -111.296 1.00 0.00 24 LYS A CA 7
ATOM 10074 C C . LYS A 1 27 ? 0.963 -126.256 -110.143 1.00 0.00 24 LYS A C 7
ATOM 10075 O O . LYS A 1 27 ? 0.564 -126.819 -109.122 1.00 0.00 24 LYS A O 7
ATOM 10094 N N . GLU A 1 28 ? 2.230 -125.881 -110.326 1.00 0.00 25 GLU A N 7
ATOM 10095 C CA . GLU A 1 28 ? 3.269 -126.106 -109.328 1.00 0.00 25 GLU A CA 7
ATOM 10096 C C . GLU A 1 28 ? 3.295 -127.566 -108.863 1.00 0.00 25 GLU A C 7
ATOM 10097 O O . GLU A 1 28 ? 2.839 -127.891 -107.763 1.00 0.00 25 GLU A O 7
ATOM 10109 N N . MET A 1 29 ? 3.840 -128.437 -109.713 1.00 0.00 26 MET A N 7
ATOM 10110 C CA . MET A 1 29 ? 3.944 -129.864 -109.410 1.00 0.00 26 MET A CA 7
ATOM 10111 C C . MET A 1 29 ? 5.347 -130.201 -108.895 1.00 0.00 26 MET A C 7
ATOM 10112 O O . MET A 1 29 ? 6.252 -129.367 -108.974 1.00 0.00 26 MET A O 7
ATOM 10126 N N . PRO A 1 30 ? 5.552 -131.427 -108.359 1.00 0.00 27 PRO A N 7
ATOM 10127 C CA . PRO A 1 30 ? 6.859 -131.857 -107.833 1.00 0.00 27 PRO A CA 7
ATOM 10128 C C . PRO A 1 30 ? 8.009 -131.592 -108.810 1.00 0.00 27 PRO A C 7
ATOM 10129 O O . PRO A 1 30 ? 7.780 -131.324 -109.988 1.00 0.00 27 PRO A O 7
ATOM 10140 N N . ASP A 1 31 ? 9.243 -131.673 -108.309 1.00 0.00 28 ASP A N 7
ATOM 10141 C CA . ASP A 1 31 ? 10.442 -131.442 -109.126 1.00 0.00 28 ASP A CA 7
ATOM 10142 C C . ASP A 1 31 ? 10.846 -132.694 -109.913 1.00 0.00 28 ASP A C 7
ATOM 10143 O O . ASP A 1 31 ? 12.001 -132.838 -110.320 1.00 0.00 28 ASP A O 7
ATOM 10152 N N . SER A 1 32 ? 9.890 -133.587 -110.122 1.00 0.00 29 SER A N 7
ATOM 10153 C CA . SER A 1 32 ? 10.123 -134.829 -110.857 1.00 0.00 29 SER A CA 7
ATOM 10154 C C . SER A 1 32 ? 10.114 -134.587 -112.360 1.00 0.00 29 SER A C 7
ATOM 10155 O O . SER A 1 32 ? 11.127 -134.791 -113.030 1.00 0.00 29 SER A O 7
ATOM 10163 N N . ASP A 1 33 ? 8.973 -134.130 -112.886 1.00 0.00 30 ASP A N 7
ATOM 10164 C CA . ASP A 1 33 ? 8.866 -133.839 -114.312 1.00 0.00 30 ASP A CA 7
ATOM 10165 C C . ASP A 1 33 ? 9.908 -132.789 -114.665 1.00 0.00 30 ASP A C 7
ATOM 10166 O O . ASP A 1 33 ? 10.627 -132.922 -115.655 1.00 0.00 30 ASP A O 7
ATOM 10175 N N . ALA A 1 34 ? 9.974 -131.746 -113.827 1.00 0.00 31 ALA A N 7
ATOM 10176 C CA . ALA A 1 34 ? 10.921 -130.648 -114.002 1.00 0.00 31 ALA A CA 7
ATOM 10177 C C . ALA A 1 34 ? 12.241 -131.127 -114.607 1.00 0.00 31 ALA A C 7
ATOM 10178 O O . ALA A 1 34 ? 12.769 -130.497 -115.522 1.00 0.00 31 ALA A O 7
ATOM 10185 N N . VAL A 1 35 ? 12.788 -132.225 -114.066 1.00 0.00 32 VAL A N 7
ATOM 10186 C CA . VAL A 1 35 ? 14.066 -132.793 -114.511 1.00 0.00 32 VAL A CA 7
ATOM 10187 C C . VAL A 1 35 ? 14.224 -132.938 -116.035 1.00 0.00 32 VAL A C 7
ATOM 10188 O O . VAL A 1 35 ? 15.351 -133.087 -116.512 1.00 0.00 32 VAL A O 7
ATOM 10201 N N . LYS A 1 36 ? 13.134 -132.872 -116.809 1.00 0.00 33 LYS A N 7
ATOM 10202 C CA . LYS A 1 36 ? 13.233 -132.976 -118.265 1.00 0.00 33 LYS A CA 7
ATOM 10203 C C . LYS A 1 36 ? 13.418 -131.586 -118.887 1.00 0.00 33 LYS A C 7
ATOM 10204 O O . LYS A 1 36 ? 13.313 -131.413 -120.103 1.00 0.00 33 LYS A O 7
ATOM 10223 N N . PHE A 1 37 ? 13.715 -130.607 -118.029 1.00 0.00 34 PHE A N 7
ATOM 10224 C CA . PHE A 1 37 ? 13.944 -129.237 -118.451 1.00 0.00 34 PHE A CA 7
ATOM 10225 C C . PHE A 1 37 ? 15.444 -128.973 -118.587 1.00 0.00 34 PHE A C 7
ATOM 10226 O O . PHE A 1 37 ? 15.867 -128.180 -119.429 1.00 0.00 34 PHE A O 7
ATOM 10243 N N . GLU A 1 38 ? 16.245 -129.655 -117.756 1.00 0.00 35 GLU A N 7
ATOM 10244 C CA . GLU A 1 38 ? 17.702 -129.505 -117.791 1.00 0.00 35 GLU A CA 7
ATOM 10245 C C . GLU A 1 38 ? 18.290 -130.088 -119.082 1.00 0.00 35 GLU A C 7
ATOM 10246 O O . GLU A 1 38 ? 19.378 -129.692 -119.506 1.00 0.00 35 GLU A O 7
ATOM 10258 N N . HIS A 1 39 ? 17.569 -131.032 -119.700 1.00 0.00 36 HIS A N 7
ATOM 10259 C CA . HIS A 1 39 ? 18.025 -131.667 -120.939 1.00 0.00 36 HIS A CA 7
ATOM 10260 C C . HIS A 1 39 ? 18.016 -130.690 -122.121 1.00 0.00 36 HIS A C 7
ATOM 10261 O O . HIS A 1 39 ? 18.761 -130.873 -123.085 1.00 0.00 36 HIS A O 7
ATOM 10276 N N . HIS A 1 40 ? 17.169 -129.656 -122.048 1.00 0.00 37 HIS A N 7
ATOM 10277 C CA . HIS A 1 40 ? 17.072 -128.663 -123.123 1.00 0.00 37 HIS A CA 7
ATOM 10278 C C . HIS A 1 40 ? 18.160 -127.583 -123.014 1.00 0.00 37 HIS A C 7
ATOM 10279 O O . HIS A 1 40 ? 18.238 -126.698 -123.865 1.00 0.00 37 HIS A O 7
ATOM 10293 N N . PHE A 1 41 ? 19.011 -127.662 -121.986 1.00 0.00 38 PHE A N 7
ATOM 10294 C CA . PHE A 1 41 ? 20.092 -126.709 -121.794 1.00 0.00 38 PHE A CA 7
ATOM 10295 C C . PHE A 1 41 ? 21.370 -127.215 -122.473 1.00 0.00 38 PHE A C 7
ATOM 10296 O O . PHE A 1 41 ? 22.387 -126.522 -122.525 1.00 0.00 38 PHE A O 7
ATOM 10313 N N . GLU A 1 42 ? 21.279 -128.435 -122.998 1.00 0.00 39 GLU A N 7
ATOM 10314 C CA . GLU A 1 42 ? 22.384 -129.082 -123.693 1.00 0.00 39 GLU A CA 7
ATOM 10315 C C . GLU A 1 42 ? 22.473 -128.595 -125.139 1.00 0.00 39 GLU A C 7
ATOM 10316 O O . GLU A 1 42 ? 23.419 -127.898 -125.513 1.00 0.00 39 GLU A O 7
ATOM 10328 N N . GLU A 1 43 ? 21.475 -128.964 -125.944 1.00 0.00 40 GLU A N 7
ATOM 10329 C CA . GLU A 1 43 ? 21.419 -128.569 -127.352 1.00 0.00 40 GLU A CA 7
ATOM 10330 C C . GLU A 1 43 ? 20.047 -127.980 -127.687 1.00 0.00 40 GLU A C 7
ATOM 10331 O O . GLU A 1 43 ? 19.042 -128.694 -127.688 1.00 0.00 40 GLU A O 7
ATOM 10343 N N . SER A 1 44 ? 20.010 -126.673 -127.962 1.00 0.00 41 SER A N 7
ATOM 10344 C CA . SER A 1 44 ? 18.758 -125.989 -128.290 1.00 0.00 41 SER A CA 7
ATOM 10345 C C . SER A 1 44 ? 18.870 -125.234 -129.614 1.00 0.00 41 SER A C 7
ATOM 10346 O O . SER A 1 44 ? 18.228 -125.599 -130.599 1.00 0.00 41 SER A O 7
ATOM 10353 N N . SER A 1 45 ? 19.681 -124.175 -129.626 1.00 0.00 42 SER A N 7
ATOM 10354 C CA . SER A 1 45 ? 19.870 -123.360 -130.825 1.00 0.00 42 SER A CA 7
ATOM 10355 C C . SER A 1 45 ? 20.813 -124.047 -131.822 1.00 0.00 42 SER A C 7
ATOM 10356 O O . SER A 1 45 ? 21.894 -124.500 -131.441 1.00 0.00 42 SER A O 7
ATOM 10364 N N . PRO A 1 46 ? 20.422 -124.138 -133.116 1.00 0.00 43 PRO A N 7
ATOM 10365 C CA . PRO A 1 46 ? 19.146 -123.617 -133.625 1.00 0.00 43 PRO A CA 7
ATOM 10366 C C . PRO A 1 46 ? 17.982 -124.583 -133.386 1.00 0.00 43 PRO A C 7
ATOM 10367 O O . PRO A 1 46 ? 18.033 -125.742 -133.806 1.00 0.00 43 PRO A O 7
ATOM 10378 N N . CYS A 1 47 ? 16.936 -124.102 -132.708 1.00 0.00 44 CYS A N 7
ATOM 10379 C CA . CYS A 1 47 ? 15.765 -124.926 -132.414 1.00 0.00 44 CYS A CA 7
ATOM 10380 C C . CYS A 1 47 ? 14.757 -124.881 -133.566 1.00 0.00 44 CYS A C 7
ATOM 10381 O O . CYS A 1 47 ? 14.579 -125.872 -134.277 1.00 0.00 44 CYS A O 7
ATOM 10388 N N . LEU A 1 48 ? 14.102 -123.728 -133.751 1.00 0.00 45 LEU A N 7
ATOM 10389 C CA . LEU A 1 48 ? 13.115 -123.565 -134.823 1.00 0.00 45 LEU A CA 7
ATOM 10390 C C . LEU A 1 48 ? 12.733 -122.093 -135.008 1.00 0.00 45 LEU A C 7
ATOM 10391 O O . LEU A 1 48 ? 12.935 -121.524 -136.082 1.00 0.00 45 LEU A O 7
ATOM 10407 N N . GLU A 1 49 ? 12.171 -121.486 -133.958 1.00 0.00 46 GLU A N 7
ATOM 10408 C CA . GLU A 1 49 ? 11.752 -120.083 -134.005 1.00 0.00 46 GLU A CA 7
ATOM 10409 C C . GLU A 1 49 ? 12.757 -119.180 -133.290 1.00 0.00 46 GLU A C 7
ATOM 10410 O O . GLU A 1 49 ? 13.625 -119.659 -132.557 1.00 0.00 46 GLU A O 7
ATOM 10422 N N . LYS A 1 50 ? 12.631 -117.868 -133.510 1.00 0.00 47 LYS A N 7
ATOM 10423 C CA . LYS A 1 50 ? 13.523 -116.889 -132.889 1.00 0.00 47 LYS A CA 7
ATOM 10424 C C . LYS A 1 50 ? 12.971 -116.425 -131.540 1.00 0.00 47 LYS A C 7
ATOM 10425 O O . LYS A 1 50 ? 12.075 -115.580 -131.481 1.00 0.00 47 LYS A O 7
ATOM 10444 N N . TYR A 1 51 ? 13.514 -116.989 -130.460 1.00 0.00 48 TYR A N 7
ATOM 10445 C CA . TYR A 1 51 ? 13.086 -116.642 -129.102 1.00 0.00 48 TYR A CA 7
ATOM 10446 C C . TYR A 1 51 ? 14.300 -116.490 -128.181 1.00 0.00 48 TYR A C 7
ATOM 10447 O O . TYR A 1 51 ? 15.436 -116.720 -128.601 1.00 0.00 48 TYR A O 7
ATOM 10465 N N . GLY A 1 52 ? 14.058 -116.102 -126.927 1.00 0.00 49 GLY A N 7
ATOM 10466 C CA . GLY A 1 52 ? 15.152 -115.933 -125.983 1.00 0.00 49 GLY A CA 7
ATOM 10467 C C . GLY A 1 52 ? 14.719 -115.297 -124.674 1.00 0.00 49 GLY A C 7
ATOM 10468 O O . GLY A 1 52 ? 14.597 -114.074 -124.583 1.00 0.00 49 GLY A O 7
ATOM 10472 N N . LEU A 1 53 ? 14.502 -116.130 -123.652 1.00 0.00 50 LEU A N 7
ATOM 10473 C CA . LEU A 1 53 ? 14.098 -115.650 -122.330 1.00 0.00 50 LEU A CA 7
ATOM 10474 C C . LEU A 1 53 ? 14.728 -116.512 -121.235 1.00 0.00 50 LEU A C 7
ATOM 10475 O O . LEU A 1 53 ? 14.647 -117.739 -121.276 1.00 0.00 50 LEU A O 7
ATOM 10491 N N . GLU A 1 54 ? 15.370 -115.856 -120.266 1.00 0.00 51 GLU A N 7
ATOM 10492 C CA . GLU A 1 54 ? 16.039 -116.546 -119.158 1.00 0.00 51 GLU A CA 7
ATOM 10493 C C . GLU A 1 54 ? 15.066 -116.914 -118.032 1.00 0.00 51 GLU A C 7
ATOM 10494 O O . GLU A 1 54 ? 15.348 -117.804 -117.234 1.00 0.00 51 GLU A O 7
ATOM 10506 N N . GLN A 1 55 ? 13.935 -116.215 -117.966 1.00 0.00 52 GLN A N 7
ATOM 10507 C CA . GLN A 1 55 ? 12.925 -116.453 -116.928 1.00 0.00 52 GLN A CA 7
ATOM 10508 C C . GLN A 1 55 ? 12.557 -117.936 -116.771 1.00 0.00 52 GLN A C 7
ATOM 10509 O O . GLN A 1 55 ? 12.808 -118.539 -115.726 1.00 0.00 52 GLN A O 7
ATOM 10523 N N . ALA A 1 56 ? 11.922 -118.496 -117.798 1.00 0.00 53 ALA A N 7
ATOM 10524 C CA . ALA A 1 56 ? 11.461 -119.889 -117.778 1.00 0.00 53 ALA A CA 7
ATOM 10525 C C . ALA A 1 56 ? 12.587 -120.926 -117.666 1.00 0.00 53 ALA A C 7
ATOM 10526 O O . ALA A 1 56 ? 12.382 -121.989 -117.082 1.00 0.00 53 ALA A O 7
ATOM 10533 N N . VAL A 1 57 ? 13.755 -120.646 -118.248 1.00 0.00 54 VAL A N 7
ATOM 10534 C CA . VAL A 1 57 ? 14.861 -121.611 -118.218 1.00 0.00 54 VAL A CA 7
ATOM 10535 C C . VAL A 1 57 ? 15.767 -121.473 -116.990 1.00 0.00 54 VAL A C 7
ATOM 10536 O O . VAL A 1 57 ? 16.327 -122.466 -116.532 1.00 0.00 54 VAL A O 7
ATOM 10549 N N . LYS A 1 58 ? 15.911 -120.266 -116.446 1.00 0.00 55 LYS A N 7
ATOM 10550 C CA . LYS A 1 58 ? 16.756 -120.075 -115.261 1.00 0.00 55 LYS A CA 7
ATOM 10551 C C . LYS A 1 58 ? 16.143 -120.788 -114.051 1.00 0.00 55 LYS A C 7
ATOM 10552 O O . LYS A 1 58 ? 16.854 -121.393 -113.246 1.00 0.00 55 LYS A O 7
ATOM 10571 N N . LYS A 1 59 ? 14.814 -120.708 -113.943 1.00 0.00 56 LYS A N 7
ATOM 10572 C CA . LYS A 1 59 ? 14.062 -121.332 -112.854 1.00 0.00 56 LYS A CA 7
ATOM 10573 C C . LYS A 1 59 ? 14.369 -122.826 -112.712 1.00 0.00 56 LYS A C 7
ATOM 10574 O O . LYS A 1 59 ? 14.627 -123.316 -111.613 1.00 0.00 56 LYS A O 7
ATOM 10593 N N . LEU A 1 60 ? 14.326 -123.533 -113.837 1.00 0.00 57 LEU A N 7
ATOM 10594 C CA . LEU A 1 60 ? 14.588 -124.973 -113.866 1.00 0.00 57 LEU A CA 7
ATOM 10595 C C . LEU A 1 60 ? 15.972 -125.299 -113.302 1.00 0.00 57 LEU A C 7
ATOM 10596 O O . LEU A 1 60 ? 16.133 -126.254 -112.541 1.00 0.00 57 LEU A O 7
ATOM 10612 N N . VAL A 1 61 ? 16.963 -124.493 -113.679 1.00 0.00 58 VAL A N 7
ATOM 10613 C CA . VAL A 1 61 ? 18.338 -124.684 -113.212 1.00 0.00 58 VAL A CA 7
ATOM 10614 C C . VAL A 1 61 ? 18.463 -124.370 -111.720 1.00 0.00 58 VAL A C 7
ATOM 10615 O O . VAL A 1 61 ? 19.151 -125.082 -110.985 1.00 0.00 58 VAL A O 7
ATOM 10628 N N . LYS A 1 62 ? 17.790 -123.305 -111.281 1.00 0.00 59 LYS A N 7
ATOM 10629 C CA . LYS A 1 62 ? 17.817 -122.895 -109.878 1.00 0.00 59 LYS A CA 7
ATOM 10630 C C . LYS A 1 62 ? 17.119 -123.927 -108.989 1.00 0.00 59 LYS A C 7
ATOM 10631 O O . LYS A 1 62 ? 17.517 -124.137 -107.842 1.00 0.00 59 LYS A O 7
ATOM 10650 N N . ARG A 1 63 ? 16.079 -124.569 -109.528 1.00 0.00 60 ARG A N 7
ATOM 10651 C CA . ARG A 1 63 ? 15.327 -125.578 -108.794 1.00 0.00 60 ARG A CA 7
ATOM 10652 C C . ARG A 1 63 ? 16.136 -126.873 -108.667 1.00 0.00 60 ARG A C 7
ATOM 10653 O O . ARG A 1 63 ? 17.027 -126.972 -107.821 1.00 0.00 60 ARG A O 7
ATOM 10674 N N . ALA A 1 64 ? 15.823 -127.859 -109.518 1.00 0.00 61 ALA A N 7
ATOM 10675 C CA . ALA A 1 64 ? 16.518 -129.152 -109.518 1.00 0.00 61 ALA A CA 7
ATOM 10676 C C . ALA A 1 64 ? 16.583 -129.777 -108.116 1.00 0.00 61 ALA A C 7
ATOM 10677 O O . ALA A 1 64 ? 17.561 -130.445 -107.774 1.00 0.00 61 ALA A O 7
ATOM 10684 N N . ALA A 1 65 ? 15.533 -129.558 -107.313 1.00 0.00 62 ALA A N 7
ATOM 10685 C CA . ALA A 1 65 ? 15.459 -130.096 -105.949 1.00 0.00 62 ALA A CA 7
ATOM 10686 C C . ALA A 1 65 ? 16.565 -129.534 -105.054 1.00 0.00 62 ALA A C 7
ATOM 10687 O O . ALA A 1 65 ? 17.580 -129.034 -105.543 1.00 0.00 62 ALA A O 7
ATOM 10694 N N . GLY A 1 66 ? 16.358 -129.615 -103.737 1.00 0.00 63 GLY A N 7
ATOM 10695 C CA . GLY A 1 66 ? 17.338 -129.105 -102.789 1.00 0.00 63 GLY A CA 7
ATOM 10696 C C . GLY A 1 66 ? 17.264 -127.595 -102.650 1.00 0.00 63 GLY A C 7
ATOM 10697 O O . GLY A 1 66 ? 16.820 -127.082 -101.622 1.00 0.00 63 GLY A O 7
ATOM 10701 N N . GLN A 1 67 ? 17.697 -126.885 -103.695 1.00 0.00 64 GLN A N 7
ATOM 10702 C CA . GLN A 1 67 ? 17.679 -125.424 -103.706 1.00 0.00 64 GLN A CA 7
ATOM 10703 C C . GLN A 1 67 ? 16.254 -124.876 -103.734 1.00 0.00 64 GLN A C 7
ATOM 10704 O O . GLN A 1 67 ? 16.020 -123.730 -103.346 1.00 0.00 64 GLN A O 7
ATOM 10718 N N . ASP A 1 68 ? 15.310 -125.700 -104.194 1.00 0.00 65 ASP A N 7
ATOM 10719 C CA . ASP A 1 68 ? 13.898 -125.314 -104.273 1.00 0.00 65 ASP A CA 7
ATOM 10720 C C . ASP A 1 68 ? 13.450 -124.533 -103.031 1.00 0.00 65 ASP A C 7
ATOM 10721 O O . ASP A 1 68 ? 12.623 -123.625 -103.131 1.00 0.00 65 ASP A O 7
ATOM 10730 N N . ASP A 1 69 ? 14.022 -124.881 -101.867 1.00 0.00 66 ASP A N 7
ATOM 10731 C CA . ASP A 1 69 ? 13.710 -124.213 -100.600 1.00 0.00 66 ASP A CA 7
ATOM 10732 C C . ASP A 1 69 ? 12.200 -124.040 -100.383 1.00 0.00 66 ASP A C 7
ATOM 10733 O O . ASP A 1 69 ? 11.388 -124.430 -101.224 1.00 0.00 66 ASP A O 7
ATOM 10742 N N . VAL A 1 70 ? 11.835 -123.456 -99.241 1.00 0.00 67 VAL A N 7
ATOM 10743 C CA . VAL A 1 70 ? 10.429 -123.229 -98.903 1.00 0.00 67 VAL A CA 7
ATOM 10744 C C . VAL A 1 70 ? 9.808 -122.181 -99.837 1.00 0.00 67 VAL A C 7
ATOM 10745 O O . VAL A 1 70 ? 10.368 -121.096 -100.012 1.00 0.00 67 VAL A O 7
ATOM 10758 N N . PRO A 1 71 ? 8.645 -122.491 -100.456 1.00 0.00 68 PRO A N 7
ATOM 10759 C CA . PRO A 1 71 ? 7.959 -121.567 -101.376 1.00 0.00 68 PRO A CA 7
ATOM 10760 C C . PRO A 1 71 ? 7.761 -120.171 -100.781 1.00 0.00 68 PRO A C 7
ATOM 10761 O O . PRO A 1 71 ? 7.200 -120.025 -99.693 1.00 0.00 68 PRO A O 7
ATOM 10772 N N . GLY A 1 72 ? 8.227 -119.150 -101.504 1.00 0.00 69 GLY A N 7
ATOM 10773 C CA . GLY A 1 72 ? 8.094 -117.777 -101.041 1.00 0.00 69 GLY A CA 7
ATOM 10774 C C . GLY A 1 72 ? 6.885 -117.074 -101.634 1.00 0.00 69 GLY A C 7
ATOM 10775 O O . GLY A 1 72 ? 5.833 -117.690 -101.816 1.00 0.00 69 GLY A O 7
ATOM 10779 N N . ASP A 1 73 ? 7.034 -115.781 -101.930 1.00 0.00 70 ASP A N 7
ATOM 10780 C CA . ASP A 1 73 ? 5.944 -114.988 -102.505 1.00 0.00 70 ASP A CA 7
ATOM 10781 C C . ASP A 1 73 ? 6.306 -114.473 -103.897 1.00 0.00 70 ASP A C 7
ATOM 10782 O O . ASP A 1 73 ? 5.459 -114.458 -104.791 1.00 0.00 70 ASP A O 7
ATOM 10791 N N . LEU A 1 74 ? 7.564 -114.061 -104.085 1.00 0.00 71 LEU A N 7
ATOM 10792 C CA . LEU A 1 74 ? 8.016 -113.565 -105.384 1.00 0.00 71 LEU A CA 7
ATOM 10793 C C . LEU A 1 74 ? 7.756 -114.605 -106.467 1.00 0.00 71 LEU A C 7
ATOM 10794 O O . LEU A 1 74 ? 7.227 -114.284 -107.527 1.00 0.00 71 LEU A O 7
ATOM 10810 N N . ARG A 1 75 ? 8.132 -115.854 -106.183 1.00 0.00 72 ARG A N 7
ATOM 10811 C CA . ARG A 1 75 ? 7.931 -116.962 -107.124 1.00 0.00 72 ARG A CA 7
ATOM 10812 C C . ARG A 1 75 ? 6.577 -116.808 -107.816 1.00 0.00 72 ARG A C 7
ATOM 10813 O O . ARG A 1 75 ? 6.457 -116.949 -109.034 1.00 0.00 72 ARG A O 7
ATOM 10834 N N . ALA A 1 76 ? 5.558 -116.539 -107.004 1.00 0.00 73 ALA A N 7
ATOM 10835 C CA . ALA A 1 76 ? 4.196 -116.379 -107.488 1.00 0.00 73 ALA A CA 7
ATOM 10836 C C . ALA A 1 76 ? 4.027 -115.141 -108.376 1.00 0.00 73 ALA A C 7
ATOM 10837 O O . ALA A 1 76 ? 3.154 -115.113 -109.245 1.00 0.00 73 ALA A O 7
ATOM 10844 N N . LYS A 1 77 ? 4.849 -114.114 -108.140 1.00 0.00 74 LYS A N 7
ATOM 10845 C CA . LYS A 1 77 ? 4.769 -112.867 -108.908 1.00 0.00 74 LYS A CA 7
ATOM 10846 C C . LYS A 1 77 ? 5.680 -112.860 -110.140 1.00 0.00 74 LYS A C 7
ATOM 10847 O O . LYS A 1 77 ? 5.363 -112.209 -111.137 1.00 0.00 74 LYS A O 7
ATOM 10866 N N . VAL A 1 78 ? 6.807 -113.578 -110.080 1.00 0.00 75 VAL A N 7
ATOM 10867 C CA . VAL A 1 78 ? 7.736 -113.637 -111.198 1.00 0.00 75 VAL A CA 7
ATOM 10868 C C . VAL A 1 78 ? 7.097 -114.293 -112.428 1.00 0.00 75 VAL A C 7
ATOM 10869 O O . VAL A 1 78 ? 7.461 -113.986 -113.564 1.00 0.00 75 VAL A O 7
ATOM 10882 N N . MET A 1 79 ? 6.136 -115.184 -112.190 1.00 0.00 76 MET A N 7
ATOM 10883 C CA . MET A 1 79 ? 5.432 -115.876 -113.267 1.00 0.00 76 MET A CA 7
ATOM 10884 C C . MET A 1 79 ? 4.659 -114.901 -114.171 1.00 0.00 76 MET A C 7
ATOM 10885 O O . MET A 1 79 ? 4.434 -115.193 -115.344 1.00 0.00 76 MET A O 7
ATOM 10899 N N . GLY A 1 80 ? 4.241 -113.749 -113.630 1.00 0.00 77 GLY A N 7
ATOM 10900 C CA . GLY A 1 80 ? 3.486 -112.785 -114.430 1.00 0.00 77 GLY A CA 7
ATOM 10901 C C . GLY A 1 80 ? 4.278 -112.187 -115.590 1.00 0.00 77 GLY A C 7
ATOM 10902 O O . GLY A 1 80 ? 3.687 -111.784 -116.593 1.00 0.00 77 GLY A O 7
ATOM 10906 N N . ARG A 1 81 ? 5.611 -112.134 -115.469 1.00 0.00 78 ARG A N 7
ATOM 10907 C CA . ARG A 1 81 ? 6.457 -111.586 -116.542 1.00 0.00 78 ARG A CA 7
ATOM 10908 C C . ARG A 1 81 ? 6.427 -112.498 -117.769 1.00 0.00 78 ARG A C 7
ATOM 10909 O O . ARG A 1 81 ? 6.658 -112.050 -118.893 1.00 0.00 78 ARG A O 7
ATOM 10930 N N . LEU A 1 82 ? 6.059 -113.756 -117.554 1.00 0.00 79 LEU A N 7
ATOM 10931 C CA . LEU A 1 82 ? 5.905 -114.702 -118.646 1.00 0.00 79 LEU A CA 7
ATOM 10932 C C . LEU A 1 82 ? 4.445 -114.668 -119.074 1.00 0.00 79 LEU A C 7
ATOM 10933 O O . LEU A 1 82 ? 4.123 -114.814 -120.253 1.00 0.00 79 LEU A O 7
ATOM 10949 N N . ASP A 1 83 ? 3.569 -114.419 -118.086 1.00 0.00 80 ASP A N 7
ATOM 10950 C CA . ASP A 1 83 ? 2.145 -114.294 -118.315 1.00 0.00 80 ASP A CA 7
ATOM 10951 C C . ASP A 1 83 ? 1.881 -113.246 -119.400 1.00 0.00 80 ASP A C 7
ATOM 10952 O O . ASP A 1 83 ? 0.879 -113.314 -120.112 1.00 0.00 80 ASP A O 7
ATOM 10961 N N . LEU A 1 84 ? 2.808 -112.281 -119.525 1.00 0.00 81 LEU A N 7
ATOM 10962 C CA . LEU A 1 84 ? 2.703 -111.224 -120.529 1.00 0.00 81 LEU A CA 7
ATOM 10963 C C . LEU A 1 84 ? 2.611 -111.818 -121.940 1.00 0.00 81 LEU A C 7
ATOM 10964 O O . LEU A 1 84 ? 1.836 -111.344 -122.770 1.00 0.00 81 LEU A O 7
ATOM 10980 N N . ILE A 1 85 ? 3.412 -112.859 -122.200 1.00 0.00 82 ILE A N 7
ATOM 10981 C CA . ILE A 1 85 ? 3.428 -113.526 -123.506 1.00 0.00 82 ILE A CA 7
ATOM 10982 C C . ILE A 1 85 ? 2.053 -114.106 -123.827 1.00 0.00 82 ILE A C 7
ATOM 10983 O O . ILE A 1 85 ? 1.586 -114.033 -124.965 1.00 0.00 82 ILE A O 7
ATOM 10999 N N . ARG A 1 86 ? 1.419 -114.690 -122.808 1.00 0.00 83 ARG A N 7
ATOM 11000 C CA . ARG A 1 86 ? 0.102 -115.301 -122.952 1.00 0.00 83 ARG A CA 7
ATOM 11001 C C . ARG A 1 86 ? -0.944 -114.329 -123.517 1.00 0.00 83 ARG A C 7
ATOM 11002 O O . ARG A 1 86 ? -1.945 -114.758 -124.092 1.00 0.00 83 ARG A O 7
ATOM 11023 N N . SER A 1 87 ? -0.705 -113.021 -123.360 1.00 0.00 84 SER A N 7
ATOM 11024 C CA . SER A 1 87 ? -1.626 -112.002 -123.864 1.00 0.00 84 SER A CA 7
ATOM 11025 C C . SER A 1 87 ? -1.238 -111.564 -125.279 1.00 0.00 84 SER A C 7
ATOM 11026 O O . SER A 1 87 ? -2.102 -111.207 -126.083 1.00 0.00 84 SER A O 7
ATOM 11034 N N . GLY A 1 88 ? 0.066 -111.599 -125.575 1.00 0.00 85 GLY A N 7
ATOM 11035 C CA . GLY A 1 88 ? 0.552 -111.212 -126.887 1.00 0.00 85 GLY A CA 7
ATOM 11036 C C . GLY A 1 88 ? 1.390 -109.943 -126.867 1.00 0.00 85 GLY A C 7
ATOM 11037 O O . GLY A 1 88 ? 2.054 -109.625 -127.855 1.00 0.00 85 GLY A O 7
ATOM 11041 N N . GLN A 1 89 ? 1.361 -109.212 -125.748 1.00 0.00 86 GLN A N 7
ATOM 11042 C CA . GLN A 1 89 ? 2.121 -107.977 -125.614 1.00 0.00 86 GLN A CA 7
ATOM 11043 C C . GLN A 1 89 ? 3.506 -108.240 -125.022 1.00 0.00 86 GLN A C 7
ATOM 11044 O O . GLN A 1 89 ? 3.803 -109.352 -124.582 1.00 0.00 86 GLN A O 7
ATOM 11058 N N . SER A 1 90 ? 4.348 -107.199 -125.019 1.00 0.00 87 SER A N 7
ATOM 11059 C CA . SER A 1 90 ? 5.710 -107.279 -124.490 1.00 0.00 87 SER A CA 7
ATOM 11060 C C . SER A 1 90 ? 6.624 -108.105 -125.399 1.00 0.00 87 SER A C 7
ATOM 11061 O O . SER A 1 90 ? 7.778 -108.367 -125.055 1.00 0.00 87 SER A O 7
ATOM 11069 N N . VAL A 1 91 ? 6.105 -108.502 -126.564 1.00 0.00 88 VAL A N 7
ATOM 11070 C CA . VAL A 1 91 ? 6.872 -109.281 -127.518 1.00 0.00 88 VAL A CA 7
ATOM 11071 C C . VAL A 1 91 ? 7.838 -108.388 -128.306 1.00 0.00 88 VAL A C 7
ATOM 11072 O O . VAL A 1 91 ? 9.027 -108.695 -128.399 1.00 0.00 88 VAL A O 7
ATOM 11085 N N . PRO A 1 92 ? 7.350 -107.257 -128.878 1.00 0.00 89 PRO A N 7
ATOM 11086 C CA . PRO A 1 92 ? 8.201 -106.329 -129.638 1.00 0.00 89 PRO A CA 7
ATOM 11087 C C . PRO A 1 92 ? 9.198 -105.603 -128.733 1.00 0.00 89 PRO A C 7
ATOM 11088 O O . PRO A 1 92 ? 10.381 -105.495 -129.063 1.00 0.00 89 PRO A O 7
ATOM 11099 N N . GLU A 1 93 ? 8.702 -105.108 -127.590 1.00 0.00 90 GLU A N 7
ATOM 11100 C CA . GLU A 1 93 ? 9.516 -104.390 -126.615 1.00 0.00 90 GLU A CA 7
ATOM 11101 C C . GLU A 1 93 ? 10.888 -105.043 -126.415 1.00 0.00 90 GLU A C 7
ATOM 11102 O O . GLU A 1 93 ? 11.007 -106.054 -125.719 1.00 0.00 90 GLU A O 7
ATOM 11114 N N . HIS A 1 94 ? 11.919 -104.458 -127.030 1.00 0.00 91 HIS A N 7
ATOM 11115 C CA . HIS A 1 94 ? 13.283 -104.979 -126.923 1.00 0.00 91 HIS A CA 7
ATOM 11116 C C . HIS A 1 94 ? 14.310 -103.871 -127.170 1.00 0.00 91 HIS A C 7
ATOM 11117 O O . HIS A 1 94 ? 14.540 -103.472 -128.313 1.00 0.00 91 HIS A O 7
ATOM 11132 N N . ASP A 1 95 ? 14.924 -103.380 -126.086 1.00 0.00 92 ASP A N 7
ATOM 11133 C CA . ASP A 1 95 ? 15.931 -102.315 -126.165 1.00 0.00 92 ASP A CA 7
ATOM 11134 C C . ASP A 1 95 ? 15.313 -100.996 -126.637 1.00 0.00 92 ASP A C 7
ATOM 11135 O O . ASP A 1 95 ? 14.594 -100.962 -127.637 1.00 0.00 92 ASP A O 7
ATOM 11144 N N . VAL A 1 96 ? 15.607 -99.911 -125.906 1.00 0.00 93 VAL A N 7
ATOM 11145 C CA . VAL A 1 96 ? 15.097 -98.572 -126.226 1.00 0.00 93 VAL A CA 7
ATOM 11146 C C . VAL A 1 96 ? 13.688 -98.620 -126.842 1.00 0.00 93 VAL A C 7
ATOM 11147 O O . VAL A 1 96 ? 13.497 -98.344 -128.028 1.00 0.00 93 VAL A O 7
ATOM 11160 N N . ALA A 1 97 ? 12.703 -98.980 -126.016 1.00 0.00 94 ALA A N 7
ATOM 11161 C CA . ALA A 1 97 ? 11.314 -99.072 -126.460 1.00 0.00 94 ALA A CA 7
ATOM 11162 C C . ALA A 1 97 ? 10.352 -98.873 -125.290 1.00 0.00 94 ALA A C 7
ATOM 11163 O O . ALA A 1 97 ? 10.377 -99.631 -124.319 1.00 0.00 94 ALA A O 7
ATOM 11170 N N . ALA A 1 98 ? 9.505 -97.847 -125.391 1.00 0.00 95 ALA A N 7
ATOM 11171 C CA . ALA A 1 98 ? 8.531 -97.542 -124.343 1.00 0.00 95 ALA A CA 7
ATOM 11172 C C . ALA A 1 98 ? 7.265 -98.386 -124.494 1.00 0.00 95 ALA A C 7
ATOM 11173 O O . ALA A 1 98 ? 6.688 -98.833 -123.501 1.00 0.00 95 ALA A O 7
ATOM 11180 N N . ALA A 1 99 ? 6.839 -98.598 -125.741 1.00 0.00 96 ALA A N 7
ATOM 11181 C CA . ALA A 1 99 ? 5.640 -99.387 -126.027 1.00 0.00 96 ALA A CA 7
ATOM 11182 C C . ALA A 1 99 ? 5.943 -100.515 -127.017 1.00 0.00 96 ALA A C 7
ATOM 11183 O O . ALA A 1 99 ? 6.859 -100.400 -127.834 1.00 0.00 96 ALA A O 7
ATOM 11190 N N . PRO A 1 100 ? 5.175 -101.627 -126.959 1.00 0.00 97 PRO A N 7
ATOM 11191 C CA . PRO A 1 100 ? 5.370 -102.775 -127.859 1.00 0.00 97 PRO A CA 7
ATOM 11192 C C . PRO A 1 100 ? 4.976 -102.455 -129.304 1.00 0.00 97 PRO A C 7
ATOM 11193 O O . PRO A 1 100 ? 3.796 -102.496 -129.659 1.00 0.00 97 PRO A O 7
ATOM 11204 N N . SER A 1 101 ? 5.974 -102.132 -130.130 1.00 0.00 98 SER A N 7
ATOM 11205 C CA . SER A 1 101 ? 5.738 -101.801 -131.536 1.00 0.00 98 SER A CA 7
ATOM 11206 C C . SER A 1 101 ? 6.851 -102.360 -132.424 1.00 0.00 98 SER A C 7
ATOM 11207 O O . SER A 1 101 ? 8.023 -102.348 -132.044 1.00 0.00 98 SER A O 7
ATOM 11215 N N . SER A 1 102 ? 6.472 -102.850 -133.607 1.00 0.00 99 SER A N 7
ATOM 11216 C CA . SER A 1 102 ? 7.434 -103.415 -134.554 1.00 0.00 99 SER A CA 7
ATOM 11217 C C . SER A 1 102 ? 7.751 -102.418 -135.670 1.00 0.00 99 SER A C 7
ATOM 11218 O O . SER A 1 102 ? 6.872 -101.684 -136.124 1.00 0.00 99 SER A O 7
ATOM 11226 N N . SER A 1 103 ? 9.012 -102.402 -136.108 1.00 0.00 100 SER A N 7
ATOM 11227 C CA . SER A 1 103 ? 9.449 -101.498 -137.172 1.00 0.00 100 SER A CA 7
ATOM 11228 C C . SER A 1 103 ? 9.385 -102.185 -138.536 1.00 0.00 100 SER A C 7
ATOM 11229 O O . SER A 1 103 ? 8.775 -101.664 -139.472 1.00 0.00 100 SER A O 7
ATOM 11237 N N . ALA A 1 104 ? 10.018 -103.360 -138.641 1.00 0.00 101 ALA A N 7
ATOM 11238 C CA . ALA A 1 104 ? 10.041 -104.131 -139.887 1.00 0.00 101 ALA A CA 7
ATOM 11239 C C . ALA A 1 104 ? 10.641 -103.318 -141.041 1.00 0.00 101 ALA A C 7
ATOM 11240 O O . ALA A 1 104 ? 9.916 -102.833 -141.912 1.00 0.00 101 ALA A O 7
ATOM 11247 N N . PRO A 1 105 ? 11.982 -103.155 -141.059 1.00 0.00 102 PRO A N 7
ATOM 11248 C CA . PRO A 1 105 ? 12.673 -102.395 -142.109 1.00 0.00 102 PRO A CA 7
ATOM 11249 C C . PRO A 1 105 ? 12.750 -103.160 -143.432 1.00 0.00 102 PRO A C 7
ATOM 11250 O O . PRO A 1 105 ? 12.934 -104.379 -143.443 1.00 0.00 102 PRO A O 7
ATOM 11261 N N . GLN A 1 106 ? 12.606 -102.434 -144.543 1.00 0.00 103 GLN A N 7
ATOM 11262 C CA . GLN A 1 106 ? 12.659 -103.038 -145.875 1.00 0.00 103 GLN A CA 7
ATOM 11263 C C . GLN A 1 106 ? 13.947 -102.655 -146.602 1.00 0.00 103 GLN A C 7
ATOM 11264 O O . GLN A 1 106 ? 14.549 -101.619 -146.313 1.00 0.00 103 GLN A O 7
ATOM 11278 N N . GLU A 1 107 ? 14.357 -103.503 -147.552 1.00 0.00 104 GLU A N 7
ATOM 11279 C CA . GLU A 1 107 ? 15.568 -103.279 -148.344 1.00 0.00 104 GLU A CA 7
ATOM 11280 C C . GLU A 1 107 ? 16.823 -103.315 -147.468 1.00 0.00 104 GLU A C 7
ATOM 11281 O O . GLU A 1 107 ? 17.130 -102.348 -146.768 1.00 0.00 104 GLU A O 7
ATOM 11293 N N . SER A 1 108 ? 17.543 -104.439 -147.513 1.00 0.00 105 SER A N 7
ATOM 11294 C CA . SER A 1 108 ? 18.765 -104.608 -146.726 1.00 0.00 105 SER A CA 7
ATOM 11295 C C . SER A 1 108 ? 19.856 -105.287 -147.551 1.00 0.00 105 SER A C 7
ATOM 11296 O O . SER A 1 108 ? 19.557 -106.315 -148.197 1.00 0.00 105 SER A O 7
ATOM 11306 N N . GLY A 1 1 ? 6.339 -157.548 -123.002 1.00 0.00 -2 GLY A N 8
ATOM 11307 C CA . GLY A 1 1 ? 6.703 -156.728 -124.191 1.00 0.00 -2 GLY A CA 8
ATOM 11308 C C . GLY A 1 1 ? 5.641 -155.699 -124.535 1.00 0.00 -2 GLY A C 8
ATOM 11309 O O . GLY A 1 1 ? 4.892 -155.871 -125.498 1.00 0.00 -2 GLY A O 8
ATOM 11315 N N . SER A 1 2 ? 5.577 -154.624 -123.745 1.00 0.00 -1 SER A N 8
ATOM 11316 C CA . SER A 1 2 ? 4.600 -153.557 -123.964 1.00 0.00 -1 SER A CA 8
ATOM 11317 C C . SER A 1 2 ? 5.240 -152.183 -123.770 1.00 0.00 -1 SER A C 8
ATOM 11318 O O . SER A 1 2 ? 6.043 -151.989 -122.854 1.00 0.00 -1 SER A O 8
ATOM 11326 N N . HIS A 1 3 ? 4.877 -151.233 -124.639 1.00 0.00 0 HIS A N 8
ATOM 11327 C CA . HIS A 1 3 ? 5.405 -149.866 -124.578 1.00 0.00 0 HIS A CA 8
ATOM 11328 C C . HIS A 1 3 ? 6.934 -149.855 -124.689 1.00 0.00 0 HIS A C 8
ATOM 11329 O O . HIS A 1 3 ? 7.640 -149.914 -123.681 1.00 0.00 0 HIS A O 8
ATOM 11344 N N . MET A 1 4 ? 7.434 -149.781 -125.925 1.00 0.00 1 MET A N 8
ATOM 11345 C CA . MET A 1 4 ? 8.874 -149.763 -126.178 1.00 0.00 1 MET A CA 8
ATOM 11346 C C . MET A 1 4 ? 9.357 -148.344 -126.489 1.00 0.00 1 MET A C 8
ATOM 11347 O O . MET A 1 4 ? 10.312 -147.859 -125.877 1.00 0.00 1 MET A O 8
ATOM 11361 N N . SER A 1 5 ? 8.691 -147.685 -127.442 1.00 0.00 2 SER A N 8
ATOM 11362 C CA . SER A 1 5 ? 9.050 -146.323 -127.836 1.00 0.00 2 SER A CA 8
ATOM 11363 C C . SER A 1 5 ? 7.801 -145.460 -128.016 1.00 0.00 2 SER A C 8
ATOM 11364 O O . SER A 1 5 ? 6.816 -145.896 -128.614 1.00 0.00 2 SER A O 8
ATOM 11372 N N . ALA A 1 6 ? 7.850 -144.232 -127.492 1.00 0.00 3 ALA A N 8
ATOM 11373 C CA . ALA A 1 6 ? 6.725 -143.302 -127.592 1.00 0.00 3 ALA A CA 8
ATOM 11374 C C . ALA A 1 6 ? 6.961 -142.265 -128.691 1.00 0.00 3 ALA A C 8
ATOM 11375 O O . ALA A 1 6 ? 6.113 -142.075 -129.565 1.00 0.00 3 ALA A O 8
ATOM 11382 N N . GLY A 1 7 ? 8.118 -141.598 -128.639 1.00 0.00 4 GLY A N 8
ATOM 11383 C CA . GLY A 1 7 ? 8.446 -140.589 -129.634 1.00 0.00 4 GLY A CA 8
ATOM 11384 C C . GLY A 1 7 ? 7.924 -139.212 -129.264 1.00 0.00 4 GLY A C 8
ATOM 11385 O O . GLY A 1 7 ? 6.944 -138.739 -129.841 1.00 0.00 4 GLY A O 8
ATOM 11389 N N . GLU A 1 8 ? 8.583 -138.568 -128.298 1.00 0.00 5 GLU A N 8
ATOM 11390 C CA . GLU A 1 8 ? 8.185 -137.233 -127.845 1.00 0.00 5 GLU A CA 8
ATOM 11391 C C . GLU A 1 8 ? 9.065 -136.156 -128.483 1.00 0.00 5 GLU A C 8
ATOM 11392 O O . GLU A 1 8 ? 10.228 -136.408 -128.803 1.00 0.00 5 GLU A O 8
ATOM 11404 N N . PRO A 1 9 ? 8.521 -134.935 -128.680 1.00 0.00 6 PRO A N 8
ATOM 11405 C CA . PRO A 1 9 ? 9.268 -133.823 -129.284 1.00 0.00 6 PRO A CA 8
ATOM 11406 C C . PRO A 1 9 ? 10.295 -133.216 -128.324 1.00 0.00 6 PRO A C 8
ATOM 11407 O O . PRO A 1 9 ? 10.063 -133.150 -127.116 1.00 0.00 6 PRO A O 8
ATOM 11418 N N . HIS A 1 10 ? 11.428 -132.774 -128.875 1.00 0.00 7 HIS A N 8
ATOM 11419 C CA . HIS A 1 10 ? 12.493 -132.172 -128.073 1.00 0.00 7 HIS A CA 8
ATOM 11420 C C . HIS A 1 10 ? 13.069 -130.937 -128.771 1.00 0.00 7 HIS A C 8
ATOM 11421 O O . HIS A 1 10 ? 13.049 -129.836 -128.215 1.00 0.00 7 HIS A O 8
ATOM 11436 N N . GLU A 1 11 ? 13.580 -131.126 -129.991 1.00 0.00 8 GLU A N 8
ATOM 11437 C CA . GLU A 1 11 ? 14.162 -130.030 -130.770 1.00 0.00 8 GLU A CA 8
ATOM 11438 C C . GLU A 1 11 ? 13.258 -129.634 -131.935 1.00 0.00 8 GLU A C 8
ATOM 11439 O O . GLU A 1 11 ? 13.380 -128.524 -132.458 1.00 0.00 8 GLU A O 8
ATOM 11451 N N . THR A 1 12 ? 12.341 -130.527 -132.333 1.00 0.00 9 THR A N 8
ATOM 11452 C CA . THR A 1 12 ? 11.414 -130.228 -133.427 1.00 0.00 9 THR A CA 8
ATOM 11453 C C . THR A 1 12 ? 10.813 -128.843 -133.212 1.00 0.00 9 THR A C 8
ATOM 11454 O O . THR A 1 12 ? 10.811 -128.003 -134.115 1.00 0.00 9 THR A O 8
ATOM 11465 N N . ASP A 1 13 ? 10.332 -128.612 -131.990 1.00 0.00 10 ASP A N 8
ATOM 11466 C CA . ASP A 1 13 ? 9.758 -127.338 -131.608 1.00 0.00 10 ASP A CA 8
ATOM 11467 C C . ASP A 1 13 ? 10.161 -126.968 -130.187 1.00 0.00 10 ASP A C 8
ATOM 11468 O O . ASP A 1 13 ? 9.903 -127.709 -129.236 1.00 0.00 10 ASP A O 8
ATOM 11477 N N . CYS A 1 14 ? 10.790 -125.810 -130.063 1.00 0.00 11 CYS A N 8
ATOM 11478 C CA . CYS A 1 14 ? 11.242 -125.294 -128.769 1.00 0.00 11 CYS A CA 8
ATOM 11479 C C . CYS A 1 14 ? 10.116 -124.577 -128.033 1.00 0.00 11 CYS A C 8
ATOM 11480 O O . CYS A 1 14 ? 10.171 -124.428 -126.815 1.00 0.00 11 CYS A O 8
ATOM 11487 N N . SER A 1 15 ? 9.088 -124.151 -128.768 1.00 0.00 12 SER A N 8
ATOM 11488 C CA . SER A 1 15 ? 7.947 -123.472 -128.159 1.00 0.00 12 SER A CA 8
ATOM 11489 C C . SER A 1 15 ? 7.209 -124.419 -127.208 1.00 0.00 12 SER A C 8
ATOM 11490 O O . SER A 1 15 ? 7.054 -124.121 -126.028 1.00 0.00 12 SER A O 8
ATOM 11498 N N . GLU A 1 16 ? 6.732 -125.544 -127.745 1.00 0.00 13 GLU A N 8
ATOM 11499 C CA . GLU A 1 16 ? 5.982 -126.532 -126.965 1.00 0.00 13 GLU A CA 8
ATOM 11500 C C . GLU A 1 16 ? 6.667 -126.852 -125.639 1.00 0.00 13 GLU A C 8
ATOM 11501 O O . GLU A 1 16 ? 6.018 -126.866 -124.593 1.00 0.00 13 GLU A O 8
ATOM 11513 N N . ILE A 1 17 ? 7.975 -127.094 -125.678 1.00 0.00 14 ILE A N 8
ATOM 11514 C CA . ILE A 1 17 ? 8.724 -127.399 -124.455 1.00 0.00 14 ILE A CA 8
ATOM 11515 C C . ILE A 1 17 ? 8.928 -126.127 -123.622 1.00 0.00 14 ILE A C 8
ATOM 11516 O O . ILE A 1 17 ? 8.957 -126.168 -122.392 1.00 0.00 14 ILE A O 8
ATOM 11532 N N . LEU A 1 18 ? 9.042 -124.997 -124.315 1.00 0.00 15 LEU A N 8
ATOM 11533 C CA . LEU A 1 18 ? 9.206 -123.693 -123.684 1.00 0.00 15 LEU A CA 8
ATOM 11534 C C . LEU A 1 18 ? 7.922 -123.300 -122.950 1.00 0.00 15 LEU A C 8
ATOM 11535 O O . LEU A 1 18 ? 7.962 -122.796 -121.827 1.00 0.00 15 LEU A O 8
ATOM 11551 N N . ASP A 1 19 ? 6.783 -123.593 -123.580 1.00 0.00 16 ASP A N 8
ATOM 11552 C CA . ASP A 1 19 ? 5.478 -123.335 -122.973 1.00 0.00 16 ASP A CA 8
ATOM 11553 C C . ASP A 1 19 ? 5.287 -124.311 -121.815 1.00 0.00 16 ASP A C 8
ATOM 11554 O O . ASP A 1 19 ? 4.655 -123.986 -120.809 1.00 0.00 16 ASP A O 8
ATOM 11563 N N . HIS A 1 20 ? 5.892 -125.500 -121.958 1.00 0.00 17 HIS A N 8
ATOM 11564 C CA . HIS A 1 20 ? 5.855 -126.527 -120.918 1.00 0.00 17 HIS A CA 8
ATOM 11565 C C . HIS A 1 20 ? 6.511 -125.979 -119.656 1.00 0.00 17 HIS A C 8
ATOM 11566 O O . HIS A 1 20 ? 6.076 -126.262 -118.541 1.00 0.00 17 HIS A O 8
ATOM 11581 N N . LEU A 1 21 ? 7.564 -125.179 -119.860 1.00 0.00 18 LEU A N 8
ATOM 11582 C CA . LEU A 1 21 ? 8.303 -124.560 -118.764 1.00 0.00 18 LEU A CA 8
ATOM 11583 C C . LEU A 1 21 ? 7.388 -123.667 -117.927 1.00 0.00 18 LEU A C 8
ATOM 11584 O O . LEU A 1 21 ? 7.508 -123.622 -116.702 1.00 0.00 18 LEU A O 8
ATOM 11600 N N . TYR A 1 22 ? 6.471 -122.963 -118.596 1.00 0.00 19 TYR A N 8
ATOM 11601 C CA . TYR A 1 22 ? 5.541 -122.083 -117.914 1.00 0.00 19 TYR A CA 8
ATOM 11602 C C . TYR A 1 22 ? 4.379 -122.872 -117.322 1.00 0.00 19 TYR A C 8
ATOM 11603 O O . TYR A 1 22 ? 4.082 -122.752 -116.133 1.00 0.00 19 TYR A O 8
ATOM 11621 N N . GLU A 1 23 ? 3.730 -123.680 -118.161 1.00 0.00 20 GLU A N 8
ATOM 11622 C CA . GLU A 1 23 ? 2.600 -124.503 -117.721 1.00 0.00 20 GLU A CA 8
ATOM 11623 C C . GLU A 1 23 ? 2.970 -125.266 -116.449 1.00 0.00 20 GLU A C 8
ATOM 11624 O O . GLU A 1 23 ? 2.155 -125.413 -115.539 1.00 0.00 20 GLU A O 8
ATOM 11636 N N . PHE A 1 24 ? 4.226 -125.716 -116.392 1.00 0.00 21 PHE A N 8
ATOM 11637 C CA . PHE A 1 24 ? 4.758 -126.433 -115.235 1.00 0.00 21 PHE A CA 8
ATOM 11638 C C . PHE A 1 24 ? 4.621 -125.574 -113.978 1.00 0.00 21 PHE A C 8
ATOM 11639 O O . PHE A 1 24 ? 4.157 -126.038 -112.935 1.00 0.00 21 PHE A O 8
ATOM 11656 N N . LEU A 1 25 ? 5.028 -124.310 -114.105 1.00 0.00 22 LEU A N 8
ATOM 11657 C CA . LEU A 1 25 ? 4.961 -123.342 -113.009 1.00 0.00 22 LEU A CA 8
ATOM 11658 C C . LEU A 1 25 ? 3.510 -123.029 -112.624 1.00 0.00 22 LEU A C 8
ATOM 11659 O O . LEU A 1 25 ? 3.223 -122.723 -111.465 1.00 0.00 22 LEU A O 8
ATOM 11675 N N . ASP A 1 26 ? 2.601 -123.096 -113.605 1.00 0.00 23 ASP A N 8
ATOM 11676 C CA . ASP A 1 26 ? 1.182 -122.811 -113.374 1.00 0.00 23 ASP A CA 8
ATOM 11677 C C . ASP A 1 26 ? 0.575 -123.759 -112.335 1.00 0.00 23 ASP A C 8
ATOM 11678 O O . ASP A 1 26 ? 0.099 -123.318 -111.288 1.00 0.00 23 ASP A O 8
ATOM 11687 N N . LYS A 1 27 ? 0.595 -125.060 -112.630 1.00 0.00 24 LYS A N 8
ATOM 11688 C CA . LYS A 1 27 ? 0.048 -126.067 -111.721 1.00 0.00 24 LYS A CA 8
ATOM 11689 C C . LYS A 1 27 ? 1.010 -126.366 -110.570 1.00 0.00 24 LYS A C 8
ATOM 11690 O O . LYS A 1 27 ? 0.613 -126.935 -109.551 1.00 0.00 24 LYS A O 8
ATOM 11709 N N . GLU A 1 28 ? 2.277 -125.988 -110.752 1.00 0.00 25 GLU A N 8
ATOM 11710 C CA . GLU A 1 28 ? 3.318 -126.215 -109.756 1.00 0.00 25 GLU A CA 8
ATOM 11711 C C . GLU A 1 28 ? 3.360 -127.681 -109.313 1.00 0.00 25 GLU A C 8
ATOM 11712 O O . GLU A 1 28 ? 2.848 -128.039 -108.249 1.00 0.00 25 GLU A O 8
ATOM 11724 N N . MET A 1 29 ? 3.979 -128.522 -110.144 1.00 0.00 26 MET A N 8
ATOM 11725 C CA . MET A 1 29 ? 4.106 -129.951 -109.860 1.00 0.00 26 MET A CA 8
ATOM 11726 C C . MET A 1 29 ? 5.501 -130.268 -109.312 1.00 0.00 26 MET A C 8
ATOM 11727 O O . MET A 1 29 ? 6.392 -129.416 -109.350 1.00 0.00 26 MET A O 8
ATOM 11741 N N . PRO A 1 30 ? 5.715 -131.498 -108.788 1.00 0.00 27 PRO A N 8
ATOM 11742 C CA . PRO A 1 30 ? 7.014 -131.913 -108.231 1.00 0.00 27 PRO A CA 8
ATOM 11743 C C . PRO A 1 30 ? 8.180 -131.669 -109.195 1.00 0.00 27 PRO A C 8
ATOM 11744 O O . PRO A 1 30 ? 7.974 -131.319 -110.356 1.00 0.00 27 PRO A O 8
ATOM 11755 N N . ASP A 1 31 ? 9.406 -131.860 -108.702 1.00 0.00 28 ASP A N 8
ATOM 11756 C CA . ASP A 1 31 ? 10.618 -131.664 -109.508 1.00 0.00 28 ASP A CA 8
ATOM 11757 C C . ASP A 1 31 ? 10.943 -132.893 -110.364 1.00 0.00 28 ASP A C 8
ATOM 11758 O O . ASP A 1 31 ? 12.081 -133.071 -110.803 1.00 0.00 28 ASP A O 8
ATOM 11767 N N . SER A 1 32 ? 9.941 -133.731 -110.599 1.00 0.00 29 SER A N 8
ATOM 11768 C CA . SER A 1 32 ? 10.104 -134.943 -111.400 1.00 0.00 29 SER A CA 8
ATOM 11769 C C . SER A 1 32 ? 10.105 -134.619 -112.889 1.00 0.00 29 SER A C 8
ATOM 11770 O O . SER A 1 32 ? 11.104 -134.845 -113.573 1.00 0.00 29 SER A O 8
ATOM 11778 N N . ASP A 1 33 ? 8.992 -134.071 -113.384 1.00 0.00 30 ASP A N 8
ATOM 11779 C CA . ASP A 1 33 ? 8.899 -133.699 -114.791 1.00 0.00 30 ASP A CA 8
ATOM 11780 C C . ASP A 1 33 ? 9.983 -132.674 -115.088 1.00 0.00 30 ASP A C 8
ATOM 11781 O O . ASP A 1 33 ? 10.696 -132.781 -116.086 1.00 0.00 30 ASP A O 8
ATOM 11790 N N . ALA A 1 34 ? 10.095 -131.685 -114.192 1.00 0.00 31 ALA A N 8
ATOM 11791 C CA . ALA A 1 34 ? 11.089 -130.620 -114.308 1.00 0.00 31 ALA A CA 8
ATOM 11792 C C . ALA A 1 34 ? 12.388 -131.127 -114.935 1.00 0.00 31 ALA A C 8
ATOM 11793 O O . ALA A 1 34 ? 12.937 -130.482 -115.824 1.00 0.00 31 ALA A O 8
ATOM 11800 N N . VAL A 1 35 ? 12.893 -132.267 -114.443 1.00 0.00 32 VAL A N 8
ATOM 11801 C CA . VAL A 1 35 ? 14.147 -132.867 -114.915 1.00 0.00 32 VAL A CA 8
ATOM 11802 C C . VAL A 1 35 ? 14.323 -132.905 -116.445 1.00 0.00 32 VAL A C 8
ATOM 11803 O O . VAL A 1 35 ? 15.453 -133.029 -116.921 1.00 0.00 32 VAL A O 8
ATOM 11816 N N . LYS A 1 36 ? 13.240 -132.771 -117.222 1.00 0.00 33 LYS A N 8
ATOM 11817 C CA . LYS A 1 36 ? 13.350 -132.767 -118.681 1.00 0.00 33 LYS A CA 8
ATOM 11818 C C . LYS A 1 36 ? 13.525 -131.336 -119.197 1.00 0.00 33 LYS A C 8
ATOM 11819 O O . LYS A 1 36 ? 13.483 -131.085 -120.403 1.00 0.00 33 LYS A O 8
ATOM 11838 N N . PHE A 1 37 ? 13.747 -130.411 -118.263 1.00 0.00 34 PHE A N 8
ATOM 11839 C CA . PHE A 1 37 ? 13.963 -129.012 -118.580 1.00 0.00 34 PHE A CA 8
ATOM 11840 C C . PHE A 1 37 ? 15.459 -128.715 -118.615 1.00 0.00 34 PHE A C 8
ATOM 11841 O O . PHE A 1 37 ? 15.906 -127.827 -119.342 1.00 0.00 34 PHE A O 8
ATOM 11858 N N . GLU A 1 38 ? 16.236 -129.483 -117.836 1.00 0.00 35 GLU A N 8
ATOM 11859 C CA . GLU A 1 38 ? 17.688 -129.319 -117.794 1.00 0.00 35 GLU A CA 8
ATOM 11860 C C . GLU A 1 38 ? 18.304 -129.626 -119.161 1.00 0.00 35 GLU A C 8
ATOM 11861 O O . GLU A 1 38 ? 19.339 -129.064 -119.523 1.00 0.00 35 GLU A O 8
ATOM 11873 N N . HIS A 1 39 ? 17.651 -130.515 -119.922 1.00 0.00 36 HIS A N 8
ATOM 11874 C CA . HIS A 1 39 ? 18.126 -130.888 -121.257 1.00 0.00 36 HIS A CA 8
ATOM 11875 C C . HIS A 1 39 ? 17.990 -129.721 -122.244 1.00 0.00 36 HIS A C 8
ATOM 11876 O O . HIS A 1 39 ? 18.650 -129.702 -123.283 1.00 0.00 36 HIS A O 8
ATOM 11891 N N . HIS A 1 40 ? 17.128 -128.750 -121.912 1.00 0.00 37 HIS A N 8
ATOM 11892 C CA . HIS A 1 40 ? 16.905 -127.581 -122.769 1.00 0.00 37 HIS A CA 8
ATOM 11893 C C . HIS A 1 40 ? 18.130 -126.649 -122.806 1.00 0.00 37 HIS A C 8
ATOM 11894 O O . HIS A 1 40 ? 18.179 -125.723 -123.616 1.00 0.00 37 HIS A O 8
ATOM 11908 N N . PHE A 1 41 ? 19.125 -126.901 -121.945 1.00 0.00 38 PHE A N 8
ATOM 11909 C CA . PHE A 1 41 ? 20.347 -126.089 -121.903 1.00 0.00 38 PHE A CA 8
ATOM 11910 C C . PHE A 1 41 ? 21.426 -126.673 -122.822 1.00 0.00 38 PHE A C 8
ATOM 11911 O O . PHE A 1 41 ? 22.488 -126.077 -123.017 1.00 0.00 38 PHE A O 8
ATOM 11928 N N . GLU A 1 42 ? 21.128 -127.838 -123.383 1.00 0.00 39 GLU A N 8
ATOM 11929 C CA . GLU A 1 42 ? 22.029 -128.533 -124.290 1.00 0.00 39 GLU A CA 8
ATOM 11930 C C . GLU A 1 42 ? 21.776 -128.107 -125.738 1.00 0.00 39 GLU A C 8
ATOM 11931 O O . GLU A 1 42 ? 22.575 -127.377 -126.327 1.00 0.00 39 GLU A O 8
ATOM 11943 N N . GLU A 1 43 ? 20.654 -128.561 -126.298 1.00 0.00 40 GLU A N 8
ATOM 11944 C CA . GLU A 1 43 ? 20.274 -128.228 -127.671 1.00 0.00 40 GLU A CA 8
ATOM 11945 C C . GLU A 1 43 ? 18.973 -127.427 -127.677 1.00 0.00 40 GLU A C 8
ATOM 11946 O O . GLU A 1 43 ? 17.927 -127.931 -127.265 1.00 0.00 40 GLU A O 8
ATOM 11958 N N . SER A 1 44 ? 19.043 -126.173 -128.132 1.00 0.00 41 SER A N 8
ATOM 11959 C CA . SER A 1 44 ? 17.866 -125.305 -128.170 1.00 0.00 41 SER A CA 8
ATOM 11960 C C . SER A 1 44 ? 17.796 -124.499 -129.465 1.00 0.00 41 SER A C 8
ATOM 11961 O O . SER A 1 44 ? 16.854 -124.649 -130.244 1.00 0.00 41 SER A O 8
ATOM 11968 N N . SER A 1 45 ? 18.790 -123.632 -129.673 1.00 0.00 42 SER A N 8
ATOM 11969 C CA . SER A 1 45 ? 18.852 -122.771 -130.859 1.00 0.00 42 SER A CA 8
ATOM 11970 C C . SER A 1 45 ? 18.363 -123.496 -132.121 1.00 0.00 42 SER A C 8
ATOM 11971 O O . SER A 1 45 ? 18.939 -124.512 -132.514 1.00 0.00 42 SER A O 8
ATOM 11979 N N . PRO A 1 46 ? 17.288 -122.993 -132.776 1.00 0.00 43 PRO A N 8
ATOM 11980 C CA . PRO A 1 46 ? 16.556 -121.790 -132.365 1.00 0.00 43 PRO A CA 8
ATOM 11981 C C . PRO A 1 46 ? 15.392 -122.092 -131.411 1.00 0.00 43 PRO A C 8
ATOM 11982 O O . PRO A 1 46 ? 14.833 -123.190 -131.434 1.00 0.00 43 PRO A O 8
ATOM 11993 N N . CYS A 1 47 ? 15.026 -121.104 -130.586 1.00 0.00 44 CYS A N 8
ATOM 11994 C CA . CYS A 1 47 ? 13.922 -121.252 -129.637 1.00 0.00 44 CYS A CA 8
ATOM 11995 C C . CYS A 1 47 ? 12.640 -120.604 -130.176 1.00 0.00 44 CYS A C 8
ATOM 11996 O O . CYS A 1 47 ? 11.751 -120.237 -129.403 1.00 0.00 44 CYS A O 8
ATOM 12003 N N . LEU A 1 48 ? 12.553 -120.458 -131.505 1.00 0.00 45 LEU A N 8
ATOM 12004 C CA . LEU A 1 48 ? 11.388 -119.847 -132.150 1.00 0.00 45 LEU A CA 8
ATOM 12005 C C . LEU A 1 48 ? 11.218 -118.391 -131.700 1.00 0.00 45 LEU A C 8
ATOM 12006 O O . LEU A 1 48 ? 10.306 -118.067 -130.938 1.00 0.00 45 LEU A O 8
ATOM 12022 N N . GLU A 1 49 ? 12.117 -117.523 -132.180 1.00 0.00 46 GLU A N 8
ATOM 12023 C CA . GLU A 1 49 ? 12.095 -116.095 -131.841 1.00 0.00 46 GLU A CA 8
ATOM 12024 C C . GLU A 1 49 ? 12.293 -115.879 -130.338 1.00 0.00 46 GLU A C 8
ATOM 12025 O O . GLU A 1 49 ? 11.333 -115.903 -129.565 1.00 0.00 46 GLU A O 8
ATOM 12037 N N . LYS A 1 50 ? 13.547 -115.662 -129.933 1.00 0.00 47 LYS A N 8
ATOM 12038 C CA . LYS A 1 50 ? 13.877 -115.435 -128.524 1.00 0.00 47 LYS A CA 8
ATOM 12039 C C . LYS A 1 50 ? 13.608 -113.982 -128.129 1.00 0.00 47 LYS A C 8
ATOM 12040 O O . LYS A 1 50 ? 13.819 -113.066 -128.926 1.00 0.00 47 LYS A O 8
ATOM 12059 N N . TYR A 1 51 ? 13.133 -113.778 -126.898 1.00 0.00 48 TYR A N 8
ATOM 12060 C CA . TYR A 1 51 ? 12.826 -112.433 -126.404 1.00 0.00 48 TYR A CA 8
ATOM 12061 C C . TYR A 1 51 ? 12.726 -112.406 -124.875 1.00 0.00 48 TYR A C 8
ATOM 12062 O O . TYR A 1 51 ? 11.662 -112.116 -124.321 1.00 0.00 48 TYR A O 8
ATOM 12080 N N . GLY A 1 52 ? 13.834 -112.707 -124.193 1.00 0.00 49 GLY A N 8
ATOM 12081 C CA . GLY A 1 52 ? 13.834 -112.705 -122.737 1.00 0.00 49 GLY A CA 8
ATOM 12082 C C . GLY A 1 52 ? 13.031 -113.856 -122.157 1.00 0.00 49 GLY A C 8
ATOM 12083 O O . GLY A 1 52 ? 11.941 -113.647 -121.623 1.00 0.00 49 GLY A O 8
ATOM 12087 N N . LEU A 1 53 ? 13.568 -115.072 -122.271 1.00 0.00 50 LEU A N 8
ATOM 12088 C CA . LEU A 1 53 ? 12.890 -116.265 -121.760 1.00 0.00 50 LEU A CA 8
ATOM 12089 C C . LEU A 1 53 ? 13.738 -117.000 -120.715 1.00 0.00 50 LEU A C 8
ATOM 12090 O O . LEU A 1 53 ? 13.385 -118.104 -120.298 1.00 0.00 50 LEU A O 8
ATOM 12106 N N . GLU A 1 54 ? 14.842 -116.379 -120.278 1.00 0.00 51 GLU A N 8
ATOM 12107 C CA . GLU A 1 54 ? 15.721 -116.980 -119.266 1.00 0.00 51 GLU A CA 8
ATOM 12108 C C . GLU A 1 54 ? 14.946 -117.277 -117.976 1.00 0.00 51 GLU A C 8
ATOM 12109 O O . GLU A 1 54 ? 15.292 -118.190 -117.231 1.00 0.00 51 GLU A O 8
ATOM 12121 N N . GLN A 1 55 ? 13.897 -116.489 -117.735 1.00 0.00 52 GLN A N 8
ATOM 12122 C CA . GLN A 1 55 ? 13.046 -116.640 -116.552 1.00 0.00 52 GLN A CA 8
ATOM 12123 C C . GLN A 1 55 ? 12.757 -118.111 -116.230 1.00 0.00 52 GLN A C 8
ATOM 12124 O O . GLN A 1 55 ? 13.159 -118.616 -115.182 1.00 0.00 52 GLN A O 8
ATOM 12138 N N . ALA A 1 56 ? 12.038 -118.779 -117.131 1.00 0.00 53 ALA A N 8
ATOM 12139 C CA . ALA A 1 56 ? 11.665 -120.184 -116.946 1.00 0.00 53 ALA A CA 8
ATOM 12140 C C . ALA A 1 56 ? 12.863 -121.138 -117.021 1.00 0.00 53 ALA A C 8
ATOM 12141 O O . ALA A 1 56 ? 12.808 -122.241 -116.475 1.00 0.00 53 ALA A O 8
ATOM 12148 N N . VAL A 1 57 ? 13.942 -120.723 -117.690 1.00 0.00 54 VAL A N 8
ATOM 12149 C CA . VAL A 1 57 ? 15.132 -121.574 -117.813 1.00 0.00 54 VAL A CA 8
ATOM 12150 C C . VAL A 1 57 ? 16.018 -121.471 -116.571 1.00 0.00 54 VAL A C 8
ATOM 12151 O O . VAL A 1 57 ? 16.540 -122.474 -116.089 1.00 0.00 54 VAL A O 8
ATOM 12164 N N . LYS A 1 58 ? 16.167 -120.257 -116.049 1.00 0.00 55 LYS A N 8
ATOM 12165 C CA . LYS A 1 58 ? 16.966 -120.024 -114.853 1.00 0.00 55 LYS A CA 8
ATOM 12166 C C . LYS A 1 58 ? 16.290 -120.667 -113.638 1.00 0.00 55 LYS A C 8
ATOM 12167 O O . LYS A 1 58 ? 16.957 -121.161 -112.727 1.00 0.00 55 LYS A O 8
ATOM 12186 N N . LYS A 1 59 ? 14.954 -120.648 -113.646 1.00 0.00 56 LYS A N 8
ATOM 12187 C CA . LYS A 1 59 ? 14.140 -121.213 -112.574 1.00 0.00 56 LYS A CA 8
ATOM 12188 C C . LYS A 1 59 ? 14.327 -122.724 -112.426 1.00 0.00 56 LYS A C 8
ATOM 12189 O O . LYS A 1 59 ? 14.549 -123.223 -111.325 1.00 0.00 56 LYS A O 8
ATOM 12208 N N . LEU A 1 60 ? 14.215 -123.438 -113.544 1.00 0.00 57 LEU A N 8
ATOM 12209 C CA . LEU A 1 60 ? 14.348 -124.896 -113.552 1.00 0.00 57 LEU A CA 8
ATOM 12210 C C . LEU A 1 60 ? 15.612 -125.347 -112.816 1.00 0.00 57 LEU A C 8
ATOM 12211 O O . LEU A 1 60 ? 15.575 -126.290 -112.023 1.00 0.00 57 LEU A O 8
ATOM 12227 N N . VAL A 1 61 ? 16.723 -124.662 -113.080 1.00 0.00 58 VAL A N 8
ATOM 12228 C CA . VAL A 1 61 ? 17.999 -124.983 -112.438 1.00 0.00 58 VAL A CA 8
ATOM 12229 C C . VAL A 1 61 ? 18.013 -124.511 -110.984 1.00 0.00 58 VAL A C 8
ATOM 12230 O O . VAL A 1 61 ? 18.442 -125.243 -110.091 1.00 0.00 58 VAL A O 8
ATOM 12243 N N . LYS A 1 62 ? 17.531 -123.287 -110.755 1.00 0.00 59 LYS A N 8
ATOM 12244 C CA . LYS A 1 62 ? 17.474 -122.717 -109.408 1.00 0.00 59 LYS A CA 8
ATOM 12245 C C . LYS A 1 62 ? 16.576 -123.558 -108.499 1.00 0.00 59 LYS A C 8
ATOM 12246 O O . LYS A 1 62 ? 16.829 -123.673 -107.298 1.00 0.00 59 LYS A O 8
ATOM 12265 N N . ARG A 1 63 ? 15.530 -124.148 -109.086 1.00 0.00 60 ARG A N 8
ATOM 12266 C CA . ARG A 1 63 ? 14.595 -124.986 -108.348 1.00 0.00 60 ARG A CA 8
ATOM 12267 C C . ARG A 1 63 ? 15.255 -126.305 -107.942 1.00 0.00 60 ARG A C 8
ATOM 12268 O O . ARG A 1 63 ? 16.127 -126.326 -107.071 1.00 0.00 60 ARG A O 8
ATOM 12289 N N . ALA A 1 64 ? 14.836 -127.402 -108.581 1.00 0.00 61 ALA A N 8
ATOM 12290 C CA . ALA A 1 64 ? 15.385 -128.730 -108.294 1.00 0.00 61 ALA A CA 8
ATOM 12291 C C . ALA A 1 64 ? 15.340 -129.045 -106.792 1.00 0.00 61 ALA A C 8
ATOM 12292 O O . ALA A 1 64 ? 16.265 -129.646 -106.244 1.00 0.00 61 ALA A O 8
ATOM 12299 N N . ALA A 1 65 ? 14.255 -128.624 -106.136 1.00 0.00 62 ALA A N 8
ATOM 12300 C CA . ALA A 1 65 ? 14.078 -128.847 -104.701 1.00 0.00 62 ALA A CA 8
ATOM 12301 C C . ALA A 1 65 ? 12.597 -128.924 -104.335 1.00 0.00 62 ALA A C 8
ATOM 12302 O O . ALA A 1 65 ? 12.095 -129.994 -103.987 1.00 0.00 62 ALA A O 8
ATOM 12309 N N . GLY A 1 66 ? 11.901 -127.786 -104.415 1.00 0.00 63 GLY A N 8
ATOM 12310 C CA . GLY A 1 66 ? 10.486 -127.748 -104.086 1.00 0.00 63 GLY A CA 8
ATOM 12311 C C . GLY A 1 66 ? 10.242 -127.887 -102.593 1.00 0.00 63 GLY A C 8
ATOM 12312 O O . GLY A 1 66 ? 9.919 -126.909 -101.918 1.00 0.00 63 GLY A O 8
ATOM 12316 N N . GLN A 1 67 ? 10.397 -129.109 -102.082 1.00 0.00 64 GLN A N 8
ATOM 12317 C CA . GLN A 1 67 ? 10.197 -129.388 -100.663 1.00 0.00 64 GLN A CA 8
ATOM 12318 C C . GLN A 1 67 ? 11.471 -129.164 -99.858 1.00 0.00 64 GLN A C 8
ATOM 12319 O O . GLN A 1 67 ? 11.410 -128.788 -98.686 1.00 0.00 64 GLN A O 8
ATOM 12333 N N . ASP A 1 68 ? 12.625 -129.389 -100.491 1.00 0.00 65 ASP A N 8
ATOM 12334 C CA . ASP A 1 68 ? 13.919 -129.200 -99.830 1.00 0.00 65 ASP A CA 8
ATOM 12335 C C . ASP A 1 68 ? 13.992 -127.842 -99.126 1.00 0.00 65 ASP A C 8
ATOM 12336 O O . ASP A 1 68 ? 14.701 -127.687 -98.130 1.00 0.00 65 ASP A O 8
ATOM 12345 N N . ASP A 1 69 ? 13.255 -126.864 -99.657 1.00 0.00 66 ASP A N 8
ATOM 12346 C CA . ASP A 1 69 ? 13.223 -125.531 -99.108 1.00 0.00 66 ASP A CA 8
ATOM 12347 C C . ASP A 1 69 ? 11.852 -124.880 -99.308 1.00 0.00 66 ASP A C 8
ATOM 12348 O O . ASP A 1 69 ? 11.150 -125.178 -100.275 1.00 0.00 66 ASP A O 8
ATOM 12357 N N . VAL A 1 70 ? 11.481 -123.989 -98.385 1.00 0.00 67 VAL A N 8
ATOM 12358 C CA . VAL A 1 70 ? 10.198 -123.294 -98.455 1.00 0.00 67 VAL A CA 8
ATOM 12359 C C . VAL A 1 70 ? 10.270 -122.092 -99.410 1.00 0.00 67 VAL A C 8
ATOM 12360 O O . VAL A 1 70 ? 11.187 -121.274 -99.314 1.00 0.00 67 VAL A O 8
ATOM 12373 N N . PRO A 1 71 ? 9.306 -121.973 -100.351 1.00 0.00 68 PRO A N 8
ATOM 12374 C CA . PRO A 1 71 ? 9.279 -120.869 -101.319 1.00 0.00 68 PRO A CA 8
ATOM 12375 C C . PRO A 1 71 ? 8.738 -119.571 -100.717 1.00 0.00 68 PRO A C 8
ATOM 12376 O O . PRO A 1 71 ? 7.985 -119.596 -99.741 1.00 0.00 68 PRO A O 8
ATOM 12387 N N . GLY A 1 72 ? 9.125 -118.437 -101.309 1.00 0.00 69 GLY A N 8
ATOM 12388 C CA . GLY A 1 72 ? 8.673 -117.141 -100.825 1.00 0.00 69 GLY A CA 8
ATOM 12389 C C . GLY A 1 72 ? 7.383 -116.685 -101.486 1.00 0.00 69 GLY A C 8
ATOM 12390 O O . GLY A 1 72 ? 6.580 -117.510 -101.924 1.00 0.00 69 GLY A O 8
ATOM 12394 N N . ASP A 1 73 ? 7.185 -115.366 -101.556 1.00 0.00 70 ASP A N 8
ATOM 12395 C CA . ASP A 1 73 ? 5.982 -114.794 -102.168 1.00 0.00 70 ASP A CA 8
ATOM 12396 C C . ASP A 1 73 ? 6.288 -114.201 -103.540 1.00 0.00 70 ASP A C 8
ATOM 12397 O O . ASP A 1 73 ? 5.491 -114.341 -104.469 1.00 0.00 70 ASP A O 8
ATOM 12406 N N . LEU A 1 74 ? 7.447 -113.547 -103.672 1.00 0.00 71 LEU A N 8
ATOM 12407 C CA . LEU A 1 74 ? 7.845 -112.952 -104.949 1.00 0.00 71 LEU A CA 8
ATOM 12408 C C . LEU A 1 74 ? 7.816 -114.001 -106.056 1.00 0.00 71 LEU A C 8
ATOM 12409 O O . LEU A 1 74 ? 7.326 -113.735 -107.151 1.00 0.00 71 LEU A O 8
ATOM 12425 N N . ARG A 1 75 ? 8.335 -115.194 -105.754 1.00 0.00 72 ARG A N 8
ATOM 12426 C CA . ARG A 1 75 ? 8.354 -116.300 -106.717 1.00 0.00 72 ARG A CA 8
ATOM 12427 C C . ARG A 1 75 ? 7.031 -116.332 -107.473 1.00 0.00 72 ARG A C 8
ATOM 12428 O O . ARG A 1 75 ? 6.995 -116.363 -108.703 1.00 0.00 72 ARG A O 8
ATOM 12449 N N . ALA A 1 76 ? 5.947 -116.333 -106.699 1.00 0.00 73 ALA A N 8
ATOM 12450 C CA . ALA A 1 76 ? 4.595 -116.370 -107.238 1.00 0.00 73 ALA A CA 8
ATOM 12451 C C . ALA A 1 76 ? 4.337 -115.210 -108.199 1.00 0.00 73 ALA A C 8
ATOM 12452 O O . ALA A 1 76 ? 3.546 -115.332 -109.136 1.00 0.00 73 ALA A O 8
ATOM 12459 N N . LYS A 1 77 ? 5.013 -114.085 -107.958 1.00 0.00 74 LYS A N 8
ATOM 12460 C CA . LYS A 1 77 ? 4.868 -112.894 -108.797 1.00 0.00 74 LYS A CA 8
ATOM 12461 C C . LYS A 1 77 ? 5.811 -112.921 -110.010 1.00 0.00 74 LYS A C 8
ATOM 12462 O O . LYS A 1 77 ? 5.629 -112.153 -110.956 1.00 0.00 74 LYS A O 8
ATOM 12481 N N . VAL A 1 78 ? 6.808 -113.811 -109.981 1.00 0.00 75 VAL A N 8
ATOM 12482 C CA . VAL A 1 78 ? 7.767 -113.950 -111.071 1.00 0.00 75 VAL A CA 8
ATOM 12483 C C . VAL A 1 78 ? 7.103 -114.529 -112.315 1.00 0.00 75 VAL A C 8
ATOM 12484 O O . VAL A 1 78 ? 7.450 -114.183 -113.445 1.00 0.00 75 VAL A O 8
ATOM 12497 N N . MET A 1 79 ? 6.142 -115.415 -112.080 1.00 0.00 76 MET A N 8
ATOM 12498 C CA . MET A 1 79 ? 5.395 -116.071 -113.152 1.00 0.00 76 MET A CA 8
ATOM 12499 C C . MET A 1 79 ? 4.635 -115.065 -114.034 1.00 0.00 76 MET A C 8
ATOM 12500 O O . MET A 1 79 ? 4.365 -115.347 -115.200 1.00 0.00 76 MET A O 8
ATOM 12514 N N . GLY A 1 80 ? 4.278 -113.901 -113.477 1.00 0.00 77 GLY A N 8
ATOM 12515 C CA . GLY A 1 80 ? 3.539 -112.905 -114.246 1.00 0.00 77 GLY A CA 8
ATOM 12516 C C . GLY A 1 80 ? 4.349 -112.258 -115.366 1.00 0.00 77 GLY A C 8
ATOM 12517 O O . GLY A 1 80 ? 3.777 -111.829 -116.369 1.00 0.00 77 GLY A O 8
ATOM 12521 N N . ARG A 1 81 ? 5.676 -112.192 -115.209 1.00 0.00 78 ARG A N 8
ATOM 12522 C CA . ARG A 1 81 ? 6.545 -111.597 -116.237 1.00 0.00 78 ARG A CA 8
ATOM 12523 C C . ARG A 1 81 ? 6.520 -112.433 -117.518 1.00 0.00 78 ARG A C 8
ATOM 12524 O O . ARG A 1 81 ? 6.760 -111.922 -118.613 1.00 0.00 78 ARG A O 8
ATOM 12545 N N . LEU A 1 82 ? 6.145 -113.701 -117.378 1.00 0.00 79 LEU A N 8
ATOM 12546 C CA . LEU A 1 82 ? 5.995 -114.588 -118.521 1.00 0.00 79 LEU A CA 8
ATOM 12547 C C . LEU A 1 82 ? 4.535 -114.540 -118.950 1.00 0.00 79 LEU A C 8
ATOM 12548 O O . LEU A 1 82 ? 4.213 -114.627 -120.136 1.00 0.00 79 LEU A O 8
ATOM 12564 N N . ASP A 1 83 ? 3.656 -114.356 -117.951 1.00 0.00 80 ASP A N 8
ATOM 12565 C CA . ASP A 1 83 ? 2.229 -114.238 -118.166 1.00 0.00 80 ASP A CA 8
ATOM 12566 C C . ASP A 1 83 ? 1.925 -113.073 -119.113 1.00 0.00 80 ASP A C 8
ATOM 12567 O O . ASP A 1 83 ? 0.904 -113.073 -119.801 1.00 0.00 80 ASP A O 8
ATOM 12576 N N . LEU A 1 84 ? 2.830 -112.082 -119.145 1.00 0.00 81 LEU A N 8
ATOM 12577 C CA . LEU A 1 84 ? 2.676 -110.912 -120.009 1.00 0.00 81 LEU A CA 8
ATOM 12578 C C . LEU A 1 84 ? 2.490 -111.328 -121.473 1.00 0.00 81 LEU A C 8
ATOM 12579 O O . LEU A 1 84 ? 1.696 -110.730 -122.200 1.00 0.00 81 LEU A O 8
ATOM 12595 N N . ILE A 1 85 ? 3.234 -112.354 -121.895 1.00 0.00 82 ILE A N 8
ATOM 12596 C CA . ILE A 1 85 ? 3.165 -112.857 -123.268 1.00 0.00 82 ILE A CA 8
ATOM 12597 C C . ILE A 1 85 ? 1.783 -113.431 -123.571 1.00 0.00 82 ILE A C 8
ATOM 12598 O O . ILE A 1 85 ? 1.249 -113.249 -124.667 1.00 0.00 82 ILE A O 8
ATOM 12614 N N . ARG A 1 86 ? 1.217 -114.136 -122.588 1.00 0.00 83 ARG A N 8
ATOM 12615 C CA . ARG A 1 86 ? -0.095 -114.757 -122.724 1.00 0.00 83 ARG A CA 8
ATOM 12616 C C . ARG A 1 86 ? -1.194 -113.752 -123.098 1.00 0.00 83 ARG A C 8
ATOM 12617 O O . ARG A 1 86 ? -2.224 -114.137 -123.656 1.00 0.00 83 ARG A O 8
ATOM 12638 N N . SER A 1 87 ? -0.971 -112.469 -122.797 1.00 0.00 84 SER A N 8
ATOM 12639 C CA . SER A 1 87 ? -1.946 -111.421 -123.111 1.00 0.00 84 SER A CA 8
ATOM 12640 C C . SER A 1 87 ? -1.679 -110.816 -124.491 1.00 0.00 84 SER A C 8
ATOM 12641 O O . SER A 1 87 ? -2.610 -110.404 -125.186 1.00 0.00 84 SER A O 8
ATOM 12649 N N . GLY A 1 88 ? -0.402 -110.768 -124.882 1.00 0.00 85 GLY A N 8
ATOM 12650 C CA . GLY A 1 88 ? -0.028 -110.218 -126.173 1.00 0.00 85 GLY A CA 8
ATOM 12651 C C . GLY A 1 88 ? 0.367 -108.752 -126.104 1.00 0.00 85 GLY A C 8
ATOM 12652 O O . GLY A 1 88 ? 0.220 -108.022 -127.085 1.00 0.00 85 GLY A O 8
ATOM 12656 N N . GLN A 1 89 ? 0.872 -108.319 -124.944 1.00 0.00 86 GLN A N 8
ATOM 12657 C CA . GLN A 1 89 ? 1.290 -106.941 -124.749 1.00 0.00 86 GLN A CA 8
ATOM 12658 C C . GLN A 1 89 ? 2.814 -106.835 -124.662 1.00 0.00 86 GLN A C 8
ATOM 12659 O O . GLN A 1 89 ? 3.516 -107.849 -124.644 1.00 0.00 86 GLN A O 8
ATOM 12673 N N . SER A 1 90 ? 3.314 -105.595 -124.612 1.00 0.00 87 SER A N 8
ATOM 12674 C CA . SER A 1 90 ? 4.750 -105.323 -124.530 1.00 0.00 87 SER A CA 8
ATOM 12675 C C . SER A 1 90 ? 5.464 -105.688 -125.833 1.00 0.00 87 SER A C 8
ATOM 12676 O O . SER A 1 90 ? 6.695 -105.660 -125.903 1.00 0.00 87 SER A O 8
ATOM 12684 N N . VAL A 1 91 ? 4.685 -106.024 -126.865 1.00 0.00 88 VAL A N 8
ATOM 12685 C CA . VAL A 1 91 ? 5.236 -106.384 -128.160 1.00 0.00 88 VAL A CA 8
ATOM 12686 C C . VAL A 1 91 ? 5.742 -105.146 -128.907 1.00 0.00 88 VAL A C 8
ATOM 12687 O O . VAL A 1 91 ? 6.880 -105.127 -129.379 1.00 0.00 88 VAL A O 8
ATOM 12700 N N . PRO A 1 92 ? 4.914 -104.078 -129.008 1.00 0.00 89 PRO A N 8
ATOM 12701 C CA . PRO A 1 92 ? 5.311 -102.843 -129.676 1.00 0.00 89 PRO A CA 8
ATOM 12702 C C . PRO A 1 92 ? 6.124 -101.937 -128.745 1.00 0.00 89 PRO A C 8
ATOM 12703 O O . PRO A 1 92 ? 7.279 -101.620 -129.033 1.00 0.00 89 PRO A O 8
ATOM 12714 N N . GLU A 1 93 ? 5.512 -101.534 -127.625 1.00 0.00 90 GLU A N 8
ATOM 12715 C CA . GLU A 1 93 ? 6.153 -100.684 -126.637 1.00 0.00 90 GLU A CA 8
ATOM 12716 C C . GLU A 1 93 ? 7.543 -101.200 -126.250 1.00 0.00 90 GLU A C 8
ATOM 12717 O O . GLU A 1 93 ? 7.710 -102.383 -125.947 1.00 0.00 90 GLU A O 8
ATOM 12729 N N . HIS A 1 94 ? 8.535 -100.306 -126.263 1.00 0.00 91 HIS A N 8
ATOM 12730 C CA . HIS A 1 94 ? 9.910 -100.670 -125.914 1.00 0.00 91 HIS A CA 8
ATOM 12731 C C . HIS A 1 94 ? 10.525 -99.640 -124.962 1.00 0.00 91 HIS A C 8
ATOM 12732 O O . HIS A 1 94 ? 11.532 -99.006 -125.282 1.00 0.00 91 HIS A O 8
ATOM 12747 N N . ASP A 1 95 ? 9.909 -99.486 -123.784 1.00 0.00 92 ASP A N 8
ATOM 12748 C CA . ASP A 1 95 ? 10.382 -98.542 -122.765 1.00 0.00 92 ASP A CA 8
ATOM 12749 C C . ASP A 1 95 ? 10.482 -97.117 -123.322 1.00 0.00 92 ASP A C 8
ATOM 12750 O O . ASP A 1 95 ? 11.550 -96.690 -123.766 1.00 0.00 92 ASP A O 8
ATOM 12759 N N . VAL A 1 96 ? 9.357 -96.391 -123.284 1.00 0.00 93 VAL A N 8
ATOM 12760 C CA . VAL A 1 96 ? 9.282 -95.007 -123.771 1.00 0.00 93 VAL A CA 8
ATOM 12761 C C . VAL A 1 96 ? 10.209 -94.760 -124.975 1.00 0.00 93 VAL A C 8
ATOM 12762 O O . VAL A 1 96 ? 11.121 -93.934 -124.921 1.00 0.00 93 VAL A O 8
ATOM 12775 N N . ALA A 1 97 ? 9.959 -95.489 -126.065 1.00 0.00 94 ALA A N 8
ATOM 12776 C CA . ALA A 1 97 ? 10.759 -95.357 -127.283 1.00 0.00 94 ALA A CA 8
ATOM 12777 C C . ALA A 1 97 ? 9.928 -95.681 -128.526 1.00 0.00 94 ALA A C 8
ATOM 12778 O O . ALA A 1 97 ? 9.816 -94.859 -129.437 1.00 0.00 94 ALA A O 8
ATOM 12785 N N . ALA A 1 98 ? 9.346 -96.882 -128.552 1.00 0.00 95 ALA A N 8
ATOM 12786 C CA . ALA A 1 98 ? 8.520 -97.319 -129.679 1.00 0.00 95 ALA A CA 8
ATOM 12787 C C . ALA A 1 98 ? 7.036 -97.036 -129.431 1.00 0.00 95 ALA A C 8
ATOM 12788 O O . ALA A 1 98 ? 6.255 -96.928 -130.377 1.00 0.00 95 ALA A O 8
ATOM 12795 N N . ALA A 1 99 ? 6.655 -96.914 -128.151 1.00 0.00 96 ALA A N 8
ATOM 12796 C CA . ALA A 1 99 ? 5.269 -96.641 -127.764 1.00 0.00 96 ALA A CA 8
ATOM 12797 C C . ALA A 1 99 ? 4.341 -97.811 -128.114 1.00 0.00 96 ALA A C 8
ATOM 12798 O O . ALA A 1 99 ? 4.584 -98.536 -129.079 1.00 0.00 96 ALA A O 8
ATOM 12805 N N . PRO A 1 100 ? 3.263 -98.014 -127.326 1.00 0.00 97 PRO A N 8
ATOM 12806 C CA . PRO A 1 100 ? 2.305 -99.106 -127.560 1.00 0.00 97 PRO A CA 8
ATOM 12807 C C . PRO A 1 100 ? 1.463 -98.895 -128.822 1.00 0.00 97 PRO A C 8
ATOM 12808 O O . PRO A 1 100 ? 1.173 -99.850 -129.545 1.00 0.00 97 PRO A O 8
ATOM 12819 N N . SER A 1 101 ? 1.076 -97.642 -129.081 1.00 0.00 98 SER A N 8
ATOM 12820 C CA . SER A 1 101 ? 0.268 -97.308 -130.254 1.00 0.00 98 SER A CA 8
ATOM 12821 C C . SER A 1 101 ? 0.938 -96.210 -131.081 1.00 0.00 98 SER A C 8
ATOM 12822 O O . SER A 1 101 ? 1.416 -95.214 -130.534 1.00 0.00 98 SER A O 8
ATOM 12830 N N . SER A 1 102 ? 0.968 -96.399 -132.403 1.00 0.00 99 SER A N 8
ATOM 12831 C CA . SER A 1 102 ? 1.577 -95.427 -133.312 1.00 0.00 99 SER A CA 8
ATOM 12832 C C . SER A 1 102 ? 0.509 -94.577 -134.002 1.00 0.00 99 SER A C 8
ATOM 12833 O O . SER A 1 102 ? 0.591 -93.347 -134.001 1.00 0.00 99 SER A O 8
ATOM 12841 N N . SER A 1 103 ? -0.489 -95.240 -134.592 1.00 0.00 100 SER A N 8
ATOM 12842 C CA . SER A 1 103 ? -1.574 -94.548 -135.288 1.00 0.00 100 SER A CA 8
ATOM 12843 C C . SER A 1 103 ? -2.927 -95.177 -134.955 1.00 0.00 100 SER A C 8
ATOM 12844 O O . SER A 1 103 ? -3.026 -96.390 -134.762 1.00 0.00 100 SER A O 8
ATOM 12852 N N . ALA A 1 104 ? -3.966 -94.342 -134.890 1.00 0.00 101 ALA A N 8
ATOM 12853 C CA . ALA A 1 104 ? -5.317 -94.811 -134.581 1.00 0.00 101 ALA A CA 8
ATOM 12854 C C . ALA A 1 104 ? -6.110 -95.093 -135.861 1.00 0.00 101 ALA A C 8
ATOM 12855 O O . ALA A 1 104 ? -5.814 -94.526 -136.915 1.00 0.00 101 ALA A O 8
ATOM 12862 N N . PRO A 1 105 ? -7.132 -95.978 -135.790 1.00 0.00 102 PRO A N 8
ATOM 12863 C CA . PRO A 1 105 ? -7.963 -96.329 -136.954 1.00 0.00 102 PRO A CA 8
ATOM 12864 C C . PRO A 1 105 ? -8.673 -95.115 -137.555 1.00 0.00 102 PRO A C 8
ATOM 12865 O O . PRO A 1 105 ? -9.065 -94.194 -136.835 1.00 0.00 102 PRO A O 8
ATOM 12876 N N . GLN A 1 106 ? -8.836 -95.123 -138.881 1.00 0.00 103 GLN A N 8
ATOM 12877 C CA . GLN A 1 106 ? -9.500 -94.025 -139.587 1.00 0.00 103 GLN A CA 8
ATOM 12878 C C . GLN A 1 106 ? -10.436 -94.557 -140.673 1.00 0.00 103 GLN A C 8
ATOM 12879 O O . GLN A 1 106 ? -10.392 -95.739 -141.017 1.00 0.00 103 GLN A O 8
ATOM 12893 N N . GLU A 1 107 ? -11.279 -93.673 -141.212 1.00 0.00 104 GLU A N 8
ATOM 12894 C CA . GLU A 1 107 ? -12.222 -94.051 -142.265 1.00 0.00 104 GLU A CA 8
ATOM 12895 C C . GLU A 1 107 ? -12.649 -92.830 -143.083 1.00 0.00 104 GLU A C 8
ATOM 12896 O O . GLU A 1 107 ? -12.804 -91.734 -142.542 1.00 0.00 104 GLU A O 8
ATOM 12908 N N . SER A 1 108 ? -12.836 -93.031 -144.390 1.00 0.00 105 SER A N 8
ATOM 12909 C CA . SER A 1 108 ? -13.245 -91.951 -145.289 1.00 0.00 105 SER A CA 8
ATOM 12910 C C . SER A 1 108 ? -14.288 -92.442 -146.291 1.00 0.00 105 SER A C 8
ATOM 12911 O O . SER A 1 108 ? -14.072 -93.514 -146.895 1.00 0.00 105 SER A O 8
ATOM 12921 N N . GLY A 1 1 ? 18.077 -155.904 -115.471 1.00 0.00 -2 GLY A N 9
ATOM 12922 C CA . GLY A 1 1 ? 17.568 -154.634 -114.882 1.00 0.00 -2 GLY A CA 9
ATOM 12923 C C . GLY A 1 1 ? 17.576 -153.485 -115.874 1.00 0.00 -2 GLY A C 9
ATOM 12924 O O . GLY A 1 1 ? 18.437 -152.607 -115.807 1.00 0.00 -2 GLY A O 9
ATOM 12930 N N . SER A 1 2 ? 16.613 -153.493 -116.799 1.00 0.00 -1 SER A N 9
ATOM 12931 C CA . SER A 1 2 ? 16.506 -152.445 -117.815 1.00 0.00 -1 SER A CA 9
ATOM 12932 C C . SER A 1 2 ? 15.431 -151.427 -117.437 1.00 0.00 -1 SER A C 9
ATOM 12933 O O . SER A 1 2 ? 14.360 -151.795 -116.951 1.00 0.00 -1 SER A O 9
ATOM 12941 N N . HIS A 1 3 ? 15.725 -150.145 -117.665 1.00 0.00 0 HIS A N 9
ATOM 12942 C CA . HIS A 1 3 ? 14.786 -149.067 -117.351 1.00 0.00 0 HIS A CA 9
ATOM 12943 C C . HIS A 1 3 ? 14.078 -148.577 -118.613 1.00 0.00 0 HIS A C 9
ATOM 12944 O O . HIS A 1 3 ? 14.705 -148.412 -119.661 1.00 0.00 0 HIS A O 9
ATOM 12959 N N . MET A 1 4 ? 12.768 -148.345 -118.504 1.00 0.00 1 MET A N 9
ATOM 12960 C CA . MET A 1 4 ? 11.966 -147.873 -119.634 1.00 0.00 1 MET A CA 9
ATOM 12961 C C . MET A 1 4 ? 11.615 -146.394 -119.472 1.00 0.00 1 MET A C 9
ATOM 12962 O O . MET A 1 4 ? 11.305 -145.940 -118.369 1.00 0.00 1 MET A O 9
ATOM 12976 N N . SER A 1 5 ? 11.663 -145.649 -120.580 1.00 0.00 2 SER A N 9
ATOM 12977 C CA . SER A 1 5 ? 11.349 -144.220 -120.565 1.00 0.00 2 SER A CA 9
ATOM 12978 C C . SER A 1 5 ? 9.921 -143.971 -121.052 1.00 0.00 2 SER A C 9
ATOM 12979 O O . SER A 1 5 ? 9.500 -144.523 -122.071 1.00 0.00 2 SER A O 9
ATOM 12987 N N . ALA A 1 6 ? 9.184 -143.135 -120.318 1.00 0.00 3 ALA A N 9
ATOM 12988 C CA . ALA A 1 6 ? 7.802 -142.807 -120.670 1.00 0.00 3 ALA A CA 9
ATOM 12989 C C . ALA A 1 6 ? 7.689 -141.377 -121.198 1.00 0.00 3 ALA A C 9
ATOM 12990 O O . ALA A 1 6 ? 7.134 -141.148 -122.274 1.00 0.00 3 ALA A O 9
ATOM 12997 N N . GLY A 1 7 ? 8.220 -140.418 -120.434 1.00 0.00 4 GLY A N 9
ATOM 12998 C CA . GLY A 1 7 ? 8.170 -139.022 -120.838 1.00 0.00 4 GLY A CA 9
ATOM 12999 C C . GLY A 1 7 ? 9.310 -138.642 -121.769 1.00 0.00 4 GLY A C 9
ATOM 13000 O O . GLY A 1 7 ? 10.473 -138.642 -121.363 1.00 0.00 4 GLY A O 9
ATOM 13004 N N . GLU A 1 8 ? 8.973 -138.315 -123.020 1.00 0.00 5 GLU A N 9
ATOM 13005 C CA . GLU A 1 8 ? 9.975 -137.929 -124.015 1.00 0.00 5 GLU A CA 9
ATOM 13006 C C . GLU A 1 8 ? 10.127 -136.407 -124.073 1.00 0.00 5 GLU A C 9
ATOM 13007 O O . GLU A 1 8 ? 9.180 -135.672 -123.786 1.00 0.00 5 GLU A O 9
ATOM 13019 N N . PRO A 1 9 ? 11.327 -135.908 -124.445 1.00 0.00 6 PRO A N 9
ATOM 13020 C CA . PRO A 1 9 ? 11.590 -134.465 -124.536 1.00 0.00 6 PRO A CA 9
ATOM 13021 C C . PRO A 1 9 ? 10.942 -133.829 -125.766 1.00 0.00 6 PRO A C 9
ATOM 13022 O O . PRO A 1 9 ? 10.907 -134.431 -126.841 1.00 0.00 6 PRO A O 9
ATOM 13033 N N . HIS A 1 10 ? 10.430 -132.606 -125.600 1.00 0.00 7 HIS A N 9
ATOM 13034 C CA . HIS A 1 10 ? 9.782 -131.882 -126.695 1.00 0.00 7 HIS A CA 9
ATOM 13035 C C . HIS A 1 10 ? 10.706 -130.796 -127.252 1.00 0.00 7 HIS A C 9
ATOM 13036 O O . HIS A 1 10 ? 10.399 -129.605 -127.179 1.00 0.00 7 HIS A O 9
ATOM 13051 N N . GLU A 1 11 ? 11.840 -131.221 -127.814 1.00 0.00 8 GLU A N 9
ATOM 13052 C CA . GLU A 1 11 ? 12.815 -130.290 -128.391 1.00 0.00 8 GLU A CA 9
ATOM 13053 C C . GLU A 1 11 ? 12.499 -129.990 -129.853 1.00 0.00 8 GLU A C 9
ATOM 13054 O O . GLU A 1 11 ? 13.058 -129.050 -130.424 1.00 0.00 8 GLU A O 9
ATOM 13066 N N . THR A 1 12 ? 11.585 -130.763 -130.456 1.00 0.00 9 THR A N 9
ATOM 13067 C CA . THR A 1 12 ? 11.191 -130.528 -131.846 1.00 0.00 9 THR A CA 9
ATOM 13068 C C . THR A 1 12 ? 10.845 -129.053 -132.019 1.00 0.00 9 THR A C 9
ATOM 13069 O O . THR A 1 12 ? 11.254 -128.412 -132.990 1.00 0.00 9 THR A O 9
ATOM 13080 N N . ASP A 1 13 ? 10.113 -128.520 -131.037 1.00 0.00 10 ASP A N 9
ATOM 13081 C CA . ASP A 1 13 ? 9.726 -127.125 -131.021 1.00 0.00 10 ASP A CA 9
ATOM 13082 C C . ASP A 1 13 ? 9.904 -126.535 -129.626 1.00 0.00 10 ASP A C 9
ATOM 13083 O O . ASP A 1 13 ? 9.342 -127.027 -128.646 1.00 0.00 10 ASP A O 9
ATOM 13092 N N . CYS A 1 14 ? 10.697 -125.475 -129.563 1.00 0.00 11 CYS A N 9
ATOM 13093 C CA . CYS A 1 14 ? 10.989 -124.770 -128.310 1.00 0.00 11 CYS A CA 9
ATOM 13094 C C . CYS A 1 14 ? 9.717 -124.330 -127.605 1.00 0.00 11 CYS A C 9
ATOM 13095 O O . CYS A 1 14 ? 9.548 -124.569 -126.413 1.00 0.00 11 CYS A O 9
ATOM 13102 N N . SER A 1 15 ? 8.831 -123.678 -128.348 1.00 0.00 12 SER A N 9
ATOM 13103 C CA . SER A 1 15 ? 7.565 -123.192 -127.791 1.00 0.00 12 SER A CA 9
ATOM 13104 C C . SER A 1 15 ? 6.939 -124.232 -126.853 1.00 0.00 12 SER A C 9
ATOM 13105 O O . SER A 1 15 ? 6.681 -123.946 -125.687 1.00 0.00 12 SER A O 9
ATOM 13113 N N . GLU A 1 16 ? 6.667 -125.425 -127.387 1.00 0.00 13 GLU A N 9
ATOM 13114 C CA . GLU A 1 16 ? 6.040 -126.502 -126.623 1.00 0.00 13 GLU A CA 9
ATOM 13115 C C . GLU A 1 16 ? 6.738 -126.753 -125.289 1.00 0.00 13 GLU A C 9
ATOM 13116 O O . GLU A 1 16 ? 6.086 -126.794 -124.248 1.00 0.00 13 GLU A O 9
ATOM 13128 N N . ILE A 1 17 ? 8.059 -126.911 -125.316 1.00 0.00 14 ILE A N 9
ATOM 13129 C CA . ILE A 1 17 ? 8.812 -127.149 -124.081 1.00 0.00 14 ILE A CA 9
ATOM 13130 C C . ILE A 1 17 ? 8.906 -125.863 -123.253 1.00 0.00 14 ILE A C 9
ATOM 13131 O O . ILE A 1 17 ? 8.909 -125.896 -122.022 1.00 0.00 14 ILE A O 9
ATOM 13147 N N . LEU A 1 18 ? 8.956 -124.731 -123.950 1.00 0.00 15 LEU A N 9
ATOM 13148 C CA . LEU A 1 18 ? 9.012 -123.421 -123.318 1.00 0.00 15 LEU A CA 9
ATOM 13149 C C . LEU A 1 18 ? 7.697 -123.135 -122.589 1.00 0.00 15 LEU A C 9
ATOM 13150 O O . LEU A 1 18 ? 7.690 -122.624 -121.468 1.00 0.00 15 LEU A O 9
ATOM 13166 N N . ASP A 1 19 ? 6.591 -123.526 -123.223 1.00 0.00 16 ASP A N 9
ATOM 13167 C CA . ASP A 1 19 ? 5.267 -123.374 -122.627 1.00 0.00 16 ASP A CA 9
ATOM 13168 C C . ASP A 1 19 ? 5.143 -124.359 -121.466 1.00 0.00 16 ASP A C 9
ATOM 13169 O O . ASP A 1 19 ? 4.464 -124.089 -120.476 1.00 0.00 16 ASP A O 9
ATOM 13178 N N . HIS A 1 20 ? 5.852 -125.490 -121.592 1.00 0.00 17 HIS A N 9
ATOM 13179 C CA . HIS A 1 20 ? 5.884 -126.514 -120.551 1.00 0.00 17 HIS A CA 9
ATOM 13180 C C . HIS A 1 20 ? 6.519 -125.931 -119.292 1.00 0.00 17 HIS A C 9
ATOM 13181 O O . HIS A 1 20 ? 6.124 -126.260 -118.173 1.00 0.00 17 HIS A O 9
ATOM 13196 N N . LEU A 1 21 ? 7.509 -125.052 -119.495 1.00 0.00 18 LEU A N 9
ATOM 13197 C CA . LEU A 1 21 ? 8.212 -124.399 -118.395 1.00 0.00 18 LEU A CA 9
ATOM 13198 C C . LEU A 1 21 ? 7.262 -123.503 -117.602 1.00 0.00 18 LEU A C 9
ATOM 13199 O O . LEU A 1 21 ? 7.352 -123.429 -116.374 1.00 0.00 18 LEU A O 9
ATOM 13215 N N . TYR A 1 22 ? 6.342 -122.835 -118.305 1.00 0.00 19 TYR A N 9
ATOM 13216 C CA . TYR A 1 22 ? 5.374 -121.966 -117.659 1.00 0.00 19 TYR A CA 9
ATOM 13217 C C . TYR A 1 22 ? 4.231 -122.784 -117.069 1.00 0.00 19 TYR A C 9
ATOM 13218 O O . TYR A 1 22 ? 3.880 -122.625 -115.900 1.00 0.00 19 TYR A O 9
ATOM 13236 N N . GLU A 1 23 ? 3.662 -123.669 -117.891 1.00 0.00 20 GLU A N 9
ATOM 13237 C CA . GLU A 1 23 ? 2.562 -124.539 -117.455 1.00 0.00 20 GLU A CA 9
ATOM 13238 C C . GLU A 1 23 ? 2.933 -125.240 -116.149 1.00 0.00 20 GLU A C 9
ATOM 13239 O O . GLU A 1 23 ? 2.094 -125.426 -115.267 1.00 0.00 20 GLU A O 9
ATOM 13251 N N . PHE A 1 24 ? 4.215 -125.592 -116.030 1.00 0.00 21 PHE A N 9
ATOM 13252 C CA . PHE A 1 24 ? 4.746 -126.237 -114.832 1.00 0.00 21 PHE A CA 9
ATOM 13253 C C . PHE A 1 24 ? 4.532 -125.327 -113.619 1.00 0.00 21 PHE A C 9
ATOM 13254 O O . PHE A 1 24 ? 4.081 -125.770 -112.562 1.00 0.00 21 PHE A O 9
ATOM 13271 N N . LEU A 1 25 ? 4.855 -124.045 -113.804 1.00 0.00 22 LEU A N 9
ATOM 13272 C CA . LEU A 1 25 ? 4.706 -123.027 -112.762 1.00 0.00 22 LEU A CA 9
ATOM 13273 C C . LEU A 1 25 ? 3.230 -122.762 -112.435 1.00 0.00 22 LEU A C 9
ATOM 13274 O O . LEU A 1 25 ? 2.896 -122.403 -111.305 1.00 0.00 22 LEU A O 9
ATOM 13290 N N . ASP A 1 26 ? 2.357 -122.919 -113.437 1.00 0.00 23 ASP A N 9
ATOM 13291 C CA . ASP A 1 26 ? 0.919 -122.676 -113.268 1.00 0.00 23 ASP A CA 9
ATOM 13292 C C . ASP A 1 26 ? 0.333 -123.482 -112.103 1.00 0.00 23 ASP A C 9
ATOM 13293 O O . ASP A 1 26 ? -0.139 -122.905 -111.122 1.00 0.00 23 ASP A O 9
ATOM 13302 N N . LYS A 1 27 ? 0.365 -124.810 -112.214 1.00 0.00 24 LYS A N 9
ATOM 13303 C CA . LYS A 1 27 ? -0.164 -125.683 -111.167 1.00 0.00 24 LYS A CA 9
ATOM 13304 C C . LYS A 1 27 ? 0.883 -125.966 -110.090 1.00 0.00 24 LYS A C 9
ATOM 13305 O O . LYS A 1 27 ? 0.550 -126.412 -108.990 1.00 0.00 24 LYS A O 9
ATOM 13324 N N . GLU A 1 28 ? 2.149 -125.713 -110.425 1.00 0.00 25 GLU A N 9
ATOM 13325 C CA . GLU A 1 28 ? 3.265 -125.943 -109.518 1.00 0.00 25 GLU A CA 9
ATOM 13326 C C . GLU A 1 28 ? 3.277 -127.382 -108.992 1.00 0.00 25 GLU A C 9
ATOM 13327 O O . GLU A 1 28 ? 2.756 -127.670 -107.912 1.00 0.00 25 GLU A O 9
ATOM 13339 N N . MET A 1 29 ? 3.882 -128.278 -109.774 1.00 0.00 26 MET A N 9
ATOM 13340 C CA . MET A 1 29 ? 3.983 -129.692 -109.413 1.00 0.00 26 MET A CA 9
ATOM 13341 C C . MET A 1 29 ? 5.394 -130.015 -108.909 1.00 0.00 26 MET A C 9
ATOM 13342 O O . MET A 1 29 ? 6.295 -129.180 -109.012 1.00 0.00 26 MET A O 9
ATOM 13356 N N . PRO A 1 30 ? 5.610 -131.230 -108.350 1.00 0.00 27 PRO A N 9
ATOM 13357 C CA . PRO A 1 30 ? 6.925 -131.645 -107.829 1.00 0.00 27 PRO A CA 9
ATOM 13358 C C . PRO A 1 30 ? 8.064 -131.401 -108.824 1.00 0.00 27 PRO A C 9
ATOM 13359 O O . PRO A 1 30 ? 7.824 -131.108 -109.994 1.00 0.00 27 PRO A O 9
ATOM 13370 N N . ASP A 1 31 ? 9.305 -131.529 -108.347 1.00 0.00 28 ASP A N 9
ATOM 13371 C CA . ASP A 1 31 ? 10.495 -131.322 -109.182 1.00 0.00 28 ASP A CA 9
ATOM 13372 C C . ASP A 1 31 ? 10.850 -132.575 -109.993 1.00 0.00 28 ASP A C 9
ATOM 13373 O O . ASP A 1 31 ? 11.993 -132.747 -110.419 1.00 0.00 28 ASP A O 9
ATOM 13382 N N . SER A 1 32 ? 9.864 -133.436 -110.204 1.00 0.00 29 SER A N 9
ATOM 13383 C CA . SER A 1 32 ? 10.054 -134.674 -110.962 1.00 0.00 29 SER A CA 9
ATOM 13384 C C . SER A 1 32 ? 10.063 -134.405 -112.461 1.00 0.00 29 SER A C 9
ATOM 13385 O O . SER A 1 32 ? 11.074 -134.633 -113.128 1.00 0.00 29 SER A O 9
ATOM 13393 N N . ASP A 1 33 ? 8.944 -133.896 -112.990 1.00 0.00 30 ASP A N 9
ATOM 13394 C CA . ASP A 1 33 ? 8.866 -133.577 -114.411 1.00 0.00 30 ASP A CA 9
ATOM 13395 C C . ASP A 1 33 ? 9.929 -132.538 -114.725 1.00 0.00 30 ASP A C 9
ATOM 13396 O O . ASP A 1 33 ? 10.657 -132.657 -115.710 1.00 0.00 30 ASP A O 9
ATOM 13405 N N . ALA A 1 34 ? 10.006 -131.519 -113.858 1.00 0.00 31 ALA A N 9
ATOM 13406 C CA . ALA A 1 34 ? 10.978 -130.437 -113.992 1.00 0.00 31 ALA A CA 9
ATOM 13407 C C . ALA A 1 34 ? 12.288 -130.929 -114.601 1.00 0.00 31 ALA A C 9
ATOM 13408 O O . ALA A 1 34 ? 12.824 -130.302 -115.512 1.00 0.00 31 ALA A O 9
ATOM 13415 N N . VAL A 1 35 ? 12.819 -132.042 -114.071 1.00 0.00 32 VAL A N 9
ATOM 13416 C CA . VAL A 1 35 ? 14.086 -132.628 -114.522 1.00 0.00 32 VAL A CA 9
ATOM 13417 C C . VAL A 1 35 ? 14.250 -132.731 -116.049 1.00 0.00 32 VAL A C 9
ATOM 13418 O O . VAL A 1 35 ? 15.378 -132.876 -116.527 1.00 0.00 32 VAL A O 9
ATOM 13431 N N . LYS A 1 36 ? 13.163 -132.631 -116.824 1.00 0.00 33 LYS A N 9
ATOM 13432 C CA . LYS A 1 36 ? 13.261 -132.687 -118.281 1.00 0.00 33 LYS A CA 9
ATOM 13433 C C . LYS A 1 36 ? 13.439 -131.279 -118.856 1.00 0.00 33 LYS A C 9
ATOM 13434 O O . LYS A 1 36 ? 13.358 -131.072 -120.067 1.00 0.00 33 LYS A O 9
ATOM 13453 N N . PHE A 1 37 ? 13.710 -130.323 -117.964 1.00 0.00 34 PHE A N 9
ATOM 13454 C CA . PHE A 1 37 ? 13.934 -128.940 -118.340 1.00 0.00 34 PHE A CA 9
ATOM 13455 C C . PHE A 1 37 ? 15.432 -128.673 -118.451 1.00 0.00 34 PHE A C 9
ATOM 13456 O O . PHE A 1 37 ? 15.864 -127.845 -119.253 1.00 0.00 34 PHE A O 9
ATOM 13473 N N . GLU A 1 38 ? 16.225 -129.397 -117.647 1.00 0.00 35 GLU A N 9
ATOM 13474 C CA . GLU A 1 38 ? 17.680 -129.254 -117.667 1.00 0.00 35 GLU A CA 9
ATOM 13475 C C . GLU A 1 38 ? 18.248 -129.640 -119.035 1.00 0.00 35 GLU A C 9
ATOM 13476 O O . GLU A 1 38 ? 19.287 -129.126 -119.451 1.00 0.00 35 GLU A O 9
ATOM 13488 N N . HIS A 1 39 ? 17.550 -130.545 -119.735 1.00 0.00 36 HIS A N 9
ATOM 13489 C CA . HIS A 1 39 ? 17.978 -130.993 -121.063 1.00 0.00 36 HIS A CA 9
ATOM 13490 C C . HIS A 1 39 ? 17.830 -129.879 -122.108 1.00 0.00 36 HIS A C 9
ATOM 13491 O O . HIS A 1 39 ? 18.460 -129.927 -123.165 1.00 0.00 36 HIS A O 9
ATOM 13506 N N . HIS A 1 40 ? 16.990 -128.878 -121.809 1.00 0.00 37 HIS A N 9
ATOM 13507 C CA . HIS A 1 40 ? 16.761 -127.757 -122.728 1.00 0.00 37 HIS A CA 9
ATOM 13508 C C . HIS A 1 40 ? 17.973 -126.815 -122.808 1.00 0.00 37 HIS A C 9
ATOM 13509 O O . HIS A 1 40 ? 18.019 -125.937 -123.672 1.00 0.00 37 HIS A O 9
ATOM 13523 N N . PHE A 1 41 ? 18.962 -127.004 -121.929 1.00 0.00 38 PHE A N 9
ATOM 13524 C CA . PHE A 1 41 ? 20.172 -126.174 -121.927 1.00 0.00 38 PHE A CA 9
ATOM 13525 C C . PHE A 1 41 ? 21.242 -126.769 -122.850 1.00 0.00 38 PHE A C 9
ATOM 13526 O O . PHE A 1 41 ? 22.301 -126.176 -123.063 1.00 0.00 38 PHE A O 9
ATOM 13543 N N . GLU A 1 42 ? 20.936 -127.941 -123.389 1.00 0.00 39 GLU A N 9
ATOM 13544 C CA . GLU A 1 42 ? 21.824 -128.652 -124.295 1.00 0.00 39 GLU A CA 9
ATOM 13545 C C . GLU A 1 42 ? 21.492 -128.330 -125.755 1.00 0.00 39 GLU A C 9
ATOM 13546 O O . GLU A 1 42 ? 22.215 -127.578 -126.410 1.00 0.00 39 GLU A O 9
ATOM 13558 N N . GLU A 1 43 ? 20.396 -128.908 -126.257 1.00 0.00 40 GLU A N 9
ATOM 13559 C CA . GLU A 1 43 ? 19.963 -128.691 -127.637 1.00 0.00 40 GLU A CA 9
ATOM 13560 C C . GLU A 1 43 ? 18.483 -128.302 -127.695 1.00 0.00 40 GLU A C 9
ATOM 13561 O O . GLU A 1 43 ? 17.709 -128.640 -126.798 1.00 0.00 40 GLU A O 9
ATOM 13573 N N . SER A 1 44 ? 18.098 -127.591 -128.759 1.00 0.00 41 SER A N 9
ATOM 13574 C CA . SER A 1 44 ? 16.711 -127.157 -128.938 1.00 0.00 41 SER A CA 9
ATOM 13575 C C . SER A 1 44 ? 16.428 -126.827 -130.413 1.00 0.00 41 SER A C 9
ATOM 13576 O O . SER A 1 44 ? 16.328 -127.735 -131.241 1.00 0.00 41 SER A O 9
ATOM 13583 N N . SER A 1 45 ? 16.300 -125.535 -130.740 1.00 0.00 42 SER A N 9
ATOM 13584 C CA . SER A 1 45 ? 16.028 -125.110 -132.114 1.00 0.00 42 SER A CA 9
ATOM 13585 C C . SER A 1 45 ? 17.278 -125.169 -133.012 1.00 0.00 42 SER A C 9
ATOM 13586 O O . SER A 1 45 ? 17.186 -125.613 -134.158 1.00 0.00 42 SER A O 9
ATOM 13594 N N . PRO A 1 46 ? 18.465 -124.719 -132.530 1.00 0.00 43 PRO A N 9
ATOM 13595 C CA . PRO A 1 46 ? 18.654 -124.176 -131.178 1.00 0.00 43 PRO A CA 9
ATOM 13596 C C . PRO A 1 46 ? 18.171 -122.730 -131.041 1.00 0.00 43 PRO A C 9
ATOM 13597 O O . PRO A 1 46 ? 18.371 -121.912 -131.941 1.00 0.00 43 PRO A O 9
ATOM 13608 N N . CYS A 1 47 ? 17.531 -122.427 -129.909 1.00 0.00 44 CYS A N 9
ATOM 13609 C CA . CYS A 1 47 ? 17.014 -121.088 -129.647 1.00 0.00 44 CYS A CA 9
ATOM 13610 C C . CYS A 1 47 ? 18.135 -120.136 -129.224 1.00 0.00 44 CYS A C 9
ATOM 13611 O O . CYS A 1 47 ? 18.671 -120.242 -128.119 1.00 0.00 44 CYS A O 9
ATOM 13618 N N . LEU A 1 48 ? 18.484 -119.205 -130.116 1.00 0.00 45 LEU A N 9
ATOM 13619 C CA . LEU A 1 48 ? 19.539 -118.227 -129.845 1.00 0.00 45 LEU A CA 9
ATOM 13620 C C . LEU A 1 48 ? 19.180 -116.862 -130.441 1.00 0.00 45 LEU A C 9
ATOM 13621 O O . LEU A 1 48 ? 20.000 -116.227 -131.108 1.00 0.00 45 LEU A O 9
ATOM 13637 N N . GLU A 1 49 ? 17.945 -116.418 -130.192 1.00 0.00 46 GLU A N 9
ATOM 13638 C CA . GLU A 1 49 ? 17.464 -115.132 -130.696 1.00 0.00 46 GLU A CA 9
ATOM 13639 C C . GLU A 1 49 ? 17.117 -114.191 -129.541 1.00 0.00 46 GLU A C 9
ATOM 13640 O O . GLU A 1 49 ? 17.114 -114.600 -128.378 1.00 0.00 46 GLU A O 9
ATOM 13652 N N . LYS A 1 50 ? 16.827 -112.930 -129.869 1.00 0.00 47 LYS A N 9
ATOM 13653 C CA . LYS A 1 50 ? 16.479 -111.930 -128.859 1.00 0.00 47 LYS A CA 9
ATOM 13654 C C . LYS A 1 50 ? 14.988 -111.999 -128.511 1.00 0.00 47 LYS A C 9
ATOM 13655 O O . LYS A 1 50 ? 14.216 -111.102 -128.855 1.00 0.00 47 LYS A O 9
ATOM 13674 N N . TYR A 1 51 ? 14.594 -113.073 -127.824 1.00 0.00 48 TYR A N 9
ATOM 13675 C CA . TYR A 1 51 ? 13.200 -113.270 -127.422 1.00 0.00 48 TYR A CA 9
ATOM 13676 C C . TYR A 1 51 ? 13.024 -113.065 -125.914 1.00 0.00 48 TYR A C 9
ATOM 13677 O O . TYR A 1 51 ? 11.940 -112.695 -125.458 1.00 0.00 48 TYR A O 9
ATOM 13695 N N . GLY A 1 52 ? 14.093 -113.299 -125.144 1.00 0.00 49 GLY A N 9
ATOM 13696 C CA . GLY A 1 52 ? 14.033 -113.124 -123.701 1.00 0.00 49 GLY A CA 9
ATOM 13697 C C . GLY A 1 52 ? 13.162 -114.162 -123.015 1.00 0.00 49 GLY A C 9
ATOM 13698 O O . GLY A 1 52 ? 11.949 -113.981 -122.902 1.00 0.00 49 GLY A O 9
ATOM 13702 N N . LEU A 1 53 ? 13.783 -115.248 -122.544 1.00 0.00 50 LEU A N 9
ATOM 13703 C CA . LEU A 1 53 ? 13.052 -116.312 -121.852 1.00 0.00 50 LEU A CA 9
ATOM 13704 C C . LEU A 1 53 ? 13.855 -116.862 -120.664 1.00 0.00 50 LEU A C 9
ATOM 13705 O O . LEU A 1 53 ? 13.679 -118.015 -120.268 1.00 0.00 50 LEU A O 9
ATOM 13721 N N . GLU A 1 54 ? 14.726 -116.020 -120.091 1.00 0.00 51 GLU A N 9
ATOM 13722 C CA . GLU A 1 54 ? 15.548 -116.414 -118.938 1.00 0.00 51 GLU A CA 9
ATOM 13723 C C . GLU A 1 54 ? 14.671 -116.855 -117.761 1.00 0.00 51 GLU A C 9
ATOM 13724 O O . GLU A 1 54 ? 15.062 -117.711 -116.972 1.00 0.00 51 GLU A O 9
ATOM 13736 N N . GLN A 1 55 ? 13.485 -116.258 -117.669 1.00 0.00 52 GLN A N 9
ATOM 13737 C CA . GLN A 1 55 ? 12.529 -116.574 -116.605 1.00 0.00 52 GLN A CA 9
ATOM 13738 C C . GLN A 1 55 ? 12.287 -118.080 -116.488 1.00 0.00 52 GLN A C 9
ATOM 13739 O O . GLN A 1 55 ? 12.444 -118.666 -115.417 1.00 0.00 52 GLN A O 9
ATOM 13753 N N . ALA A 1 56 ? 11.868 -118.680 -117.596 1.00 0.00 53 ALA A N 9
ATOM 13754 C CA . ALA A 1 56 ? 11.551 -120.108 -117.648 1.00 0.00 53 ALA A CA 9
ATOM 13755 C C . ALA A 1 56 ? 12.776 -121.024 -117.512 1.00 0.00 53 ALA A C 9
ATOM 13756 O O . ALA A 1 56 ? 12.669 -122.108 -116.943 1.00 0.00 53 ALA A O 9
ATOM 13763 N N . VAL A 1 57 ? 13.927 -120.618 -118.054 1.00 0.00 54 VAL A N 9
ATOM 13764 C CA . VAL A 1 57 ? 15.124 -121.458 -117.998 1.00 0.00 54 VAL A CA 9
ATOM 13765 C C . VAL A 1 57 ? 15.948 -121.266 -116.723 1.00 0.00 54 VAL A C 9
ATOM 13766 O O . VAL A 1 57 ? 16.506 -122.230 -116.200 1.00 0.00 54 VAL A O 9
ATOM 13779 N N . LYS A 1 58 ? 16.027 -120.038 -116.217 1.00 0.00 55 LYS A N 9
ATOM 13780 C CA . LYS A 1 58 ? 16.790 -119.774 -114.995 1.00 0.00 55 LYS A CA 9
ATOM 13781 C C . LYS A 1 58 ? 16.120 -120.450 -113.795 1.00 0.00 55 LYS A C 9
ATOM 13782 O O . LYS A 1 58 ? 16.793 -120.960 -112.899 1.00 0.00 55 LYS A O 9
ATOM 13801 N N . LYS A 1 59 ? 14.785 -120.445 -113.798 1.00 0.00 56 LYS A N 9
ATOM 13802 C CA . LYS A 1 59 ? 13.983 -121.046 -112.734 1.00 0.00 56 LYS A CA 9
ATOM 13803 C C . LYS A 1 59 ? 14.262 -122.540 -112.559 1.00 0.00 56 LYS A C 9
ATOM 13804 O O . LYS A 1 59 ? 14.494 -123.010 -111.446 1.00 0.00 56 LYS A O 9
ATOM 13823 N N . LEU A 1 60 ? 14.220 -123.275 -113.668 1.00 0.00 57 LEU A N 9
ATOM 13824 C CA . LEU A 1 60 ? 14.449 -124.721 -113.652 1.00 0.00 57 LEU A CA 9
ATOM 13825 C C . LEU A 1 60 ? 15.776 -125.074 -112.976 1.00 0.00 57 LEU A C 9
ATOM 13826 O O . LEU A 1 60 ? 15.843 -126.003 -112.170 1.00 0.00 57 LEU A O 9
ATOM 13842 N N . VAL A 1 61 ? 16.824 -124.323 -113.310 1.00 0.00 58 VAL A N 9
ATOM 13843 C CA . VAL A 1 61 ? 18.150 -124.549 -112.734 1.00 0.00 58 VAL A CA 9
ATOM 13844 C C . VAL A 1 61 ? 18.203 -124.081 -111.279 1.00 0.00 58 VAL A C 9
ATOM 13845 O O . VAL A 1 61 ? 18.761 -124.765 -110.419 1.00 0.00 58 VAL A O 9
ATOM 13858 N N . LYS A 1 62 ? 17.615 -122.913 -111.013 1.00 0.00 59 LYS A N 9
ATOM 13859 C CA . LYS A 1 62 ? 17.585 -122.352 -109.662 1.00 0.00 59 LYS A CA 9
ATOM 13860 C C . LYS A 1 62 ? 16.768 -123.237 -108.718 1.00 0.00 59 LYS A C 9
ATOM 13861 O O . LYS A 1 62 ? 17.069 -123.326 -107.526 1.00 0.00 59 LYS A O 9
ATOM 13880 N N . ARG A 1 63 ? 15.737 -123.892 -109.261 1.00 0.00 60 ARG A N 9
ATOM 13881 C CA . ARG A 1 63 ? 14.880 -124.772 -108.478 1.00 0.00 60 ARG A CA 9
ATOM 13882 C C . ARG A 1 63 ? 15.612 -126.066 -108.119 1.00 0.00 60 ARG A C 9
ATOM 13883 O O . ARG A 1 63 ? 16.473 -126.072 -107.238 1.00 0.00 60 ARG A O 9
ATOM 13904 N N . ALA A 1 64 ? 15.266 -127.160 -108.811 1.00 0.00 61 ALA A N 9
ATOM 13905 C CA . ALA A 1 64 ? 15.889 -128.466 -108.573 1.00 0.00 61 ALA A CA 9
ATOM 13906 C C . ALA A 1 64 ? 15.914 -128.817 -107.078 1.00 0.00 61 ALA A C 9
ATOM 13907 O O . ALA A 1 64 ? 16.860 -129.443 -106.594 1.00 0.00 61 ALA A O 9
ATOM 13914 N N . ALA A 1 65 ? 14.869 -128.402 -106.355 1.00 0.00 62 ALA A N 9
ATOM 13915 C CA . ALA A 1 65 ? 14.764 -128.659 -104.917 1.00 0.00 62 ALA A CA 9
ATOM 13916 C C . ALA A 1 65 ? 13.373 -128.293 -104.398 1.00 0.00 62 ALA A C 9
ATOM 13917 O O . ALA A 1 65 ? 13.165 -127.203 -103.860 1.00 0.00 62 ALA A O 9
ATOM 13924 N N . GLY A 1 66 ? 12.422 -129.214 -104.565 1.00 0.00 63 GLY A N 9
ATOM 13925 C CA . GLY A 1 66 ? 11.062 -128.976 -104.109 1.00 0.00 63 GLY A CA 9
ATOM 13926 C C . GLY A 1 66 ? 10.930 -129.095 -102.602 1.00 0.00 63 GLY A C 9
ATOM 13927 O O . GLY A 1 66 ? 10.470 -128.166 -101.939 1.00 0.00 63 GLY A O 9
ATOM 13931 N N . GLN A 1 67 ? 11.334 -130.247 -102.063 1.00 0.00 64 GLN A N 9
ATOM 13932 C CA . GLN A 1 67 ? 11.262 -130.497 -100.627 1.00 0.00 64 GLN A CA 9
ATOM 13933 C C . GLN A 1 67 ? 12.548 -130.086 -99.919 1.00 0.00 64 GLN A C 9
ATOM 13934 O O . GLN A 1 67 ? 12.515 -129.662 -98.762 1.00 0.00 64 GLN A O 9
ATOM 13948 N N . ASP A 1 68 ? 13.675 -130.205 -100.618 1.00 0.00 65 ASP A N 9
ATOM 13949 C CA . ASP A 1 68 ? 14.976 -129.834 -100.059 1.00 0.00 65 ASP A CA 9
ATOM 13950 C C . ASP A 1 68 ? 14.946 -128.419 -99.475 1.00 0.00 65 ASP A C 9
ATOM 13951 O O . ASP A 1 68 ? 15.704 -128.100 -98.557 1.00 0.00 65 ASP A O 9
ATOM 13960 N N . ASP A 1 69 ? 14.065 -127.578 -100.021 1.00 0.00 66 ASP A N 9
ATOM 13961 C CA . ASP A 1 69 ? 13.923 -126.213 -99.582 1.00 0.00 66 ASP A CA 9
ATOM 13962 C C . ASP A 1 69 ? 12.483 -125.720 -99.746 1.00 0.00 66 ASP A C 9
ATOM 13963 O O . ASP A 1 69 ? 11.726 -126.249 -100.561 1.00 0.00 66 ASP A O 9
ATOM 13972 N N . VAL A 1 70 ? 12.117 -124.701 -98.964 1.00 0.00 67 VAL A N 9
ATOM 13973 C CA . VAL A 1 70 ? 10.774 -124.129 -99.014 1.00 0.00 67 VAL A CA 9
ATOM 13974 C C . VAL A 1 70 ? 10.738 -122.904 -99.936 1.00 0.00 67 VAL A C 9
ATOM 13975 O O . VAL A 1 70 ? 11.546 -121.986 -99.783 1.00 0.00 67 VAL A O 9
ATOM 13988 N N . PRO A 1 71 ? 9.800 -122.869 -100.909 1.00 0.00 68 PRO A N 9
ATOM 13989 C CA . PRO A 1 71 ? 9.675 -121.747 -101.849 1.00 0.00 68 PRO A CA 9
ATOM 13990 C C . PRO A 1 71 ? 9.014 -120.519 -101.217 1.00 0.00 68 PRO A C 9
ATOM 13991 O O . PRO A 1 71 ? 8.285 -120.636 -100.231 1.00 0.00 68 PRO A O 9
ATOM 14002 N N . GLY A 1 72 ? 9.275 -119.344 -101.797 1.00 0.00 69 GLY A N 9
ATOM 14003 C CA . GLY A 1 72 ? 8.702 -118.108 -101.284 1.00 0.00 69 GLY A CA 9
ATOM 14004 C C . GLY A 1 72 ? 7.392 -117.742 -101.962 1.00 0.00 69 GLY A C 9
ATOM 14005 O O . GLY A 1 72 ? 6.718 -118.606 -102.526 1.00 0.00 69 GLY A O 9
ATOM 14009 N N . ASP A 1 73 ? 7.031 -116.458 -101.904 1.00 0.00 70 ASP A N 9
ATOM 14010 C CA . ASP A 1 73 ? 5.791 -115.973 -102.517 1.00 0.00 70 ASP A CA 9
ATOM 14011 C C . ASP A 1 73 ? 6.070 -115.236 -103.824 1.00 0.00 70 ASP A C 9
ATOM 14012 O O . ASP A 1 73 ? 5.305 -115.360 -104.781 1.00 0.00 70 ASP A O 9
ATOM 14021 N N . LEU A 1 74 ? 7.172 -114.480 -103.871 1.00 0.00 71 LEU A N 9
ATOM 14022 C CA . LEU A 1 74 ? 7.540 -113.747 -105.080 1.00 0.00 71 LEU A CA 9
ATOM 14023 C C . LEU A 1 74 ? 7.629 -114.701 -106.265 1.00 0.00 71 LEU A C 9
ATOM 14024 O O . LEU A 1 74 ? 7.094 -114.419 -107.333 1.00 0.00 71 LEU A O 9
ATOM 14040 N N . ARG A 1 75 ? 8.308 -115.830 -106.060 1.00 0.00 72 ARG A N 9
ATOM 14041 C CA . ARG A 1 75 ? 8.468 -116.851 -107.104 1.00 0.00 72 ARG A CA 9
ATOM 14042 C C . ARG A 1 75 ? 7.178 -116.965 -107.912 1.00 0.00 72 ARG A C 9
ATOM 14043 O O . ARG A 1 75 ? 7.187 -116.996 -109.143 1.00 0.00 72 ARG A O 9
ATOM 14064 N N . ALA A 1 76 ? 6.072 -117.051 -107.180 1.00 0.00 73 ALA A N 9
ATOM 14065 C CA . ALA A 1 76 ? 4.748 -117.187 -107.770 1.00 0.00 73 ALA A CA 9
ATOM 14066 C C . ALA A 1 76 ? 4.337 -115.954 -108.584 1.00 0.00 73 ALA A C 9
ATOM 14067 O O . ALA A 1 76 ? 3.535 -116.059 -109.514 1.00 0.00 73 ALA A O 9
ATOM 14074 N N . LYS A 1 77 ? 4.872 -114.788 -108.219 1.00 0.00 74 LYS A N 9
ATOM 14075 C CA . LYS A 1 77 ? 4.547 -113.533 -108.901 1.00 0.00 74 LYS A CA 9
ATOM 14076 C C . LYS A 1 77 ? 5.532 -113.190 -110.023 1.00 0.00 74 LYS A C 9
ATOM 14077 O O . LYS A 1 77 ? 5.146 -112.567 -111.014 1.00 0.00 74 LYS A O 9
ATOM 14096 N N . VAL A 1 78 ? 6.795 -113.596 -109.878 1.00 0.00 75 VAL A N 9
ATOM 14097 C CA . VAL A 1 78 ? 7.806 -113.325 -110.888 1.00 0.00 75 VAL A CA 9
ATOM 14098 C C . VAL A 1 78 ? 7.493 -114.045 -112.206 1.00 0.00 75 VAL A C 9
ATOM 14099 O O . VAL A 1 78 ? 7.918 -113.607 -113.276 1.00 0.00 75 VAL A O 9
ATOM 14112 N N . MET A 1 79 ? 6.730 -115.135 -112.120 1.00 0.00 76 MET A N 9
ATOM 14113 C CA . MET A 1 79 ? 6.341 -115.900 -113.302 1.00 0.00 76 MET A CA 9
ATOM 14114 C C . MET A 1 79 ? 5.461 -115.064 -114.237 1.00 0.00 76 MET A C 9
ATOM 14115 O O . MET A 1 79 ? 5.410 -115.334 -115.434 1.00 0.00 76 MET A O 9
ATOM 14129 N N . GLY A 1 80 ? 4.787 -114.031 -113.701 1.00 0.00 77 GLY A N 9
ATOM 14130 C CA . GLY A 1 80 ? 3.952 -113.178 -114.546 1.00 0.00 77 GLY A CA 9
ATOM 14131 C C . GLY A 1 80 ? 4.726 -112.585 -115.721 1.00 0.00 77 GLY A C 9
ATOM 14132 O O . GLY A 1 80 ? 4.128 -112.198 -116.725 1.00 0.00 77 GLY A O 9
ATOM 14136 N N . ARG A 1 81 ? 6.063 -112.546 -115.606 1.00 0.00 78 ARG A N 9
ATOM 14137 C CA . ARG A 1 81 ? 6.928 -112.039 -116.681 1.00 0.00 78 ARG A CA 9
ATOM 14138 C C . ARG A 1 81 ? 6.794 -112.922 -117.917 1.00 0.00 78 ARG A C 9
ATOM 14139 O O . ARG A 1 81 ? 7.080 -112.499 -119.039 1.00 0.00 78 ARG A O 9
ATOM 14160 N N . LEU A 1 82 ? 6.317 -114.137 -117.695 1.00 0.00 79 LEU A N 9
ATOM 14161 C CA . LEU A 1 82 ? 6.091 -115.082 -118.769 1.00 0.00 79 LEU A CA 9
ATOM 14162 C C . LEU A 1 82 ? 4.655 -114.903 -119.240 1.00 0.00 79 LEU A C 9
ATOM 14163 O O . LEU A 1 82 ? 4.339 -115.073 -120.418 1.00 0.00 79 LEU A O 9
ATOM 14179 N N . ASP A 1 83 ? 3.801 -114.490 -118.293 1.00 0.00 80 ASP A N 9
ATOM 14180 C CA . ASP A 1 83 ? 2.410 -114.199 -118.554 1.00 0.00 80 ASP A CA 9
ATOM 14181 C C . ASP A 1 83 ? 2.295 -112.942 -119.429 1.00 0.00 80 ASP A C 9
ATOM 14182 O O . ASP A 1 83 ? 1.230 -112.654 -119.979 1.00 0.00 80 ASP A O 9
ATOM 14191 N N . LEU A 1 84 ? 3.411 -112.201 -119.549 1.00 0.00 81 LEU A N 9
ATOM 14192 C CA . LEU A 1 84 ? 3.469 -110.977 -120.347 1.00 0.00 81 LEU A CA 9
ATOM 14193 C C . LEU A 1 84 ? 3.058 -111.239 -121.799 1.00 0.00 81 LEU A C 9
ATOM 14194 O O . LEU A 1 84 ? 2.261 -110.496 -122.371 1.00 0.00 81 LEU A O 9
ATOM 14210 N N . ILE A 1 85 ? 3.617 -112.300 -122.386 1.00 0.00 82 ILE A N 9
ATOM 14211 C CA . ILE A 1 85 ? 3.325 -112.667 -123.768 1.00 0.00 82 ILE A CA 9
ATOM 14212 C C . ILE A 1 85 ? 1.893 -113.178 -123.914 1.00 0.00 82 ILE A C 9
ATOM 14213 O O . ILE A 1 85 ? 1.215 -112.876 -124.898 1.00 0.00 82 ILE A O 9
ATOM 14229 N N . ARG A 1 86 ? 1.445 -113.963 -122.930 1.00 0.00 83 ARG A N 9
ATOM 14230 C CA . ARG A 1 86 ? 0.102 -114.531 -122.936 1.00 0.00 83 ARG A CA 9
ATOM 14231 C C . ARG A 1 86 ? -0.985 -113.466 -123.133 1.00 0.00 83 ARG A C 9
ATOM 14232 O O . ARG A 1 86 ? -2.059 -113.763 -123.660 1.00 0.00 83 ARG A O 9
ATOM 14253 N N . SER A 1 87 ? -0.699 -112.229 -122.713 1.00 0.00 84 SER A N 9
ATOM 14254 C CA . SER A 1 87 ? -1.653 -111.127 -122.850 1.00 0.00 84 SER A CA 9
ATOM 14255 C C . SER A 1 87 ? -1.401 -110.333 -124.133 1.00 0.00 84 SER A C 9
ATOM 14256 O O . SER A 1 87 ? -2.340 -109.849 -124.766 1.00 0.00 84 SER A O 9
ATOM 14264 N N . GLY A 1 88 ? -0.125 -110.205 -124.514 1.00 0.00 85 GLY A N 9
ATOM 14265 C CA . GLY A 1 88 ? 0.229 -109.473 -125.721 1.00 0.00 85 GLY A CA 9
ATOM 14266 C C . GLY A 1 88 ? 0.042 -107.971 -125.582 1.00 0.00 85 GLY A C 9
ATOM 14267 O O . GLY A 1 88 ? -0.391 -107.307 -126.525 1.00 0.00 85 GLY A O 9
ATOM 14271 N N . GLN A 1 89 ? 0.360 -107.435 -124.401 1.00 0.00 86 GLN A N 9
ATOM 14272 C CA . GLN A 1 89 ? 0.218 -106.007 -124.136 1.00 0.00 86 GLN A CA 9
ATOM 14273 C C . GLN A 1 89 ? 1.486 -105.233 -124.512 1.00 0.00 86 GLN A C 9
ATOM 14274 O O . GLN A 1 89 ? 1.412 -104.208 -125.190 1.00 0.00 86 GLN A O 9
ATOM 14288 N N . SER A 1 90 ? 2.642 -105.724 -124.059 1.00 0.00 87 SER A N 9
ATOM 14289 C CA . SER A 1 90 ? 3.922 -105.074 -124.337 1.00 0.00 87 SER A CA 9
ATOM 14290 C C . SER A 1 90 ? 4.585 -105.627 -125.601 1.00 0.00 87 SER A C 9
ATOM 14291 O O . SER A 1 90 ? 5.283 -104.895 -126.305 1.00 0.00 87 SER A O 9
ATOM 14299 N N . VAL A 1 91 ? 4.380 -106.922 -125.878 1.00 0.00 88 VAL A N 9
ATOM 14300 C CA . VAL A 1 91 ? 4.973 -107.570 -127.047 1.00 0.00 88 VAL A CA 9
ATOM 14301 C C . VAL A 1 91 ? 4.821 -106.722 -128.320 1.00 0.00 88 VAL A C 9
ATOM 14302 O O . VAL A 1 91 ? 5.800 -106.507 -129.036 1.00 0.00 88 VAL A O 9
ATOM 14315 N N . PRO A 1 92 ? 3.600 -106.218 -128.625 1.00 0.00 89 PRO A N 9
ATOM 14316 C CA . PRO A 1 92 ? 3.364 -105.392 -129.814 1.00 0.00 89 PRO A CA 9
ATOM 14317 C C . PRO A 1 92 ? 3.904 -103.969 -129.632 1.00 0.00 89 PRO A C 9
ATOM 14318 O O . PRO A 1 92 ? 4.823 -103.555 -130.341 1.00 0.00 89 PRO A O 9
ATOM 14329 N N . GLU A 1 93 ? 3.325 -103.229 -128.673 1.00 0.00 90 GLU A N 9
ATOM 14330 C CA . GLU A 1 93 ? 3.731 -101.858 -128.372 1.00 0.00 90 GLU A CA 9
ATOM 14331 C C . GLU A 1 93 ? 5.242 -101.649 -128.527 1.00 0.00 90 GLU A C 9
ATOM 14332 O O . GLU A 1 93 ? 5.679 -100.746 -129.242 1.00 0.00 90 GLU A O 9
ATOM 14344 N N . HIS A 1 94 ? 6.029 -102.497 -127.850 1.00 0.00 91 HIS A N 9
ATOM 14345 C CA . HIS A 1 94 ? 7.495 -102.431 -127.896 1.00 0.00 91 HIS A CA 9
ATOM 14346 C C . HIS A 1 94 ? 8.030 -101.174 -127.199 1.00 0.00 91 HIS A C 9
ATOM 14347 O O . HIS A 1 94 ? 8.569 -101.259 -126.093 1.00 0.00 91 HIS A O 9
ATOM 14362 N N . ASP A 1 95 ? 7.889 -100.012 -127.845 1.00 0.00 92 ASP A N 9
ATOM 14363 C CA . ASP A 1 95 ? 8.370 -98.751 -127.273 1.00 0.00 92 ASP A CA 9
ATOM 14364 C C . ASP A 1 95 ? 7.462 -97.582 -127.656 1.00 0.00 92 ASP A C 9
ATOM 14365 O O . ASP A 1 95 ? 7.034 -97.468 -128.805 1.00 0.00 92 ASP A O 9
ATOM 14374 N N . VAL A 1 96 ? 7.185 -96.710 -126.675 1.00 0.00 93 VAL A N 9
ATOM 14375 C CA . VAL A 1 96 ? 6.337 -95.526 -126.866 1.00 0.00 93 VAL A CA 9
ATOM 14376 C C . VAL A 1 96 ? 5.191 -95.774 -127.863 1.00 0.00 93 VAL A C 9
ATOM 14377 O O . VAL A 1 96 ? 4.983 -95.002 -128.800 1.00 0.00 93 VAL A O 9
ATOM 14390 N N . ALA A 1 97 ? 4.443 -96.859 -127.638 1.00 0.00 94 ALA A N 9
ATOM 14391 C CA . ALA A 1 97 ? 3.310 -97.224 -128.495 1.00 0.00 94 ALA A CA 9
ATOM 14392 C C . ALA A 1 97 ? 3.680 -97.171 -129.981 1.00 0.00 94 ALA A C 9
ATOM 14393 O O . ALA A 1 97 ? 3.218 -96.295 -130.715 1.00 0.00 94 ALA A O 9
ATOM 14400 N N . ALA A 1 98 ? 4.515 -98.117 -130.416 1.00 0.00 95 ALA A N 9
ATOM 14401 C CA . ALA A 1 98 ? 4.944 -98.182 -131.813 1.00 0.00 95 ALA A CA 9
ATOM 14402 C C . ALA A 1 98 ? 3.926 -98.934 -132.668 1.00 0.00 95 ALA A C 9
ATOM 14403 O O . ALA A 1 98 ? 3.512 -98.454 -133.723 1.00 0.00 95 ALA A O 9
ATOM 14410 N N . ALA A 1 99 ? 3.526 -100.115 -132.197 1.00 0.00 96 ALA A N 9
ATOM 14411 C CA . ALA A 1 99 ? 2.551 -100.943 -132.904 1.00 0.00 96 ALA A CA 9
ATOM 14412 C C . ALA A 1 99 ? 1.811 -101.865 -131.932 1.00 0.00 96 ALA A C 9
ATOM 14413 O O . ALA A 1 99 ? 2.142 -103.045 -131.808 1.00 0.00 96 ALA A O 9
ATOM 14420 N N . PRO A 1 100 ? 0.790 -101.334 -131.223 1.00 0.00 97 PRO A N 9
ATOM 14421 C CA . PRO A 1 100 ? 0.004 -102.113 -130.254 1.00 0.00 97 PRO A CA 9
ATOM 14422 C C . PRO A 1 100 ? -0.907 -103.142 -130.932 1.00 0.00 97 PRO A C 9
ATOM 14423 O O . PRO A 1 100 ? -0.982 -103.201 -132.161 1.00 0.00 97 PRO A O 9
ATOM 14434 N N . SER A 1 101 ? -1.599 -103.947 -130.121 1.00 0.00 98 SER A N 9
ATOM 14435 C CA . SER A 1 101 ? -2.507 -104.971 -130.642 1.00 0.00 98 SER A CA 9
ATOM 14436 C C . SER A 1 101 ? -3.882 -104.375 -130.950 1.00 0.00 98 SER A C 9
ATOM 14437 O O . SER A 1 101 ? -4.388 -103.540 -130.199 1.00 0.00 98 SER A O 9
ATOM 14445 N N . SER A 1 102 ? -4.480 -104.813 -132.061 1.00 0.00 99 SER A N 9
ATOM 14446 C CA . SER A 1 102 ? -5.797 -104.328 -132.476 1.00 0.00 99 SER A CA 9
ATOM 14447 C C . SER A 1 102 ? -6.671 -105.479 -132.973 1.00 0.00 99 SER A C 9
ATOM 14448 O O . SER A 1 102 ? -6.179 -106.411 -133.611 1.00 0.00 99 SER A O 9
ATOM 14456 N N . SER A 1 103 ? -7.971 -105.406 -132.677 1.00 0.00 100 SER A N 9
ATOM 14457 C CA . SER A 1 103 ? -8.919 -106.439 -133.093 1.00 0.00 100 SER A CA 9
ATOM 14458 C C . SER A 1 103 ? -9.575 -106.074 -134.425 1.00 0.00 100 SER A C 9
ATOM 14459 O O . SER A 1 103 ? -10.056 -104.954 -134.602 1.00 0.00 100 SER A O 9
ATOM 14467 N N . ALA A 1 104 ? -9.591 -107.029 -135.358 1.00 0.00 101 ALA A N 9
ATOM 14468 C CA . ALA A 1 104 ? -10.186 -106.814 -136.676 1.00 0.00 101 ALA A CA 9
ATOM 14469 C C . ALA A 1 104 ? -10.895 -108.076 -137.174 1.00 0.00 101 ALA A C 9
ATOM 14470 O O . ALA A 1 104 ? -10.499 -109.191 -136.830 1.00 0.00 101 ALA A O 9
ATOM 14477 N N . PRO A 1 105 ? -11.958 -107.918 -137.994 1.00 0.00 102 PRO A N 9
ATOM 14478 C CA . PRO A 1 105 ? -12.716 -109.057 -138.533 1.00 0.00 102 PRO A CA 9
ATOM 14479 C C . PRO A 1 105 ? -11.950 -109.807 -139.624 1.00 0.00 102 PRO A C 9
ATOM 14480 O O . PRO A 1 105 ? -11.166 -109.210 -140.365 1.00 0.00 102 PRO A O 9
ATOM 14491 N N . GLN A 1 106 ? -12.184 -111.118 -139.714 1.00 0.00 103 GLN A N 9
ATOM 14492 C CA . GLN A 1 106 ? -11.519 -111.957 -140.712 1.00 0.00 103 GLN A CA 9
ATOM 14493 C C . GLN A 1 106 ? -12.532 -112.834 -141.449 1.00 0.00 103 GLN A C 9
ATOM 14494 O O . GLN A 1 106 ? -13.429 -113.412 -140.832 1.00 0.00 103 GLN A O 9
ATOM 14508 N N . GLU A 1 107 ? -12.377 -112.931 -142.771 1.00 0.00 104 GLU A N 9
ATOM 14509 C CA . GLU A 1 107 ? -13.274 -113.742 -143.597 1.00 0.00 104 GLU A CA 9
ATOM 14510 C C . GLU A 1 107 ? -12.624 -114.086 -144.938 1.00 0.00 104 GLU A C 9
ATOM 14511 O O . GLU A 1 107 ? -11.910 -113.265 -145.519 1.00 0.00 104 GLU A O 9
ATOM 14523 N N . SER A 1 108 ? -12.878 -115.303 -145.423 1.00 0.00 105 SER A N 9
ATOM 14524 C CA . SER A 1 108 ? -12.321 -115.762 -146.695 1.00 0.00 105 SER A CA 9
ATOM 14525 C C . SER A 1 108 ? -13.381 -115.739 -147.795 1.00 0.00 105 SER A C 9
ATOM 14526 O O . SER A 1 108 ? -14.498 -116.243 -147.551 1.00 0.00 105 SER A O 9
ATOM 14536 N N . GLY A 1 1 ? 1.504 -135.230 -142.416 1.00 0.00 -2 GLY A N 10
ATOM 14537 C CA . GLY A 1 1 ? 1.537 -135.602 -140.973 1.00 0.00 -2 GLY A CA 10
ATOM 14538 C C . GLY A 1 1 ? 2.307 -136.885 -140.719 1.00 0.00 -2 GLY A C 10
ATOM 14539 O O . GLY A 1 1 ? 1.710 -137.935 -140.474 1.00 0.00 -2 GLY A O 10
ATOM 14545 N N . SER A 1 2 ? 3.638 -136.800 -140.778 1.00 0.00 -1 SER A N 10
ATOM 14546 C CA . SER A 1 2 ? 4.500 -137.960 -140.553 1.00 0.00 -1 SER A CA 10
ATOM 14547 C C . SER A 1 2 ? 5.041 -137.972 -139.123 1.00 0.00 -1 SER A C 10
ATOM 14548 O O . SER A 1 2 ? 4.918 -138.973 -138.416 1.00 0.00 -1 SER A O 10
ATOM 14556 N N . HIS A 1 3 ? 5.642 -136.850 -138.706 1.00 0.00 0 HIS A N 10
ATOM 14557 C CA . HIS A 1 3 ? 6.209 -136.716 -137.360 1.00 0.00 0 HIS A CA 10
ATOM 14558 C C . HIS A 1 3 ? 7.359 -137.704 -137.143 1.00 0.00 0 HIS A C 10
ATOM 14559 O O . HIS A 1 3 ? 7.133 -138.890 -136.892 1.00 0.00 0 HIS A O 10
ATOM 14574 N N . MET A 1 4 ? 8.594 -137.203 -137.240 1.00 0.00 1 MET A N 10
ATOM 14575 C CA . MET A 1 4 ? 9.783 -138.035 -137.054 1.00 0.00 1 MET A CA 10
ATOM 14576 C C . MET A 1 4 ? 10.352 -137.865 -135.645 1.00 0.00 1 MET A C 10
ATOM 14577 O O . MET A 1 4 ? 10.391 -136.753 -135.113 1.00 0.00 1 MET A O 10
ATOM 14591 N N . SER A 1 5 ? 10.792 -138.974 -135.046 1.00 0.00 2 SER A N 10
ATOM 14592 C CA . SER A 1 5 ? 11.361 -138.955 -133.698 1.00 0.00 2 SER A CA 10
ATOM 14593 C C . SER A 1 5 ? 12.609 -139.833 -133.619 1.00 0.00 2 SER A C 10
ATOM 14594 O O . SER A 1 5 ? 12.676 -140.889 -134.251 1.00 0.00 2 SER A O 10
ATOM 14602 N N . ALA A 1 6 ? 13.596 -139.389 -132.836 1.00 0.00 3 ALA A N 10
ATOM 14603 C CA . ALA A 1 6 ? 14.844 -140.131 -132.669 1.00 0.00 3 ALA A CA 10
ATOM 14604 C C . ALA A 1 6 ? 15.342 -140.051 -131.226 1.00 0.00 3 ALA A C 10
ATOM 14605 O O . ALA A 1 6 ? 16.192 -139.221 -130.896 1.00 0.00 3 ALA A O 10
ATOM 14612 N N . GLY A 1 7 ? 14.802 -140.920 -130.369 1.00 0.00 4 GLY A N 10
ATOM 14613 C CA . GLY A 1 7 ? 15.195 -140.939 -128.969 1.00 0.00 4 GLY A CA 10
ATOM 14614 C C . GLY A 1 7 ? 14.400 -139.956 -128.126 1.00 0.00 4 GLY A C 10
ATOM 14615 O O . GLY A 1 7 ? 13.290 -140.264 -127.688 1.00 0.00 4 GLY A O 10
ATOM 14619 N N . GLU A 1 8 ? 14.971 -138.771 -127.898 1.00 0.00 5 GLU A N 10
ATOM 14620 C CA . GLU A 1 8 ? 14.313 -137.734 -127.101 1.00 0.00 5 GLU A CA 10
ATOM 14621 C C . GLU A 1 8 ? 14.431 -136.367 -127.781 1.00 0.00 5 GLU A C 10
ATOM 14622 O O . GLU A 1 8 ? 15.391 -136.113 -128.510 1.00 0.00 5 GLU A O 10
ATOM 14634 N N . PRO A 1 9 ? 13.452 -135.464 -127.551 1.00 0.00 6 PRO A N 10
ATOM 14635 C CA . PRO A 1 9 ? 13.457 -134.123 -128.149 1.00 0.00 6 PRO A CA 10
ATOM 14636 C C . PRO A 1 9 ? 14.450 -133.180 -127.466 1.00 0.00 6 PRO A C 10
ATOM 14637 O O . PRO A 1 9 ? 14.628 -133.231 -126.247 1.00 0.00 6 PRO A O 10
ATOM 14648 N N . HIS A 1 10 ? 15.093 -132.321 -128.261 1.00 0.00 7 HIS A N 10
ATOM 14649 C CA . HIS A 1 10 ? 16.070 -131.363 -127.739 1.00 0.00 7 HIS A CA 10
ATOM 14650 C C . HIS A 1 10 ? 15.745 -129.941 -128.200 1.00 0.00 7 HIS A C 10
ATOM 14651 O O . HIS A 1 10 ? 15.593 -129.036 -127.379 1.00 0.00 7 HIS A O 10
ATOM 14666 N N . GLU A 1 11 ? 15.641 -129.754 -129.518 1.00 0.00 8 GLU A N 10
ATOM 14667 C CA . GLU A 1 11 ? 15.336 -128.443 -130.095 1.00 0.00 8 GLU A CA 10
ATOM 14668 C C . GLU A 1 11 ? 14.261 -128.546 -131.179 1.00 0.00 8 GLU A C 10
ATOM 14669 O O . GLU A 1 11 ? 14.154 -127.665 -132.035 1.00 0.00 8 GLU A O 10
ATOM 14681 N N . THR A 1 12 ? 13.445 -129.606 -131.124 1.00 0.00 9 THR A N 10
ATOM 14682 C CA . THR A 1 12 ? 12.363 -129.780 -132.093 1.00 0.00 9 THR A CA 10
ATOM 14683 C C . THR A 1 12 ? 11.458 -128.554 -132.044 1.00 0.00 9 THR A C 10
ATOM 14684 O O . THR A 1 12 ? 11.193 -127.918 -133.066 1.00 0.00 9 THR A O 10
ATOM 14695 N N . ASP A 1 13 ? 11.017 -128.217 -130.832 1.00 0.00 10 ASP A N 10
ATOM 14696 C CA . ASP A 1 13 ? 10.180 -127.060 -130.604 1.00 0.00 10 ASP A CA 10
ATOM 14697 C C . ASP A 1 13 ? 10.554 -126.369 -129.299 1.00 0.00 10 ASP A C 10
ATOM 14698 O O . ASP A 1 13 ? 10.500 -126.964 -128.221 1.00 0.00 10 ASP A O 10
ATOM 14707 N N . CYS A 1 14 ? 10.929 -125.108 -129.424 1.00 0.00 11 CYS A N 10
ATOM 14708 C CA . CYS A 1 14 ? 11.322 -124.285 -128.284 1.00 0.00 11 CYS A CA 10
ATOM 14709 C C . CYS A 1 14 ? 10.105 -123.668 -127.614 1.00 0.00 11 CYS A C 10
ATOM 14710 O O . CYS A 1 14 ? 9.999 -123.677 -126.390 1.00 0.00 11 CYS A O 10
ATOM 14717 N N . SER A 1 15 ? 9.177 -123.159 -128.416 1.00 0.00 12 SER A N 10
ATOM 14718 C CA . SER A 1 15 ? 7.953 -122.571 -127.879 1.00 0.00 12 SER A CA 10
ATOM 14719 C C . SER A 1 15 ? 7.195 -123.624 -127.064 1.00 0.00 12 SER A C 10
ATOM 14720 O O . SER A 1 15 ? 6.908 -123.420 -125.888 1.00 0.00 12 SER A O 10
ATOM 14728 N N . GLU A 1 16 ? 6.858 -124.740 -127.718 1.00 0.00 13 GLU A N 10
ATOM 14729 C CA . GLU A 1 16 ? 6.116 -125.831 -127.082 1.00 0.00 13 GLU A CA 10
ATOM 14730 C C . GLU A 1 16 ? 6.721 -126.222 -125.737 1.00 0.00 13 GLU A C 10
ATOM 14731 O O . GLU A 1 16 ? 5.999 -126.354 -124.749 1.00 0.00 13 GLU A O 10
ATOM 14743 N N . ILE A 1 17 ? 8.041 -126.394 -125.694 1.00 0.00 14 ILE A N 10
ATOM 14744 C CA . ILE A 1 17 ? 8.709 -126.758 -124.441 1.00 0.00 14 ILE A CA 10
ATOM 14745 C C . ILE A 1 17 ? 8.756 -125.552 -123.497 1.00 0.00 14 ILE A C 10
ATOM 14746 O O . ILE A 1 17 ? 8.647 -125.693 -122.279 1.00 0.00 14 ILE A O 10
ATOM 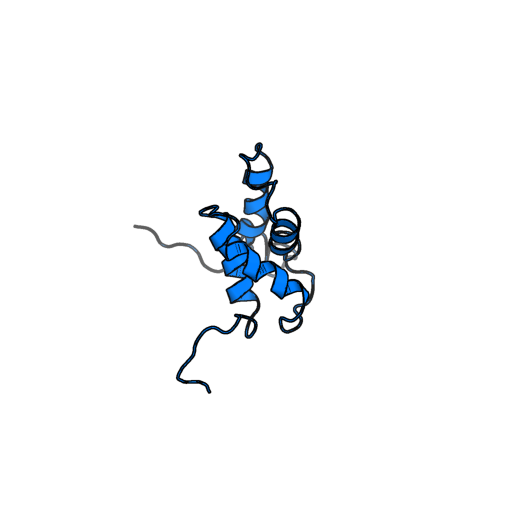14762 N N . LEU A 1 18 ? 8.888 -124.364 -124.084 1.00 0.00 15 LEU A N 10
ATOM 14763 C CA . LEU A 1 18 ? 8.908 -123.114 -123.333 1.00 0.00 15 LEU A CA 10
ATOM 14764 C C . LEU A 1 18 ? 7.554 -122.895 -122.654 1.00 0.00 15 LEU A C 10
ATOM 14765 O O . LEU A 1 18 ? 7.482 -122.484 -121.495 1.00 0.00 15 LEU A O 10
ATOM 14781 N N . ASP A 1 19 ? 6.486 -123.236 -123.378 1.00 0.00 16 ASP A N 10
ATOM 14782 C CA . ASP A 1 19 ? 5.131 -123.144 -122.845 1.00 0.00 16 ASP A CA 10
ATOM 14783 C C . ASP A 1 19 ? 4.957 -124.223 -121.778 1.00 0.00 16 ASP A C 10
ATOM 14784 O O . ASP A 1 19 ? 4.247 -124.032 -120.789 1.00 0.00 16 ASP A O 10
ATOM 14793 N N . HIS A 1 20 ? 5.662 -125.348 -121.977 1.00 0.00 17 HIS A N 10
ATOM 14794 C CA . HIS A 1 20 ? 5.650 -126.459 -121.027 1.00 0.00 17 HIS A CA 10
ATOM 14795 C C . HIS A 1 20 ? 6.260 -126.000 -119.708 1.00 0.00 17 HIS A C 10
ATOM 14796 O O . HIS A 1 20 ? 5.812 -126.394 -118.631 1.00 0.00 17 HIS A O 10
ATOM 14811 N N . LEU A 1 21 ? 7.293 -125.156 -119.814 1.00 0.00 18 LEU A N 10
ATOM 14812 C CA . LEU A 1 21 ? 7.984 -124.624 -118.646 1.00 0.00 18 LEU A CA 10
ATOM 14813 C C . LEU A 1 21 ? 7.041 -123.785 -117.789 1.00 0.00 18 LEU A C 10
ATOM 14814 O O . LEU A 1 21 ? 7.070 -123.871 -116.561 1.00 0.00 18 LEU A O 10
ATOM 14830 N N . TYR A 1 22 ? 6.194 -122.987 -118.444 1.00 0.00 19 TYR A N 10
ATOM 14831 C CA . TYR A 1 22 ? 5.238 -122.157 -117.735 1.00 0.00 19 TYR A CA 10
ATOM 14832 C C . TYR A 1 22 ? 4.112 -123.017 -117.176 1.00 0.00 19 TYR A C 10
ATOM 14833 O O . TYR A 1 22 ? 3.795 -122.946 -115.988 1.00 0.00 19 TYR A O 10
ATOM 14851 N N . GLU A 1 23 ? 3.528 -123.847 -118.043 1.00 0.00 20 GLU A N 10
ATOM 14852 C CA . GLU A 1 23 ? 2.450 -124.755 -117.641 1.00 0.00 20 GLU A CA 10
ATOM 14853 C C . GLU A 1 23 ? 2.860 -125.509 -116.379 1.00 0.00 20 GLU A C 10
ATOM 14854 O O . GLU A 1 23 ? 2.143 -125.517 -115.378 1.00 0.00 20 GLU A O 10
ATOM 14866 N N . PHE A 1 24 ? 4.049 -126.108 -116.443 1.00 0.00 21 PHE A N 10
ATOM 14867 C CA . PHE A 1 24 ? 4.634 -126.844 -115.322 1.00 0.00 21 PHE A CA 10
ATOM 14868 C C . PHE A 1 24 ? 4.651 -125.963 -114.071 1.00 0.00 21 PHE A C 10
ATOM 14869 O O . PHE A 1 24 ? 4.240 -126.386 -112.989 1.00 0.00 21 PHE A O 10
ATOM 14886 N N . LEU A 1 25 ? 5.128 -124.730 -114.251 1.00 0.00 22 LEU A N 10
ATOM 14887 C CA . LEU A 1 25 ? 5.213 -123.742 -113.166 1.00 0.00 22 LEU A CA 10
ATOM 14888 C C . LEU A 1 25 ? 3.832 -123.427 -112.572 1.00 0.00 22 LEU A C 10
ATOM 14889 O O . LEU A 1 25 ? 3.716 -123.149 -111.376 1.00 0.00 22 LEU A O 10
ATOM 14905 N N . ASP A 1 26 ? 2.794 -123.456 -113.416 1.00 0.00 23 ASP A N 10
ATOM 14906 C CA . ASP A 1 26 ? 1.424 -123.155 -112.980 1.00 0.00 23 ASP A CA 10
ATOM 14907 C C . ASP A 1 26 ? 0.948 -124.113 -111.884 1.00 0.00 23 ASP A C 10
ATOM 14908 O O . ASP A 1 26 ? 0.665 -123.688 -110.763 1.00 0.00 23 ASP A O 10
ATOM 14917 N N . LYS A 1 27 ? 0.860 -125.401 -112.215 1.00 0.00 24 LYS A N 10
ATOM 14918 C CA . LYS A 1 27 ? 0.414 -126.417 -111.260 1.00 0.00 24 LYS A CA 10
ATOM 14919 C C . LYS A 1 27 ? 1.496 -126.732 -110.227 1.00 0.00 24 LYS A C 10
ATOM 14920 O O . LYS A 1 27 ? 1.212 -127.309 -109.175 1.00 0.00 24 LYS A O 10
ATOM 14939 N N . GLU A 1 28 ? 2.737 -126.355 -110.543 1.00 0.00 25 GLU A N 10
ATOM 14940 C CA . GLU A 1 28 ? 3.878 -126.596 -109.669 1.00 0.00 25 GLU A CA 10
ATOM 14941 C C . GLU A 1 28 ? 3.945 -128.062 -109.226 1.00 0.00 25 GLU A C 10
ATOM 14942 O O . GLU A 1 28 ? 3.788 -128.378 -108.044 1.00 0.00 25 GLU A O 10
ATOM 14954 N N . MET A 1 29 ? 4.189 -128.949 -110.192 1.00 0.00 26 MET A N 10
ATOM 14955 C CA . MET A 1 29 ? 4.290 -130.384 -109.924 1.00 0.00 26 MET A CA 10
ATOM 14956 C C . MET A 1 29 ? 5.707 -130.741 -109.461 1.00 0.00 26 MET A C 10
ATOM 14957 O O . MET A 1 29 ? 6.611 -129.907 -109.533 1.00 0.00 26 MET A O 10
ATOM 14971 N N . PRO A 1 30 ? 5.925 -131.986 -108.975 1.00 0.00 27 PRO A N 10
ATOM 14972 C CA . PRO A 1 30 ? 7.244 -132.436 -108.501 1.00 0.00 27 PRO A CA 10
ATOM 14973 C C . PRO A 1 30 ? 8.371 -132.112 -109.486 1.00 0.00 27 PRO A C 10
ATOM 14974 O O . PRO A 1 30 ? 8.121 -131.802 -110.649 1.00 0.00 27 PRO A O 10
ATOM 14985 N N . ASP A 1 31 ? 9.615 -132.193 -109.007 1.00 0.00 28 ASP A N 10
ATOM 14986 C CA . ASP A 1 31 ? 10.796 -131.910 -109.834 1.00 0.00 28 ASP A CA 10
ATOM 14987 C C . ASP A 1 31 ? 11.207 -133.124 -110.671 1.00 0.00 28 ASP A C 10
ATOM 14988 O O . ASP A 1 31 ? 12.360 -133.241 -111.092 1.00 0.00 28 ASP A O 10
ATOM 14997 N N . SER A 1 32 ? 10.257 -134.017 -110.914 1.00 0.00 29 SER A N 10
ATOM 14998 C CA . SER A 1 32 ? 10.497 -135.224 -111.701 1.00 0.00 29 SER A CA 10
ATOM 14999 C C . SER A 1 32 ? 10.476 -134.917 -113.192 1.00 0.00 29 SER A C 10
ATOM 15000 O O . SER A 1 32 ? 11.486 -135.079 -113.876 1.00 0.00 29 SER A O 10
ATOM 15008 N N . ASP A 1 33 ? 9.327 -134.449 -113.689 1.00 0.00 30 ASP A N 10
ATOM 15009 C CA . ASP A 1 33 ? 9.205 -134.095 -115.098 1.00 0.00 30 ASP A CA 10
ATOM 15010 C C . ASP A 1 33 ? 10.197 -132.982 -115.396 1.00 0.00 30 ASP A C 10
ATOM 15011 O O . ASP A 1 33 ? 10.935 -133.042 -116.379 1.00 0.00 30 ASP A O 10
ATOM 15020 N N . ALA A 1 34 ? 10.198 -131.968 -114.521 1.00 0.00 31 ALA A N 10
ATOM 15021 C CA . ALA A 1 34 ? 11.090 -130.818 -114.642 1.00 0.00 31 ALA A CA 10
ATOM 15022 C C . ALA A 1 34 ? 12.442 -131.205 -115.244 1.00 0.00 31 ALA A C 10
ATOM 15023 O O . ALA A 1 34 ? 12.963 -130.500 -116.105 1.00 0.00 31 ALA A O 10
ATOM 15030 N N . VAL A 1 35 ? 13.023 -132.312 -114.758 1.00 0.00 32 VAL A N 10
ATOM 15031 C CA . VAL A 1 35 ? 14.333 -132.799 -115.204 1.00 0.00 32 VAL A CA 10
ATOM 15032 C C . VAL A 1 35 ? 14.527 -132.859 -116.731 1.00 0.00 32 VAL A C 10
ATOM 15033 O O . VAL A 1 35 ? 15.669 -132.929 -117.192 1.00 0.00 32 VAL A O 10
ATOM 15046 N N . LYS A 1 36 ? 13.449 -132.808 -117.525 1.00 0.00 33 LYS A N 10
ATOM 15047 C CA . LYS A 1 36 ? 13.579 -132.833 -118.983 1.00 0.00 33 LYS A CA 10
ATOM 15048 C C . LYS A 1 36 ? 13.688 -131.408 -119.536 1.00 0.00 33 LYS A C 10
ATOM 15049 O O . LYS A 1 36 ? 13.647 -131.192 -120.749 1.00 0.00 33 LYS A O 10
ATOM 15068 N N . PHE A 1 37 ? 13.860 -130.449 -118.626 1.00 0.00 34 PHE A N 10
ATOM 15069 C CA . PHE A 1 37 ? 14.015 -129.052 -118.982 1.00 0.00 34 PHE A CA 10
ATOM 15070 C C . PHE A 1 37 ? 15.499 -128.687 -119.010 1.00 0.00 34 PHE A C 10
ATOM 15071 O O . PHE A 1 37 ? 15.910 -127.782 -119.735 1.00 0.00 34 PHE A O 10
ATOM 15088 N N . GLU A 1 38 ? 16.302 -129.417 -118.219 1.00 0.00 35 GLU A N 10
ATOM 15089 C CA . GLU A 1 38 ? 17.747 -129.191 -118.158 1.00 0.00 35 GLU A CA 10
ATOM 15090 C C . GLU A 1 38 ? 18.417 -129.525 -119.495 1.00 0.00 35 GLU A C 10
ATOM 15091 O O . GLU A 1 38 ? 19.469 -128.975 -119.821 1.00 0.00 35 GLU A O 10
ATOM 15103 N N . HIS A 1 39 ? 17.802 -130.434 -120.263 1.00 0.00 36 HIS A N 10
ATOM 15104 C CA . HIS A 1 39 ? 18.345 -130.844 -121.562 1.00 0.00 36 HIS A CA 10
ATOM 15105 C C . HIS A 1 39 ? 18.332 -129.696 -122.581 1.00 0.00 36 HIS A C 10
ATOM 15106 O O . HIS A 1 39 ? 19.069 -129.737 -123.569 1.00 0.00 36 HIS A O 10
ATOM 15121 N N . HIS A 1 40 ? 17.493 -128.679 -122.349 1.00 0.00 37 HIS A N 10
ATOM 15122 C CA . HIS A 1 40 ? 17.395 -127.539 -123.266 1.00 0.00 37 HIS A CA 10
ATOM 15123 C C . HIS A 1 40 ? 18.431 -126.447 -122.955 1.00 0.00 37 HIS A C 10
ATOM 15124 O O . HIS A 1 40 ? 18.507 -125.446 -123.671 1.00 0.00 37 HIS A O 10
ATOM 15138 N N . PHE A 1 41 ? 19.244 -126.639 -121.910 1.00 0.00 38 PHE A N 10
ATOM 15139 C CA . PHE A 1 41 ? 20.287 -125.671 -121.536 1.00 0.00 38 PHE A CA 10
ATOM 15140 C C . PHE A 1 41 ? 21.569 -125.917 -122.339 1.00 0.00 38 PHE A C 10
ATOM 15141 O O . PHE A 1 41 ? 22.554 -125.187 -122.210 1.00 0.00 38 PHE A O 10
ATOM 15158 N N . GLU A 1 42 ? 21.529 -126.958 -123.160 1.00 0.00 39 GLU A N 10
ATOM 15159 C CA . GLU A 1 42 ? 22.662 -127.347 -124.001 1.00 0.00 39 GLU A CA 10
ATOM 15160 C C . GLU A 1 42 ? 23.055 -126.220 -124.968 1.00 0.00 39 GLU A C 10
ATOM 15161 O O . GLU A 1 42 ? 23.837 -125.338 -124.604 1.00 0.00 39 GLU A O 10
ATOM 15173 N N . GLU A 1 43 ? 22.523 -126.250 -126.197 1.00 0.00 40 GLU A N 10
ATOM 15174 C CA . GLU A 1 43 ? 22.839 -125.228 -127.200 1.00 0.00 40 GLU A CA 10
ATOM 15175 C C . GLU A 1 43 ? 21.567 -124.683 -127.855 1.00 0.00 40 GLU A C 10
ATOM 15176 O O . GLU A 1 43 ? 21.176 -125.130 -128.936 1.00 0.00 40 GLU A O 10
ATOM 15188 N N . SER A 1 44 ? 20.924 -123.710 -127.202 1.00 0.00 41 SER A N 10
ATOM 15189 C CA . SER A 1 44 ? 19.700 -123.105 -127.736 1.00 0.00 41 SER A CA 10
ATOM 15190 C C . SER A 1 44 ? 19.315 -121.838 -126.973 1.00 0.00 41 SER A C 10
ATOM 15191 O O . SER A 1 44 ? 19.112 -120.782 -127.573 1.00 0.00 41 SER A O 10
ATOM 15198 N N . SER A 1 45 ? 19.206 -121.955 -125.649 1.00 0.00 42 SER A N 10
ATOM 15199 C CA . SER A 1 45 ? 18.833 -120.823 -124.798 1.00 0.00 42 SER A CA 10
ATOM 15200 C C . SER A 1 45 ? 19.888 -119.710 -124.856 1.00 0.00 42 SER A C 10
ATOM 15201 O O . SER A 1 45 ? 21.082 -119.979 -124.718 1.00 0.00 42 SER A O 10
ATOM 15209 N N . PRO A 1 46 ? 19.467 -118.437 -125.062 1.00 0.00 43 PRO A N 10
ATOM 15210 C CA . PRO A 1 46 ? 18.056 -118.058 -125.233 1.00 0.00 43 PRO A CA 10
ATOM 15211 C C . PRO A 1 46 ? 17.549 -118.308 -126.656 1.00 0.00 43 PRO A C 10
ATOM 15212 O O . PRO A 1 46 ? 18.211 -117.950 -127.632 1.00 0.00 43 PRO A O 10
ATOM 15223 N N . CYS A 1 47 ? 16.372 -118.933 -126.766 1.00 0.00 44 CYS A N 10
ATOM 15224 C CA . CYS A 1 47 ? 15.777 -119.239 -128.061 1.00 0.00 44 CYS A CA 10
ATOM 15225 C C . CYS A 1 47 ? 15.106 -118.005 -128.667 1.00 0.00 44 CYS A C 10
ATOM 15226 O O . CYS A 1 47 ? 14.753 -117.068 -127.950 1.00 0.00 44 CYS A O 10
ATOM 15233 N N . LEU A 1 48 ? 14.938 -118.016 -129.996 1.00 0.00 45 LEU A N 10
ATOM 15234 C CA . LEU A 1 48 ? 14.312 -116.902 -130.721 1.00 0.00 45 LEU A CA 10
ATOM 15235 C C . LEU A 1 48 ? 15.171 -115.635 -130.648 1.00 0.00 45 LEU A C 10
ATOM 15236 O O . LEU A 1 48 ? 16.106 -115.552 -129.849 1.00 0.00 45 LEU A O 10
ATOM 15252 N N . GLU A 1 49 ? 14.848 -114.652 -131.492 1.00 0.00 46 GLU A N 10
ATOM 15253 C CA . GLU A 1 49 ? 15.590 -113.389 -131.530 1.00 0.00 46 GLU A CA 10
ATOM 15254 C C . GLU A 1 49 ? 14.972 -112.358 -130.583 1.00 0.00 46 GLU A C 10
ATOM 15255 O O . GLU A 1 49 ? 15.649 -111.845 -129.691 1.00 0.00 46 GLU A O 10
ATOM 15267 N N . LYS A 1 50 ? 13.686 -112.059 -130.784 1.00 0.00 47 LYS A N 10
ATOM 15268 C CA . LYS A 1 50 ? 12.977 -111.089 -129.947 1.00 0.00 47 LYS A CA 10
ATOM 15269 C C . LYS A 1 50 ? 12.140 -111.797 -128.880 1.00 0.00 47 LYS A C 10
ATOM 15270 O O . LYS A 1 50 ? 10.911 -111.697 -128.870 1.00 0.00 47 LYS A O 10
ATOM 15289 N N . TYR A 1 51 ? 12.818 -112.516 -127.983 1.00 0.00 48 TYR A N 10
ATOM 15290 C CA . TYR A 1 51 ? 12.145 -113.248 -126.907 1.00 0.00 48 TYR A CA 10
ATOM 15291 C C . TYR A 1 51 ? 13.139 -113.643 -125.813 1.00 0.00 48 TYR A C 10
ATOM 15292 O O . TYR A 1 51 ? 14.339 -113.759 -126.067 1.00 0.00 48 TYR A O 10
ATOM 15310 N N . GLY A 1 52 ? 12.629 -113.857 -124.598 1.00 0.00 49 GLY A N 10
ATOM 15311 C CA . GLY A 1 52 ? 13.476 -114.248 -123.480 1.00 0.00 49 GLY A CA 10
ATOM 15312 C C . GLY A 1 52 ? 12.756 -115.180 -122.523 1.00 0.00 49 GLY A C 10
ATOM 15313 O O . GLY A 1 52 ? 11.588 -114.955 -122.199 1.00 0.00 49 GLY A O 10
ATOM 15317 N N . LEU A 1 53 ? 13.441 -116.238 -122.079 1.00 0.00 50 LEU A N 10
ATOM 15318 C CA . LEU A 1 53 ? 12.837 -117.209 -121.166 1.00 0.00 50 LEU A CA 10
ATOM 15319 C C . LEU A 1 53 ? 13.770 -117.552 -120.002 1.00 0.00 50 LEU A C 10
ATOM 15320 O O . LEU A 1 53 ? 14.180 -118.702 -119.843 1.00 0.00 50 LEU A O 10
ATOM 15336 N N . GLU A 1 54 ? 14.085 -116.549 -119.178 1.00 0.00 51 GLU A N 10
ATOM 15337 C CA . GLU A 1 54 ? 14.952 -116.746 -118.012 1.00 0.00 51 GLU A CA 10
ATOM 15338 C C . GLU A 1 54 ? 14.140 -117.278 -116.824 1.00 0.00 51 GLU A C 10
ATOM 15339 O O . GLU A 1 54 ? 14.608 -118.128 -116.070 1.00 0.00 51 GLU A O 10
ATOM 15351 N N . GLN A 1 55 ? 12.924 -116.746 -116.677 1.00 0.00 52 GLN A N 10
ATOM 15352 C CA . GLN A 1 55 ? 12.014 -117.128 -115.588 1.00 0.00 52 GLN A CA 10
ATOM 15353 C C . GLN A 1 55 ? 12.120 -118.613 -115.275 1.00 0.00 52 GLN A C 10
ATOM 15354 O O . GLN A 1 55 ? 12.578 -119.015 -114.206 1.00 0.00 52 GLN A O 10
ATOM 15368 N N . ALA A 1 56 ? 11.649 -119.410 -116.229 1.00 0.00 53 ALA A N 10
ATOM 15369 C CA . ALA A 1 56 ? 11.626 -120.864 -116.104 1.00 0.00 53 ALA A CA 10
ATOM 15370 C C . ALA A 1 56 ? 13.022 -121.475 -115.957 1.00 0.00 53 ALA A C 10
ATOM 15371 O O . ALA A 1 56 ? 13.336 -122.066 -114.924 1.00 0.00 53 ALA A O 10
ATOM 15378 N N . VAL A 1 57 ? 13.842 -121.366 -117.005 1.00 0.00 54 VAL A N 10
ATOM 15379 C CA . VAL A 1 57 ? 15.188 -121.942 -117.002 1.00 0.00 54 VAL A CA 10
ATOM 15380 C C . VAL A 1 57 ? 15.976 -121.608 -115.732 1.00 0.00 54 VAL A C 10
ATOM 15381 O O . VAL A 1 57 ? 16.710 -122.453 -115.218 1.00 0.00 54 VAL A O 10
ATOM 15394 N N . LYS A 1 58 ? 15.812 -120.393 -115.216 1.00 0.00 55 LYS A N 10
ATOM 15395 C CA . LYS A 1 58 ? 16.504 -119.989 -113.991 1.00 0.00 55 LYS A CA 10
ATOM 15396 C C . LYS A 1 58 ? 15.900 -120.719 -112.788 1.00 0.00 55 LYS A C 10
ATOM 15397 O O . LYS A 1 58 ? 16.614 -121.157 -111.886 1.00 0.00 55 LYS A O 10
ATOM 15416 N N . LYS A 1 59 ? 14.570 -120.837 -112.799 1.00 0.00 56 LYS A N 10
ATOM 15417 C CA . LYS A 1 59 ? 13.818 -121.502 -111.738 1.00 0.00 56 LYS A CA 10
ATOM 15418 C C . LYS A 1 59 ? 14.133 -122.994 -111.631 1.00 0.00 56 LYS A C 10
ATOM 15419 O O . LYS A 1 59 ? 14.377 -123.509 -110.540 1.00 0.00 56 LYS A O 10
ATOM 15438 N N . LEU A 1 60 ? 14.109 -123.680 -112.773 1.00 0.00 57 LEU A N 10
ATOM 15439 C CA . LEU A 1 60 ? 14.373 -125.118 -112.817 1.00 0.00 57 LEU A CA 10
ATOM 15440 C C . LEU A 1 60 ? 15.737 -125.450 -112.206 1.00 0.00 57 LEU A C 10
ATOM 15441 O O . LEU A 1 60 ? 15.863 -126.396 -111.428 1.00 0.00 57 LEU A O 10
ATOM 15457 N N . VAL A 1 61 ? 16.748 -124.659 -112.560 1.00 0.00 58 VAL A N 10
ATOM 15458 C CA . VAL A 1 61 ? 18.105 -124.858 -112.043 1.00 0.00 58 VAL A CA 10
ATOM 15459 C C . VAL A 1 61 ? 18.185 -124.502 -110.557 1.00 0.00 58 VAL A C 10
ATOM 15460 O O . VAL A 1 61 ? 18.831 -125.208 -109.779 1.00 0.00 58 VAL A O 10
ATOM 15473 N N . LYS A 1 62 ? 17.523 -123.410 -110.170 1.00 0.00 59 LYS A N 10
ATOM 15474 C CA . LYS A 1 62 ? 17.514 -122.963 -108.777 1.00 0.00 59 LYS A CA 10
ATOM 15475 C C . LYS A 1 62 ? 16.779 -123.964 -107.882 1.00 0.00 59 LYS A C 10
ATOM 15476 O O . LYS A 1 62 ? 17.162 -124.176 -106.731 1.00 0.00 59 LYS A O 10
ATOM 15495 N N . ARG A 1 63 ? 15.725 -124.581 -108.425 1.00 0.00 60 ARG A N 10
ATOM 15496 C CA . ARG A 1 63 ? 14.939 -125.563 -107.687 1.00 0.00 60 ARG A CA 10
ATOM 15497 C C . ARG A 1 63 ? 15.743 -126.845 -107.468 1.00 0.00 60 ARG A C 10
ATOM 15498 O O . ARG A 1 63 ? 16.489 -126.957 -106.496 1.00 0.00 60 ARG A O 10
ATOM 15519 N N . ALA A 1 64 ? 15.584 -127.803 -108.390 1.00 0.00 61 ALA A N 10
ATOM 15520 C CA . ALA A 1 64 ? 16.289 -129.087 -108.328 1.00 0.00 61 ALA A CA 10
ATOM 15521 C C . ALA A 1 64 ? 16.050 -129.802 -106.990 1.00 0.00 61 ALA A C 10
ATOM 15522 O O . ALA A 1 64 ? 15.152 -130.639 -106.884 1.00 0.00 61 ALA A O 10
ATOM 15529 N N . ALA A 1 65 ? 16.852 -129.467 -105.971 1.00 0.00 62 ALA A N 10
ATOM 15530 C CA . ALA A 1 65 ? 16.716 -130.078 -104.646 1.00 0.00 62 ALA A CA 10
ATOM 15531 C C . ALA A 1 65 ? 17.464 -129.268 -103.589 1.00 0.00 62 ALA A C 10
ATOM 15532 O O . ALA A 1 65 ? 18.500 -128.666 -103.875 1.00 0.00 62 ALA A O 10
ATOM 15539 N N . GLY A 1 66 ? 16.926 -129.252 -102.367 1.00 0.00 63 GLY A N 10
ATOM 15540 C CA . GLY A 1 66 ? 17.548 -128.506 -101.282 1.00 0.00 63 GLY A CA 10
ATOM 15541 C C . GLY A 1 66 ? 17.106 -127.053 -101.265 1.00 0.00 63 GLY A C 10
ATOM 15542 O O . GLY A 1 66 ? 16.491 -126.596 -100.300 1.00 0.00 63 GLY A O 10
ATOM 15546 N N . GLN A 1 67 ? 17.417 -126.330 -102.343 1.00 0.00 64 GLN A N 10
ATOM 15547 C CA . GLN A 1 67 ? 17.048 -124.920 -102.467 1.00 0.00 64 GLN A CA 10
ATOM 15548 C C . GLN A 1 67 ? 15.595 -124.754 -102.915 1.00 0.00 64 GLN A C 10
ATOM 15549 O O . GLN A 1 67 ? 15.051 -123.650 -102.867 1.00 0.00 64 GLN A O 10
ATOM 15563 N N . ASP A 1 68 ? 14.973 -125.857 -103.347 1.00 0.00 65 ASP A N 10
ATOM 15564 C CA . ASP A 1 68 ? 13.577 -125.846 -103.802 1.00 0.00 65 ASP A CA 10
ATOM 15565 C C . ASP A 1 68 ? 12.684 -124.997 -102.891 1.00 0.00 65 ASP A C 10
ATOM 15566 O O . ASP A 1 68 ? 11.735 -124.366 -103.360 1.00 0.00 65 ASP A O 10
ATOM 15575 N N . ASP A 1 69 ? 12.990 -124.995 -101.586 1.00 0.00 66 ASP A N 10
ATOM 15576 C CA . ASP A 1 69 ? 12.223 -124.239 -100.602 1.00 0.00 66 ASP A CA 10
ATOM 15577 C C . ASP A 1 69 ? 11.908 -122.822 -101.093 1.00 0.00 66 ASP A C 10
ATOM 15578 O O . ASP A 1 69 ? 12.713 -122.205 -101.793 1.00 0.00 66 ASP A O 10
ATOM 15587 N N . VAL A 1 70 ? 10.730 -122.316 -100.722 1.00 0.00 67 VAL A N 10
ATOM 15588 C CA . VAL A 1 70 ? 10.304 -120.979 -101.125 1.00 0.00 67 VAL A CA 10
ATOM 15589 C C . VAL A 1 70 ? 10.795 -119.914 -100.132 1.00 0.00 67 VAL A C 10
ATOM 15590 O O . VAL A 1 70 ? 10.503 -119.990 -98.937 1.00 0.00 67 VAL A O 10
ATOM 15603 N N . PRO A 1 71 ? 11.558 -118.906 -100.613 1.00 0.00 68 PRO A N 10
ATOM 15604 C CA . PRO A 1 71 ? 12.087 -117.835 -99.759 1.00 0.00 68 PRO A CA 10
ATOM 15605 C C . PRO A 1 71 ? 11.044 -116.764 -99.423 1.00 0.00 68 PRO A C 10
ATOM 15606 O O . PRO A 1 71 ? 11.047 -116.213 -98.320 1.00 0.00 68 PRO A O 10
ATOM 15617 N N . GLY A 1 72 ? 10.158 -116.475 -100.378 1.00 0.00 69 GLY A N 10
ATOM 15618 C CA . GLY A 1 72 ? 9.127 -115.470 -100.163 1.00 0.00 69 GLY A CA 10
ATOM 15619 C C . GLY A 1 72 ? 7.928 -115.655 -101.079 1.00 0.00 69 GLY A C 10
ATOM 15620 O O . GLY A 1 72 ? 7.302 -116.716 -101.078 1.00 0.00 69 GLY A O 10
ATOM 15624 N N . ASP A 1 73 ? 7.603 -114.617 -101.855 1.00 0.00 70 ASP A N 10
ATOM 15625 C CA . ASP A 1 73 ? 6.466 -114.669 -102.778 1.00 0.00 70 ASP A CA 10
ATOM 15626 C C . ASP A 1 73 ? 6.831 -114.131 -104.165 1.00 0.00 70 ASP A C 10
ATOM 15627 O O . ASP A 1 73 ? 5.954 -113.955 -105.013 1.00 0.00 70 ASP A O 10
ATOM 15636 N N . LEU A 1 74 ? 8.124 -113.890 -104.408 1.00 0.00 71 LEU A N 10
ATOM 15637 C CA . LEU A 1 74 ? 8.575 -113.394 -105.708 1.00 0.00 71 LEU A CA 10
ATOM 15638 C C . LEU A 1 74 ? 8.368 -114.453 -106.782 1.00 0.00 71 LEU A C 10
ATOM 15639 O O . LEU A 1 74 ? 7.859 -114.155 -107.859 1.00 0.00 71 LEU A O 10
ATOM 15655 N N . ARG A 1 75 ? 8.762 -115.688 -106.471 1.00 0.00 72 ARG A N 10
ATOM 15656 C CA . ARG A 1 75 ? 8.610 -116.811 -107.403 1.00 0.00 72 ARG A CA 10
ATOM 15657 C C . ARG A 1 75 ? 7.274 -116.687 -108.129 1.00 0.00 72 ARG A C 10
ATOM 15658 O O . ARG A 1 75 ? 7.202 -116.767 -109.357 1.00 0.00 72 ARG A O 10
ATOM 15679 N N . ALA A 1 76 ? 6.221 -116.501 -107.336 1.00 0.00 73 ALA A N 10
ATOM 15680 C CA . ALA A 1 76 ? 4.863 -116.370 -107.845 1.00 0.00 73 ALA A CA 10
ATOM 15681 C C . ALA A 1 76 ? 4.731 -115.202 -108.823 1.00 0.00 73 ALA A C 10
ATOM 15682 O O . ALA A 1 76 ? 3.928 -115.253 -109.755 1.00 0.00 73 ALA A O 10
ATOM 15689 N N . LYS A 1 77 ? 5.527 -114.154 -108.604 1.00 0.00 74 LYS A N 10
ATOM 15690 C CA . LYS A 1 77 ? 5.503 -112.967 -109.464 1.00 0.00 74 LYS A CA 10
ATOM 15691 C C . LYS A 1 77 ? 6.382 -113.136 -110.711 1.00 0.00 74 LYS A C 10
ATOM 15692 O O . LYS A 1 77 ? 6.252 -112.373 -111.670 1.00 0.00 74 LYS A O 10
ATOM 15711 N N . VAL A 1 78 ? 7.267 -114.137 -110.699 1.00 0.00 75 VAL A N 10
ATOM 15712 C CA . VAL A 1 78 ? 8.157 -114.411 -111.825 1.00 0.00 75 VAL A CA 10
ATOM 15713 C C . VAL A 1 78 ? 7.370 -114.870 -113.049 1.00 0.00 75 VAL A C 10
ATOM 15714 O O . VAL A 1 78 ? 7.714 -114.545 -114.187 1.00 0.00 75 VAL A O 10
ATOM 15727 N N . MET A 1 79 ? 6.309 -115.625 -112.790 1.00 0.00 76 MET A N 10
ATOM 15728 C CA . MET A 1 79 ? 5.439 -116.151 -113.844 1.00 0.00 76 MET A CA 10
ATOM 15729 C C . MET A 1 79 ? 4.739 -115.035 -114.640 1.00 0.00 76 MET A C 10
ATOM 15730 O O . MET A 1 79 ? 4.279 -115.267 -115.757 1.00 0.00 76 MET A O 10
ATOM 15744 N N . GLY A 1 80 ? 4.647 -113.827 -114.076 1.00 0.00 77 GLY A N 10
ATOM 15745 C CA . GLY A 1 80 ? 3.985 -112.736 -114.779 1.00 0.00 77 GLY A CA 10
ATOM 15746 C C . GLY A 1 80 ? 4.718 -112.286 -116.041 1.00 0.00 77 GLY A C 10
ATOM 15747 O O . GLY A 1 80 ? 4.093 -111.750 -116.957 1.00 0.00 77 GLY A O 10
ATOM 15751 N N . ARG A 1 81 ? 6.038 -112.511 -116.103 1.00 0.00 78 ARG A N 10
ATOM 15752 C CA . ARG A 1 81 ? 6.830 -112.128 -117.283 1.00 0.00 78 ARG A CA 10
ATOM 15753 C C . ARG A 1 81 ? 6.445 -112.982 -118.488 1.00 0.00 78 ARG A C 10
ATOM 15754 O O . ARG A 1 81 ? 6.610 -112.569 -119.637 1.00 0.00 78 ARG A O 10
ATOM 15775 N N . LEU A 1 82 ? 5.871 -114.143 -118.211 1.00 0.00 79 LEU A N 10
ATOM 15776 C CA . LEU A 1 82 ? 5.390 -115.031 -119.255 1.00 0.00 79 LEU A CA 10
ATOM 15777 C C . LEU A 1 82 ? 3.918 -114.720 -119.475 1.00 0.00 79 LEU A C 10
ATOM 15778 O O . LEU A 1 82 ? 3.415 -114.739 -120.601 1.00 0.00 79 LEU A O 10
ATOM 15794 N N . ASP A 1 83 ? 3.246 -114.411 -118.360 1.00 0.00 80 ASP A N 10
ATOM 15795 C CA . ASP A 1 83 ? 1.844 -114.060 -118.344 1.00 0.00 80 ASP A CA 10
ATOM 15796 C C . ASP A 1 83 ? 1.550 -112.894 -119.294 1.00 0.00 80 ASP A C 10
ATOM 15797 O O . ASP A 1 83 ? 0.486 -112.847 -119.914 1.00 0.00 80 ASP A O 10
ATOM 15806 N N . LEU A 1 84 ? 2.494 -111.946 -119.394 1.00 0.00 81 LEU A N 10
ATOM 15807 C CA . LEU A 1 84 ? 2.319 -110.779 -120.260 1.00 0.00 81 LEU A CA 10
ATOM 15808 C C . LEU A 1 84 ? 2.075 -111.186 -121.719 1.00 0.00 81 LEU A C 10
ATOM 15809 O O . LEU A 1 84 ? 1.284 -110.549 -122.418 1.00 0.00 81 LEU A O 10
ATOM 15825 N N . ILE A 1 85 ? 2.758 -112.239 -122.178 1.00 0.00 82 ILE A N 10
ATOM 15826 C CA . ILE A 1 85 ? 2.611 -112.713 -123.555 1.00 0.00 82 ILE A CA 10
ATOM 15827 C C . ILE A 1 85 ? 1.213 -113.286 -123.787 1.00 0.00 82 ILE A C 10
ATOM 15828 O O . ILE A 1 85 ? 0.618 -113.079 -124.846 1.00 0.00 82 ILE A O 10
ATOM 15844 N N . ARG A 1 86 ? 0.703 -114.018 -122.793 1.00 0.00 83 ARG A N 10
ATOM 15845 C CA . ARG A 1 86 ? -0.615 -114.639 -122.875 1.00 0.00 83 ARG A CA 10
ATOM 15846 C C . ARG A 1 86 ? -1.716 -113.644 -123.266 1.00 0.00 83 ARG A C 10
ATOM 15847 O O . ARG A 1 86 ? -2.716 -114.031 -123.873 1.00 0.00 83 ARG A O 10
ATOM 15868 N N . SER A 1 87 ? -1.528 -112.366 -122.920 1.00 0.00 84 SER A N 10
ATOM 15869 C CA . SER A 1 87 ? -2.509 -111.328 -123.242 1.00 0.00 84 SER A CA 10
ATOM 15870 C C . SER A 1 87 ? -2.196 -110.666 -124.586 1.00 0.00 84 SER A C 10
ATOM 15871 O O . SER A 1 87 ? -3.106 -110.295 -125.328 1.00 0.00 84 SER A O 10
ATOM 15879 N N . GLY A 1 88 ? -0.903 -110.527 -124.892 1.00 0.00 85 GLY A N 10
ATOM 15880 C CA . GLY A 1 88 ? -0.489 -109.916 -126.145 1.00 0.00 85 GLY A CA 10
ATOM 15881 C C . GLY A 1 88 ? -0.698 -108.410 -126.171 1.00 0.00 85 GLY A C 10
ATOM 15882 O O . GLY A 1 88 ? -1.073 -107.852 -127.203 1.00 0.00 85 GLY A O 10
ATOM 15886 N N . GLN A 1 89 ? -0.458 -107.752 -125.033 1.00 0.00 86 GLN A N 10
ATOM 15887 C CA . GLN A 1 89 ? -0.623 -106.305 -124.928 1.00 0.00 86 GLN A CA 10
ATOM 15888 C C . GLN A 1 89 ? 0.688 -105.571 -125.221 1.00 0.00 86 GLN A C 10
ATOM 15889 O O . GLN A 1 89 ? 0.681 -104.496 -125.822 1.00 0.00 86 GLN A O 10
ATOM 15903 N N . SER A 1 90 ? 1.809 -106.159 -124.797 1.00 0.00 87 SER A N 10
ATOM 15904 C CA . SER A 1 90 ? 3.125 -105.562 -125.017 1.00 0.00 87 SER A CA 10
ATOM 15905 C C . SER A 1 90 ? 3.606 -105.796 -126.452 1.00 0.00 87 SER A C 10
ATOM 15906 O O . SER A 1 90 ? 4.289 -104.948 -127.028 1.00 0.00 87 SER A O 10
ATOM 15914 N N . VAL A 1 91 ? 3.249 -106.957 -127.020 1.00 0.00 88 VAL A N 10
ATOM 15915 C CA . VAL A 1 91 ? 3.643 -107.315 -128.378 1.00 0.00 88 VAL A CA 10
ATOM 15916 C C . VAL A 1 91 ? 3.389 -106.170 -129.374 1.00 0.00 88 VAL A C 10
ATOM 15917 O O . VAL A 1 91 ? 4.315 -105.738 -130.062 1.00 0.00 88 VAL A O 10
ATOM 15930 N N . PRO A 1 92 ? 2.137 -105.653 -129.469 1.00 0.00 89 PRO A N 10
ATOM 15931 C CA . PRO A 1 92 ? 1.816 -104.554 -130.393 1.00 0.00 89 PRO A CA 10
ATOM 15932 C C . PRO A 1 92 ? 2.547 -103.258 -130.024 1.00 0.00 89 PRO A C 10
ATOM 15933 O O . PRO A 1 92 ? 3.280 -102.703 -130.845 1.00 0.00 89 PRO A O 10
ATOM 15944 N N . GLU A 1 93 ? 2.345 -102.787 -128.786 1.00 0.00 90 GLU A N 10
ATOM 15945 C CA . GLU A 1 93 ? 2.977 -101.569 -128.291 1.00 0.00 90 GLU A CA 10
ATOM 15946 C C . GLU A 1 93 ? 4.425 -101.436 -128.769 1.00 0.00 90 GLU A C 10
ATOM 15947 O O . GLU A 1 93 ? 5.281 -102.250 -128.418 1.00 0.00 90 GLU A O 10
ATOM 15959 N N . HIS A 1 94 ? 4.690 -100.403 -129.572 1.00 0.00 91 HIS A N 10
ATOM 15960 C CA . HIS A 1 94 ? 6.031 -100.155 -130.102 1.00 0.00 91 HIS A CA 10
ATOM 15961 C C . HIS A 1 94 ? 6.229 -98.668 -130.402 1.00 0.00 91 HIS A C 10
ATOM 15962 O O . HIS A 1 94 ? 5.259 -97.915 -130.500 1.00 0.00 91 HIS A O 10
ATOM 15977 N N . ASP A 1 95 ? 7.490 -98.252 -130.549 1.00 0.00 92 ASP A N 10
ATOM 15978 C CA . ASP A 1 95 ? 7.807 -96.852 -130.841 1.00 0.00 92 ASP A CA 10
ATOM 15979 C C . ASP A 1 95 ? 8.103 -96.652 -132.328 1.00 0.00 92 ASP A C 10
ATOM 15980 O O . ASP A 1 95 ? 9.128 -96.081 -132.705 1.00 0.00 92 ASP A O 10
ATOM 15989 N N . VAL A 1 96 ? 7.183 -97.128 -133.164 1.00 0.00 93 VAL A N 10
ATOM 15990 C CA . VAL A 1 96 ? 7.309 -97.016 -134.614 1.00 0.00 93 VAL A CA 10
ATOM 15991 C C . VAL A 1 96 ? 5.945 -96.722 -135.248 1.00 0.00 93 VAL A C 10
ATOM 15992 O O . VAL A 1 96 ? 5.474 -97.464 -136.114 1.00 0.00 93 VAL A O 10
ATOM 16005 N N . ALA A 1 97 ? 5.308 -95.636 -134.797 1.00 0.00 94 ALA A N 10
ATOM 16006 C CA . ALA A 1 97 ? 3.992 -95.234 -135.302 1.00 0.00 94 ALA A CA 10
ATOM 16007 C C . ALA A 1 97 ? 2.977 -96.377 -135.189 1.00 0.00 94 ALA A C 10
ATOM 16008 O O . ALA A 1 97 ? 2.290 -96.709 -136.159 1.00 0.00 94 ALA A O 10
ATOM 16015 N N . ALA A 1 98 ? 2.893 -96.977 -133.999 1.00 0.00 95 ALA A N 10
ATOM 16016 C CA . ALA A 1 98 ? 1.971 -98.086 -133.753 1.00 0.00 95 ALA A CA 10
ATOM 16017 C C . ALA A 1 98 ? 1.248 -97.923 -132.415 1.00 0.00 95 ALA A C 10
ATOM 16018 O O . ALA A 1 98 ? 1.617 -97.077 -131.598 1.00 0.00 95 ALA A O 10
ATOM 16025 N N . ALA A 1 99 ? 0.213 -98.740 -132.202 1.00 0.00 96 ALA A N 10
ATOM 16026 C CA . ALA A 1 99 ? -0.573 -98.696 -130.968 1.00 0.00 96 ALA A CA 10
ATOM 16027 C C . ALA A 1 99 ? -0.872 -100.109 -130.455 1.00 0.00 96 ALA A C 10
ATOM 16028 O O . ALA A 1 99 ? -0.860 -101.067 -131.230 1.00 0.00 96 ALA A O 10
ATOM 16035 N N . PRO A 1 100 ? -1.146 -100.260 -129.137 1.00 0.00 97 PRO A N 10
ATOM 16036 C CA . PRO A 1 100 ? -1.450 -101.569 -128.531 1.00 0.00 97 PRO A CA 10
ATOM 16037 C C . PRO A 1 100 ? -2.625 -10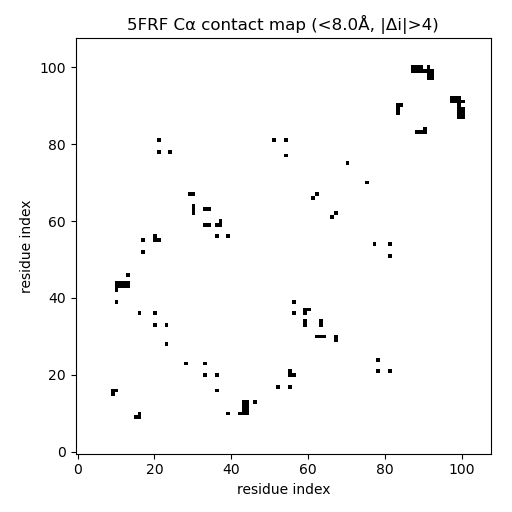2.274 -129.215 1.00 0.00 97 PRO A C 10
ATOM 16038 O O . PRO A 1 100 ? -2.562 -103.471 -129.493 1.00 0.00 97 PRO A O 10
ATOM 16049 N N . SER A 1 101 ? -3.697 -101.520 -129.482 1.00 0.00 98 SER A N 10
ATOM 16050 C CA . SER A 1 101 ? -4.887 -102.069 -130.132 1.00 0.00 98 SER A CA 10
ATOM 16051 C C . SER A 1 101 ? -4.944 -101.659 -131.604 1.00 0.00 98 SER A C 10
ATOM 16052 O O . SER A 1 101 ? -4.578 -100.537 -131.958 1.00 0.00 98 SER A O 10
ATOM 16060 N N . SER A 1 102 ? -5.405 -102.579 -132.455 1.00 0.00 99 SER A N 10
ATOM 16061 C CA . SER A 1 102 ? -5.513 -102.319 -133.891 1.00 0.00 99 SER A CA 10
ATOM 16062 C C . SER A 1 102 ? -6.932 -102.595 -134.390 1.00 0.00 99 SER A C 10
ATOM 16063 O O . SER A 1 102 ? -7.556 -103.582 -133.994 1.00 0.00 99 SER A O 10
ATOM 16071 N N . SER A 1 103 ? -7.434 -101.718 -135.262 1.00 0.00 100 SER A N 10
ATOM 16072 C CA . SER A 1 103 ? -8.779 -101.863 -135.819 1.00 0.00 100 SER A CA 10
ATOM 16073 C C . SER A 1 103 ? -8.791 -101.534 -137.312 1.00 0.00 100 SER A C 10
ATOM 16074 O O . SER A 1 103 ? -8.118 -100.602 -137.757 1.00 0.00 100 SER A O 10
ATOM 16082 N N . ALA A 1 104 ? -9.564 -102.306 -138.081 1.00 0.00 101 ALA A N 10
ATOM 16083 C CA . ALA A 1 104 ? -9.670 -102.102 -139.526 1.00 0.00 101 ALA A CA 10
ATOM 16084 C C . ALA A 1 104 ? -10.943 -101.331 -139.881 1.00 0.00 101 ALA A C 10
ATOM 16085 O O . ALA A 1 104 ? -11.949 -101.428 -139.176 1.00 0.00 101 ALA A O 10
ATOM 16092 N N . PRO A 1 105 ? -10.919 -100.550 -140.984 1.00 0.00 102 PRO A N 10
ATOM 16093 C CA . PRO A 1 105 ? -12.081 -99.763 -141.422 1.00 0.00 102 PRO A CA 10
ATOM 16094 C C . PRO A 1 105 ? -13.178 -100.634 -142.039 1.00 0.00 102 PRO A C 10
ATOM 16095 O O . PRO A 1 105 ? -12.889 -101.604 -142.742 1.00 0.00 102 PRO A O 10
ATOM 16106 N N . GLN A 1 106 ? -14.436 -100.278 -141.769 1.00 0.00 103 GLN A N 10
ATOM 16107 C CA . GLN A 1 106 ? -15.582 -101.024 -142.295 1.00 0.00 103 GLN A CA 10
ATOM 16108 C C . GLN A 1 106 ? -16.264 -100.264 -143.437 1.00 0.00 103 GLN A C 10
ATOM 16109 O O . GLN A 1 106 ? -16.741 -100.874 -144.396 1.00 0.00 103 GLN A O 10
ATOM 16123 N N . GLU A 1 107 ? -16.309 -98.934 -143.327 1.00 0.00 104 GLU A N 10
ATOM 16124 C CA . GLU A 1 107 ? -16.935 -98.094 -144.350 1.00 0.00 104 GLU A CA 10
ATOM 16125 C C . GLU A 1 107 ? -16.044 -97.976 -145.589 1.00 0.00 104 GLU A C 10
ATOM 16126 O O . GLU A 1 107 ? -14.818 -98.066 -145.494 1.00 0.00 104 GLU A O 10
ATOM 16138 N N . SER A 1 108 ? -16.672 -97.773 -146.750 1.00 0.00 105 SER A N 10
ATOM 16139 C CA . SER A 1 108 ? -15.944 -97.641 -148.013 1.00 0.00 105 SER A CA 10
ATOM 16140 C C . SER A 1 108 ? -16.447 -96.439 -148.810 1.00 0.00 105 SER A C 10
ATOM 16141 O O . SER A 1 108 ? -17.680 -96.297 -148.950 1.00 0.00 105 SER A O 10
#

Radius of gyration: 16.57 Å; Cα contacts (8 Å, |Δi|>4): 65; chains: 1; bounding box: 43×49×41 Å

Organism: Streptomyces coelicolor (strain ATCC BAA-471 / A3(2) / M145) (NCBI:txid100226)